Protein 1TTN (pdb70)

Structure (mmCIF, N/CA/C/O backbone):
data_1TTN
#
_entry.id   1TTN
#
loop_
_atom_site.group_PDB
_atom_site.id
_atom_site.type_symbol
_atom_site.label_atom_id
_atom_site.label_alt_id
_atom_site.label_comp_id
_atom_site.label_asym_id
_atom_site.label_entity_id
_atom_site.label_seq_id
_atom_site.pdbx_PDB_ins_code
_atom_site.Cartn_x
_atom_site.Cartn_y
_atom_site.Cartn_z
_atom_site.occupancy
_atom_site.B_iso_or_equiv
_atom_site.auth_seq_id
_atom_site.auth_comp_id
_atom_site.auth_asym_id
_atom_site.auth_atom_id
_atom_site.pdbx_PDB_model_num
ATOM 1 N N . GLY A 1 21 ? -16.294 -3.767 -3.943 1.00 0.00 21 GLY A N 1
ATOM 2 C CA . GLY A 1 21 ? -15.183 -3.194 -3.133 1.00 0.00 21 GLY A CA 1
ATOM 3 C C . GLY A 1 21 ? -15.667 -2.596 -1.826 1.00 0.00 21 GLY A C 1
ATOM 4 O O . GLY A 1 21 ? -15.644 -1.379 -1.647 1.00 0.00 21 GLY A O 1
ATOM 8 N N . TYR A 1 22 ? -16.108 -3.454 -0.912 1.00 0.00 22 TYR A N 1
ATOM 9 C CA . TYR A 1 22 ? -16.599 -3.004 0.385 1.00 0.00 22 TYR A CA 1
ATOM 10 C C . TYR A 1 22 ? -15.541 -3.206 1.465 1.00 0.00 22 TYR A C 1
ATOM 11 O O . TYR A 1 22 ? -15.085 -2.247 2.088 1.00 0.00 22 TYR A O 1
ATOM 29 N N . GLU A 1 23 ? -15.155 -4.460 1.681 1.00 0.00 23 GLU A N 1
ATOM 30 C CA . GLU A 1 23 ? -14.148 -4.789 2.683 1.00 0.00 23 GLU A CA 1
ATOM 31 C C . GLU A 1 23 ? -12.862 -5.270 2.018 1.00 0.00 23 GLU A C 1
ATOM 32 O O . GLU A 1 23 ? -12.743 -6.437 1.645 1.00 0.00 23 GLU A O 1
ATOM 44 N N . CYS A 1 24 ? -11.901 -4.363 1.875 1.00 0.00 24 CYS A N 1
ATOM 45 C CA . CYS A 1 24 ? -10.624 -4.691 1.250 1.00 0.00 24 CYS A CA 1
ATOM 46 C C . CYS A 1 24 ? -9.477 -4.551 2.252 1.00 0.00 24 CYS A C 1
ATOM 47 O O . CYS A 1 24 ? -9.382 -3.554 2.968 1.00 0.00 24 CYS A O 1
ATOM 55 N N . GLN A 1 25 ? -8.609 -5.560 2.296 1.00 0.00 25 GLN A N 1
ATOM 56 C CA . GLN A 1 25 ? -7.469 -5.563 3.208 1.00 0.00 25 GLN A CA 1
ATOM 57 C C . GLN A 1 25 ? -6.186 -5.857 2.441 1.00 0.00 25 GLN A C 1
ATOM 58 O O . GLN A 1 25 ? -5.958 -6.982 1.999 1.00 0.00 25 GLN A O 1
ATOM 72 N N . LEU A 1 26 ? -5.348 -4.842 2.297 1.00 0.00 26 LEU A N 1
ATOM 73 C CA . LEU A 1 26 ? -4.096 -4.980 1.555 1.00 0.00 26 LEU A CA 1
ATOM 74 C C . LEU A 1 26 ? -2.886 -5.008 2.481 1.00 0.00 26 LEU A C 1
ATOM 75 O O . LEU A 1 26 ? -2.762 -4.176 3.378 1.00 0.00 26 LEU A O 1
ATOM 91 N N . ARG A 1 27 ? -1.991 -5.973 2.254 1.00 0.00 27 ARG A N 1
ATOM 92 C CA . ARG A 1 27 ? -0.784 -6.092 3.063 1.00 0.00 27 ARG A CA 1
ATOM 93 C C . ARG A 1 27 ? 0.355 -5.294 2.431 1.00 0.00 27 ARG A C 1
ATOM 94 O O . ARG A 1 27 ? 0.642 -5.448 1.245 1.00 0.00 27 ARG A O 1
ATOM 115 N N . LEU A 1 28 ? 1.002 -4.439 3.214 1.00 0.00 28 LEU A N 1
ATOM 116 C CA . LEU A 1 28 ? 2.096 -3.624 2.691 1.00 0.00 28 LEU A CA 1
ATOM 117 C C . LEU A 1 28 ? 3.455 -4.149 3.134 1.00 0.00 28 LEU A C 1
ATOM 118 O O . LEU A 1 28 ? 3.699 -4.313 4.323 1.00 0.00 28 LEU A O 1
ATOM 134 N N . ARG A 1 29 ? 4.343 -4.383 2.175 1.00 0.00 29 ARG A N 1
ATOM 135 C CA . ARG A 1 29 ? 5.689 -4.857 2.481 1.00 0.00 29 ARG A CA 1
ATOM 136 C C . ARG A 1 29 ? 6.685 -3.709 2.328 1.00 0.00 29 ARG A C 1
ATOM 137 O O . ARG A 1 29 ? 7.189 -3.457 1.234 1.00 0.00 29 ARG A O 1
ATOM 158 N N . LEU A 1 30 ? 6.966 -3.013 3.428 1.00 0.00 30 LEU A N 1
ATOM 159 C CA . LEU A 1 30 ? 7.883 -1.875 3.394 1.00 0.00 30 LEU A CA 1
ATOM 160 C C . LEU A 1 30 ? 9.280 -2.244 3.868 1.00 0.00 30 LEU A C 1
ATOM 161 O O . LEU A 1 30 ? 9.517 -3.350 4.335 1.00 0.00 30 LEU A O 1
ATOM 177 N N . SER A 1 31 ? 10.207 -1.290 3.746 1.00 0.00 31 SER A N 1
ATOM 178 C CA . SER A 1 31 ? 11.595 -1.494 4.164 1.00 0.00 31 SER A CA 1
ATOM 179 C C . SER A 1 31 ? 12.157 -2.809 3.625 1.00 0.00 31 SER A C 1
ATOM 180 O O . SER A 1 31 ? 13.255 -3.223 3.997 1.00 0.00 31 SER A O 1
ATOM 188 N N . THR A 1 32 ? 11.391 -3.460 2.754 1.00 0.00 32 THR A N 1
ATOM 189 C CA . THR A 1 32 ? 11.789 -4.732 2.160 1.00 0.00 32 THR A CA 1
ATOM 190 C C . THR A 1 32 ? 11.485 -5.876 3.119 1.00 0.00 32 THR A C 1
ATOM 191 O O . THR A 1 32 ? 11.984 -6.990 2.959 1.00 0.00 32 THR A O 1
ATOM 202 N N . GLY A 1 33 ? 10.655 -5.589 4.120 1.00 0.00 33 GLY A N 1
ATOM 203 C CA . GLY A 1 33 ? 10.289 -6.595 5.098 1.00 0.00 33 GLY A CA 1
ATOM 204 C C . GLY A 1 33 ? 9.420 -6.013 6.187 1.00 0.00 33 GLY A C 1
ATOM 205 O O . GLY A 1 33 ? 9.492 -6.424 7.345 1.00 0.00 33 GLY A O 1
ATOM 209 N N . LYS A 1 34 ? 8.594 -5.048 5.804 1.00 0.00 34 LYS A N 1
ATOM 210 C CA . LYS A 1 34 ? 7.709 -4.375 6.734 1.00 0.00 34 LYS A CA 1
ATOM 211 C C . LYS A 1 34 ? 6.258 -4.616 6.333 1.00 0.00 34 LYS A C 1
ATOM 212 O O . LYS A 1 34 ? 5.618 -3.766 5.720 1.00 0.00 34 LYS A O 1
ATOM 231 N N . ASP A 1 35 ? 5.746 -5.787 6.691 1.00 0.00 35 ASP A N 1
ATOM 232 C CA . ASP A 1 35 ? 4.392 -6.171 6.347 1.00 0.00 35 ASP A CA 1
ATOM 233 C C . ASP A 1 35 ? 3.391 -5.702 7.383 1.00 0.00 35 ASP A C 1
ATOM 234 O O . ASP A 1 35 ? 3.363 -6.170 8.521 1.00 0.00 35 ASP A O 1
ATOM 243 N N . LEU A 1 36 ? 2.576 -4.769 6.950 1.00 0.00 36 LEU A N 1
ATOM 244 C CA . LEU A 1 36 ? 1.520 -4.200 7.760 1.00 0.00 36 LEU A CA 1
ATOM 245 C C . LEU A 1 36 ? 0.349 -3.912 6.841 1.00 0.00 36 LEU A C 1
ATOM 246 O O . LEU A 1 36 ? 0.418 -3.026 5.990 1.00 0.00 36 LEU A O 1
ATOM 262 N N . LYS A 1 37 ? -0.707 -4.690 6.984 1.00 0.00 37 LYS A N 1
ATOM 263 C CA . LYS A 1 37 ? -1.867 -4.540 6.128 1.00 0.00 37 LYS A CA 1
ATOM 264 C C . LYS A 1 37 ? -2.834 -3.473 6.629 1.00 0.00 37 LYS A C 1
ATOM 265 O O . LYS A 1 37 ? -3.186 -3.429 7.808 1.00 0.00 37 LYS A O 1
ATOM 284 N N . LEU A 1 38 ? -3.256 -2.613 5.710 1.00 0.00 38 LEU A N 1
ATOM 285 C CA . LEU A 1 38 ? -4.196 -1.548 6.024 1.00 0.00 38 LEU A CA 1
ATOM 286 C C . LEU A 1 38 ? -5.587 -1.901 5.504 1.00 0.00 38 LEU A C 1
ATOM 287 O O . LEU A 1 38 ? -5.729 -2.528 4.448 1.00 0.00 38 LEU A O 1
ATOM 303 N N . VAL A 1 39 ? -6.609 -1.503 6.255 1.00 0.00 39 VAL A N 1
ATOM 304 C CA . VAL A 1 39 ? -7.987 -1.744 5.856 1.00 0.00 39 VAL A CA 1
ATOM 305 C C . VAL A 1 39 ? -8.428 -0.669 4.870 1.00 0.00 39 VAL A C 1
ATOM 306 O O . VAL A 1 39 ? -8.558 0.501 5.230 1.00 0.00 39 VAL A O 1
ATOM 319 N N . VAL A 1 40 ? -8.649 -1.069 3.625 1.00 0.00 40 VAL A N 1
ATOM 320 C CA . VAL A 1 40 ? -9.042 -0.134 2.585 1.00 0.00 40 VAL A CA 1
ATOM 321 C C . VAL A 1 40 ? -10.369 -0.527 1.959 1.00 0.00 40 VAL A C 1
ATOM 322 O O . VAL A 1 40 ? -10.867 -1.633 2.171 1.00 0.00 40 VAL A O 1
ATOM 335 N N . ARG A 1 41 ? -10.927 0.383 1.175 1.00 0.00 41 ARG A N 1
ATOM 336 C CA . ARG A 1 41 ? -12.196 0.143 0.515 1.00 0.00 41 ARG A CA 1
ATOM 337 C C . ARG A 1 41 ? -12.292 0.938 -0.784 1.00 0.00 41 ARG A C 1
ATOM 338 O O . ARG A 1 41 ? -12.538 2.138 -0.760 1.00 0.00 41 ARG A O 1
ATOM 359 N N . SER A 1 42 ? -12.069 0.239 -1.900 1.00 0.00 42 SER A N 1
ATOM 360 C CA . SER A 1 42 ? -12.117 0.794 -3.267 1.00 0.00 42 SER A CA 1
ATOM 361 C C . SER A 1 42 ? -11.755 2.285 -3.378 1.00 0.00 42 SER A C 1
ATOM 362 O O . SER A 1 42 ? -10.953 2.660 -4.232 1.00 0.00 42 SER A O 1
ATOM 370 N N . THR A 1 43 ? -12.331 3.129 -2.531 1.00 0.00 43 THR A N 1
ATOM 371 C CA . THR A 1 43 ? -12.033 4.555 -2.561 1.00 0.00 43 THR A CA 1
ATOM 372 C C . THR A 1 43 ? -10.648 4.843 -1.989 1.00 0.00 43 THR A C 1
ATOM 373 O O . THR A 1 43 ? -10.117 5.942 -2.151 1.00 0.00 43 THR A O 1
ATOM 384 N N . ASP A 1 44 ? -10.066 3.851 -1.322 1.00 0.00 44 ASP A N 1
ATOM 385 C CA . ASP A 1 44 ? -8.748 3.999 -0.729 1.00 0.00 44 ASP A CA 1
ATOM 386 C C . ASP A 1 44 ? -7.650 3.823 -1.777 1.00 0.00 44 ASP A C 1
ATOM 387 O O . ASP A 1 44 ? -7.032 4.797 -2.204 1.00 0.00 44 ASP A O 1
ATOM 396 N N . THR A 1 45 ? -7.408 2.577 -2.181 1.00 0.00 45 THR A N 1
ATOM 397 C CA . THR A 1 45 ? -6.390 2.273 -3.185 1.00 0.00 45 THR A CA 1
ATOM 398 C C . THR A 1 45 ? -5.010 2.763 -2.769 1.00 0.00 45 THR A C 1
ATOM 399 O O . THR A 1 45 ? -4.890 3.661 -1.945 1.00 0.00 45 THR A O 1
ATOM 410 N N . VAL A 1 46 ? -3.982 2.161 -3.351 1.00 0.00 46 VAL A N 1
ATOM 411 C CA . VAL A 1 46 ? -2.583 2.499 -3.074 1.00 0.00 46 VAL A CA 1
ATOM 412 C C . VAL A 1 46 ? -2.382 3.970 -2.662 1.00 0.00 46 VAL A C 1
ATOM 413 O O . VAL A 1 46 ? -1.480 4.277 -1.886 1.00 0.00 46 VAL A O 1
ATOM 426 N N . PHE A 1 47 ? -3.205 4.875 -3.187 1.00 0.00 47 PHE A N 1
ATOM 427 C CA . PHE A 1 47 ? -3.108 6.290 -2.825 1.00 0.00 47 PHE A CA 1
ATOM 428 C C . PHE A 1 47 ? -3.464 6.459 -1.361 1.00 0.00 47 PHE A C 1
ATOM 429 O O . PHE A 1 47 ? -2.602 6.762 -0.539 1.00 0.00 47 PHE A O 1
ATOM 446 N N . HIS A 1 48 ? -4.735 6.272 -1.025 1.00 0.00 48 HIS A N 1
ATOM 447 C CA . HIS A 1 48 ? -5.137 6.357 0.367 1.00 0.00 48 HIS A CA 1
ATOM 448 C C . HIS A 1 48 ? -4.313 5.346 1.139 1.00 0.00 48 HIS A C 1
ATOM 449 O O . HIS A 1 48 ? -3.854 5.604 2.249 1.00 0.00 48 HIS A O 1
ATOM 464 N N . MET A 1 49 ? -4.146 4.174 0.530 1.00 0.00 49 MET A N 1
ATOM 465 C CA . MET A 1 49 ? -3.305 3.137 1.099 1.00 0.00 49 MET A CA 1
ATOM 466 C C . MET A 1 49 ? -2.012 3.789 1.552 1.00 0.00 49 MET A C 1
ATOM 467 O O . MET A 1 49 ? -1.555 3.611 2.680 1.00 0.00 49 MET A O 1
ATOM 481 N N . LYS A 1 50 ? -1.454 4.575 0.633 1.00 0.00 50 LYS A N 1
ATOM 482 C CA . LYS A 1 50 ? -0.229 5.315 0.870 1.00 0.00 50 LYS A CA 1
ATOM 483 C C . LYS A 1 50 ? -0.480 6.354 1.945 1.00 0.00 50 LYS A C 1
ATOM 484 O O . LYS A 1 50 ? 0.394 6.637 2.764 1.00 0.00 50 LYS A O 1
ATOM 503 N N . ARG A 1 51 ? -1.684 6.929 1.932 1.00 0.00 51 ARG A N 1
ATOM 504 C CA . ARG A 1 51 ? -2.053 7.918 2.931 1.00 0.00 51 ARG A CA 1
ATOM 505 C C . ARG A 1 51 ? -1.679 7.384 4.311 1.00 0.00 51 ARG A C 1
ATOM 506 O O . ARG A 1 51 ? -1.242 8.116 5.203 1.00 0.00 51 ARG A O 1
ATOM 527 N N . ARG A 1 52 ? -1.839 6.075 4.459 1.00 0.00 52 ARG A N 1
ATOM 528 C CA . ARG A 1 52 ? -1.513 5.402 5.699 1.00 0.00 52 ARG A CA 1
ATOM 529 C C . ARG A 1 52 ? -0.046 5.001 5.705 1.00 0.00 52 ARG A C 1
ATOM 530 O O . ARG A 1 52 ? 0.585 4.955 6.757 1.00 0.00 52 ARG A O 1
ATOM 551 N N . LEU A 1 53 ? 0.508 4.704 4.528 1.00 0.00 53 LEU A N 1
ATOM 552 C CA . LEU A 1 53 ? 1.922 4.350 4.450 1.00 0.00 53 LEU A CA 1
ATOM 553 C C . LEU A 1 53 ? 2.735 5.395 5.204 1.00 0.00 53 LEU A C 1
ATOM 554 O O . LEU A 1 53 ? 3.780 5.099 5.779 1.00 0.00 53 LEU A O 1
ATOM 570 N N . HIS A 1 54 ? 2.242 6.630 5.179 1.00 0.00 54 HIS A N 1
ATOM 571 C CA . HIS A 1 54 ? 2.879 7.723 5.888 1.00 0.00 54 HIS A CA 1
ATOM 572 C C . HIS A 1 54 ? 2.303 7.835 7.299 1.00 0.00 54 HIS A C 1
ATOM 573 O O . HIS A 1 54 ? 3.025 8.114 8.255 1.00 0.00 54 HIS A O 1
ATOM 588 N N . ALA A 1 55 ? 0.990 7.618 7.418 1.00 0.00 55 ALA A N 1
ATOM 589 C CA . ALA A 1 55 ? 0.319 7.693 8.713 1.00 0.00 55 ALA A CA 1
ATOM 590 C C . ALA A 1 55 ? 0.532 6.430 9.555 1.00 0.00 55 ALA A C 1
ATOM 591 O O . ALA A 1 55 ? 1.129 6.489 10.630 1.00 0.00 55 ALA A O 1
ATOM 598 N N . ALA A 1 56 ? 0.044 5.291 9.064 1.00 0.00 56 ALA A N 1
ATOM 599 C CA . ALA A 1 56 ? 0.165 4.028 9.786 1.00 0.00 56 ALA A CA 1
ATOM 600 C C . ALA A 1 56 ? 1.613 3.552 9.895 1.00 0.00 5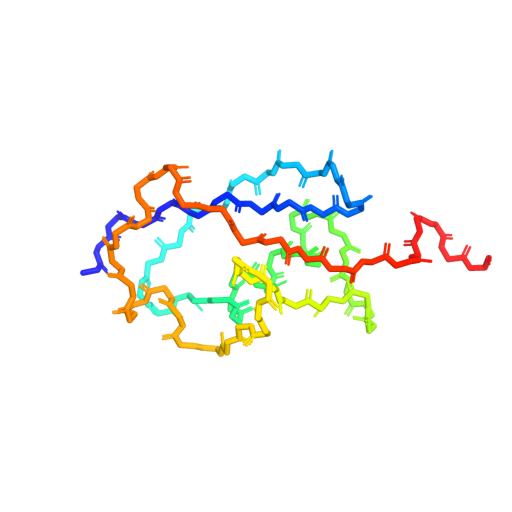6 ALA A C 1
ATOM 601 O O . ALA A 1 56 ? 2.053 3.135 10.966 1.00 0.00 56 ALA A O 1
ATOM 608 N N . GLU A 1 57 ? 2.353 3.613 8.792 1.00 0.00 57 GLU A N 1
ATOM 609 C CA . GLU A 1 57 ? 3.742 3.158 8.792 1.00 0.00 57 GLU A CA 1
ATOM 610 C C . GLU A 1 57 ? 4.704 4.286 9.155 1.00 0.00 57 GLU A C 1
ATOM 611 O O . GLU A 1 57 ? 5.532 4.135 10.054 1.00 0.00 57 GLU A O 1
ATOM 623 N N . GLY A 1 58 ? 4.598 5.416 8.458 1.00 0.00 58 GLY A N 1
ATOM 624 C CA . GLY A 1 58 ? 5.479 6.536 8.742 1.00 0.00 58 GLY A CA 1
ATOM 625 C C . GLY A 1 58 ? 6.233 7.033 7.520 1.00 0.00 58 GLY A C 1
ATOM 626 O O . GLY A 1 58 ? 7.059 7.939 7.625 1.00 0.00 58 GLY A O 1
ATOM 630 N N . VAL A 1 59 ? 5.954 6.447 6.359 1.00 0.00 59 VAL A N 1
ATOM 631 C CA . VAL A 1 59 ? 6.612 6.850 5.125 1.00 0.00 59 VAL A CA 1
ATOM 632 C C . VAL A 1 59 ? 5.835 7.972 4.444 1.00 0.00 59 VAL A C 1
ATOM 633 O O . VAL A 1 59 ? 4.946 7.720 3.632 1.00 0.00 59 VAL A O 1
ATOM 646 N N . GLU A 1 60 ? 6.172 9.210 4.791 1.00 0.00 60 GLU A N 1
ATOM 647 C CA . GLU A 1 60 ? 5.501 10.376 4.219 1.00 0.00 60 GLU A CA 1
ATOM 648 C C . GLU A 1 60 ? 6.281 11.019 3.059 1.00 0.00 60 GLU A C 1
ATOM 649 O O . GLU A 1 60 ? 5.668 11.488 2.100 1.00 0.00 60 GLU A O 1
ATOM 661 N N . PRO A 1 61 ? 7.632 11.059 3.109 1.00 0.00 61 PRO A N 1
ATOM 662 C CA . PRO A 1 61 ? 8.434 11.672 2.040 1.00 0.00 61 PRO A CA 1
ATOM 663 C C . PRO A 1 61 ? 8.375 10.873 0.740 1.00 0.00 61 PRO A C 1
ATOM 664 O O . PRO A 1 61 ? 7.393 10.180 0.473 1.00 0.00 61 PRO A O 1
ATOM 675 N N . GLY A 1 62 ? 9.431 10.972 -0.067 1.00 0.00 62 GLY A N 1
ATOM 676 C CA . GLY A 1 62 ? 9.479 10.241 -1.321 1.00 0.00 62 GLY A CA 1
ATOM 677 C C . GLY A 1 62 ? 9.813 8.771 -1.126 1.00 0.00 62 GLY A C 1
ATOM 678 O O . GLY A 1 62 ? 10.128 8.066 -2.085 1.00 0.00 62 GLY A O 1
ATOM 682 N N . SER A 1 63 ? 9.741 8.309 0.121 1.00 0.00 63 SER A N 1
ATOM 683 C CA . SER A 1 63 ? 10.029 6.921 0.455 1.00 0.00 63 SER A CA 1
ATOM 684 C C . SER A 1 63 ? 8.802 6.034 0.261 1.00 0.00 63 SER A C 1
ATOM 685 O O . SER A 1 63 ? 8.755 4.914 0.766 1.00 0.00 63 SER A O 1
ATOM 693 N N . GLN A 1 64 ? 7.810 6.530 -0.472 1.00 0.00 64 GLN A N 1
ATOM 694 C CA . GLN A 1 64 ? 6.591 5.771 -0.706 1.00 0.00 64 GLN A CA 1
ATOM 695 C C . GLN A 1 64 ? 6.521 5.254 -2.141 1.00 0.00 64 GLN A C 1
ATOM 696 O O . GLN A 1 64 ? 5.704 5.719 -2.936 1.00 0.00 64 GLN A O 1
ATOM 710 N N . ARG A 1 65 ? 7.380 4.294 -2.473 1.00 0.00 65 ARG A N 1
ATOM 711 C CA . ARG A 1 65 ? 7.380 3.717 -3.814 1.00 0.00 65 ARG A CA 1
ATOM 712 C C . ARG A 1 65 ? 6.528 2.451 -3.845 1.00 0.00 65 ARG A C 1
ATOM 713 O O . ARG A 1 65 ? 6.974 1.383 -3.429 1.00 0.00 65 ARG A O 1
ATOM 734 N N . TRP A 1 66 ? 5.303 2.582 -4.349 1.00 0.00 66 TRP A N 1
ATOM 735 C CA . TRP A 1 66 ? 4.367 1.456 -4.419 1.00 0.00 66 TRP A CA 1
ATOM 736 C C . TRP A 1 66 ? 4.790 0.447 -5.482 1.00 0.00 66 TRP A C 1
ATOM 737 O O . TRP A 1 66 ? 5.067 0.814 -6.623 1.00 0.00 66 TRP A O 1
ATOM 758 N N . PHE A 1 67 ? 4.819 -0.828 -5.104 1.00 0.00 67 PHE A N 1
ATOM 759 C CA . PHE A 1 67 ? 5.207 -1.891 -6.026 1.00 0.00 67 PHE A CA 1
ATOM 760 C C . PHE A 1 67 ? 4.517 -3.208 -5.687 1.00 0.00 67 PHE A C 1
ATOM 761 O O . PHE A 1 67 ? 4.544 -3.656 -4.544 1.00 0.00 67 PHE A O 1
ATOM 778 N N . PHE A 1 68 ? 3.904 -3.823 -6.691 1.00 0.00 68 PHE A N 1
ATOM 779 C CA . PHE A 1 68 ? 3.219 -5.097 -6.508 1.00 0.00 68 PHE A CA 1
ATOM 780 C C . PHE A 1 68 ? 3.663 -6.101 -7.567 1.00 0.00 68 PHE A C 1
ATOM 781 O O . PHE A 1 68 ? 3.558 -5.841 -8.765 1.00 0.00 68 PHE A O 1
ATOM 798 N N . SER A 1 69 ? 4.165 -7.246 -7.115 1.00 0.00 69 SER A N 1
ATOM 799 C CA . SER A 1 69 ? 4.628 -8.297 -8.019 1.00 0.00 69 SER A CA 1
ATOM 800 C C . SER A 1 69 ? 5.869 -7.861 -8.801 1.00 0.00 69 SER A C 1
ATOM 801 O O . SER A 1 69 ? 6.331 -8.577 -9.689 1.00 0.00 69 SER A O 1
ATOM 809 N N . GLY A 1 70 ? 6.408 -6.687 -8.471 1.00 0.00 70 GLY A N 1
ATOM 810 C CA . GLY A 1 70 ? 7.591 -6.200 -9.158 1.00 0.00 70 GLY A CA 1
ATOM 811 C C . GLY A 1 70 ? 7.301 -5.034 -10.087 1.00 0.00 70 GLY A C 1
ATOM 812 O O . GLY A 1 70 ? 8.165 -4.625 -10.863 1.00 0.00 70 GLY A O 1
ATOM 816 N N . ARG A 1 71 ? 6.088 -4.495 -10.011 1.00 0.00 71 ARG A N 1
ATOM 817 C CA . ARG A 1 71 ? 5.698 -3.370 -10.853 1.00 0.00 71 ARG A CA 1
ATOM 818 C C . ARG A 1 71 ? 5.127 -2.235 -10.008 1.00 0.00 71 ARG A C 1
ATOM 819 O O . ARG A 1 71 ? 4.496 -2.478 -8.980 1.00 0.00 71 ARG A O 1
ATOM 840 N N . PRO A 1 72 ? 5.334 -0.977 -10.435 1.00 0.00 72 PRO A N 1
ATOM 841 C CA . PRO A 1 72 ? 4.838 0.193 -9.703 1.00 0.00 72 PRO A CA 1
ATOM 842 C C . PRO A 1 72 ? 3.320 0.307 -9.763 1.00 0.00 72 PRO A C 1
ATOM 843 O O . PRO A 1 72 ? 2.735 0.358 -10.845 1.00 0.00 72 PRO A O 1
ATOM 854 N N . LEU A 1 73 ? 2.683 0.349 -8.594 1.00 0.00 73 LEU A N 1
ATOM 855 C CA . LEU A 1 73 ? 1.226 0.446 -8.529 1.00 0.00 73 LEU A CA 1
ATOM 856 C C . LEU A 1 73 ? 0.743 1.886 -8.680 1.00 0.00 73 LEU A C 1
ATOM 857 O O . LEU A 1 73 ? 1.509 2.834 -8.511 1.00 0.00 73 LEU A O 1
ATOM 872 N N . THR A 1 74 ? -0.542 2.034 -9.004 1.00 0.00 74 THR A N 1
ATOM 873 C CA . THR A 1 74 ? -1.150 3.349 -9.176 1.00 0.00 74 THR A CA 1
ATOM 874 C C . THR A 1 74 ? -2.100 3.664 -8.024 1.00 0.00 74 THR A C 1
ATOM 875 O O . THR A 1 74 ? -2.194 2.908 -7.063 1.00 0.00 74 THR A O 1
ATOM 886 N N . ASP A 1 75 ? -2.810 4.779 -8.142 1.00 0.00 75 ASP A N 1
ATOM 887 C CA . ASP A 1 75 ? -3.746 5.224 -7.113 1.00 0.00 75 ASP A CA 1
ATOM 888 C C . ASP A 1 75 ? -5.151 4.674 -7.341 1.00 0.00 75 ASP A C 1
ATOM 889 O O . ASP A 1 75 ? -6.133 5.258 -6.883 1.00 0.00 75 ASP A O 1
ATOM 898 N N . LYS A 1 76 ? -5.245 3.551 -8.042 1.00 0.00 76 LYS A N 1
ATOM 899 C CA . LYS A 1 76 ? -6.537 2.939 -8.332 1.00 0.00 76 LYS A CA 1
ATOM 900 C C . LYS A 1 76 ? -6.414 1.423 -8.393 1.00 0.00 76 LYS A C 1
ATOM 901 O O . LYS A 1 76 ? -7.138 0.761 -9.134 1.00 0.00 76 LYS A O 1
ATOM 920 N N . MET A 1 77 ? -5.499 0.879 -7.605 1.00 0.00 77 MET A N 1
ATOM 921 C CA . MET A 1 77 ? -5.264 -0.561 -7.592 1.00 0.00 77 MET A CA 1
ATOM 922 C C . MET A 1 77 ? -6.248 -1.331 -6.708 1.00 0.00 77 MET A C 1
ATOM 923 O O . MET A 1 77 ? -6.705 -2.408 -7.091 1.00 0.00 77 MET A O 1
ATOM 937 N N . LYS A 1 78 ? -6.630 -0.770 -5.564 1.00 0.00 78 LYS A N 1
ATOM 938 C CA . LYS A 1 78 ? -7.517 -1.491 -4.652 1.00 0.00 78 LYS A CA 1
ATOM 939 C C . LYS A 1 78 ? -8.820 -1.877 -5.334 1.00 0.00 78 LYS A C 1
ATOM 940 O O . LYS A 1 78 ? -9.103 -3.063 -5.527 1.00 0.00 78 LYS A O 1
ATOM 959 N N . PHE A 1 79 ? -9.609 -0.879 -5.697 1.00 0.00 79 PHE A N 1
ATOM 960 C CA . PHE A 1 79 ? -10.880 -1.125 -6.355 1.00 0.00 79 PHE A CA 1
ATOM 961 C C . PHE A 1 79 ? -10.694 -1.827 -7.703 1.00 0.00 79 PHE A C 1
ATOM 962 O O . PHE A 1 79 ? -11.657 -2.336 -8.273 1.00 0.00 79 PHE A O 1
ATOM 979 N N . GLU A 1 80 ? -9.462 -1.849 -8.221 1.00 0.00 80 GLU A N 1
ATOM 980 C CA . GLU A 1 80 ? -9.200 -2.482 -9.512 1.00 0.00 80 GLU A CA 1
ATOM 981 C C . GLU A 1 80 ? -8.831 -3.953 -9.355 1.00 0.00 80 GLU A C 1
ATOM 982 O O . GLU A 1 80 ? -8.976 -4.740 -10.291 1.00 0.00 80 GLU A O 1
ATOM 994 N N . GLU A 1 81 ? -8.355 -4.322 -8.172 1.00 0.00 81 GLU A N 1
ATOM 995 C CA . GLU A 1 81 ? -7.962 -5.694 -7.908 1.00 0.00 81 GLU A CA 1
ATOM 996 C C . GLU A 1 81 ? -9.140 -6.451 -7.329 1.00 0.00 81 GLU A C 1
ATOM 997 O O . GLU A 1 81 ? -9.677 -7.370 -7.944 1.00 0.00 81 GLU A O 1
ATOM 1009 N N . LEU A 1 82 ? -9.539 -6.033 -6.131 1.00 0.00 82 LEU A N 1
ATOM 1010 C CA . LEU A 1 82 ? -10.658 -6.633 -5.426 1.00 0.00 82 LEU A CA 1
ATOM 1011 C C . LEU A 1 82 ? -10.326 -8.042 -4.941 1.00 0.00 82 LEU A C 1
ATOM 1012 O O . LEU A 1 82 ? -11.107 -8.650 -4.208 1.00 0.00 82 LEU A O 1
ATOM 1028 N N . LYS A 1 83 ? -9.166 -8.559 -5.342 1.00 0.00 83 LYS A N 1
ATOM 1029 C CA . LYS A 1 83 ? -8.751 -9.895 -4.947 1.00 0.00 83 LYS A CA 1
ATOM 1030 C C . LYS A 1 83 ? -7.666 -9.827 -3.879 1.00 0.00 83 LYS A C 1
ATOM 1031 O O . LYS A 1 83 ? -6.839 -10.730 -3.765 1.00 0.00 83 LYS A O 1
ATOM 1050 N N . ILE A 1 84 ? -7.677 -8.753 -3.098 1.00 0.00 84 ILE A N 1
ATOM 1051 C CA . ILE A 1 84 ? -6.691 -8.562 -2.047 1.00 0.00 84 ILE A CA 1
ATOM 1052 C C . ILE A 1 84 ? -7.312 -8.700 -0.655 1.00 0.00 84 ILE A C 1
ATOM 1053 O O . ILE A 1 84 ? -7.305 -7.756 0.132 1.00 0.00 84 ILE A O 1
ATOM 1069 N N . PRO A 1 85 ? -7.856 -9.886 -0.327 1.00 0.00 85 PRO A N 1
ATOM 1070 C CA . PRO A 1 85 ? -8.467 -10.133 0.982 1.00 0.00 85 PRO A CA 1
ATOM 1071 C C . PRO A 1 85 ? -7.422 -10.203 2.089 1.00 0.00 85 PRO A C 1
ATOM 1072 O O . PRO A 1 85 ? -7.698 -9.872 3.242 1.00 0.00 85 PRO A O 1
ATOM 1083 N N . LYS A 1 86 ? -6.219 -10.637 1.724 1.00 0.00 86 LYS A N 1
ATOM 1084 C CA . LYS A 1 86 ? -5.120 -10.758 2.676 1.00 0.00 86 LYS A CA 1
ATOM 1085 C C . LYS A 1 86 ? -3.874 -11.317 1.994 1.00 0.00 86 LYS A C 1
ATOM 1086 O O . LYS A 1 86 ? -2.752 -10.923 2.309 1.00 0.00 86 LYS A O 1
ATOM 1105 N N . ASP A 1 87 ? -4.081 -12.237 1.058 1.00 0.00 87 ASP A N 1
ATOM 1106 C CA . ASP A 1 87 ? -2.977 -12.856 0.333 1.00 0.00 87 ASP A CA 1
ATOM 1107 C C . ASP A 1 87 ? -2.199 -11.824 -0.480 1.00 0.00 87 ASP A C 1
ATOM 1108 O O . ASP A 1 87 ? -0.974 -11.900 -0.582 1.00 0.00 87 ASP A O 1
ATOM 1117 N N . TYR A 1 88 ? -2.911 -10.862 -1.059 1.00 0.00 88 TYR A N 1
ATOM 1118 C CA . TYR A 1 88 ? -2.274 -9.826 -1.865 1.00 0.00 88 TYR A CA 1
ATOM 1119 C C . TYR A 1 88 ? -1.536 -8.818 -0.989 1.00 0.00 88 TYR A C 1
ATOM 1120 O O . TYR A 1 88 ? -2.096 -8.263 -0.038 1.00 0.00 88 TYR A O 1
ATOM 1138 N N . VAL A 1 89 ? -0.273 -8.584 -1.326 1.00 0.00 89 VAL A N 1
ATOM 1139 C CA . VAL A 1 89 ? 0.561 -7.663 -0.572 1.00 0.00 89 VAL A CA 1
ATOM 1140 C C . VAL A 1 89 ? 1.367 -6.752 -1.495 1.00 0.00 89 VAL A C 1
ATOM 1141 O O . VAL A 1 89 ? 2.148 -7.225 -2.320 1.00 0.00 89 VAL A O 1
ATOM 1154 N N . VAL A 1 90 ? 1.169 -5.444 -1.353 1.00 0.00 90 VAL A N 1
ATOM 1155 C CA . VAL A 1 90 ? 1.895 -4.475 -2.165 1.00 0.00 90 VAL A CA 1
ATOM 1156 C C . VAL A 1 90 ? 3.195 -4.082 -1.483 1.00 0.00 90 VAL A C 1
ATOM 1157 O O . VAL A 1 90 ? 3.193 -3.587 -0.356 1.00 0.00 90 VAL A O 1
ATOM 1170 N N . GLN A 1 91 ? 4.305 -4.306 -2.174 1.00 0.00 91 GLN A N 1
ATOM 1171 C CA . GLN A 1 91 ? 5.612 -3.991 -1.629 1.00 0.00 91 GLN A CA 1
ATOM 1172 C C . GLN A 1 91 ? 5.997 -2.554 -1.941 1.00 0.00 91 GLN A C 1
ATOM 1173 O O . GLN A 1 91 ? 5.946 -2.122 -3.092 1.00 0.00 91 GLN A O 1
ATOM 1187 N N . VAL A 1 92 ? 6.378 -1.817 -0.908 1.00 0.00 92 VAL A N 1
ATOM 1188 C CA . VAL A 1 92 ? 6.776 -0.428 -1.069 1.00 0.00 92 VAL A CA 1
ATOM 1189 C C . VAL A 1 92 ? 8.286 -0.281 -0.917 1.00 0.00 92 VAL A C 1
ATOM 1190 O O . VAL A 1 92 ? 8.966 -1.205 -0.472 1.00 0.00 92 VAL A O 1
ATOM 1203 N N . ILE A 1 93 ? 8.804 0.889 -1.270 1.00 0.00 93 ILE A N 1
ATOM 1204 C CA . ILE A 1 93 ? 10.229 1.148 -1.155 1.00 0.00 93 ILE A CA 1
ATOM 1205 C C . ILE A 1 93 ? 10.470 2.428 -0.370 1.00 0.00 93 ILE A C 1
ATOM 1206 O O . ILE A 1 93 ? 10.000 3.505 -0.747 1.00 0.00 93 ILE A O 1
ATOM 1222 N N . VAL A 1 94 ? 11.196 2.281 0.727 1.00 0.00 94 VAL A N 1
ATOM 1223 C CA . VAL A 1 94 ? 11.536 3.394 1.609 1.00 0.00 94 VAL A CA 1
ATOM 1224 C C . VAL A 1 94 ? 12.968 3.249 2.121 1.00 0.00 94 VAL A C 1
ATOM 1225 O O . VAL A 1 94 ? 13.248 2.414 2.981 1.00 0.00 94 VAL A O 1
ATOM 1238 N N . SER A 1 95 ? 13.869 4.066 1.586 1.00 0.00 95 SER A N 1
ATOM 1239 C CA . SER A 1 95 ? 15.270 4.025 1.989 1.00 0.00 95 SER A CA 1
ATOM 1240 C C . SER A 1 95 ? 15.561 5.055 3.078 1.00 0.00 95 SER A C 1
ATOM 1241 O O . SER A 1 95 ? 16.693 5.517 3.219 1.00 0.00 95 SER A O 1
ATOM 1249 N N . GLN A 1 96 ? 14.536 5.410 3.847 1.00 0.00 96 GLN A N 1
ATOM 1250 C CA . GLN A 1 96 ? 14.687 6.384 4.922 1.00 0.00 96 GLN A CA 1
ATOM 1251 C C . GLN A 1 96 ? 14.094 5.853 6.225 1.00 0.00 96 GLN A C 1
ATOM 1252 O O . GLN A 1 96 ? 12.949 6.154 6.562 1.00 0.00 96 GLN A O 1
ATOM 1266 N N . PRO A 1 97 ? 14.871 5.053 6.976 1.00 0.00 97 PRO A N 1
ATOM 1267 C CA . PRO A 1 97 ? 14.416 4.479 8.248 1.00 0.00 97 PRO A CA 1
ATOM 1268 C C . PRO A 1 97 ? 14.191 5.546 9.314 1.00 0.00 97 PRO A C 1
ATOM 1269 O O . PRO A 1 97 ? 13.230 5.479 10.080 1.00 0.00 97 PRO A O 1
ATOM 1280 N N . VAL A 1 98 ? 15.084 6.529 9.357 1.00 0.00 98 VAL A N 1
ATOM 1281 C CA . VAL A 1 98 ? 14.982 7.611 10.329 1.00 0.00 98 VAL A CA 1
ATOM 1282 C C . VAL A 1 98 ? 15.552 8.911 9.769 1.00 0.00 98 VAL A C 1
ATOM 1283 O O . VAL A 1 98 ? 15.989 9.782 10.521 1.00 0.00 98 VAL A O 1
ATOM 1296 N N . GLN A 1 99 ? 15.543 9.036 8.445 1.00 0.00 99 GLN A N 1
ATOM 1297 C CA . GLN A 1 99 ? 16.059 10.230 7.786 1.00 0.00 99 GLN A CA 1
ATOM 1298 C C . GLN A 1 99 ? 17.538 10.431 8.103 1.00 0.00 99 GLN A C 1
ATOM 1299 O O . GLN A 1 99 ? 18.035 9.956 9.123 1.00 0.00 99 GLN A O 1
ATOM 1313 N N . ASN A 1 100 ? 18.236 11.139 7.220 1.00 0.00 100 ASN A N 1
ATOM 1314 C CA . ASN A 1 100 ? 19.658 11.404 7.406 1.00 0.00 100 ASN A CA 1
ATOM 1315 C C . ASN A 1 100 ? 20.448 10.102 7.485 1.00 0.00 100 ASN A C 1
ATOM 1316 O O . ASN A 1 100 ? 20.895 9.616 6.424 1.00 0.00 100 ASN A O 1
ATOM 1327 N N . GLY A 1 21 ? -18.975 -5.605 5.245 1.00 0.00 21 GLY A N 2
ATOM 1328 C CA . GLY A 1 21 ? -19.093 -6.721 4.265 1.00 0.00 21 GLY A CA 2
ATOM 1329 C C . GLY A 1 21 ? -18.299 -6.466 2.999 1.00 0.00 21 GLY A C 2
ATOM 1330 O O . GLY A 1 21 ? -17.548 -7.330 2.546 1.00 0.00 21 GLY A O 2
ATOM 1334 N N . TYR A 1 22 ? -18.465 -5.278 2.428 1.00 0.00 22 TYR A N 2
ATOM 1335 C CA . TYR A 1 22 ? -17.759 -4.911 1.206 1.00 0.00 22 TYR A CA 2
ATOM 1336 C C . TYR A 1 22 ? -16.495 -4.116 1.522 1.00 0.00 22 TYR A C 2
ATOM 1337 O O . TYR A 1 22 ? -16.172 -3.146 0.837 1.00 0.00 22 TYR A O 2
ATOM 1355 N N . GLU A 1 23 ? -15.783 -4.536 2.563 1.00 0.00 23 GLU A N 2
ATOM 1356 C CA . GLU A 1 23 ? -14.555 -3.863 2.969 1.00 0.00 23 GLU A CA 2
ATOM 1357 C C . GLU A 1 23 ? -13.353 -4.425 2.218 1.00 0.00 23 GLU A C 2
ATOM 1358 O O . GLU A 1 23 ? -13.324 -5.604 1.866 1.00 0.00 23 GLU A O 2
ATOM 1370 N N . CYS A 1 24 ? -12.361 -3.573 1.974 1.00 0.00 24 CYS A N 2
ATOM 1371 C CA . CYS A 1 24 ? -11.156 -3.982 1.262 1.00 0.00 24 CYS A CA 2
ATOM 1372 C C . CYS A 1 24 ? -9.929 -3.813 2.157 1.00 0.00 24 CYS A C 2
ATOM 1373 O O . CYS A 1 24 ? -9.905 -2.947 3.030 1.00 0.00 24 CYS A O 2
ATOM 1381 N N . GLN A 1 25 ? -8.916 -4.648 1.942 1.00 0.00 25 GLN A N 2
ATOM 1382 C CA . GLN A 1 25 ? -7.699 -4.595 2.742 1.00 0.00 25 GLN A CA 2
ATOM 1383 C C . GLN A 1 25 ? -6.503 -5.099 1.943 1.00 0.00 25 GLN A C 2
ATOM 1384 O O . GLN A 1 25 ? -6.497 -6.232 1.463 1.00 0.00 25 GLN A O 2
ATOM 1398 N N . LEU A 1 26 ? -5.494 -4.249 1.802 1.00 0.00 26 LEU A N 2
ATOM 1399 C CA . LEU A 1 26 ? -4.292 -4.609 1.054 1.00 0.00 26 LEU A CA 2
ATOM 1400 C C . LEU A 1 26 ? -3.105 -4.789 1.990 1.00 0.00 26 LEU A C 2
ATOM 1401 O O . LEU A 1 26 ? -2.952 -4.047 2.961 1.00 0.00 26 LEU A O 2
ATOM 1417 N N . ARG A 1 27 ? -2.262 -5.775 1.696 1.00 0.00 27 ARG A N 2
ATOM 1418 C CA . ARG A 1 27 ? -1.099 -6.041 2.528 1.00 0.00 27 ARG A CA 2
ATOM 1419 C C . ARG A 1 27 ? 0.139 -5.333 1.981 1.00 0.00 27 ARG A C 2
ATOM 1420 O O . ARG A 1 27 ? 0.322 -5.233 0.771 1.00 0.00 27 ARG A O 2
ATOM 1441 N N . LEU A 1 28 ? 0.985 -4.836 2.881 1.00 0.00 28 LEU A N 2
ATOM 1442 C CA . LEU A 1 28 ? 2.215 -4.156 2.480 1.00 0.00 28 LEU A CA 2
ATOM 1443 C C . LEU A 1 28 ? 3.431 -4.866 3.053 1.00 0.00 28 LEU A C 2
ATOM 1444 O O . LEU A 1 28 ? 3.364 -5.462 4.125 1.00 0.00 28 LEU A O 2
ATOM 1460 N N . ARG A 1 29 ? 4.534 -4.803 2.318 1.00 0.00 29 ARG A N 2
ATOM 1461 C CA . ARG A 1 29 ? 5.795 -5.404 2.757 1.00 0.00 29 ARG A CA 2
ATOM 1462 C C . ARG A 1 29 ? 6.911 -4.379 2.616 1.00 0.00 29 ARG A C 2
ATOM 1463 O O . ARG A 1 29 ? 7.443 -4.181 1.521 1.00 0.00 29 ARG A O 2
ATOM 1484 N N . LEU A 1 30 ? 7.283 -3.747 3.731 1.00 0.00 30 LEU A N 2
ATOM 1485 C CA . LEU A 1 30 ? 8.293 -2.698 3.701 1.00 0.00 30 LEU A CA 2
ATOM 1486 C C . LEU A 1 30 ? 9.710 -3.257 3.720 1.00 0.00 30 LEU A C 2
ATOM 1487 O O . LEU A 1 30 ? 10.019 -4.219 4.423 1.00 0.00 30 LEU A O 2
ATOM 1503 N N . SER A 1 31 ? 10.559 -2.616 2.921 1.00 0.00 31 SER A N 2
ATOM 1504 C CA . SER A 1 31 ? 11.956 -3.010 2.757 1.00 0.00 31 SER A CA 2
ATOM 1505 C C . SER A 1 31 ? 12.689 -3.084 4.087 1.00 0.00 31 SER A C 2
ATOM 1506 O O . SER A 1 31 ? 13.670 -3.816 4.221 1.00 0.00 31 SER A O 2
ATOM 1514 N N . THR A 1 32 ? 12.222 -2.325 5.067 1.00 0.00 32 THR A N 2
ATOM 1515 C CA . THR A 1 32 ? 12.848 -2.331 6.380 1.00 0.00 32 THR A CA 2
ATOM 1516 C C . THR A 1 32 ? 12.371 -3.537 7.177 1.00 0.00 32 THR A C 2
ATOM 1517 O O . THR A 1 32 ? 12.845 -3.800 8.282 1.00 0.00 32 THR A O 2
ATOM 1528 N N . GLY A 1 33 ? 11.424 -4.272 6.597 1.00 0.00 33 GLY A N 2
ATOM 1529 C CA . GLY A 1 33 ? 10.873 -5.432 7.254 1.00 0.00 33 GLY A CA 2
ATOM 1530 C C . GLY A 1 33 ? 9.590 -5.057 7.938 1.00 0.00 33 GLY A C 2
ATOM 1531 O O . GLY A 1 33 ? 9.314 -5.487 9.058 1.00 0.00 33 GLY A O 2
ATOM 1535 N N . LYS A 1 34 ? 8.799 -4.241 7.249 1.00 0.00 34 LYS A N 2
ATOM 1536 C CA . LYS A 1 34 ? 7.554 -3.756 7.796 1.00 0.00 34 LYS A CA 2
ATOM 1537 C C . LYS A 1 34 ? 6.375 -4.159 6.918 1.00 0.00 34 LYS A C 2
ATOM 1538 O O . LYS A 1 34 ? 5.988 -3.452 5.993 1.00 0.00 34 LYS A O 2
ATOM 1557 N N . ASP A 1 35 ? 5.811 -5.322 7.229 1.00 0.00 35 ASP A N 2
ATOM 1558 C CA . ASP A 1 35 ? 4.687 -5.860 6.489 1.00 0.00 35 ASP A CA 2
ATOM 1559 C C . ASP A 1 35 ? 3.409 -5.722 7.302 1.00 0.00 35 ASP A C 2
ATOM 1560 O O . ASP A 1 35 ? 3.241 -6.367 8.336 1.00 0.00 35 ASP A O 2
ATOM 1569 N N . LEU A 1 36 ? 2.515 -4.876 6.823 1.00 0.00 36 LEU A N 2
ATOM 1570 C CA . LEU A 1 36 ? 1.249 -4.632 7.498 1.00 0.00 36 LEU A CA 2
ATOM 1571 C C . LEU A 1 36 ? 0.156 -4.331 6.485 1.00 0.00 36 LEU A C 2
ATOM 1572 O O . LEU A 1 36 ? 0.369 -3.589 5.526 1.00 0.00 36 LEU A O 2
ATOM 1588 N N . LYS A 1 37 ? -1.012 -4.911 6.705 1.00 0.00 37 LYS A N 2
ATOM 1589 C CA . LYS A 1 37 ? -2.142 -4.714 5.814 1.00 0.00 37 LYS A CA 2
ATOM 1590 C C . LYS A 1 37 ? -3.065 -3.615 6.333 1.00 0.00 37 LYS A C 2
ATOM 1591 O O . LYS A 1 37 ? -3.547 -3.672 7.464 1.00 0.00 37 LYS A O 2
ATOM 1610 N N . LEU A 1 38 ? -3.301 -2.618 5.491 1.00 0.00 38 LEU A N 2
ATOM 1611 C CA . LEU A 1 38 ? -4.162 -1.498 5.841 1.00 0.00 38 LEU A CA 2
ATOM 1612 C C . LEU A 1 38 ? -5.542 -1.658 5.204 1.00 0.00 38 LEU A C 2
ATOM 1613 O O . LEU A 1 38 ? -5.665 -2.101 4.060 1.00 0.00 38 LEU A O 2
ATOM 1629 N N . VAL A 1 39 ? -6.578 -1.299 5.959 1.00 0.00 39 VAL A N 2
ATOM 1630 C CA . VAL A 1 39 ? -7.948 -1.392 5.475 1.00 0.00 39 VAL A CA 2
ATOM 1631 C C . VAL A 1 39 ? -8.247 -0.295 4.455 1.00 0.00 39 VAL A C 2
ATOM 1632 O O . VAL A 1 39 ? -8.151 0.894 4.757 1.00 0.00 39 VAL A O 2
ATOM 1645 N N . VAL A 1 40 ? -8.603 -0.708 3.245 1.00 0.00 40 VAL A N 2
ATOM 1646 C CA . VAL A 1 40 ? -8.918 0.224 2.169 1.00 0.00 40 VAL A CA 2
ATOM 1647 C C . VAL A 1 40 ? -10.356 0.030 1.692 1.00 0.00 40 VAL A C 2
ATOM 1648 O O . VAL A 1 40 ? -11.010 -0.953 2.046 1.00 0.00 40 VAL A O 2
ATOM 1661 N N . ARG A 1 41 ? -10.833 0.950 0.857 1.00 0.00 41 ARG A N 2
ATOM 1662 C CA . ARG A 1 41 ? -12.198 0.884 0.356 1.00 0.00 41 ARG A CA 2
ATOM 1663 C C . ARG A 1 41 ? -12.374 1.696 -0.928 1.00 0.00 41 ARG A C 2
ATOM 1664 O O . ARG A 1 41 ? -12.575 2.904 -0.875 1.00 0.00 41 ARG A O 2
ATOM 1685 N N . SER A 1 42 ? -12.288 1.006 -2.068 1.00 0.00 42 SER A N 2
ATOM 1686 C CA . SER A 1 42 ? -12.457 1.586 -3.410 1.00 0.00 42 SER A CA 2
ATOM 1687 C C . SER A 1 42 ? -11.763 2.938 -3.612 1.00 0.00 42 SER A C 2
ATOM 1688 O O . SER A 1 42 ? -11.069 3.133 -4.610 1.00 0.00 42 SER A O 2
ATOM 1696 N N . THR A 1 43 ? -11.941 3.864 -2.684 1.00 0.00 43 THR A N 2
ATOM 1697 C CA . THR A 1 43 ? -11.310 5.168 -2.783 1.00 0.00 43 THR A CA 2
ATOM 1698 C C . THR A 1 43 ? -10.034 5.215 -1.954 1.00 0.00 43 THR A C 2
ATOM 1699 O O . THR A 1 43 ? -9.305 6.205 -1.978 1.00 0.00 43 THR A O 2
ATOM 1710 N N . ASP A 1 44 ? -9.766 4.138 -1.217 1.00 0.00 44 ASP A N 2
ATOM 1711 C CA . ASP A 1 44 ? -8.572 4.073 -0.384 1.00 0.00 44 ASP A CA 2
ATOM 1712 C C . ASP A 1 44 ? -7.440 3.324 -1.095 1.00 0.00 44 ASP A C 2
ATOM 1713 O O . ASP A 1 44 ? -6.593 2.702 -0.454 1.00 0.00 44 ASP A O 2
ATOM 1722 N N . THR A 1 45 ? -7.439 3.393 -2.425 1.00 0.00 45 THR A N 2
ATOM 1723 C CA . THR A 1 45 ? -6.420 2.738 -3.250 1.00 0.00 45 THR A CA 2
ATOM 1724 C C . THR A 1 45 ? -5.012 3.025 -2.743 1.00 0.00 45 THR A C 2
ATOM 1725 O O . THR A 1 45 ? -4.832 3.872 -1.880 1.00 0.00 45 THR A O 2
ATOM 1736 N N . VAL A 1 46 ? -4.023 2.327 -3.303 1.00 0.00 46 VAL A N 2
ATOM 1737 C CA . VAL A 1 46 ? -2.614 2.494 -2.921 1.00 0.00 46 VAL A CA 2
ATOM 1738 C C . VAL A 1 46 ? -2.279 3.947 -2.544 1.00 0.00 46 VAL A C 2
ATOM 1739 O O . VAL A 1 46 ? -1.376 4.191 -1.747 1.00 0.00 46 VAL A O 2
ATOM 1752 N N . PHE A 1 47 ? -3.008 4.901 -3.120 1.00 0.00 47 PHE A N 2
ATOM 1753 C CA . PHE A 1 47 ? -2.803 6.318 -2.821 1.00 0.00 47 PHE A CA 2
ATOM 1754 C C . PHE A 1 47 ? -3.143 6.583 -1.365 1.00 0.00 47 PHE A C 2
ATOM 1755 O O . PHE A 1 47 ? -2.322 7.097 -0.607 1.00 0.00 47 PHE A O 2
ATOM 1772 N N . HIS A 1 48 ? -4.365 6.256 -0.979 1.00 0.00 48 HIS A N 2
ATOM 1773 C CA . HIS A 1 48 ? -4.768 6.411 0.404 1.00 0.00 48 HIS A CA 2
ATOM 1774 C C . HIS A 1 48 ? -4.099 5.311 1.202 1.00 0.00 48 HIS A C 2
ATOM 1775 O O . HIS A 1 48 ? -3.649 5.514 2.327 1.00 0.00 48 HIS A O 2
ATOM 1790 N N . MET A 1 49 ? -4.054 4.127 0.596 1.00 0.00 49 MET A N 2
ATOM 1791 C CA . MET A 1 49 ? -3.398 2.985 1.192 1.00 0.00 49 MET A CA 2
ATOM 1792 C C . MET A 1 49 ? -2.046 3.424 1.730 1.00 0.00 49 MET A C 2
ATOM 1793 O O . MET A 1 49 ? -1.677 3.129 2.866 1.00 0.00 49 MET A O 2
ATOM 1807 N N . LYS A 1 50 ? -1.318 4.150 0.884 1.00 0.00 50 LYS A N 2
ATOM 1808 C CA . LYS A 1 50 ? -0.017 4.676 1.254 1.00 0.00 50 LYS A CA 2
ATOM 1809 C C . LYS A 1 50 ? -0.213 5.842 2.213 1.00 0.00 50 LYS A C 2
ATOM 1810 O O . LYS A 1 50 ? 0.607 6.085 3.095 1.00 0.00 50 LYS A O 2
ATOM 1829 N N . ARG A 1 51 ? -1.321 6.565 2.039 1.00 0.00 51 ARG A N 2
ATOM 1830 C CA . ARG A 1 51 ? -1.632 7.681 2.918 1.00 0.00 51 ARG A CA 2
ATOM 1831 C C . ARG A 1 51 ? -1.584 7.199 4.367 1.00 0.00 51 ARG A C 2
ATOM 1832 O O . ARG A 1 51 ? -0.797 7.688 5.188 1.00 0.00 51 ARG A O 2
ATOM 1853 N N . ARG A 1 52 ? -2.426 6.213 4.661 1.00 0.00 52 ARG A N 2
ATOM 1854 C CA . ARG A 1 52 ? -2.485 5.625 5.987 1.00 0.00 52 ARG A CA 2
ATOM 1855 C C . ARG A 1 52 ? -1.272 4.728 6.223 1.00 0.00 52 ARG A C 2
ATOM 1856 O O . ARG A 1 52 ? -0.990 4.345 7.356 1.00 0.00 52 ARG A O 2
ATOM 1877 N N . LEU A 1 53 ? -0.566 4.372 5.144 1.00 0.00 53 LEU A N 2
ATOM 1878 C CA . LEU A 1 53 ? 0.637 3.553 5.261 1.00 0.00 53 LEU A CA 2
ATOM 1879 C C . LEU A 1 53 ? 1.656 4.285 6.127 1.00 0.00 53 LEU A C 2
ATOM 1880 O O . LEU A 1 53 ? 2.242 3.708 7.043 1.00 0.00 53 LEU A O 2
ATOM 1896 N N . HIS A 1 54 ? 1.863 5.567 5.825 1.00 0.00 54 HIS A N 2
ATOM 1897 C CA . HIS A 1 54 ? 2.769 6.402 6.601 1.00 0.00 54 HIS A CA 2
ATOM 1898 C C . HIS A 1 54 ? 2.151 6.705 7.961 1.00 0.00 54 HIS A C 2
ATOM 1899 O O . HIS A 1 54 ? 2.813 6.603 8.994 1.00 0.00 54 HIS A O 2
ATOM 1914 N N . ALA A 1 55 ? 0.873 7.080 7.948 1.00 0.00 55 ALA A N 2
ATOM 1915 C CA . ALA A 1 55 ? 0.160 7.405 9.179 1.00 0.00 55 ALA A CA 2
ATOM 1916 C C . ALA A 1 55 ? 0.176 6.243 10.171 1.00 0.00 55 ALA A C 2
ATOM 1917 O O . ALA A 1 55 ? 0.297 6.451 11.379 1.00 0.00 55 ALA A O 2
ATOM 1924 N N . ALA A 1 56 ? 0.052 5.020 9.661 1.00 0.00 56 ALA A N 2
ATOM 1925 C CA . ALA A 1 56 ? 0.042 3.837 10.512 1.00 0.00 56 ALA A CA 2
ATOM 1926 C C . ALA A 1 56 ? 1.446 3.278 10.726 1.00 0.00 56 ALA A C 2
ATOM 1927 O O . ALA A 1 56 ? 1.835 2.976 11.854 1.00 0.00 56 ALA A O 2
ATOM 1934 N N . GLU A 1 57 ? 2.201 3.145 9.642 1.00 0.00 57 GLU A N 2
ATOM 1935 C CA . GLU A 1 57 ? 3.557 2.610 9.721 1.00 0.00 57 GLU A CA 2
ATOM 1936 C C . GLU A 1 57 ? 4.578 3.720 9.944 1.00 0.00 57 GLU A C 2
ATOM 1937 O O . GLU A 1 57 ? 5.286 3.733 10.951 1.00 0.00 57 GLU A O 2
ATOM 1949 N N . GLY A 1 58 ? 4.648 4.651 8.999 1.00 0.00 58 GLY A N 2
ATOM 1950 C CA . GLY A 1 58 ? 5.590 5.751 9.113 1.00 0.00 58 GLY A CA 2
ATOM 1951 C C . GLY A 1 58 ? 6.293 6.062 7.803 1.00 0.00 58 GLY A C 2
ATOM 1952 O O . GLY A 1 58 ? 7.016 7.053 7.704 1.00 0.00 58 GLY A O 2
ATOM 1956 N N . VAL A 1 59 ? 6.082 5.221 6.794 1.00 0.00 59 VAL A N 2
ATOM 1957 C CA . VAL A 1 59 ? 6.701 5.417 5.492 1.00 0.00 59 VAL A CA 2
ATOM 1958 C C . VAL A 1 59 ? 5.816 6.278 4.593 1.00 0.00 59 VAL A C 2
ATOM 1959 O O . VAL A 1 59 ? 4.709 5.884 4.244 1.00 0.00 59 VAL A O 2
ATOM 1972 N N . GLU A 1 60 ? 6.324 7.453 4.231 1.00 0.00 60 GLU A N 2
ATOM 1973 C CA . GLU A 1 60 ? 5.601 8.399 3.378 1.00 0.00 60 GLU A CA 2
ATOM 1974 C C . GLU A 1 60 ? 5.995 8.243 1.907 1.00 0.00 60 GLU A C 2
ATOM 1975 O O . GLU A 1 60 ? 6.959 7.547 1.593 1.00 0.00 60 GLU A O 2
ATOM 1987 N N . PRO A 1 61 ? 5.246 8.891 0.986 1.00 0.00 61 PRO A N 2
ATOM 1988 C CA . PRO A 1 61 ? 5.504 8.831 -0.457 1.00 0.00 61 PRO A CA 2
ATOM 1989 C C . PRO A 1 61 ? 6.981 8.684 -0.815 1.00 0.00 61 PRO A C 2
ATOM 1990 O O . PRO A 1 61 ? 7.354 7.793 -1.578 1.00 0.00 61 PRO A O 2
ATOM 2001 N N . GLY A 1 62 ? 7.819 9.556 -0.264 1.00 0.00 62 GLY A N 2
ATOM 2002 C CA . GLY A 1 62 ? 9.242 9.488 -0.547 1.00 0.00 62 GLY A CA 2
ATOM 2003 C C . GLY A 1 62 ? 9.818 8.112 -0.271 1.00 0.00 62 GLY A C 2
ATOM 2004 O O . GLY A 1 62 ? 10.631 7.602 -1.043 1.00 0.00 62 GLY A O 2
ATOM 2008 N N . SER A 1 63 ? 9.393 7.515 0.835 1.00 0.00 63 SER A N 2
ATOM 2009 C CA . SER A 1 63 ? 9.856 6.190 1.225 1.00 0.00 63 SER A CA 2
ATOM 2010 C C . SER A 1 63 ? 8.834 5.110 0.865 1.00 0.00 63 SER A C 2
ATOM 2011 O O . SER A 1 63 ? 9.050 3.930 1.139 1.00 0.00 63 SER A O 2
ATOM 2019 N N . GLN A 1 64 ? 7.723 5.513 0.253 1.00 0.00 64 GLN A N 2
ATOM 2020 C CA . GLN A 1 64 ? 6.681 4.566 -0.129 1.00 0.00 64 GLN A CA 2
ATOM 2021 C C . GLN A 1 64 ? 6.801 4.174 -1.598 1.00 0.00 64 GLN A C 2
ATOM 2022 O O . GLN A 1 64 ? 5.962 4.546 -2.419 1.00 0.00 64 GLN A O 2
ATOM 2036 N N . ARG A 1 65 ? 7.844 3.421 -1.928 1.00 0.00 65 ARG A N 2
ATOM 2037 C CA . ARG A 1 65 ? 8.040 2.969 -3.298 1.00 0.00 65 ARG A CA 2
ATOM 2038 C C . ARG A 1 65 ? 7.165 1.751 -3.565 1.00 0.00 65 ARG A C 2
ATOM 2039 O O . ARG A 1 65 ? 7.552 0.623 -3.261 1.00 0.00 65 ARG A O 2
ATOM 2060 N N . TRP A 1 66 ? 5.988 1.991 -4.136 1.00 0.00 66 TRP A N 2
ATOM 2061 C CA . TRP A 1 66 ? 5.038 0.919 -4.424 1.00 0.00 66 TRP A CA 2
ATOM 2062 C C . TRP A 1 66 ? 5.532 0.004 -5.545 1.00 0.00 66 TRP A C 2
ATOM 2063 O O . TRP A 1 66 ? 5.941 0.464 -6.611 1.00 0.00 66 TRP A O 2
ATOM 2084 N N . PHE A 1 67 ? 5.468 -1.301 -5.302 1.00 0.00 67 PHE A N 2
ATOM 2085 C CA . PHE A 1 67 ? 5.921 -2.281 -6.282 1.00 0.00 67 PHE A CA 2
ATOM 2086 C C . PHE A 1 67 ? 5.127 -3.582 -6.185 1.00 0.00 67 PHE A C 2
ATOM 2087 O O . PHE A 1 67 ? 5.260 -4.334 -5.223 1.00 0.00 67 PHE A O 2
ATOM 2104 N N . PHE A 1 68 ? 4.300 -3.835 -7.192 1.00 0.00 68 PHE A N 2
ATOM 2105 C CA . PHE A 1 68 ? 3.495 -5.051 -7.240 1.00 0.00 68 PHE A CA 2
ATOM 2106 C C . PHE A 1 68 ? 4.001 -5.984 -8.335 1.00 0.00 68 PHE A C 2
ATOM 2107 O O . PHE A 1 68 ? 4.120 -5.586 -9.494 1.00 0.00 68 PHE A O 2
ATOM 2124 N N . SER A 1 69 ? 4.302 -7.222 -7.961 1.00 0.00 69 SER A N 2
ATOM 2125 C CA . SER A 1 69 ? 4.797 -8.209 -8.916 1.00 0.00 69 SER A CA 2
ATOM 2126 C C . SER A 1 69 ? 6.129 -7.774 -9.528 1.00 0.00 69 SER A C 2
ATOM 2127 O O . SER A 1 69 ? 6.596 -8.369 -10.500 1.00 0.00 69 SER A O 2
ATOM 2135 N N . GLY A 1 70 ? 6.739 -6.736 -8.959 1.00 0.00 70 GLY A N 2
ATOM 2136 C CA . GLY A 1 70 ? 8.009 -6.252 -9.467 1.00 0.00 70 GLY A CA 2
ATOM 2137 C C . GLY A 1 70 ? 7.854 -5.083 -10.420 1.00 0.00 70 GLY A C 2
ATOM 2138 O O . GLY A 1 70 ? 8.718 -4.842 -11.264 1.00 0.00 70 GLY A O 2
ATOM 2142 N N . ARG A 1 71 ? 6.751 -4.359 -10.285 1.00 0.00 71 ARG A N 2
ATOM 2143 C CA . ARG A 1 71 ? 6.482 -3.202 -11.133 1.00 0.00 71 ARG A CA 2
ATOM 2144 C C . ARG A 1 71 ? 5.961 -2.045 -10.289 1.00 0.00 71 ARG A C 2
ATOM 2145 O O . ARG A 1 71 ? 5.406 -2.262 -9.215 1.00 0.00 71 ARG A O 2
ATOM 2166 N N . PRO A 1 72 ? 6.114 -0.799 -10.768 1.00 0.00 72 PRO A N 2
ATOM 2167 C CA . PRO A 1 72 ? 5.653 0.382 -10.031 1.00 0.00 72 PRO A CA 2
ATOM 2168 C C . PRO A 1 72 ? 4.134 0.448 -9.972 1.00 0.00 72 PRO A C 2
ATOM 2169 O O . PRO A 1 72 ? 3.472 0.677 -10.983 1.00 0.00 72 PRO A O 2
ATOM 2180 N N . LEU A 1 73 ? 3.588 0.247 -8.775 1.00 0.00 73 LEU A N 2
ATOM 2181 C CA . LEU A 1 73 ? 2.139 0.255 -8.588 1.00 0.00 73 LEU A CA 2
ATOM 2182 C C . LEU A 1 73 ? 1.566 1.670 -8.666 1.00 0.00 73 LEU A C 2
ATOM 2183 O O . LEU A 1 73 ? 2.262 2.650 -8.403 1.00 0.00 73 LEU A O 2
ATOM 2198 N N . THR A 1 74 ? 0.291 1.762 -9.035 1.00 0.00 74 THR A N 2
ATOM 2199 C CA . THR A 1 74 ? -0.390 3.049 -9.148 1.00 0.00 74 THR A CA 2
ATOM 2200 C C . THR A 1 74 ? -1.009 3.449 -7.812 1.00 0.00 74 THR A C 2
ATOM 2201 O O . THR A 1 74 ? -1.114 2.632 -6.898 1.00 0.00 74 THR A O 2
ATOM 2212 N N . ASP A 1 75 ? -1.416 4.709 -7.705 1.00 0.00 75 ASP A N 2
ATOM 2213 C CA . ASP A 1 75 ? -2.018 5.220 -6.489 1.00 0.00 75 ASP A CA 2
ATOM 2214 C C . ASP A 1 75 ? -3.521 4.906 -6.446 1.00 0.00 75 ASP A C 2
ATOM 2215 O O . ASP A 1 75 ? -4.178 5.102 -5.423 1.00 0.00 75 ASP A O 2
ATOM 2224 N N . LYS A 1 76 ? -4.054 4.412 -7.564 1.00 0.00 76 LYS A N 2
ATOM 2225 C CA . LYS A 1 76 ? -5.470 4.060 -7.664 1.00 0.00 76 LYS A CA 2
ATOM 2226 C C . LYS A 1 76 ? -5.624 2.592 -8.058 1.00 0.00 76 LYS A C 2
ATOM 2227 O O . LYS A 1 76 ? -6.397 2.253 -8.955 1.00 0.00 76 LYS A O 2
ATOM 2246 N N . MET A 1 77 ? -4.879 1.728 -7.376 1.00 0.00 77 MET A N 2
ATOM 2247 C CA . MET A 1 77 ? -4.879 0.298 -7.677 1.00 0.00 77 MET A CA 2
ATOM 2248 C C . MET A 1 77 ? -5.899 -0.532 -6.890 1.00 0.00 77 MET A C 2
ATOM 2249 O O . MET A 1 77 ? -6.353 -1.563 -7.389 1.00 0.00 77 MET A O 2
ATOM 2263 N N . LYS A 1 78 ? -6.313 -0.090 -5.703 1.00 0.00 78 LYS A N 2
ATOM 2264 C CA . LYS A 1 78 ? -7.228 -0.916 -4.910 1.00 0.00 78 LYS A CA 2
ATOM 2265 C C . LYS A 1 78 ? -8.494 -1.228 -5.690 1.00 0.00 78 LYS A C 2
ATOM 2266 O O . LYS A 1 78 ? -8.704 -2.369 -6.111 1.00 0.00 78 LYS A O 2
ATOM 2285 N N . PHE A 1 79 ? -9.332 -0.226 -5.890 1.00 0.00 79 PHE A N 2
ATOM 2286 C CA . PHE A 1 79 ? -10.560 -0.415 -6.640 1.00 0.00 79 PHE A CA 2
ATOM 2287 C C . PHE A 1 79 ? -10.278 -0.866 -8.077 1.00 0.00 79 PHE A C 2
ATOM 2288 O O . PHE A 1 79 ? -11.195 -1.276 -8.788 1.00 0.00 79 PHE A O 2
ATOM 2305 N N . GLU A 1 80 ? -9.016 -0.785 -8.509 1.00 0.00 80 GLU A N 2
ATOM 2306 C CA . GLU A 1 80 ? -8.659 -1.170 -9.873 1.00 0.00 80 GLU A CA 2
ATOM 2307 C C . GLU A 1 80 ? -8.276 -2.643 -9.961 1.00 0.00 80 GLU A C 2
ATOM 2308 O O . GLU A 1 80 ? -8.394 -3.261 -11.018 1.00 0.00 80 GLU A O 2
ATOM 2320 N N . GLU A 1 81 ? -7.817 -3.204 -8.848 1.00 0.00 81 GLU A N 2
ATOM 2321 C CA . GLU A 1 81 ? -7.408 -4.596 -8.811 1.00 0.00 81 GLU A CA 2
ATOM 2322 C C . GLU A 1 81 ? -8.583 -5.455 -8.391 1.00 0.00 81 GLU A C 2
ATOM 2323 O O . GLU A 1 81 ? -9.069 -6.294 -9.148 1.00 0.00 81 GLU A O 2
ATOM 2335 N N . LEU A 1 82 ? -9.032 -5.222 -7.160 1.00 0.00 82 LEU A N 2
ATOM 2336 C CA . LEU A 1 82 ? -10.157 -5.945 -6.591 1.00 0.00 82 LEU A CA 2
ATOM 2337 C C . LEU A 1 82 ? -9.799 -7.400 -6.299 1.00 0.00 82 LEU A C 2
ATOM 2338 O O . LEU A 1 82 ? -10.612 -8.145 -5.751 1.00 0.00 82 LEU A O 2
ATOM 2354 N N . LYS A 1 83 ? -8.581 -7.804 -6.658 1.00 0.00 83 LYS A N 2
ATOM 2355 C CA . LYS A 1 83 ? -8.135 -9.172 -6.433 1.00 0.00 83 LYS A CA 2
ATOM 2356 C C . LYS A 1 83 ? -7.176 -9.239 -5.249 1.00 0.00 83 LYS A C 2
ATOM 2357 O O . LYS A 1 83 ? -6.398 -10.183 -5.123 1.00 0.00 83 LYS A O 2
ATOM 2376 N N . ILE A 1 84 ? -7.238 -8.233 -4.382 1.00 0.00 84 ILE A N 2
ATOM 2377 C CA . ILE A 1 84 ? -6.376 -8.169 -3.217 1.00 0.00 84 ILE A CA 2
ATOM 2378 C C . ILE A 1 84 ? -7.180 -8.094 -1.913 1.00 0.00 84 ILE A C 2
ATOM 2379 O O . ILE A 1 84 ? -6.882 -7.274 -1.045 1.00 0.00 84 ILE A O 2
ATOM 2395 N N . PRO A 1 85 ? -8.212 -8.951 -1.750 1.00 0.00 85 PRO A N 2
ATOM 2396 C CA . PRO A 1 85 ? -9.036 -8.962 -0.537 1.00 0.00 85 PRO A CA 2
ATOM 2397 C C . PRO A 1 85 ? -8.197 -8.914 0.738 1.00 0.00 85 PRO A C 2
ATOM 2398 O O . PRO A 1 85 ? -8.268 -7.954 1.503 1.00 0.00 85 PRO A O 2
ATOM 2409 N N . LYS A 1 86 ? -7.406 -9.961 0.961 1.00 0.00 86 LYS A N 2
ATOM 2410 C CA . LYS A 1 86 ? -6.553 -10.037 2.142 1.00 0.00 86 LYS A CA 2
ATOM 2411 C C . LYS A 1 86 ? -5.399 -11.020 1.939 1.00 0.00 86 LYS A C 2
ATOM 2412 O O . LYS A 1 86 ? -4.759 -11.440 2.904 1.00 0.00 86 LYS A O 2
ATOM 2431 N N . ASP A 1 87 ? -5.136 -11.387 0.688 1.00 0.00 87 ASP A N 2
ATOM 2432 C CA . ASP A 1 87 ? -4.061 -12.322 0.376 1.00 0.00 87 ASP A CA 2
ATOM 2433 C C . ASP A 1 87 ? -2.954 -11.638 -0.420 1.00 0.00 87 ASP A C 2
ATOM 2434 O O . ASP A 1 87 ? -1.782 -11.998 -0.309 1.00 0.00 87 ASP A O 2
ATOM 2443 N N . TYR A 1 88 ? -3.335 -10.652 -1.226 1.00 0.00 88 TYR A N 2
ATOM 2444 C CA . TYR A 1 88 ? -2.377 -9.922 -2.046 1.00 0.00 88 TYR A CA 2
ATOM 2445 C C . TYR A 1 88 ? -1.627 -8.878 -1.223 1.00 0.00 88 TYR A C 2
ATOM 2446 O O . TYR A 1 88 ? -2.193 -8.240 -0.328 1.00 0.00 88 TYR A O 2
ATOM 2464 N N . VAL A 1 89 ? -0.349 -8.701 -1.542 1.00 0.00 89 VAL A N 2
ATOM 2465 C CA . VAL A 1 89 ? 0.491 -7.757 -0.821 1.00 0.00 89 VAL A CA 2
ATOM 2466 C C . VAL A 1 89 ? 1.361 -6.931 -1.762 1.00 0.00 89 VAL A C 2
ATOM 2467 O O . VAL A 1 89 ? 2.082 -7.477 -2.597 1.00 0.00 89 VAL A O 2
ATOM 2480 N N . VAL A 1 90 ? 1.285 -5.611 -1.624 1.00 0.00 90 VAL A N 2
ATOM 2481 C CA . VAL A 1 90 ? 2.087 -4.718 -2.439 1.00 0.00 90 VAL A CA 2
ATOM 2482 C C . VAL A 1 90 ? 3.463 -4.550 -1.820 1.00 0.00 90 VAL A C 2
ATOM 2483 O O . VAL A 1 90 ? 3.608 -4.504 -0.597 1.00 0.00 90 VAL A O 2
ATOM 2496 N N . GLN A 1 91 ? 4.469 -4.458 -2.668 1.00 0.00 91 GLN A N 2
ATOM 2497 C CA . GLN A 1 91 ? 5.831 -4.306 -2.204 1.00 0.00 91 GLN A CA 2
ATOM 2498 C C . GLN A 1 91 ? 6.153 -2.833 -2.052 1.00 0.00 91 GLN A C 2
ATOM 2499 O O . GLN A 1 91 ? 5.671 -1.999 -2.815 1.00 0.00 91 GLN A O 2
ATOM 2513 N N . VAL A 1 92 ? 6.965 -2.519 -1.066 1.00 0.00 92 VAL A N 2
ATOM 2514 C CA . VAL A 1 92 ? 7.318 -1.139 -0.789 1.00 0.00 92 VAL A CA 2
ATOM 2515 C C . VAL A 1 92 ? 8.809 -0.987 -0.511 1.00 0.00 92 VAL A C 2
ATOM 2516 O O . VAL A 1 92 ? 9.432 -1.868 0.081 1.00 0.00 92 VAL A O 2
ATOM 2529 N N . ILE A 1 93 ? 9.376 0.135 -0.942 1.00 0.00 93 ILE A N 2
ATOM 2530 C CA . ILE A 1 93 ? 10.788 0.404 -0.721 1.00 0.00 93 ILE A CA 2
ATOM 2531 C C . ILE A 1 93 ? 10.963 1.712 0.035 1.00 0.00 93 ILE A C 2
ATOM 2532 O O . ILE A 1 93 ? 10.540 2.775 -0.422 1.00 0.00 93 ILE A O 2
ATOM 2548 N N . VAL A 1 94 ? 11.582 1.610 1.196 1.00 0.00 94 VAL A N 2
ATOM 2549 C CA . VAL A 1 94 ? 11.835 2.763 2.054 1.00 0.00 94 VAL A CA 2
ATOM 2550 C C . VAL A 1 94 ? 13.310 2.846 2.428 1.00 0.00 94 VAL A C 2
ATOM 2551 O O . VAL A 1 94 ? 13.776 2.146 3.328 1.00 0.00 94 VAL A O 2
ATOM 2564 N N . SER A 1 95 ? 14.039 3.705 1.727 1.00 0.00 95 SER A N 2
ATOM 2565 C CA . SER A 1 95 ? 15.461 3.889 1.980 1.00 0.00 95 SER A CA 2
ATOM 2566 C C . SER A 1 95 ? 15.747 5.299 2.489 1.00 0.00 95 SER A C 2
ATOM 2567 O O . SER A 1 95 ? 16.809 5.860 2.224 1.00 0.00 95 SER A O 2
ATOM 2575 N N . GLN A 1 96 ? 14.790 5.865 3.222 1.00 0.00 96 GLN A N 2
ATOM 2576 C CA . GLN A 1 96 ? 14.944 7.210 3.767 1.00 0.00 96 GLN A CA 2
ATOM 2577 C C . GLN A 1 96 ? 14.711 7.218 5.279 1.00 0.00 96 GLN A C 2
ATOM 2578 O O . GLN A 1 96 ? 13.933 8.025 5.789 1.00 0.00 96 GLN A O 2
ATOM 2592 N N . PRO A 1 97 ? 15.381 6.317 6.019 1.00 0.00 97 PRO A N 2
ATOM 2593 C CA . PRO A 1 97 ? 15.236 6.230 7.475 1.00 0.00 97 PRO A CA 2
ATOM 2594 C C . PRO A 1 97 ? 16.013 7.319 8.210 1.00 0.00 97 PRO A C 2
ATOM 2595 O O . PRO A 1 97 ? 15.715 7.636 9.361 1.00 0.00 97 PRO A O 2
ATOM 2606 N N . VAL A 1 98 ? 17.010 7.890 7.539 1.00 0.00 98 VAL A N 2
ATOM 2607 C CA . VAL A 1 98 ? 17.829 8.937 8.137 1.00 0.00 98 VAL A CA 2
ATOM 2608 C C . VAL A 1 98 ? 17.302 10.326 7.791 1.00 0.00 98 VAL A C 2
ATOM 2609 O O . VAL A 1 98 ? 17.326 11.233 8.622 1.00 0.00 98 VAL A O 2
ATOM 2622 N N . GLN A 1 99 ? 16.824 10.490 6.561 1.00 0.00 99 GLN A N 2
ATOM 2623 C CA . GLN A 1 99 ? 16.298 11.775 6.112 1.00 0.00 99 GLN A CA 2
ATOM 2624 C C . GLN A 1 99 ? 14.869 11.637 5.597 1.00 0.00 99 GLN A C 2
ATOM 2625 O O . GLN A 1 99 ? 14.554 10.711 4.851 1.00 0.00 99 GLN A O 2
ATOM 2639 N N . ASN A 1 100 ? 14.010 12.566 6.004 1.00 0.00 100 ASN A N 2
ATOM 2640 C CA . ASN A 1 100 ? 12.613 12.558 5.584 1.00 0.00 100 ASN A CA 2
ATOM 2641 C C . ASN A 1 100 ? 11.949 11.224 5.912 1.00 0.00 100 ASN A C 2
ATOM 2642 O O . ASN A 1 100 ? 11.993 10.315 5.057 1.00 0.00 100 ASN A O 2
ATOM 2653 N N . GLY A 1 21 ? -21.004 0.376 0.033 1.00 0.00 21 GLY A N 3
ATOM 2654 C CA . GLY A 1 21 ? -20.785 -0.934 0.706 1.00 0.00 21 GLY A CA 3
ATOM 2655 C C . GLY A 1 21 ? -19.649 -1.723 0.085 1.00 0.00 21 GLY A C 3
ATOM 2656 O O . GLY A 1 21 ? -19.868 -2.532 -0.817 1.00 0.00 21 GLY A O 3
ATOM 2660 N N . TYR A 1 22 ? -18.433 -1.487 0.566 1.00 0.00 22 TYR A N 3
ATOM 2661 C CA . TYR A 1 22 ? -17.259 -2.182 0.052 1.00 0.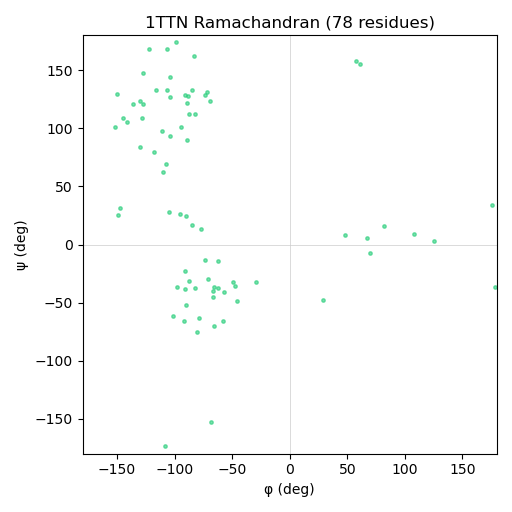00 22 TYR A CA 3
ATOM 2662 C C . TYR A 1 22 ? -16.218 -2.382 1.149 1.00 0.00 22 TYR A C 3
ATOM 2663 O O . TYR A 1 22 ? -15.947 -1.476 1.935 1.00 0.00 22 TYR A O 3
ATOM 2681 N N . GLU A 1 23 ? -15.637 -3.577 1.193 1.00 0.00 23 GLU A N 3
ATOM 2682 C CA . GLU A 1 23 ? -14.621 -3.900 2.188 1.00 0.00 23 GLU A CA 3
ATOM 2683 C C . GLU A 1 23 ? -13.384 -4.490 1.522 1.00 0.00 23 GLU A C 3
ATOM 2684 O O . GLU A 1 23 ? -13.470 -5.490 0.809 1.00 0.00 23 GLU A O 3
ATOM 2696 N N . CYS A 1 24 ? -12.232 -3.868 1.756 1.00 0.00 24 CYS A N 3
ATOM 2697 C CA . CYS A 1 24 ? -10.982 -4.334 1.168 1.00 0.00 24 CYS A CA 3
ATOM 2698 C C . CYS A 1 24 ? -9.833 -4.229 2.173 1.00 0.00 24 CYS A C 3
ATOM 2699 O O . CYS A 1 24 ? -9.828 -3.352 3.035 1.00 0.00 24 CYS A O 3
ATOM 2707 N N . GLN A 1 25 ? -8.870 -5.139 2.061 1.00 0.00 25 GLN A N 3
ATOM 2708 C CA . GLN A 1 25 ? -7.711 -5.163 2.949 1.00 0.00 25 GLN A CA 3
ATOM 2709 C C . GLN A 1 25 ? -6.498 -5.710 2.206 1.00 0.00 25 GLN A C 3
ATOM 2710 O O . GLN A 1 25 ? -6.490 -6.866 1.783 1.00 0.00 25 GLN A O 3
ATOM 2724 N N . LEU A 1 26 ? -5.469 -4.883 2.060 1.00 0.00 26 LEU A N 3
ATOM 2725 C CA . LEU A 1 26 ? -4.262 -5.287 1.337 1.00 0.00 26 LEU A CA 3
ATOM 2726 C C . LEU A 1 26 ? -3.062 -5.407 2.269 1.00 0.00 26 LEU A C 3
ATOM 2727 O O . LEU A 1 26 ? -2.892 -4.599 3.184 1.00 0.00 26 LEU A O 3
ATOM 2743 N N . ARG A 1 27 ? -2.227 -6.419 2.028 1.00 0.00 27 ARG A N 3
ATOM 2744 C CA . ARG A 1 27 ? -1.041 -6.635 2.842 1.00 0.00 27 ARG A CA 3
ATOM 2745 C C . ARG A 1 27 ? 0.112 -5.769 2.342 1.00 0.00 27 ARG A C 3
ATOM 2746 O O . ARG A 1 27 ? 0.314 -5.625 1.137 1.00 0.00 27 ARG A O 3
ATOM 2767 N N . LEU A 1 28 ? 0.865 -5.188 3.270 1.00 0.00 28 LEU A N 3
ATOM 2768 C CA . LEU A 1 28 ? 1.988 -4.327 2.908 1.00 0.00 28 LEU A CA 3
ATOM 2769 C C . LEU A 1 28 ? 3.323 -4.893 3.382 1.00 0.00 28 LEU A C 3
ATOM 2770 O O . LEU A 1 28 ? 3.577 -4.957 4.581 1.00 0.00 28 LEU A O 3
ATOM 2786 N N . ARG A 1 29 ? 4.178 -5.287 2.447 1.00 0.00 29 ARG A N 3
ATOM 2787 C CA . ARG A 1 29 ? 5.500 -5.800 2.794 1.00 0.00 29 ARG A CA 3
ATOM 2788 C C . ARG A 1 29 ? 6.503 -4.649 2.750 1.00 0.00 29 ARG A C 3
ATOM 2789 O O . ARG A 1 29 ? 6.990 -4.285 1.682 1.00 0.00 29 ARG A O 3
ATOM 2810 N N . LEU A 1 30 ? 6.818 -4.081 3.913 1.00 0.00 30 LEU A N 3
ATOM 2811 C CA . LEU A 1 30 ? 7.718 -2.928 3.972 1.00 0.00 30 LEU A CA 3
ATOM 2812 C C . LEU A 1 30 ? 9.139 -3.274 4.367 1.00 0.00 30 LEU A C 3
ATOM 2813 O O . LEU A 1 30 ? 9.408 -4.357 4.881 1.00 0.00 30 LEU A O 3
ATOM 2829 N N . SER A 1 31 ? 10.030 -2.293 4.144 1.00 0.00 31 SER A N 3
ATOM 2830 C CA . SER A 1 31 ? 11.456 -2.413 4.451 1.00 0.00 31 SER A CA 3
ATOM 2831 C C . SER A 1 31 ? 12.066 -3.600 3.729 1.00 0.00 31 SER A C 3
ATOM 2832 O O . SER A 1 31 ? 13.038 -3.468 2.987 1.00 0.00 31 SER A O 3
ATOM 2840 N N . THR A 1 32 ? 11.473 -4.752 3.964 1.00 0.00 32 THR A N 3
ATOM 2841 C CA . THR A 1 32 ? 11.907 -6.002 3.360 1.00 0.00 32 THR A CA 3
ATOM 2842 C C . THR A 1 32 ? 11.176 -7.179 3.996 1.00 0.00 32 THR A C 3
ATOM 2843 O O . THR A 1 32 ? 11.704 -8.289 4.053 1.00 0.00 32 THR A O 3
ATOM 2854 N N . GLY A 1 33 ? 9.953 -6.936 4.473 1.00 0.00 33 GLY A N 3
ATOM 2855 C CA . GLY A 1 33 ? 9.198 -8.002 5.098 1.00 0.00 33 GLY A CA 3
ATOM 2856 C C . GLY A 1 33 ? 8.313 -7.529 6.234 1.00 0.00 33 GLY A C 3
ATOM 2857 O O . GLY A 1 33 ? 7.928 -8.324 7.091 1.00 0.00 33 GLY A O 3
ATOM 2861 N N . LYS A 1 34 ? 7.983 -6.239 6.255 1.00 0.00 34 LYS A N 3
ATOM 2862 C CA . LYS A 1 34 ? 7.126 -5.706 7.300 1.00 0.00 34 LYS A CA 3
ATOM 2863 C C . LYS A 1 34 ? 5.675 -5.816 6.848 1.00 0.00 34 LYS A C 3
ATOM 2864 O O . LYS A 1 34 ? 5.064 -4.839 6.430 1.00 0.00 34 LYS A O 3
ATOM 2883 N N . ASP A 1 35 ? 5.139 -7.025 6.928 1.00 0.00 35 ASP A N 3
ATOM 2884 C CA . ASP A 1 35 ? 3.786 -7.300 6.499 1.00 0.00 35 ASP A CA 3
ATOM 2885 C C . ASP A 1 35 ? 2.763 -6.818 7.504 1.00 0.00 35 ASP A C 3
ATOM 2886 O O . ASP A 1 35 ? 2.679 -7.297 8.635 1.00 0.00 35 ASP A O 3
ATOM 2895 N N . LEU A 1 36 ? 1.997 -5.860 7.048 1.00 0.00 36 LEU A N 3
ATOM 2896 C CA . LEU A 1 36 ? 0.925 -5.261 7.814 1.00 0.00 36 LEU A CA 3
ATOM 2897 C C . LEU A 1 36 ? -0.176 -4.900 6.842 1.00 0.00 36 LEU A C 3
ATOM 2898 O O . LEU A 1 36 ? 0.009 -4.050 5.972 1.00 0.00 36 LEU A O 3
ATOM 2914 N N . LYS A 1 37 ? -1.306 -5.571 6.960 1.00 0.00 37 LYS A N 3
ATOM 2915 C CA . LYS A 1 37 ? -2.407 -5.328 6.050 1.00 0.00 37 LYS A CA 3
ATOM 2916 C C . LYS A 1 37 ? -3.282 -4.172 6.518 1.00 0.00 37 LYS A C 3
ATOM 2917 O O . LYS A 1 37 ? -3.887 -4.222 7.588 1.00 0.00 37 LYS A O 3
ATOM 2936 N N . LEU A 1 38 ? -3.332 -3.129 5.699 1.00 0.00 38 LEU A N 3
ATOM 2937 C CA . LEU A 1 38 ? -4.135 -1.955 6.001 1.00 0.00 38 LEU A CA 3
ATOM 2938 C C . LEU A 1 38 ? -5.501 -2.074 5.326 1.00 0.00 38 LEU A C 3
ATOM 2939 O O . LEU A 1 38 ? -5.599 -2.480 4.162 1.00 0.00 38 LEU A O 3
ATOM 2955 N N . VAL A 1 39 ? -6.549 -1.738 6.069 1.00 0.00 39 VAL A N 3
ATOM 2956 C CA . VAL A 1 39 ? -7.908 -1.806 5.549 1.00 0.00 39 VAL A CA 3
ATOM 2957 C C . VAL A 1 39 ? -8.182 -0.667 4.572 1.00 0.00 39 VAL A C 3
ATOM 2958 O O . VAL A 1 39 ? -8.014 0.506 4.904 1.00 0.00 39 VAL A O 3
ATOM 2971 N N . VAL A 1 40 ? -8.600 -1.028 3.366 1.00 0.00 40 VAL A N 3
ATOM 2972 C CA . VAL A 1 40 ? -8.906 -0.050 2.333 1.00 0.00 40 VAL A CA 3
ATOM 2973 C C . VAL A 1 40 ? -10.274 -0.325 1.724 1.00 0.00 40 VAL A C 3
ATOM 2974 O O . VAL A 1 40 ? -10.856 -1.388 1.935 1.00 0.00 40 VAL A O 3
ATOM 2987 N N . ARG A 1 41 ? -10.781 0.638 0.969 1.00 0.00 41 ARG A N 3
ATOM 2988 C CA . ARG A 1 41 ? -12.079 0.498 0.331 1.00 0.00 41 ARG A CA 3
ATOM 2989 C C . ARG A 1 41 ? -12.154 1.337 -0.940 1.00 0.00 41 ARG A C 3
ATOM 2990 O O . ARG A 1 41 ? -12.417 2.533 -0.877 1.00 0.00 41 ARG A O 3
ATOM 3011 N N . SER A 1 42 ? -11.896 0.686 -2.078 1.00 0.00 42 SER A N 3
ATOM 3012 C CA . SER A 1 42 ? -11.926 1.297 -3.420 1.00 0.00 42 SER A CA 3
ATOM 3013 C C . SER A 1 42 ? -11.547 2.786 -3.458 1.00 0.00 42 SER A C 3
ATOM 3014 O O . SER A 1 42 ? -10.729 3.193 -4.283 1.00 0.00 42 SER A O 3
ATOM 3022 N N . THR A 1 43 ? -12.127 3.594 -2.581 1.00 0.00 43 THR A N 3
ATOM 3023 C CA . THR A 1 43 ? -11.808 5.012 -2.530 1.00 0.00 43 THR A CA 3
ATOM 3024 C C . THR A 1 43 ? -10.466 5.238 -1.839 1.00 0.00 43 THR A C 3
ATOM 3025 O O . THR A 1 43 ? -9.947 6.354 -1.819 1.00 0.00 43 THR A O 3
ATOM 3036 N N . ASP A 1 44 ? -9.904 4.169 -1.277 1.00 0.00 44 ASP A N 3
ATOM 3037 C CA . ASP A 1 44 ? -8.626 4.250 -0.589 1.00 0.00 44 ASP A CA 3
ATOM 3038 C C . ASP A 1 44 ? -7.474 4.033 -1.566 1.00 0.00 44 ASP A C 3
ATOM 3039 O O . ASP A 1 44 ? -6.812 4.985 -1.974 1.00 0.00 44 ASP A O 3
ATOM 3048 N N . THR A 1 45 ? -7.242 2.776 -1.934 1.00 0.00 45 THR A N 3
ATOM 3049 C CA . THR A 1 45 ? -6.174 2.435 -2.869 1.00 0.00 45 THR A CA 3
ATOM 3050 C C . THR A 1 45 ? -4.816 2.877 -2.345 1.00 0.00 45 THR A C 3
ATOM 3051 O O . THR A 1 45 ? -4.733 3.792 -1.536 1.00 0.00 45 THR A O 3
ATOM 3062 N N . VAL A 1 46 ? -3.762 2.222 -2.822 1.00 0.00 46 VAL A N 3
ATOM 3063 C CA . VAL A 1 46 ? -2.380 2.514 -2.411 1.00 0.00 46 VAL A CA 3
ATOM 3064 C C . VAL A 1 46 ? -2.173 3.972 -1.969 1.00 0.00 46 VAL A C 3
ATOM 3065 O O . VAL A 1 46 ? -1.363 4.239 -1.089 1.00 0.00 46 VAL A O 3
ATOM 3078 N N . PHE A 1 47 ? -2.897 4.907 -2.574 1.00 0.00 47 PHE A N 3
ATOM 3079 C CA . PHE A 1 47 ? -2.789 6.318 -2.199 1.00 0.00 47 PHE A CA 3
ATOM 3080 C C . PHE A 1 47 ? -3.228 6.486 -0.760 1.00 0.00 47 PHE A C 3
ATOM 3081 O O . PHE A 1 47 ? -2.429 6.855 0.100 1.00 0.00 47 PHE A O 3
ATOM 3098 N N . HIS A 1 48 ? -4.496 6.222 -0.495 1.00 0.00 48 HIS A N 3
ATOM 3099 C CA . HIS A 1 48 ? -4.987 6.300 0.862 1.00 0.00 48 HIS A CA 3
ATOM 3100 C C . HIS A 1 48 ? -4.318 5.201 1.660 1.00 0.00 48 HIS A C 3
ATOM 3101 O O . HIS A 1 48 ? -3.950 5.381 2.818 1.00 0.00 48 HIS A O 3
ATOM 3116 N N . MET A 1 49 ? -4.167 4.043 1.022 1.00 0.00 49 MET A N 3
ATOM 3117 C CA . MET A 1 49 ? -3.483 2.929 1.644 1.00 0.00 49 MET A CA 3
ATOM 3118 C C . MET A 1 49 ? -2.139 3.428 2.147 1.00 0.00 49 MET A C 3
ATOM 3119 O O . MET A 1 49 ? -1.658 3.031 3.206 1.00 0.00 49 MET A O 3
ATOM 3133 N N . LYS A 1 50 ? -1.553 4.330 1.359 1.00 0.00 50 LYS A N 3
ATOM 3134 C CA . LYS A 1 50 ? -0.290 4.947 1.705 1.00 0.00 50 LYS A CA 3
ATOM 3135 C C . LYS A 1 50 ? -0.546 5.949 2.809 1.00 0.00 50 LYS A C 3
ATOM 3136 O O . LYS A 1 50 ? 0.252 6.099 3.734 1.00 0.00 50 LYS A O 3
ATOM 3155 N N . ARG A 1 51 ? -1.682 6.639 2.696 1.00 0.00 51 ARG A N 3
ATOM 3156 C CA . ARG A 1 51 ? -2.070 7.620 3.689 1.00 0.00 51 ARG A CA 3
ATOM 3157 C C . ARG A 1 51 ? -2.039 6.980 5.075 1.00 0.00 51 ARG A C 3
ATOM 3158 O O . ARG A 1 51 ? -1.269 7.377 5.960 1.00 0.00 51 ARG A O 3
ATOM 3179 N N . ARG A 1 52 ? -2.873 5.959 5.242 1.00 0.00 52 ARG A N 3
ATOM 3180 C CA . ARG A 1 52 ? -2.952 5.229 6.494 1.00 0.00 52 ARG A CA 3
ATOM 3181 C C . ARG A 1 52 ? -1.643 4.500 6.770 1.00 0.00 52 ARG A C 3
ATOM 3182 O O . ARG A 1 52 ? -1.347 4.172 7.916 1.00 0.00 52 ARG A O 3
ATOM 3203 N N . LEU A 1 53 ? -0.865 4.227 5.718 1.00 0.00 53 LEU A N 3
ATOM 3204 C CA . LEU A 1 53 ? 0.424 3.563 5.893 1.00 0.00 53 LEU A CA 3
ATOM 3205 C C . LEU A 1 53 ? 1.326 4.431 6.759 1.00 0.00 53 LEU A C 3
ATOM 3206 O O . LEU A 1 53 ? 1.767 4.005 7.825 1.00 0.00 53 LEU A O 3
ATOM 3222 N N . HIS A 1 54 ? 1.601 5.652 6.303 1.00 0.00 54 HIS A N 3
ATOM 3223 C CA . HIS A 1 54 ? 2.408 6.579 7.080 1.00 0.00 54 HIS A CA 3
ATOM 3224 C C . HIS A 1 54 ? 1.842 6.677 8.492 1.00 0.00 54 HIS A C 3
ATOM 3225 O O . HIS A 1 54 ? 2.583 6.776 9.469 1.00 0.00 54 HIS A O 3
ATOM 3240 N N . ALA A 1 55 ? 0.515 6.649 8.583 1.00 0.00 55 ALA A N 3
ATOM 3241 C CA . ALA A 1 55 ? -0.163 6.726 9.870 1.00 0.00 55 ALA A CA 3
ATOM 3242 C C . ALA A 1 55 ? -0.028 5.425 10.664 1.00 0.00 55 ALA A C 3
ATOM 3243 O O . ALA A 1 55 ? -0.014 5.446 11.895 1.00 0.00 55 ALA A O 3
ATOM 3250 N N . ALA A 1 56 ? 0.072 4.295 9.964 1.00 0.00 56 ALA A N 3
ATOM 3251 C CA . ALA A 1 56 ? 0.188 3.000 10.625 1.00 0.00 56 ALA A CA 3
ATOM 3252 C C . ALA A 1 56 ? 1.641 2.614 10.897 1.00 0.00 56 ALA A C 3
ATOM 3253 O O . ALA A 1 56 ? 2.007 2.319 12.035 1.00 0.00 56 ALA A O 3
ATOM 3260 N N . GLU A 1 57 ? 2.467 2.618 9.855 1.00 0.00 57 GLU A N 3
ATOM 3261 C CA . GLU A 1 57 ? 3.871 2.241 9.997 1.00 0.00 57 GLU A CA 3
ATOM 3262 C C . GLU A 1 57 ? 4.744 3.448 10.323 1.00 0.00 57 GLU A C 3
ATOM 3263 O O . GLU A 1 57 ? 5.603 3.384 11.203 1.00 0.00 57 GLU A O 3
ATOM 3275 N N . GLY A 1 58 ? 4.521 4.550 9.613 1.00 0.00 58 GLY A N 3
ATOM 3276 C CA . GLY A 1 58 ? 5.311 5.745 9.834 1.00 0.00 58 GLY A CA 3
ATOM 3277 C C . GLY A 1 58 ? 6.039 6.181 8.578 1.00 0.00 58 GLY A C 3
ATOM 3278 O O . GLY A 1 58 ? 6.817 7.135 8.600 1.00 0.00 58 GLY A O 3
ATOM 3282 N N . VAL A 1 59 ? 5.780 5.477 7.479 1.00 0.00 59 VAL A N 3
ATOM 3283 C CA . VAL A 1 59 ? 6.404 5.784 6.205 1.00 0.00 59 VAL A CA 3
ATOM 3284 C C . VAL A 1 59 ? 5.565 6.791 5.419 1.00 0.00 59 VAL A C 3
ATOM 3285 O O . VAL A 1 59 ? 4.484 6.472 4.927 1.00 0.00 59 VAL A O 3
ATOM 3298 N N . GLU A 1 60 ? 6.069 8.014 5.334 1.00 0.00 60 GLU A N 3
ATOM 3299 C CA . GLU A 1 60 ? 5.391 9.087 4.617 1.00 0.00 60 GLU A CA 3
ATOM 3300 C C . GLU A 1 60 ? 5.390 8.830 3.109 1.00 0.00 60 GLU A C 3
ATOM 3301 O O . GLU A 1 60 ? 6.167 8.015 2.612 1.00 0.00 60 GLU A O 3
ATOM 3313 N N . PRO A 1 61 ? 4.517 9.535 2.359 1.00 0.00 61 PRO A N 3
ATOM 3314 C CA . PRO A 1 61 ? 4.410 9.384 0.904 1.00 0.00 61 PRO A CA 3
ATOM 3315 C C . PRO A 1 61 ? 5.764 9.231 0.217 1.00 0.00 61 PRO A C 3
ATOM 3316 O O . PRO A 1 61 ? 6.009 8.242 -0.473 1.00 0.00 61 PRO A O 3
ATOM 3327 N N . GLY A 1 62 ? 6.643 10.212 0.406 1.00 0.00 62 GLY A N 3
ATOM 3328 C CA . GLY A 1 62 ? 7.961 10.153 -0.204 1.00 0.00 62 GLY A CA 3
ATOM 3329 C C . GLY A 1 62 ? 8.692 8.869 0.132 1.00 0.00 62 GLY A C 3
ATOM 3330 O O . GLY A 1 62 ? 9.306 8.245 -0.734 1.00 0.00 62 GLY A O 3
ATOM 3334 N N . SER A 1 63 ? 8.621 8.473 1.398 1.00 0.00 63 SER A N 3
ATOM 3335 C CA . SER A 1 63 ? 9.268 7.252 1.866 1.00 0.00 63 SER A CA 3
ATOM 3336 C C . SER A 1 63 ? 8.421 6.020 1.549 1.00 0.00 63 SER A C 3
ATOM 3337 O O . SER A 1 63 ? 8.828 4.891 1.822 1.00 0.00 63 SER A O 3
ATOM 3345 N N . GLN A 1 64 ? 7.248 6.241 0.962 1.00 0.00 64 GLN A N 3
ATOM 3346 C CA . GLN A 1 64 ? 6.344 5.150 0.625 1.00 0.00 64 GLN A CA 3
ATOM 3347 C C . GLN A 1 64 ? 6.490 4.716 -0.832 1.00 0.00 64 GLN A C 3
ATOM 3348 O O . GLN A 1 64 ? 5.686 5.097 -1.684 1.00 0.00 64 GLN A O 3
ATOM 3362 N N . ARG A 1 65 ? 7.518 3.918 -1.119 1.00 0.00 65 ARG A N 3
ATOM 3363 C CA . ARG A 1 65 ? 7.738 3.422 -2.475 1.00 0.00 65 ARG A CA 3
ATOM 3364 C C . ARG A 1 65 ? 7.070 2.060 -2.641 1.00 0.00 65 ARG A C 3
ATOM 3365 O O . ARG A 1 65 ? 7.569 1.050 -2.147 1.00 0.00 65 ARG A O 3
ATOM 3386 N N . TRP A 1 66 ? 5.938 2.042 -3.341 1.00 0.00 66 TRP A N 3
ATOM 3387 C CA . TRP A 1 66 ? 5.172 0.814 -3.544 1.00 0.00 66 TRP A CA 3
ATOM 3388 C C . TRP A 1 66 ? 5.747 -0.063 -4.651 1.00 0.00 66 TRP A C 3
ATOM 3389 O O . TRP A 1 66 ? 6.122 0.419 -5.718 1.00 0.00 66 TRP A O 3
ATOM 3410 N N . PHE A 1 67 ? 5.781 -1.368 -4.384 1.00 0.00 67 PHE A N 3
ATOM 3411 C CA . PHE A 1 67 ? 6.301 -2.341 -5.340 1.00 0.00 67 PHE A CA 3
ATOM 3412 C C . PHE A 1 67 ? 5.642 -3.707 -5.155 1.00 0.00 67 PHE A C 3
ATOM 3413 O O . PHE A 1 67 ? 5.705 -4.292 -4.077 1.00 0.00 67 PHE A O 3
ATOM 3430 N N . PHE A 1 68 ? 5.017 -4.211 -6.214 1.00 0.00 68 PHE A N 3
ATOM 3431 C CA . PHE A 1 68 ? 4.362 -5.515 -6.167 1.00 0.00 68 PHE A CA 3
ATOM 3432 C C . PHE A 1 68 ? 4.968 -6.462 -7.197 1.00 0.00 68 PHE A C 3
ATOM 3433 O O . PHE A 1 68 ? 4.984 -6.167 -8.392 1.00 0.00 68 PHE A O 3
ATOM 3450 N N . SER A 1 69 ? 5.469 -7.600 -6.725 1.00 0.00 69 SER A N 3
ATOM 3451 C CA . SER A 1 69 ? 6.077 -8.595 -7.603 1.00 0.00 69 SER A CA 3
ATOM 3452 C C . SER A 1 69 ? 7.343 -8.057 -8.273 1.00 0.00 69 SER A C 3
ATOM 3453 O O . SER A 1 69 ? 7.884 -8.686 -9.183 1.00 0.00 69 SER A O 3
ATOM 3461 N N . GLY A 1 70 ? 7.813 -6.896 -7.823 1.00 0.00 70 GLY A N 3
ATOM 3462 C CA . GLY A 1 70 ? 9.014 -6.313 -8.395 1.00 0.00 70 GLY A CA 3
ATOM 3463 C C . GLY A 1 70 ? 8.722 -5.149 -9.324 1.00 0.00 70 GLY A C 3
ATOM 3464 O O . GLY A 1 70 ? 9.600 -4.705 -10.064 1.00 0.00 70 GLY A O 3
ATOM 3468 N N . ARG A 1 71 ? 7.490 -4.651 -9.288 1.00 0.00 71 ARG A N 3
ATOM 3469 C CA . ARG A 1 71 ? 7.094 -3.530 -10.130 1.00 0.00 71 ARG A CA 3
ATOM 3470 C C . ARG A 1 71 ? 6.468 -2.425 -9.283 1.00 0.00 71 ARG A C 3
ATOM 3471 O O . ARG A 1 71 ? 5.758 -2.704 -8.320 1.00 0.00 71 ARG A O 3
ATOM 3492 N N . PRO A 1 72 ? 6.713 -1.151 -9.637 1.00 0.00 72 PRO A N 3
ATOM 3493 C CA . PRO A 1 72 ? 6.170 -0.011 -8.891 1.00 0.00 72 PRO A CA 3
ATOM 3494 C C . PRO A 1 72 ? 4.661 0.114 -9.054 1.00 0.00 72 PRO A C 3
ATOM 3495 O O . PRO A 1 72 ? 4.159 0.270 -10.167 1.00 0.00 72 PRO A O 3
ATOM 3506 N N . LEU A 1 73 ? 3.941 0.046 -7.937 1.00 0.00 73 LEU A N 3
ATOM 3507 C CA . LEU A 1 73 ? 2.484 0.142 -7.967 1.00 0.00 73 LEU A CA 3
ATOM 3508 C C . LEU A 1 73 ? 2.013 1.590 -7.876 1.00 0.00 73 LEU A C 3
ATOM 3509 O O . LEU A 1 73 ? 2.681 2.438 -7.285 1.00 0.00 73 LEU A O 3
ATOM 3524 N N . THR A 1 74 ? 0.853 1.860 -8.470 1.00 0.00 74 THR A N 3
ATOM 3525 C CA . THR A 1 74 ? 0.277 3.198 -8.461 1.00 0.00 74 THR A CA 3
ATOM 3526 C C . THR A 1 74 ? -0.429 3.477 -7.140 1.00 0.00 74 THR A C 3
ATOM 3527 O O . THR A 1 74 ? -0.518 2.604 -6.276 1.00 0.00 74 THR A O 3
ATOM 3538 N N . ASP A 1 75 ? -0.930 4.697 -6.992 1.00 0.00 75 ASP A N 3
ATOM 3539 C CA . ASP A 1 75 ? -1.620 5.106 -5.783 1.00 0.00 75 ASP A CA 3
ATOM 3540 C C . ASP A 1 75 ? -3.123 4.832 -5.893 1.00 0.00 75 ASP A C 3
ATOM 3541 O O . ASP A 1 75 ? -3.905 5.270 -5.052 1.00 0.00 75 ASP A O 3
ATOM 3550 N N . LYS A 1 76 ? -3.512 4.110 -6.944 1.00 0.00 76 LYS A N 3
ATOM 3551 C CA . LYS A 1 76 ? -4.909 3.759 -7.180 1.00 0.00 76 LYS A CA 3
ATOM 3552 C C . LYS A 1 76 ? -5.005 2.294 -7.595 1.00 0.00 76 LYS A C 3
ATOM 3553 O O . LYS A 1 76 ? -5.706 1.944 -8.546 1.00 0.00 76 LYS A O 3
ATOM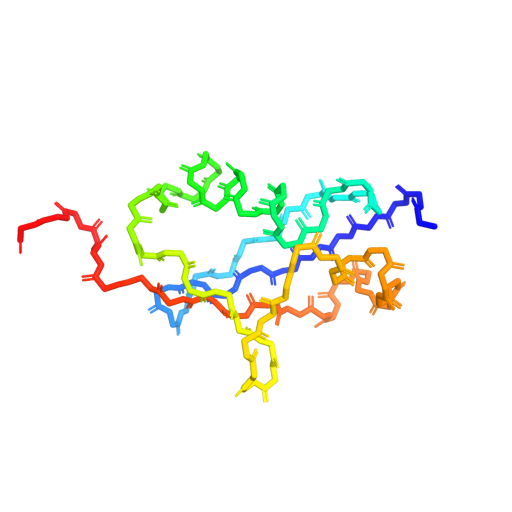 3572 N N . MET A 1 77 ? -4.290 1.445 -6.866 1.00 0.00 77 MET A N 3
ATOM 3573 C CA . MET A 1 77 ? -4.232 0.015 -7.164 1.00 0.00 77 MET A CA 3
ATOM 3574 C C . MET A 1 77 ? -5.304 -0.831 -6.467 1.00 0.00 77 MET A C 3
ATOM 3575 O O . MET A 1 77 ? -5.694 -1.874 -6.993 1.00 0.00 77 MET A O 3
ATOM 3589 N N . LYS A 1 78 ? -5.832 -0.386 -5.328 1.00 0.00 78 LYS A N 3
ATOM 3590 C CA . LYS A 1 78 ? -6.800 -1.213 -4.604 1.00 0.00 78 LYS A CA 3
ATOM 3591 C C . LYS A 1 78 ? -7.996 -1.561 -5.482 1.00 0.00 78 LYS A C 3
ATOM 3592 O O . LYS A 1 78 ? -8.160 -2.711 -5.897 1.00 0.00 78 LYS A O 3
ATOM 3611 N N . PHE A 1 79 ? -8.823 -0.572 -5.773 1.00 0.00 79 PHE A N 3
ATOM 3612 C CA . PHE A 1 79 ? -9.990 -0.787 -6.614 1.00 0.00 79 PHE A CA 3
ATOM 3613 C C . PHE A 1 79 ? -9.596 -1.207 -8.036 1.00 0.00 79 PHE A C 3
ATOM 3614 O O . PHE A 1 79 ? -10.458 -1.583 -8.829 1.00 0.00 79 PHE A O 3
ATOM 3631 N N . GLU A 1 80 ? -8.303 -1.136 -8.365 1.00 0.00 80 GLU A N 3
ATOM 3632 C CA . GLU A 1 80 ? -7.845 -1.481 -9.710 1.00 0.00 80 GLU A CA 3
ATOM 3633 C C . GLU A 1 80 ? -7.566 -2.973 -9.864 1.00 0.00 80 GLU A C 3
ATOM 3634 O O . GLU A 1 80 ? -7.734 -3.532 -10.949 1.00 0.00 80 GLU A O 3
ATOM 3646 N N . GLU A 1 81 ? -7.141 -3.616 -8.785 1.00 0.00 81 GLU A N 3
ATOM 3647 C CA . GLU A 1 81 ? -6.828 -5.032 -8.824 1.00 0.00 81 GLU A CA 3
ATOM 3648 C C . GLU A 1 81 ? -8.062 -5.820 -8.437 1.00 0.00 81 GLU A C 3
ATOM 3649 O O . GLU A 1 81 ? -8.496 -6.725 -9.148 1.00 0.00 81 GLU A O 3
ATOM 3661 N N . LEU A 1 82 ? -8.607 -5.455 -7.279 1.00 0.00 82 LEU A N 3
ATOM 3662 C CA . LEU A 1 82 ? -9.819 -6.056 -6.744 1.00 0.00 82 LEU A CA 3
ATOM 3663 C C . LEU A 1 82 ? -9.543 -7.404 -6.098 1.00 0.00 82 LEU A C 3
ATOM 3664 O O . LEU A 1 82 ? -10.167 -7.760 -5.099 1.00 0.00 82 LEU A O 3
ATOM 3680 N N . LYS A 1 83 ? -8.624 -8.156 -6.676 1.00 0.00 83 LYS A N 3
ATOM 3681 C CA . LYS A 1 83 ? -8.250 -9.450 -6.133 1.00 0.00 83 LYS A CA 3
ATOM 3682 C C . LYS A 1 83 ? -7.027 -9.307 -5.231 1.00 0.00 83 LYS A C 3
ATOM 3683 O O . LYS A 1 83 ? -6.481 -10.291 -4.735 1.00 0.00 83 LYS A O 3
ATOM 3702 N N . ILE A 1 84 ? -6.610 -8.059 -5.027 1.00 0.00 84 ILE A N 3
ATOM 3703 C CA . ILE A 1 84 ? -5.464 -7.743 -4.204 1.00 0.00 84 ILE A CA 3
ATOM 3704 C C . ILE A 1 84 ? -5.818 -7.640 -2.709 1.00 0.00 84 ILE A C 3
ATOM 3705 O O . ILE A 1 84 ? -4.944 -7.800 -1.857 1.00 0.00 84 ILE A O 3
ATOM 3721 N N . PRO A 1 85 ? -7.097 -7.368 -2.359 1.00 0.00 85 PRO A N 3
ATOM 3722 C CA . PRO A 1 85 ? -7.514 -7.246 -0.964 1.00 0.00 85 PRO A CA 3
ATOM 3723 C C . PRO A 1 85 ? -7.871 -8.588 -0.331 1.00 0.00 85 PRO A C 3
ATOM 3724 O O . PRO A 1 85 ? -8.926 -8.729 0.288 1.00 0.00 85 PRO A O 3
ATOM 3735 N N . LYS A 1 86 ? -6.990 -9.569 -0.485 1.00 0.00 86 LYS A N 3
ATOM 3736 C CA . LYS A 1 86 ? -7.223 -10.893 0.079 1.00 0.00 86 LYS A CA 3
ATOM 3737 C C . LYS A 1 86 ? -5.905 -11.591 0.399 1.00 0.00 86 LYS A C 3
ATOM 3738 O O . LYS A 1 86 ? -5.472 -11.618 1.551 1.00 0.00 86 LYS A O 3
ATOM 3757 N N . ASP A 1 87 ? -5.271 -12.156 -0.624 1.00 0.00 87 ASP A N 3
ATOM 3758 C CA . ASP A 1 87 ? -4.005 -12.853 -0.444 1.00 0.00 87 ASP A CA 3
ATOM 3759 C C . ASP A 1 87 ? -2.864 -12.128 -1.156 1.00 0.00 87 ASP A C 3
ATOM 3760 O O . ASP A 1 87 ? -1.788 -12.693 -1.348 1.00 0.00 87 ASP A O 3
ATOM 3769 N N . TYR A 1 88 ? -3.100 -10.878 -1.550 1.00 0.00 88 TYR A N 3
ATOM 3770 C CA . TYR A 1 88 ? -2.079 -10.099 -2.240 1.00 0.00 88 TYR A CA 3
ATOM 3771 C C . TYR A 1 88 ? -1.418 -9.092 -1.302 1.00 0.00 88 TYR A C 3
ATOM 3772 O O . TYR A 1 88 ? -2.050 -8.563 -0.379 1.00 0.00 88 TYR A O 3
ATOM 3790 N N . VAL A 1 89 ? -0.139 -8.827 -1.550 1.00 0.00 89 VAL A N 3
ATOM 3791 C CA . VAL A 1 89 ? 0.626 -7.902 -0.725 1.00 0.00 89 VAL A CA 3
ATOM 3792 C C . VAL A 1 89 ? 1.510 -6.988 -1.569 1.00 0.00 89 VAL A C 3
ATOM 3793 O O . VAL A 1 89 ? 2.245 -7.454 -2.441 1.00 0.00 89 VAL A O 3
ATOM 3806 N N . VAL A 1 90 ? 1.433 -5.687 -1.308 1.00 0.00 90 VAL A N 3
ATOM 3807 C CA . VAL A 1 90 ? 2.255 -4.721 -2.028 1.00 0.00 90 VAL A CA 3
ATOM 3808 C C . VAL A 1 90 ? 3.526 -4.445 -1.246 1.00 0.00 90 VAL A C 3
ATOM 3809 O O . VAL A 1 90 ? 3.479 -3.926 -0.130 1.00 0.00 90 VAL A O 3
ATOM 3822 N N . GLN A 1 91 ? 4.666 -4.793 -1.832 1.00 0.00 91 GLN A N 3
ATOM 3823 C CA . GLN A 1 91 ? 5.939 -4.602 -1.164 1.00 0.00 91 GLN A CA 3
ATOM 3824 C C . GLN A 1 91 ? 6.412 -3.164 -1.285 1.00 0.00 91 GLN A C 3
ATOM 3825 O O . GLN A 1 91 ? 6.655 -2.667 -2.384 1.00 0.00 91 GLN A O 3
ATOM 3839 N N . VAL A 1 92 ? 6.545 -2.504 -0.145 1.00 0.00 92 VAL A N 3
ATOM 3840 C CA . VAL A 1 92 ? 6.979 -1.119 -0.112 1.00 0.00 92 VAL A CA 3
ATOM 3841 C C . VAL A 1 92 ? 8.417 -1.000 0.388 1.00 0.00 92 VAL A C 3
ATOM 3842 O O . VAL A 1 92 ? 8.986 -1.963 0.903 1.00 0.00 92 VAL A O 3
ATOM 3855 N N . ILE A 1 93 ? 8.988 0.193 0.258 1.00 0.00 93 ILE A N 3
ATOM 3856 C CA . ILE A 1 93 ? 10.348 0.437 0.703 1.00 0.00 93 ILE A CA 3
ATOM 3857 C C . ILE A 1 93 ? 10.561 1.912 1.028 1.00 0.00 93 ILE A C 3
ATOM 3858 O O . ILE A 1 93 ? 10.107 2.800 0.300 1.00 0.00 93 ILE A O 3
ATOM 3874 N N . VAL A 1 94 ? 11.236 2.153 2.142 1.00 0.00 94 VAL A N 3
ATOM 3875 C CA . VAL A 1 94 ? 11.537 3.506 2.598 1.00 0.00 94 VAL A CA 3
ATOM 3876 C C . VAL A 1 94 ? 13.043 3.688 2.775 1.00 0.00 94 VAL A C 3
ATOM 3877 O O . VAL A 1 94 ? 13.608 3.323 3.806 1.00 0.00 94 VAL A O 3
ATOM 3890 N N . SER A 1 95 ? 13.684 4.250 1.759 1.00 0.00 95 SER A N 3
ATOM 3891 C CA . SER A 1 95 ? 15.122 4.489 1.797 1.00 0.00 95 SER A CA 3
ATOM 3892 C C . SER A 1 95 ? 15.420 5.984 1.784 1.00 0.00 95 SER A C 3
ATOM 3893 O O . SER A 1 95 ? 16.448 6.418 1.263 1.00 0.00 95 SER A O 3
ATOM 3901 N N . GLN A 1 96 ? 14.514 6.768 2.361 1.00 0.00 96 GLN A N 3
ATOM 3902 C CA . GLN A 1 96 ? 14.678 8.215 2.415 1.00 0.00 96 GLN A CA 3
ATOM 3903 C C . GLN A 1 96 ? 14.144 8.780 3.730 1.00 0.00 96 GLN A C 3
ATOM 3904 O O . GLN A 1 96 ? 13.172 9.536 3.743 1.00 0.00 96 GLN A O 3
ATOM 3918 N N . PRO A 1 97 ? 14.778 8.418 4.859 1.00 0.00 97 PRO A N 3
ATOM 3919 C CA . PRO A 1 97 ? 14.364 8.894 6.183 1.00 0.00 97 PRO A CA 3
ATOM 3920 C C . PRO A 1 97 ? 14.627 10.385 6.367 1.00 0.00 97 PRO A C 3
ATOM 3921 O O . PRO A 1 97 ? 13.943 11.055 7.140 1.00 0.00 97 PRO A O 3
ATOM 3932 N N . VAL A 1 98 ? 15.622 10.897 5.651 1.00 0.00 98 VAL A N 3
ATOM 3933 C CA . VAL A 1 98 ? 15.977 12.308 5.730 1.00 0.00 98 VAL A CA 3
ATOM 3934 C C . VAL A 1 98 ? 16.318 12.864 4.351 1.00 0.00 98 VAL A C 3
ATOM 3935 O O . VAL A 1 98 ? 15.842 13.931 3.965 1.00 0.00 98 VAL A O 3
ATOM 3948 N N . GLN A 1 99 ? 17.147 12.131 3.614 1.00 0.00 99 GLN A N 3
ATOM 3949 C CA . GLN A 1 99 ? 17.551 12.547 2.277 1.00 0.00 99 GLN A CA 3
ATOM 3950 C C . GLN A 1 99 ? 16.851 11.709 1.212 1.00 0.00 99 GLN A C 3
ATOM 3951 O O . GLN A 1 99 ? 16.736 10.491 1.344 1.00 0.00 99 GLN A O 3
ATOM 3965 N N . ASN A 1 100 ? 16.385 12.370 0.158 1.00 0.00 100 ASN A N 3
ATOM 3966 C CA . ASN A 1 100 ? 15.696 11.685 -0.929 1.00 0.00 100 ASN A CA 3
ATOM 3967 C C . ASN A 1 100 ? 16.682 10.894 -1.783 1.00 0.00 100 ASN A C 3
ATOM 3968 O O . ASN A 1 100 ? 17.209 11.465 -2.761 1.00 0.00 100 ASN A O 3
ATOM 3979 N N . GLY A 1 21 ? -10.329 -4.878 7.874 1.00 0.00 21 GLY A N 4
ATOM 3980 C CA . GLY A 1 21 ? -11.123 -3.992 6.979 1.00 0.00 21 GLY A CA 4
ATOM 3981 C C . GLY A 1 21 ? -12.595 -4.353 6.961 1.00 0.00 21 GLY A C 4
ATOM 3982 O O . GLY A 1 21 ? -13.107 -4.944 7.911 1.00 0.00 21 GLY A O 4
ATOM 3986 N N . TYR A 1 22 ? -13.277 -3.998 5.876 1.00 0.00 22 TYR A N 4
ATOM 3987 C CA . TYR A 1 22 ? -14.699 -4.288 5.740 1.00 0.00 22 TYR A CA 4
ATOM 3988 C C . TYR A 1 22 ? -15.063 -4.546 4.281 1.00 0.00 22 TYR A C 4
ATOM 3989 O O . TYR A 1 22 ? -15.754 -5.515 3.966 1.00 0.00 22 TYR A O 4
ATOM 4007 N N . GLU A 1 23 ? -14.595 -3.672 3.394 1.00 0.00 23 GLU A N 4
ATOM 4008 C CA . GLU A 1 23 ? -14.871 -3.808 1.969 1.00 0.00 23 GLU A CA 4
ATOM 4009 C C . GLU A 1 23 ? -13.654 -4.363 1.234 1.00 0.00 23 GLU A C 4
ATOM 4010 O O . GLU A 1 23 ? -13.678 -5.489 0.736 1.00 0.00 23 GLU A O 4
ATOM 4022 N N . CYS A 1 24 ? -12.592 -3.565 1.169 1.00 0.00 24 CYS A N 4
ATOM 4023 C CA . CYS A 1 24 ? -11.362 -3.978 0.500 1.00 0.00 24 CYS A CA 4
ATOM 4024 C C . CYS A 1 24 ? -10.185 -3.910 1.470 1.00 0.00 24 CYS A C 4
ATOM 4025 O O . CYS A 1 24 ? -10.255 -3.228 2.492 1.00 0.00 24 CYS A O 4
ATOM 4033 N N . GLN A 1 25 ? -9.107 -4.619 1.152 1.00 0.00 25 GLN A N 4
ATOM 4034 C CA . GLN A 1 25 ? -7.930 -4.643 2.009 1.00 0.00 25 GLN A CA 4
ATOM 4035 C C . GLN A 1 25 ? -6.745 -5.279 1.290 1.00 0.00 25 GLN A C 4
ATOM 4036 O O . GLN A 1 25 ? -6.861 -6.357 0.710 1.00 0.00 25 GLN A O 4
ATOM 4050 N N . LEU A 1 26 ? -5.605 -4.599 1.336 1.00 0.00 26 LEU A N 4
ATOM 4051 C CA . LEU A 1 26 ? -4.391 -5.091 0.684 1.00 0.00 26 LEU A CA 4
ATOM 4052 C C . LEU A 1 26 ? -3.238 -5.194 1.680 1.00 0.00 26 LEU A C 4
ATOM 4053 O O . LEU A 1 26 ? -3.070 -4.332 2.544 1.00 0.00 26 LEU A O 4
ATOM 4069 N N . ARG A 1 27 ? -2.442 -6.258 1.547 1.00 0.00 27 ARG A N 4
ATOM 4070 C CA . ARG A 1 27 ? -1.309 -6.488 2.436 1.00 0.00 27 ARG A CA 4
ATOM 4071 C C . ARG A 1 27 ? -0.081 -5.692 1.987 1.00 0.00 27 ARG A C 4
ATOM 4072 O O . ARG A 1 27 ? 0.199 -5.584 0.793 1.00 0.00 27 ARG A O 4
ATOM 4093 N N . LEU A 1 28 ? 0.646 -5.136 2.956 1.00 0.00 28 LEU A N 4
ATOM 4094 C CA . LEU A 1 28 ? 1.841 -4.336 2.673 1.00 0.00 28 LEU A CA 4
ATOM 4095 C C . LEU A 1 28 ? 3.094 -4.969 3.261 1.00 0.00 28 LEU A C 4
ATOM 4096 O O . LEU A 1 28 ? 3.273 -4.960 4.474 1.00 0.00 28 LEU A O 4
ATOM 4112 N N . ARG A 1 29 ? 3.973 -5.487 2.411 1.00 0.00 29 ARG A N 4
ATOM 4113 C CA . ARG A 1 29 ? 5.212 -6.096 2.893 1.00 0.00 29 ARG A CA 4
ATOM 4114 C C . ARG A 1 29 ? 6.304 -5.036 2.990 1.00 0.00 29 ARG A C 4
ATOM 4115 O O . ARG A 1 29 ? 6.936 -4.698 1.989 1.00 0.00 29 ARG A O 4
ATOM 4136 N N . LEU A 1 30 ? 6.537 -4.528 4.203 1.00 0.00 30 LEU A N 4
ATOM 4137 C CA . LEU A 1 30 ? 7.522 -3.470 4.404 1.00 0.00 30 LEU A CA 4
ATOM 4138 C C . LEU A 1 30 ? 8.940 -4.005 4.554 1.00 0.00 30 LEU A C 4
ATOM 4139 O O . LEU A 1 30 ? 9.168 -5.081 5.105 1.00 0.00 30 LEU A O 4
ATOM 4155 N N . SER A 1 31 ? 9.888 -3.219 4.039 1.00 0.00 31 SER A N 4
ATOM 4156 C CA . SER A 1 31 ? 11.307 -3.564 4.063 1.00 0.00 31 SER A CA 4
ATOM 4157 C C . SER A 1 31 ? 11.775 -3.953 5.459 1.00 0.00 31 SER A C 4
ATOM 4158 O O . SER A 1 31 ? 12.782 -4.644 5.609 1.00 0.00 31 SER A O 4
ATOM 4166 N N . THR A 1 32 ? 11.051 -3.507 6.479 1.00 0.00 32 THR A N 4
ATOM 4167 C CA . THR A 1 32 ? 11.407 -3.837 7.850 1.00 0.00 32 THR A CA 4
ATOM 4168 C C . THR A 1 32 ? 10.659 -5.083 8.304 1.00 0.00 32 THR A C 4
ATOM 4169 O O . THR A 1 32 ? 10.504 -5.328 9.501 1.00 0.00 32 THR A O 4
ATOM 4180 N N . GLY A 1 33 ? 10.196 -5.871 7.335 1.00 0.00 33 GLY A N 4
ATOM 4181 C CA . GLY A 1 33 ? 9.453 -7.066 7.653 1.00 0.00 33 GLY A CA 4
ATOM 4182 C C . GLY A 1 33 ? 8.110 -6.697 8.220 1.00 0.00 33 GLY A C 4
ATOM 4183 O O . GLY A 1 33 ? 7.610 -7.345 9.139 1.00 0.00 33 GLY A O 4
ATOM 4187 N N . LYS A 1 34 ? 7.523 -5.643 7.661 1.00 0.00 34 LYS A N 4
ATOM 4188 C CA . LYS A 1 34 ? 6.246 -5.155 8.137 1.00 0.00 34 LYS A CA 4
ATOM 4189 C C . LYS A 1 34 ? 5.136 -5.416 7.131 1.00 0.00 34 LYS A C 4
ATOM 4190 O O . LYS A 1 34 ? 4.842 -4.580 6.281 1.00 0.00 34 LYS A O 4
ATOM 4209 N N . ASP A 1 35 ? 4.530 -6.592 7.243 1.00 0.00 35 ASP A N 4
ATOM 4210 C CA . ASP A 1 35 ? 3.438 -6.986 6.365 1.00 0.00 35 ASP A CA 4
ATOM 4211 C C . ASP A 1 35 ? 2.104 -6.804 7.073 1.00 0.00 35 ASP A C 4
ATOM 4212 O O . ASP A 1 35 ? 1.689 -7.644 7.871 1.00 0.00 35 ASP A O 4
ATOM 4221 N N . LEU A 1 36 ? 1.440 -5.696 6.777 1.00 0.00 36 LEU A N 4
ATOM 4222 C CA . LEU A 1 36 ? 0.159 -5.387 7.384 1.00 0.00 36 LEU A CA 4
ATOM 4223 C C . LEU A 1 36 ? -0.853 -5.033 6.310 1.00 0.00 36 LEU A C 4
ATOM 4224 O O . LEU A 1 36 ? -0.634 -4.126 5.507 1.00 0.00 36 LEU A O 4
ATOM 4240 N N . LYS A 1 37 ? -1.955 -5.759 6.297 1.00 0.00 37 LYS A N 4
ATOM 4241 C CA . LYS A 1 37 ? -3.001 -5.528 5.321 1.00 0.00 37 LYS A CA 4
ATOM 4242 C C . LYS A 1 37 ? -3.908 -4.387 5.768 1.00 0.00 37 LYS A C 4
ATOM 4243 O O . LYS A 1 37 ? -4.766 -4.555 6.635 1.00 0.00 37 LYS A O 4
ATOM 4262 N N . LEU A 1 38 ? -3.700 -3.227 5.157 1.00 0.00 38 LEU A N 4
ATOM 4263 C CA . LEU A 1 38 ? -4.473 -2.036 5.476 1.00 0.00 38 LEU A CA 4
ATOM 4264 C C . LEU A 1 38 ? -5.826 -2.057 4.769 1.00 0.00 38 LEU A C 4
ATOM 4265 O O . LEU A 1 38 ? -5.925 -2.454 3.605 1.00 0.00 38 LEU A O 4
ATOM 4281 N N . VAL A 1 39 ? -6.863 -1.634 5.485 1.00 0.00 39 VAL A N 4
ATOM 4282 C CA . VAL A 1 39 ? -8.207 -1.586 4.927 1.00 0.00 39 VAL A CA 4
ATOM 4283 C C . VAL A 1 39 ? -8.312 -0.483 3.881 1.00 0.00 39 VAL A C 4
ATOM 4284 O O . VAL A 1 39 ? -7.713 0.583 4.027 1.00 0.00 39 VAL A O 4
ATOM 4297 N N . VAL A 1 40 ? -9.076 -0.744 2.829 1.00 0.00 40 VAL A N 4
ATOM 4298 C CA . VAL A 1 40 ? -9.250 0.222 1.753 1.00 0.00 40 VAL A CA 4
ATOM 4299 C C . VAL A 1 40 ? -10.611 0.055 1.087 1.00 0.00 40 VAL A C 4
ATOM 4300 O O . VAL A 1 40 ? -11.305 -0.936 1.313 1.00 0.00 40 VAL A O 4
ATOM 4313 N N . ARG A 1 41 ? -10.987 1.026 0.260 1.00 0.00 41 ARG A N 4
ATOM 4314 C CA . ARG A 1 41 ? -12.268 0.982 -0.431 1.00 0.00 41 ARG A CA 4
ATOM 4315 C C . ARG A 1 41 ? -12.238 1.802 -1.719 1.00 0.00 41 ARG A C 4
ATOM 4316 O O . ARG A 1 41 ? -12.430 3.011 -1.686 1.00 0.00 41 ARG A O 4
ATOM 4337 N N . SER A 1 42 ? -11.981 1.121 -2.839 1.00 0.00 42 SER A N 4
ATOM 4338 C CA . SER A 1 42 ? -11.932 1.714 -4.188 1.00 0.00 42 SER A CA 4
ATOM 4339 C C . SER A 1 42 ? -11.383 3.147 -4.242 1.00 0.00 42 SER A C 4
ATOM 4340 O O . SER A 1 42 ? -10.519 3.444 -5.066 1.00 0.00 42 SER A O 4
ATOM 4348 N N . THR A 1 43 ? -11.869 4.031 -3.379 1.00 0.00 43 THR A N 4
ATOM 4349 C CA . THR A 1 43 ? -11.386 5.402 -3.350 1.00 0.00 43 THR A CA 4
ATOM 4350 C C . THR A 1 43 ? -10.032 5.480 -2.656 1.00 0.00 43 THR A C 4
ATOM 4351 O O . THR A 1 43 ? -9.325 6.482 -2.764 1.00 0.00 43 THR A O 4
ATOM 4362 N N . ASP A 1 44 ? -9.676 4.415 -1.941 1.00 0.00 44 ASP A N 4
ATOM 4363 C CA . ASP A 1 44 ? -8.408 4.363 -1.235 1.00 0.00 44 ASP A CA 4
ATOM 4364 C C . ASP A 1 44 ? -7.256 4.114 -2.204 1.00 0.00 44 ASP A C 4
ATOM 4365 O O . ASP A 1 44 ? -6.526 5.037 -2.559 1.00 0.00 44 ASP A O 4
ATOM 4374 N N . THR A 1 45 ? -7.098 2.861 -2.628 1.00 0.00 45 THR A N 4
ATOM 4375 C CA . THR A 1 45 ? -6.034 2.496 -3.561 1.00 0.00 45 THR A CA 4
ATOM 4376 C C . THR A 1 45 ? -4.659 2.832 -2.988 1.00 0.00 45 THR A C 4
ATOM 4377 O O . THR A 1 45 ? -4.544 3.685 -2.115 1.00 0.00 45 THR A O 4
ATOM 4388 N N . VAL A 1 46 ? -3.633 2.149 -3.484 1.00 0.00 46 VAL A N 4
ATOM 4389 C CA . VAL A 1 46 ? -2.242 2.337 -3.044 1.00 0.00 46 VAL A CA 4
ATOM 4390 C C . VAL A 1 46 ? -1.961 3.746 -2.499 1.00 0.00 46 VAL A C 4
ATOM 4391 O O . VAL A 1 46 ? -1.157 3.904 -1.584 1.00 0.00 46 VAL A O 4
ATOM 4404 N N . PHE A 1 47 ? -2.610 4.762 -3.061 1.00 0.00 47 PHE A N 4
ATOM 4405 C CA . PHE A 1 47 ? -2.424 6.136 -2.596 1.00 0.00 47 PHE A CA 4
ATOM 4406 C C . PHE A 1 47 ? -2.887 6.250 -1.161 1.00 0.00 47 PHE A C 4
ATOM 4407 O O . PHE A 1 47 ? -2.078 6.427 -0.252 1.00 0.00 47 PHE A O 4
ATOM 4424 N N . HIS A 1 48 ? -4.194 6.159 -0.952 1.00 0.00 48 HIS A N 4
ATOM 4425 C CA . HIS A 1 48 ? -4.725 6.200 0.396 1.00 0.00 48 HIS A CA 4
ATOM 4426 C C . HIS A 1 48 ? -4.112 5.047 1.163 1.00 0.00 48 HIS A C 4
ATOM 4427 O O . HIS A 1 48 ? -3.751 5.174 2.332 1.00 0.00 48 HIS A O 4
ATOM 4442 N N . MET A 1 49 ? -4.012 3.905 0.483 1.00 0.00 49 MET A N 4
ATOM 4443 C CA . MET A 1 49 ? -3.369 2.739 1.058 1.00 0.00 49 MET A CA 4
ATOM 4444 C C . MET A 1 49 ? -2.044 3.191 1.654 1.00 0.00 49 MET A C 4
ATOM 4445 O O . MET A 1 49 ? -1.651 2.788 2.748 1.00 0.00 49 MET A O 4
ATOM 4459 N N . LYS A 1 50 ? -1.379 4.060 0.894 1.00 0.00 50 LYS A N 4
ATOM 4460 C CA . LYS A 1 50 ? -0.110 4.647 1.291 1.00 0.00 50 LYS A CA 4
ATOM 4461 C C . LYS A 1 50 ? -0.353 5.693 2.372 1.00 0.00 50 LYS A C 4
ATOM 4462 O O . LYS A 1 50 ? 0.464 5.875 3.275 1.00 0.00 50 LYS A O 4
ATOM 4481 N N . ARG A 1 51 ? -1.490 6.380 2.270 1.00 0.00 51 ARG A N 4
ATOM 4482 C CA . ARG A 1 51 ? -1.857 7.391 3.247 1.00 0.00 51 ARG A CA 4
ATOM 4483 C C . ARG A 1 51 ? -1.817 6.779 4.645 1.00 0.00 51 ARG A C 4
ATOM 4484 O O . ARG A 1 51 ? -1.141 7.272 5.554 1.00 0.00 51 ARG A O 4
ATOM 4505 N N . ARG A 1 52 ? -2.536 5.679 4.797 1.00 0.00 52 ARG A N 4
ATOM 4506 C CA . ARG A 1 52 ? -2.582 4.969 6.060 1.00 0.00 52 ARG A CA 4
ATOM 4507 C C . ARG A 1 52 ? -1.326 4.120 6.223 1.00 0.00 52 ARG A C 4
ATOM 4508 O O . ARG A 1 52 ? -1.018 3.657 7.317 1.00 0.00 52 ARG A O 4
ATOM 4529 N N . LEU A 1 53 ? -0.610 3.901 5.118 1.00 0.00 53 LEU A N 4
ATOM 4530 C CA . LEU A 1 53 ? 0.634 3.145 5.162 1.00 0.00 53 LEU A CA 4
ATOM 4531 C C . LEU A 1 53 ? 1.618 3.869 6.067 1.00 0.00 53 LEU A C 4
ATOM 4532 O O . LEU A 1 53 ? 2.412 3.247 6.771 1.00 0.00 53 LEU A O 4
ATOM 4548 N N . HIS A 1 54 ? 1.555 5.197 6.038 1.00 0.00 54 HIS A N 4
ATOM 4549 C CA . HIS A 1 54 ? 2.406 6.022 6.875 1.00 0.00 54 HIS A CA 4
ATOM 4550 C C . HIS A 1 54 ? 1.777 6.171 8.255 1.00 0.00 54 HIS A C 4
ATOM 4551 O O . HIS A 1 54 ? 2.460 6.083 9.276 1.00 0.00 54 HIS A O 4
ATOM 4566 N N . ALA A 1 55 ? 0.466 6.399 8.271 1.00 0.00 55 ALA A N 4
ATOM 4567 C CA . ALA A 1 55 ? -0.265 6.560 9.523 1.00 0.00 55 ALA A CA 4
ATOM 4568 C C . ALA A 1 55 ? -0.103 5.344 10.436 1.00 0.00 55 ALA A C 4
ATOM 4569 O O . ALA A 1 55 ? 0.165 5.487 11.628 1.00 0.00 55 ALA A O 4
ATOM 4576 N N . ALA A 1 56 ? -0.269 4.147 9.873 1.00 0.00 56 ALA A N 4
ATOM 4577 C CA . ALA A 1 56 ? -0.154 2.917 10.649 1.00 0.00 56 ALA A CA 4
ATOM 4578 C C . ALA A 1 56 ? 1.298 2.475 10.817 1.00 0.00 56 ALA A C 4
ATOM 4579 O O . ALA A 1 56 ? 1.708 2.073 11.906 1.00 0.00 56 ALA A O 4
ATOM 4586 N N . GLU A 1 57 ? 2.076 2.547 9.740 1.00 0.00 57 GLU A N 4
ATOM 4587 C CA . GLU A 1 57 ? 3.476 2.133 9.787 1.00 0.00 57 GLU A CA 4
ATOM 4588 C C . GLU A 1 57 ? 4.388 3.294 10.168 1.00 0.00 57 GLU A C 4
ATOM 4589 O O . GLU A 1 57 ? 5.083 3.241 11.184 1.00 0.00 57 GLU A O 4
ATOM 4601 N N . GLY A 1 58 ? 4.385 4.342 9.351 1.00 0.00 58 GLY A N 4
ATOM 4602 C CA . GLY A 1 58 ? 5.224 5.496 9.625 1.00 0.00 58 GLY A CA 4
ATOM 4603 C C . GLY A 1 58 ? 5.931 6.029 8.388 1.00 0.00 58 GLY A C 4
ATOM 4604 O O . GLY A 1 58 ? 6.675 7.005 8.469 1.00 0.00 58 GLY A O 4
ATOM 4608 N N . VAL A 1 59 ? 5.701 5.391 7.243 1.00 0.00 59 VAL A N 4
ATOM 4609 C CA . VAL A 1 59 ? 6.318 5.816 5.995 1.00 0.00 59 VAL A CA 4
ATOM 4610 C C . VAL A 1 59 ? 5.450 6.850 5.284 1.00 0.00 59 VAL A C 4
ATOM 4611 O O . VAL A 1 59 ? 4.613 6.505 4.455 1.00 0.00 59 VAL A O 4
ATOM 4624 N N . GLU A 1 60 ? 5.642 8.119 5.636 1.00 0.00 60 GLU A N 4
ATOM 4625 C CA . GLU A 1 60 ? 4.878 9.209 5.031 1.00 0.00 60 GLU A CA 4
ATOM 4626 C C . GLU A 1 60 ? 5.674 9.927 3.937 1.00 0.00 60 GLU A C 4
ATOM 4627 O O . GLU A 1 60 ? 5.144 10.185 2.857 1.00 0.00 60 GLU A O 4
ATOM 4639 N N . PRO A 1 61 ? 6.951 10.274 4.193 1.00 0.00 61 PRO A N 4
ATOM 4640 C CA . PRO A 1 61 ? 7.788 10.966 3.204 1.00 0.00 61 PRO A CA 4
ATOM 4641 C C . PRO A 1 61 ? 7.946 10.158 1.917 1.00 0.00 61 PRO A C 4
ATOM 4642 O O . PRO A 1 61 ? 7.089 9.344 1.577 1.00 0.00 61 PRO A O 4
ATOM 4653 N N . GLY A 1 62 ? 9.048 10.386 1.204 1.00 0.00 62 GLY A N 4
ATOM 4654 C CA . GLY A 1 62 ? 9.295 9.661 -0.031 1.00 0.00 62 GLY A CA 4
ATOM 4655 C C . GLY A 1 62 ? 9.648 8.201 0.206 1.00 0.00 62 GLY A C 4
ATOM 4656 O O . GLY A 1 62 ? 9.875 7.449 -0.742 1.00 0.00 62 GLY A O 4
ATOM 4660 N N . SER A 1 63 ? 9.690 7.796 1.474 1.00 0.00 63 SER A N 4
ATOM 4661 C CA . SER A 1 63 ? 10.014 6.422 1.839 1.00 0.00 63 SER A CA 4
ATOM 4662 C C . SER A 1 63 ? 8.940 5.441 1.362 1.00 0.00 63 SER A C 4
ATOM 4663 O O . SER A 1 63 ? 9.128 4.230 1.439 1.00 0.00 63 SER A O 4
ATOM 4671 N N . GLN A 1 64 ? 7.816 5.962 0.871 1.00 0.00 64 GLN A N 4
ATOM 4672 C CA . GLN A 1 64 ? 6.727 5.112 0.394 1.00 0.00 64 GLN A CA 4
ATOM 4673 C C . GLN A 1 64 ? 6.962 4.638 -1.038 1.00 0.00 64 GLN A C 4
ATOM 4674 O O . GLN A 1 64 ? 6.487 5.258 -1.989 1.00 0.00 64 GLN A O 4
ATOM 4688 N N . ARG A 1 65 ? 7.693 3.539 -1.190 1.00 0.00 65 ARG A N 4
ATOM 4689 C CA . ARG A 1 65 ? 7.957 2.980 -2.511 1.00 0.00 65 ARG A CA 4
ATOM 4690 C C . ARG A 1 65 ? 7.098 1.739 -2.735 1.00 0.00 65 ARG A C 4
ATOM 4691 O O . ARG A 1 65 ? 7.450 0.645 -2.298 1.00 0.00 65 ARG A O 4
ATOM 4712 N N . TRP A 1 66 ? 5.970 1.921 -3.421 1.00 0.00 66 TRP A N 4
ATOM 4713 C CA . TRP A 1 66 ? 5.036 0.823 -3.687 1.00 0.00 66 TRP A CA 4
ATOM 4714 C C . TRP A 1 66 ? 5.433 0.046 -4.940 1.00 0.00 66 TRP A C 4
ATOM 4715 O O . TRP A 1 66 ? 5.733 0.634 -5.980 1.00 0.00 66 TRP A O 4
ATOM 4736 N N . PHE A 1 67 ? 5.409 -1.279 -4.839 1.00 0.00 67 PHE A N 4
ATOM 4737 C CA . PHE A 1 67 ? 5.768 -2.140 -5.961 1.00 0.00 67 PHE A CA 4
ATOM 4738 C C . PHE A 1 67 ? 5.073 -3.494 -5.869 1.00 0.00 67 PHE A C 4
ATOM 4739 O O . PHE A 1 67 ? 5.185 -4.195 -4.865 1.00 0.00 67 PHE A O 4
ATOM 4756 N N . PHE A 1 68 ? 4.365 -3.858 -6.930 1.00 0.00 68 PHE A N 4
ATOM 4757 C CA . PHE A 1 68 ? 3.659 -5.133 -6.987 1.00 0.00 68 PHE A CA 4
ATOM 4758 C C . PHE A 1 68 ? 4.080 -5.911 -8.225 1.00 0.00 68 PHE A C 4
ATOM 4759 O O . PHE A 1 68 ? 4.110 -5.366 -9.329 1.00 0.00 68 PHE A O 4
ATOM 4776 N N . SER A 1 69 ? 4.409 -7.184 -8.037 1.00 0.00 69 SER A N 4
ATOM 4777 C CA . SER A 1 69 ? 4.846 -8.033 -9.142 1.00 0.00 69 SER A CA 4
ATOM 4778 C C . SER A 1 69 ? 6.192 -7.560 -9.694 1.00 0.00 69 SER A C 4
ATOM 4779 O O . SER A 1 69 ? 6.671 -8.075 -10.705 1.00 0.00 69 SER A O 4
ATOM 4787 N N . GLY A 1 70 ? 6.798 -6.578 -9.027 1.00 0.00 70 GLY A N 4
ATOM 4788 C CA . GLY A 1 70 ? 8.081 -6.061 -9.464 1.00 0.00 70 GLY A CA 4
ATOM 4789 C C . GLY A 1 70 ? 7.977 -4.710 -10.147 1.00 0.00 70 GLY A C 4
ATOM 4790 O O . GLY A 1 70 ? 8.988 -4.138 -10.556 1.00 0.00 70 GLY A O 4
ATOM 4794 N N . ARG A 1 71 ? 6.758 -4.196 -10.274 1.00 0.00 71 ARG A N 4
ATOM 4795 C CA . ARG A 1 71 ? 6.538 -2.901 -10.906 1.00 0.00 71 ARG A CA 4
ATOM 4796 C C . ARG A 1 71 ? 5.977 -1.904 -9.896 1.00 0.00 71 ARG A C 4
ATOM 4797 O O . ARG A 1 71 ? 5.272 -2.288 -8.964 1.00 0.00 71 ARG A O 4
ATOM 4818 N N . PRO A 1 72 ? 6.281 -0.606 -10.071 1.00 0.00 72 PRO A N 4
ATOM 4819 C CA . PRO A 1 72 ? 5.801 0.442 -9.166 1.00 0.00 72 PRO A CA 4
ATOM 4820 C C . PRO A 1 72 ? 4.299 0.658 -9.294 1.00 0.00 72 PRO A C 4
ATOM 4821 O O . PRO A 1 72 ? 3.802 1.002 -10.366 1.00 0.00 72 PRO A O 4
ATOM 4832 N N . LEU A 1 73 ? 3.580 0.457 -8.195 1.00 0.00 73 LEU A N 4
ATOM 4833 C CA . LEU A 1 73 ? 2.130 0.620 -8.197 1.00 0.00 73 LEU A CA 4
ATOM 4834 C C . LEU A 1 73 ? 1.727 2.085 -8.304 1.00 0.00 73 LEU A C 4
ATOM 4835 O O . LEU A 1 73 ? 2.519 2.985 -8.026 1.00 0.00 73 LEU A O 4
ATOM 4850 N N . THR A 1 74 ? 0.481 2.307 -8.711 1.00 0.00 74 THR A N 4
ATOM 4851 C CA . THR A 1 74 ? -0.053 3.653 -8.863 1.00 0.00 74 THR A CA 4
ATOM 4852 C C . THR A 1 74 ? -0.961 4.027 -7.696 1.00 0.00 74 THR A C 4
ATOM 4853 O O . THR A 1 74 ? -1.095 3.282 -6.731 1.00 0.00 74 THR A O 4
ATOM 4864 N N . ASP A 1 75 ? -1.576 5.195 -7.811 1.00 0.00 75 ASP A N 4
ATOM 4865 C CA . ASP A 1 75 ? -2.481 5.724 -6.798 1.00 0.00 75 ASP A CA 4
ATOM 4866 C C . ASP A 1 75 ? -3.921 5.299 -7.069 1.00 0.00 75 ASP A C 4
ATOM 4867 O O . ASP A 1 75 ? -4.862 5.960 -6.633 1.00 0.00 75 ASP A O 4
ATOM 4876 N N . LYS A 1 76 ? -4.087 4.194 -7.789 1.00 0.00 76 LYS A N 4
ATOM 4877 C CA . LYS A 1 76 ? -5.412 3.697 -8.128 1.00 0.00 76 LYS A CA 4
ATOM 4878 C C . LYS A 1 76 ? -5.371 2.201 -8.411 1.00 0.00 76 LYS A C 4
ATOM 4879 O O . LYS A 1 76 ? -6.069 1.705 -9.294 1.00 0.00 76 LYS A O 4
ATOM 4898 N N . MET A 1 77 ? -4.549 1.489 -7.653 1.00 0.00 77 MET A N 4
ATOM 4899 C CA . MET A 1 77 ? -4.397 0.050 -7.834 1.00 0.00 77 MET A CA 4
ATOM 4900 C C . MET A 1 77 ? -5.503 -0.761 -7.160 1.00 0.00 77 MET A C 4
ATOM 4901 O O . MET A 1 77 ? -5.977 -1.745 -7.730 1.00 0.00 77 MET A O 4
ATOM 4915 N N . LYS A 1 78 ? -5.955 -0.344 -5.980 1.00 0.00 78 LYS A N 4
ATOM 4916 C CA . LYS A 1 78 ? -6.972 -1.116 -5.274 1.00 0.00 78 LYS A CA 4
ATOM 4917 C C . LYS A 1 78 ? -8.228 -1.270 -6.122 1.00 0.00 78 LYS A C 4
ATOM 4918 O O . LYS A 1 78 ? -8.578 -2.379 -6.528 1.00 0.00 78 LYS A O 4
ATOM 4937 N N . PHE A 1 79 ? -8.905 -0.163 -6.387 1.00 0.00 79 PHE A N 4
ATOM 4938 C CA . PHE A 1 79 ? -10.116 -0.188 -7.197 1.00 0.00 79 PHE A CA 4
ATOM 4939 C C . PHE A 1 79 ? -9.878 -0.816 -8.575 1.00 0.00 79 PHE A C 4
ATOM 4940 O O . PHE A 1 79 ? -10.834 -1.160 -9.269 1.00 0.00 79 PHE A O 4
ATOM 4957 N N . GLU A 1 80 ? -8.613 -0.956 -8.981 1.00 0.00 80 GLU A N 4
ATOM 4958 C CA . GLU A 1 80 ? -8.302 -1.527 -10.292 1.00 0.00 80 GLU A CA 4
ATOM 4959 C C . GLU A 1 80 ? -8.128 -3.043 -10.233 1.00 0.00 80 GLU A C 4
ATOM 4960 O O . GLU A 1 80 ? -8.303 -3.731 -11.239 1.00 0.00 80 GLU A O 4
ATOM 4972 N N . GLU A 1 81 ? -7.782 -3.561 -9.061 1.00 0.00 81 GLU A N 4
ATOM 4973 C CA . GLU A 1 81 ? -7.578 -4.990 -8.894 1.00 0.00 81 GLU A CA 4
ATOM 4974 C C . GLU A 1 81 ? -8.878 -5.628 -8.455 1.00 0.00 81 GLU A C 4
ATOM 4975 O O . GLU A 1 81 ? -9.416 -6.515 -9.116 1.00 0.00 81 GLU A O 4
ATOM 4987 N N . LEU A 1 82 ? -9.366 -5.152 -7.313 1.00 0.00 82 LEU A N 4
ATOM 4988 C CA . LEU A 1 82 ? -10.616 -5.615 -6.734 1.00 0.00 82 LEU A CA 4
ATOM 4989 C C . LEU A 1 82 ? -10.475 -7.001 -6.115 1.00 0.00 82 LEU A C 4
ATOM 4990 O O . LEU A 1 82 ? -11.342 -7.439 -5.358 1.00 0.00 82 LEU A O 4
ATOM 5006 N N . LYS A 1 83 ? -9.385 -7.688 -6.431 1.00 0.00 83 LYS A N 4
ATOM 5007 C CA . LYS A 1 83 ? -9.139 -9.016 -5.895 1.00 0.00 83 LYS A CA 4
ATOM 5008 C C . LYS A 1 83 ? -8.131 -8.948 -4.752 1.00 0.00 83 LYS A C 4
ATOM 5009 O O . LYS A 1 83 ? -7.746 -9.973 -4.188 1.00 0.00 83 LYS A O 4
ATOM 5028 N N . ILE A 1 84 ? -7.708 -7.732 -4.414 1.00 0.00 84 ILE A N 4
ATOM 5029 C CA . ILE A 1 84 ? -6.739 -7.530 -3.352 1.00 0.00 84 ILE A CA 4
ATOM 5030 C C . ILE A 1 84 ? -7.262 -7.927 -1.968 1.00 0.00 84 ILE A C 4
ATOM 5031 O O . ILE A 1 84 ? -6.469 -8.278 -1.095 1.00 0.00 84 ILE A O 4
ATOM 5047 N N . PRO A 1 85 ? -8.588 -7.881 -1.724 1.00 0.00 85 PRO A N 4
ATOM 5048 C CA . PRO A 1 85 ? -9.147 -8.255 -0.421 1.00 0.00 85 PRO A CA 4
ATOM 5049 C C . PRO A 1 85 ? -9.040 -9.755 -0.157 1.00 0.00 85 PRO A C 4
ATOM 5050 O O . PRO A 1 85 ? -10.050 -10.436 0.024 1.00 0.00 85 PRO A O 4
ATOM 5061 N N . LYS A 1 86 ? -7.812 -10.272 -0.135 1.00 0.00 86 LYS A N 4
ATOM 5062 C CA . LYS A 1 86 ? -7.600 -11.694 0.108 1.00 0.00 86 LYS A CA 4
ATOM 5063 C C . LYS A 1 86 ? -6.128 -12.003 0.410 1.00 0.00 86 LYS A C 4
ATOM 5064 O O . LYS A 1 86 ? -5.718 -11.990 1.571 1.00 0.00 86 LYS A O 4
ATOM 5083 N N . ASP A 1 87 ? -5.336 -12.281 -0.627 1.00 0.00 87 ASP A N 4
ATOM 5084 C CA . ASP A 1 87 ? -3.925 -12.612 -0.438 1.00 0.00 87 ASP A CA 4
ATOM 5085 C C . ASP A 1 87 ? -2.996 -11.558 -1.041 1.00 0.00 87 ASP A C 4
ATOM 5086 O O . ASP A 1 87 ? -1.854 -11.413 -0.605 1.00 0.00 87 ASP A O 4
ATOM 5095 N N . TYR A 1 88 ? -3.483 -10.829 -2.044 1.00 0.00 88 TYR A N 4
ATOM 5096 C CA . TYR A 1 88 ? -2.675 -9.803 -2.710 1.00 0.00 88 TYR A CA 4
ATOM 5097 C C . TYR A 1 88 ? -1.900 -8.949 -1.710 1.00 0.00 88 TYR A C 4
ATOM 5098 O O . TYR A 1 88 ? -2.432 -8.534 -0.678 1.00 0.00 88 TYR A O 4
ATOM 5116 N N . VAL A 1 89 ? -0.636 -8.690 -2.032 1.00 0.00 89 VAL A N 4
ATOM 5117 C CA . VAL A 1 89 ? 0.228 -7.891 -1.174 1.00 0.00 89 VAL A CA 4
ATOM 5118 C C . VAL A 1 89 ? 1.161 -7.012 -1.999 1.00 0.00 89 VAL A C 4
ATOM 5119 O O . VAL A 1 89 ? 1.879 -7.502 -2.871 1.00 0.00 89 VAL A O 4
ATOM 5132 N N . VAL A 1 90 ? 1.146 -5.712 -1.726 1.00 0.00 90 VAL A N 4
ATOM 5133 C CA . VAL A 1 90 ? 2.011 -4.786 -2.437 1.00 0.00 90 VAL A CA 4
ATOM 5134 C C . VAL A 1 90 ? 3.364 -4.716 -1.753 1.00 0.00 90 VAL A C 4
ATOM 5135 O O . VAL A 1 90 ? 3.447 -4.557 -0.535 1.00 0.00 90 VAL A O 4
ATOM 5148 N N . GLN A 1 91 ? 4.423 -4.834 -2.537 1.00 0.00 91 GLN A N 4
ATOM 5149 C CA . GLN A 1 91 ? 5.762 -4.791 -1.993 1.00 0.00 91 GLN A CA 4
ATOM 5150 C C . GLN A 1 91 ? 6.213 -3.354 -1.871 1.00 0.00 91 GLN A C 4
ATOM 5151 O O . GLN A 1 91 ? 6.184 -2.593 -2.835 1.00 0.00 91 GLN A O 4
ATOM 5165 N N . VAL A 1 92 ? 6.636 -2.993 -0.679 1.00 0.00 92 VAL A N 4
ATOM 5166 C CA . VAL A 1 92 ? 7.055 -1.634 -0.403 1.00 0.00 92 VAL A CA 4
ATOM 5167 C C . VAL A 1 92 ? 8.548 -1.536 -0.123 1.00 0.00 92 VAL A C 4
ATOM 5168 O O . VAL A 1 92 ? 9.228 -2.541 0.080 1.00 0.00 92 VAL A O 4
ATOM 5181 N N . ILE A 1 93 ? 9.041 -0.306 -0.117 1.00 0.00 93 ILE A N 4
ATOM 5182 C CA . ILE A 1 93 ? 10.440 -0.029 0.167 1.00 0.00 93 ILE A CA 4
ATOM 5183 C C . ILE A 1 93 ? 10.556 1.332 0.832 1.00 0.00 93 ILE A C 4
ATOM 5184 O O . ILE A 1 93 ? 10.038 2.327 0.323 1.00 0.00 93 ILE A O 4
ATOM 5200 N N . VAL A 1 94 ? 11.229 1.371 1.971 1.00 0.00 94 VAL A N 4
ATOM 5201 C CA . VAL A 1 94 ? 11.391 2.610 2.717 1.00 0.00 94 VAL A CA 4
ATOM 5202 C C . VAL A 1 94 ? 12.844 2.792 3.157 1.00 0.00 94 VAL A C 4
ATOM 5203 O O . VAL A 1 94 ? 13.316 2.141 4.089 1.00 0.00 94 VAL A O 4
ATOM 5216 N N . SER A 1 95 ? 13.556 3.668 2.460 1.00 0.00 95 SER A N 4
ATOM 5217 C CA . SER A 1 95 ? 14.955 3.933 2.772 1.00 0.00 95 SER A CA 4
ATOM 5218 C C . SER A 1 95 ? 15.312 5.392 2.504 1.00 0.00 95 SER A C 4
ATOM 5219 O O . SER A 1 95 ? 16.273 5.688 1.793 1.00 0.00 95 SER A O 4
ATOM 5227 N N . GLN A 1 96 ? 14.533 6.303 3.079 1.00 0.00 96 GLN A N 4
ATOM 5228 C CA . GLN A 1 96 ? 14.771 7.731 2.904 1.00 0.00 96 GLN A CA 4
ATOM 5229 C C . GLN A 1 96 ? 14.885 8.431 4.258 1.00 0.00 96 GLN A C 4
ATOM 5230 O O . GLN A 1 96 ? 14.035 9.244 4.619 1.00 0.00 96 GLN A O 4
ATOM 5244 N N . PRO A 1 97 ? 15.945 8.119 5.025 1.00 0.00 97 PRO A N 4
ATOM 5245 C CA . PRO A 1 97 ? 16.169 8.720 6.344 1.00 0.00 97 PRO A CA 4
ATOM 5246 C C . PRO A 1 97 ? 16.522 10.200 6.251 1.00 0.00 97 PRO A C 4
ATOM 5247 O O . PRO A 1 97 ? 15.971 11.026 6.980 1.00 0.00 97 PRO A O 4
ATOM 5258 N N . VAL A 1 98 ? 17.442 10.529 5.351 1.00 0.00 98 VAL A N 4
ATOM 5259 C CA . VAL A 1 98 ? 17.867 11.910 5.163 1.00 0.00 98 VAL A CA 4
ATOM 5260 C C . VAL A 1 98 ? 17.877 12.279 3.682 1.00 0.00 98 VAL A C 4
ATOM 5261 O O . VAL A 1 98 ? 18.843 12.852 3.177 1.00 0.00 98 VAL A O 4
ATOM 5274 N N . GLN A 1 99 ? 16.796 11.940 2.988 1.00 0.00 99 GLN A N 4
ATOM 5275 C CA . GLN A 1 99 ? 16.675 12.235 1.565 1.00 0.00 99 GLN A CA 4
ATOM 5276 C C . GLN A 1 99 ? 15.690 13.377 1.320 1.00 0.00 99 GLN A C 4
ATOM 5277 O O . GLN A 1 99 ? 15.648 13.946 0.229 1.00 0.00 99 GLN A O 4
ATOM 5291 N N . ASN A 1 100 ? 14.900 13.709 2.338 1.00 0.00 100 ASN A N 4
ATOM 5292 C CA . ASN A 1 100 ? 13.918 14.783 2.228 1.00 0.00 100 ASN A CA 4
ATOM 5293 C C . ASN A 1 100 ? 14.578 16.085 1.779 1.00 0.00 100 ASN A C 4
ATOM 5294 O O . ASN A 1 100 ? 14.507 16.396 0.572 1.00 0.00 100 ASN A O 4
ATOM 5305 N N . GLY A 1 21 ? -15.734 -6.147 9.011 1.00 0.00 21 GLY A N 5
ATOM 5306 C CA . GLY A 1 21 ? -14.945 -5.764 7.809 1.00 0.00 21 GLY A CA 5
ATOM 5307 C C . GLY A 1 21 ? -15.248 -4.355 7.340 1.00 0.00 21 GLY A C 5
ATOM 5308 O O . GLY A 1 21 ? -15.891 -3.582 8.051 1.00 0.00 21 GLY A O 5
ATOM 5312 N N . TYR A 1 22 ? -14.785 -4.020 6.142 1.00 0.00 22 TYR A N 5
ATOM 5313 C CA . TYR A 1 22 ? -15.010 -2.694 5.577 1.00 0.00 22 TYR A CA 5
ATOM 5314 C C . TYR A 1 22 ? -15.426 -2.792 4.113 1.00 0.00 22 TYR A C 5
ATOM 5315 O O . TYR A 1 22 ? -16.559 -2.468 3.757 1.00 0.00 22 TYR A O 5
ATOM 5333 N N . GLU A 1 23 ? -14.500 -3.240 3.271 1.00 0.00 23 GLU A N 5
ATOM 5334 C CA . GLU A 1 23 ? -14.769 -3.382 1.845 1.00 0.00 23 GLU A CA 5
ATOM 5335 C C . GLU A 1 23 ? -13.569 -3.991 1.127 1.00 0.00 23 GLU A C 5
ATOM 5336 O O . GLU A 1 23 ? -13.711 -4.944 0.358 1.00 0.00 23 GLU A O 5
ATOM 5348 N N . CYS A 1 24 ? -12.388 -3.434 1.380 1.00 0.00 24 CYS A N 5
ATOM 5349 C CA . CYS A 1 24 ? -11.163 -3.926 0.762 1.00 0.00 24 CYS A CA 5
ATOM 5350 C C . CYS A 1 24 ? -9.987 -3.804 1.733 1.00 0.00 24 CYS A C 5
ATOM 5351 O O . CYS A 1 24 ? -9.999 -2.964 2.632 1.00 0.00 24 CYS A O 5
ATOM 5359 N N . GLN A 1 25 ? -8.978 -4.651 1.551 1.00 0.00 25 GLN A N 5
ATOM 5360 C CA . GLN A 1 25 ? -7.802 -4.645 2.415 1.00 0.00 25 GLN A CA 5
ATOM 5361 C C . GLN A 1 25 ? -6.609 -5.250 1.684 1.00 0.00 25 GLN A C 5
ATOM 5362 O O . GLN A 1 25 ? -6.667 -6.391 1.231 1.00 0.00 25 GLN A O 5
ATOM 5376 N N . LEU A 1 26 ? -5.527 -4.487 1.578 1.00 0.00 26 LEU A N 5
ATOM 5377 C CA . LEU A 1 26 ? -4.333 -4.960 0.877 1.00 0.00 26 LEU A CA 5
ATOM 5378 C C . LEU A 1 26 ? -3.112 -4.985 1.791 1.00 0.00 26 LEU A C 5
ATOM 5379 O O . LEU A 1 26 ? -2.875 -4.045 2.552 1.00 0.00 26 LEU A O 5
ATOM 5395 N N . ARG A 1 27 ? -2.338 -6.068 1.701 1.00 0.00 27 ARG A N 5
ATOM 5396 C CA . ARG A 1 27 ? -1.140 -6.226 2.516 1.00 0.00 27 ARG A CA 5
ATOM 5397 C C . ARG A 1 27 ? 0.013 -5.392 1.959 1.00 0.00 27 ARG A C 5
ATOM 5398 O O . ARG A 1 27 ? 0.221 -5.338 0.748 1.00 0.00 27 ARG A O 5
ATOM 5419 N N . LEU A 1 28 ? 0.760 -4.747 2.850 1.00 0.00 28 LEU A N 5
ATOM 5420 C CA . LEU A 1 28 ? 1.896 -3.920 2.447 1.00 0.00 28 LEU A CA 5
ATOM 5421 C C . LEU A 1 28 ? 3.196 -4.462 3.013 1.00 0.00 28 LEU A C 5
ATOM 5422 O O . LEU A 1 28 ? 3.490 -4.254 4.186 1.00 0.00 28 LEU A O 5
ATOM 5438 N N . ARG A 1 29 ? 3.986 -5.122 2.178 1.00 0.00 29 ARG A N 5
ATOM 5439 C CA . ARG A 1 29 ? 5.258 -5.675 2.638 1.00 0.00 29 ARG A CA 5
ATOM 5440 C C . ARG A 1 29 ? 6.336 -4.612 2.531 1.00 0.00 29 ARG A C 5
ATOM 5441 O O . ARG A 1 29 ? 6.904 -4.394 1.461 1.00 0.00 29 ARG A O 5
ATOM 5462 N N . LEU A 1 30 ? 6.632 -3.963 3.655 1.00 0.00 30 LEU A N 5
ATOM 5463 C CA . LEU A 1 30 ? 7.607 -2.888 3.671 1.00 0.00 30 LEU A CA 5
ATOM 5464 C C . LEU A 1 30 ? 9.036 -3.416 3.725 1.00 0.00 30 LEU A C 5
ATOM 5465 O O . LEU A 1 30 ? 9.340 -4.389 4.413 1.00 0.00 30 LEU A O 5
ATOM 5481 N N . SER A 1 31 ? 9.900 -2.742 2.971 1.00 0.00 31 SER A N 5
ATOM 5482 C CA . SER A 1 31 ? 11.309 -3.108 2.853 1.00 0.00 31 SER A CA 5
ATOM 5483 C C . SER A 1 31 ? 11.983 -3.234 4.211 1.00 0.00 31 SER A C 5
ATOM 5484 O O . SER A 1 31 ? 12.960 -3.968 4.359 1.00 0.00 31 SER A O 5
ATOM 5492 N N . THR A 1 32 ? 11.468 -2.517 5.199 1.00 0.00 32 THR A N 5
ATOM 5493 C CA . THR A 1 32 ? 12.034 -2.570 6.538 1.00 0.00 32 THR A CA 5
ATOM 5494 C C . THR A 1 32 ? 11.502 -3.781 7.295 1.00 0.00 32 THR A C 5
ATOM 5495 O O . THR A 1 32 ? 11.880 -4.030 8.439 1.00 0.00 32 THR A O 5
ATOM 5506 N N . GLY A 1 33 ? 10.617 -4.531 6.641 1.00 0.00 33 GLY A N 5
ATOM 5507 C CA . GLY A 1 33 ? 10.029 -5.696 7.260 1.00 0.00 33 GLY A CA 5
ATOM 5508 C C . GLY A 1 33 ? 8.716 -5.329 7.894 1.00 0.00 33 GLY A C 5
ATOM 5509 O O . GLY A 1 33 ? 8.368 -5.814 8.970 1.00 0.00 33 GLY A O 5
ATOM 5513 N N . LYS A 1 34 ? 7.984 -4.456 7.209 1.00 0.00 34 LYS A N 5
ATOM 5514 C CA . LYS A 1 34 ? 6.716 -3.971 7.706 1.00 0.00 34 LYS A CA 5
ATOM 5515 C C . LYS A 1 34 ? 5.573 -4.358 6.769 1.00 0.00 34 LYS A C 5
ATOM 5516 O O . LYS A 1 34 ? 5.219 -3.628 5.849 1.00 0.00 34 LYS A O 5
ATOM 5535 N N . ASP A 1 35 ? 5.014 -5.543 7.016 1.00 0.00 35 ASP A N 5
ATOM 5536 C CA . ASP A 1 35 ? 3.913 -6.073 6.223 1.00 0.00 35 ASP A CA 5
ATOM 5537 C C . ASP A 1 35 ? 2.609 -5.960 6.997 1.00 0.00 35 ASP A C 5
ATOM 5538 O O . ASP A 1 35 ? 2.350 -6.734 7.917 1.00 0.00 35 ASP A O 5
ATOM 5547 N N . LEU A 1 36 ? 1.793 -4.989 6.617 1.00 0.00 36 LEU A N 5
ATOM 5548 C CA . LEU A 1 36 ? 0.519 -4.760 7.276 1.00 0.00 36 LEU A CA 5
ATOM 5549 C C . LEU A 1 36 ? -0.567 -4.483 6.251 1.00 0.00 36 LEU A C 5
ATOM 5550 O O . LEU A 1 36 ? -0.421 -3.610 5.394 1.00 0.00 36 LEU A O 5
ATOM 5566 N N . LYS A 1 37 ? -1.649 -5.237 6.337 1.00 0.00 37 LYS A N 5
ATOM 5567 C CA . LYS A 1 37 ? -2.763 -5.072 5.422 1.00 0.00 37 LYS A CA 5
ATOM 5568 C C . LYS A 1 37 ? -3.641 -3.906 5.856 1.00 0.00 37 LYS A C 5
ATOM 5569 O O . LYS A 1 37 ? -4.408 -4.007 6.813 1.00 0.00 37 LYS A O 5
ATOM 5588 N N . LEU A 1 38 ? -3.512 -2.796 5.142 1.00 0.00 38 LEU A N 5
ATOM 5589 C CA . LEU A 1 38 ? -4.286 -1.602 5.439 1.00 0.00 38 LEU A CA 5
ATOM 5590 C C . LEU A 1 38 ? -5.678 -1.703 4.821 1.00 0.00 38 LEU A C 5
ATOM 5591 O O . LEU A 1 38 ? -5.832 -2.132 3.673 1.00 0.00 38 LEU A O 5
ATOM 5607 N N . VAL A 1 39 ? -6.686 -1.316 5.595 1.00 0.00 39 VAL A N 5
ATOM 5608 C CA . VAL A 1 39 ? -8.064 -1.352 5.131 1.00 0.00 39 VAL A CA 5
ATOM 5609 C C . VAL A 1 39 ? -8.321 -0.252 4.107 1.00 0.00 39 VAL A C 5
ATOM 5610 O O . VAL A 1 39 ? -8.165 0.933 4.399 1.00 0.00 39 VAL A O 5
ATOM 5623 N N . VAL A 1 40 ? -8.710 -0.656 2.905 1.00 0.00 40 VAL A N 5
ATOM 5624 C CA . VAL A 1 40 ? -8.987 0.285 1.832 1.00 0.00 40 VAL A CA 5
ATOM 5625 C C . VAL A 1 40 ? -10.355 0.015 1.224 1.00 0.00 40 VAL A C 5
ATOM 5626 O O . VAL A 1 40 ? -10.965 -1.022 1.482 1.00 0.00 40 VAL A O 5
ATOM 5639 N N . ARG A 1 41 ? -10.835 0.950 0.417 1.00 0.00 41 ARG A N 5
ATOM 5640 C CA . ARG A 1 41 ? -12.127 0.807 -0.225 1.00 0.00 41 ARG A CA 5
ATOM 5641 C C . ARG A 1 41 ? -12.164 1.571 -1.543 1.00 0.00 41 ARG A C 5
ATOM 5642 O O . ARG A 1 41 ? -12.365 2.780 -1.555 1.00 0.00 41 ARG A O 5
ATOM 5663 N N . SER A 1 42 ? -11.930 0.843 -2.635 1.00 0.00 42 SER A N 5
ATOM 5664 C CA . SER A 1 42 ? -11.938 1.370 -4.007 1.00 0.00 42 SER A CA 5
ATOM 5665 C C . SER A 1 42 ? -11.295 2.755 -4.165 1.00 0.00 42 SER A C 5
ATOM 5666 O O . SER A 1 42 ? -10.478 2.957 -5.064 1.00 0.00 42 SER A O 5
ATOM 5674 N N . THR A 1 43 ? -11.650 3.702 -3.308 1.00 0.00 43 THR A N 5
ATOM 5675 C CA . THR A 1 43 ? -11.078 5.037 -3.375 1.00 0.00 43 THR A CA 5
ATOM 5676 C C . THR A 1 43 ? -9.792 5.123 -2.562 1.00 0.00 43 THR A C 5
ATOM 5677 O O . THR A 1 43 ? -9.050 6.100 -2.663 1.00 0.00 43 THR A O 5
ATOM 5688 N N . ASP A 1 44 ? -9.529 4.097 -1.754 1.00 0.00 44 ASP A N 5
ATOM 5689 C CA . ASP A 1 44 ? -8.325 4.076 -0.932 1.00 0.00 44 ASP A CA 5
ATOM 5690 C C . ASP A 1 44 ? -7.207 3.279 -1.606 1.00 0.00 44 ASP A C 5
ATOM 5691 O O . ASP A 1 44 ? -6.459 2.559 -0.945 1.00 0.00 44 ASP A O 5
ATOM 5700 N N . THR A 1 45 ? -7.102 3.416 -2.926 1.00 0.00 45 THR A N 5
ATOM 5701 C CA . THR A 1 45 ? -6.073 2.722 -3.699 1.00 0.00 45 THR A CA 5
ATOM 5702 C C . THR A 1 45 ? -4.677 3.045 -3.174 1.00 0.00 45 THR A C 5
ATOM 5703 O O . THR A 1 45 ? -4.519 3.921 -2.333 1.00 0.00 45 THR A O 5
ATOM 5714 N N . VAL A 1 46 ? -3.677 2.331 -3.693 1.00 0.00 46 VAL A N 5
ATOM 5715 C CA . VAL A 1 46 ? -2.270 2.501 -3.306 1.00 0.00 46 VAL A CA 5
ATOM 5716 C C . VAL A 1 46 ? -1.944 3.916 -2.806 1.00 0.00 46 VAL A C 5
ATOM 5717 O O . VAL A 1 46 ? -1.115 4.081 -1.916 1.00 0.00 46 VAL A O 5
ATOM 5730 N N . PHE A 1 47 ? -2.586 4.930 -3.376 1.00 0.00 47 PHE A N 5
ATOM 5731 C CA . PHE A 1 47 ? -2.351 6.308 -2.948 1.00 0.00 47 PHE A CA 5
ATOM 5732 C C . PHE A 1 47 ? -2.773 6.458 -1.504 1.00 0.00 47 PHE 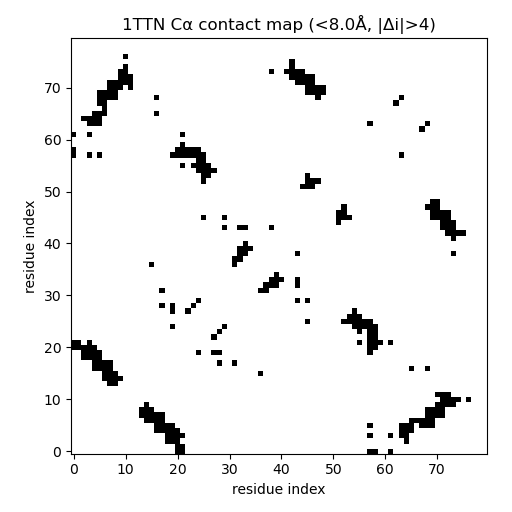A C 5
ATOM 5733 O O . PHE A 1 47 ? -1.939 6.660 -0.623 1.00 0.00 47 PHE A O 5
ATOM 5750 N N . HIS A 1 48 ? -4.073 6.363 -1.260 1.00 0.00 48 HIS A N 5
ATOM 5751 C CA . HIS A 1 48 ? -4.578 6.438 0.095 1.00 0.00 48 HIS A CA 5
ATOM 5752 C C . HIS A 1 48 ? -3.971 5.296 0.885 1.00 0.00 48 HIS A C 5
ATOM 5753 O O . HIS A 1 48 ? -3.596 5.449 2.046 1.00 0.00 48 HIS A O 5
ATOM 5768 N N . MET A 1 49 ? -3.886 4.136 0.231 1.00 0.00 49 MET A N 5
ATOM 5769 C CA . MET A 1 49 ? -3.271 2.970 0.832 1.00 0.00 49 MET A CA 5
ATOM 5770 C C . MET A 1 49 ? -1.943 3.396 1.431 1.00 0.00 49 MET A C 5
ATOM 5771 O O . MET A 1 49 ? -1.598 3.042 2.556 1.00 0.00 49 MET A O 5
ATOM 5785 N N . LYS A 1 50 ? -1.217 4.188 0.649 1.00 0.00 50 LYS A N 5
ATOM 5786 C CA . LYS A 1 50 ? 0.062 4.728 1.067 1.00 0.00 50 LYS A CA 5
ATOM 5787 C C . LYS A 1 50 ? -0.169 5.834 2.085 1.00 0.00 50 LYS A C 5
ATOM 5788 O O . LYS A 1 50 ? 0.621 6.023 3.008 1.00 0.00 50 LYS A O 5
ATOM 5807 N N . ARG A 1 51 ? -1.270 6.565 1.902 1.00 0.00 51 ARG A N 5
ATOM 5808 C CA . ARG A 1 51 ? -1.632 7.639 2.813 1.00 0.00 51 ARG A CA 5
ATOM 5809 C C . ARG A 1 51 ? -1.711 7.091 4.233 1.00 0.00 51 ARG A C 5
ATOM 5810 O O . ARG A 1 51 ? -0.897 7.421 5.103 1.00 0.00 51 ARG A O 5
ATOM 5831 N N . ARG A 1 52 ? -2.692 6.230 4.456 1.00 0.00 52 ARG A N 5
ATOM 5832 C CA . ARG A 1 52 ? -2.864 5.608 5.755 1.00 0.00 52 ARG A CA 5
ATOM 5833 C C . ARG A 1 52 ? -1.623 4.794 6.095 1.00 0.00 52 ARG A C 5
ATOM 5834 O O . ARG A 1 52 ? -1.325 4.563 7.267 1.00 0.00 52 ARG A O 5
ATOM 5855 N N . LEU A 1 53 ? -0.895 4.358 5.059 1.00 0.00 53 LEU A N 5
ATOM 5856 C CA . LEU A 1 53 ? 0.334 3.603 5.268 1.00 0.00 53 LEU A CA 5
ATOM 5857 C C . LEU A 1 53 ? 1.302 4.430 6.096 1.00 0.00 53 LEU A C 5
ATOM 5858 O O . LEU A 1 53 ? 1.942 3.920 7.015 1.00 0.00 53 LEU A O 5
ATOM 5874 N N . HIS A 1 54 ? 1.401 5.712 5.767 1.00 0.00 54 HIS A N 5
ATOM 5875 C CA . HIS A 1 54 ? 2.265 6.609 6.510 1.00 0.00 54 HIS A CA 5
ATOM 5876 C C . HIS A 1 54 ? 1.721 6.757 7.920 1.00 0.00 54 HIS A C 5
ATOM 5877 O O . HIS A 1 54 ? 2.475 6.831 8.890 1.00 0.00 54 HIS A O 5
ATOM 5892 N N . ALA A 1 55 ? 0.396 6.797 8.017 1.00 0.00 55 ALA A N 5
ATOM 5893 C CA . ALA A 1 55 ? -0.268 6.912 9.306 1.00 0.00 55 ALA A CA 5
ATOM 5894 C C . ALA A 1 55 ? -0.055 5.648 10.134 1.00 0.00 55 ALA A C 5
ATOM 5895 O O . ALA A 1 55 ? 0.000 5.703 11.363 1.00 0.00 55 ALA A O 5
ATOM 5902 N N . ALA A 1 56 ? 0.063 4.508 9.454 1.00 0.00 56 ALA A N 5
ATOM 5903 C CA . ALA A 1 56 ? 0.269 3.233 10.131 1.00 0.00 56 ALA A CA 5
ATOM 5904 C C . ALA A 1 56 ? 1.712 3.067 10.607 1.00 0.00 56 ALA A C 5
ATOM 5905 O O . ALA A 1 56 ? 1.972 3.016 11.809 1.00 0.00 56 ALA A O 5
ATOM 5912 N N . GLU A 1 57 ? 2.648 2.983 9.662 1.00 0.00 57 GLU A N 5
ATOM 5913 C CA . GLU A 1 57 ? 4.057 2.799 10.001 1.00 0.00 57 GLU A CA 5
ATOM 5914 C C . GLU A 1 57 ? 4.789 4.130 10.177 1.00 0.00 57 GLU A C 5
ATOM 5915 O O . GLU A 1 57 ? 5.489 4.331 11.169 1.00 0.00 57 GLU A O 5
ATOM 5927 N N . GLY A 1 58 ? 4.629 5.040 9.216 1.00 0.00 58 GLY A N 5
ATOM 5928 C CA . GLY A 1 58 ? 5.302 6.326 9.302 1.00 0.00 58 GLY A CA 5
ATOM 5929 C C . GLY A 1 58 ? 5.955 6.742 7.993 1.00 0.00 58 GLY A C 5
ATOM 5930 O O . GLY A 1 58 ? 6.757 7.675 7.963 1.00 0.00 58 GLY A O 5
ATOM 5934 N N . VAL A 1 59 ? 5.611 6.050 6.910 1.00 0.00 59 VAL A N 5
ATOM 5935 C CA . VAL A 1 59 ? 6.151 6.354 5.595 1.00 0.00 59 VAL A CA 5
ATOM 5936 C C . VAL A 1 59 ? 5.271 7.387 4.896 1.00 0.00 59 VAL A C 5
ATOM 5937 O O . VAL A 1 59 ? 4.448 7.044 4.049 1.00 0.00 59 VAL A O 5
ATOM 5950 N N . GLU A 1 60 ? 5.451 8.655 5.267 1.00 0.00 60 GLU A N 5
ATOM 5951 C CA . GLU A 1 60 ? 4.665 9.743 4.691 1.00 0.00 60 GLU A CA 5
ATOM 5952 C C . GLU A 1 60 ? 5.347 10.369 3.473 1.00 0.00 60 GLU A C 5
ATOM 5953 O O . GLU A 1 60 ? 4.711 10.557 2.436 1.00 0.00 60 GLU A O 5
ATOM 5965 N N . PRO A 1 61 ? 6.647 10.705 3.574 1.00 0.00 61 PRO A N 5
ATOM 5966 C CA . PRO A 1 61 ? 7.388 11.319 2.463 1.00 0.00 61 PRO A CA 5
ATOM 5967 C C . PRO A 1 61 ? 7.415 10.426 1.226 1.00 0.00 61 PRO A C 5
ATOM 5968 O O . PRO A 1 61 ? 6.508 9.621 1.013 1.00 0.00 61 PRO A O 5
ATOM 5979 N N . GLY A 1 62 ? 8.457 10.570 0.410 1.00 0.00 62 GLY A N 5
ATOM 5980 C CA . GLY A 1 62 ? 8.578 9.756 -0.786 1.00 0.00 62 GLY A CA 5
ATOM 5981 C C . GLY A 1 62 ? 8.880 8.297 -0.475 1.00 0.00 62 GLY A C 5
ATOM 5982 O O . GLY A 1 62 ? 9.048 7.486 -1.384 1.00 0.00 62 GLY A O 5
ATOM 5986 N N . SER A 1 63 ? 8.944 7.965 0.813 1.00 0.00 63 SER A N 5
ATOM 5987 C CA . SER A 1 63 ? 9.224 6.602 1.246 1.00 0.00 63 SER A CA 5
ATOM 5988 C C . SER A 1 63 ? 8.130 5.632 0.808 1.00 0.00 63 SER A C 5
ATOM 5989 O O . SER A 1 63 ? 8.292 4.419 0.919 1.00 0.00 63 SER A O 5
ATOM 5997 N N . GLN A 1 64 ? 7.010 6.161 0.323 1.00 0.00 64 GLN A N 5
ATOM 5998 C CA . GLN A 1 64 ? 5.913 5.315 -0.127 1.00 0.00 64 GLN A CA 5
ATOM 5999 C C . GLN A 1 64 ? 6.179 4.791 -1.536 1.00 0.00 64 GLN A C 5
ATOM 6000 O O . GLN A 1 64 ? 5.507 5.185 -2.491 1.00 0.00 64 GLN A O 5
ATOM 6014 N N . ARG A 1 65 ? 7.161 3.898 -1.669 1.00 0.00 65 ARG A N 5
ATOM 6015 C CA . ARG A 1 65 ? 7.487 3.326 -2.970 1.00 0.00 65 ARG A CA 5
ATOM 6016 C C . ARG A 1 65 ? 6.637 2.087 -3.235 1.00 0.00 65 ARG A C 5
ATOM 6017 O O . ARG A 1 65 ? 6.915 1.011 -2.715 1.00 0.00 65 ARG A O 5
ATOM 6038 N N . TRP A 1 66 ? 5.601 2.259 -4.052 1.00 0.00 66 TRP A N 5
ATOM 6039 C CA . TRP A 1 66 ? 4.674 1.172 -4.388 1.00 0.00 66 TRP A CA 5
ATOM 6040 C C . TRP A 1 66 ? 5.240 0.240 -5.461 1.00 0.00 66 TRP A C 5
ATOM 6041 O O . TRP A 1 66 ? 5.690 0.687 -6.516 1.00 0.00 66 TRP A O 5
ATOM 6062 N N . PHE A 1 67 ? 5.177 -1.065 -5.198 1.00 0.00 67 PHE A N 5
ATOM 6063 C CA . PHE A 1 67 ? 5.692 -2.061 -6.134 1.00 0.00 67 PHE A CA 5
ATOM 6064 C C . PHE A 1 67 ? 4.994 -3.407 -5.953 1.00 0.00 67 PHE A C 5
ATOM 6065 O O . PHE A 1 67 ? 5.049 -4.002 -4.882 1.00 0.00 67 PHE A O 5
ATOM 6082 N N . PHE A 1 68 ? 4.344 -3.884 -7.010 1.00 0.00 68 PHE A N 5
ATOM 6083 C CA . PHE A 1 68 ? 3.652 -5.169 -6.966 1.00 0.00 68 PHE A CA 5
ATOM 6084 C C . PHE A 1 68 ? 4.200 -6.113 -8.031 1.00 0.00 68 PHE A C 5
ATOM 6085 O O . PHE A 1 68 ? 4.229 -5.778 -9.214 1.00 0.00 68 PHE A O 5
ATOM 6102 N N . SER A 1 69 ? 4.637 -7.293 -7.603 1.00 0.00 69 SER A N 5
ATOM 6103 C CA . SER A 1 69 ? 5.184 -8.289 -8.520 1.00 0.00 69 SER A CA 5
ATOM 6104 C C . SER A 1 69 ? 6.473 -7.799 -9.180 1.00 0.00 69 SER A C 5
ATOM 6105 O O . SER A 1 69 ? 6.978 -8.430 -10.109 1.00 0.00 69 SER A O 5
ATOM 6113 N N . GLY A 1 70 ? 7.004 -6.676 -8.702 1.00 0.00 70 GLY A N 5
ATOM 6114 C CA . GLY A 1 70 ? 8.231 -6.141 -9.264 1.00 0.00 70 GLY A CA 5
ATOM 6115 C C . GLY A 1 70 ? 7.998 -4.957 -10.185 1.00 0.00 70 GLY A C 5
ATOM 6116 O O . GLY A 1 70 ? 8.887 -4.577 -10.949 1.00 0.00 70 GLY A O 5
ATOM 6120 N N . ARG A 1 71 ? 6.807 -4.372 -10.119 1.00 0.00 71 ARG A N 5
ATOM 6121 C CA . ARG A 1 71 ? 6.475 -3.222 -10.953 1.00 0.00 71 ARG A CA 5
ATOM 6122 C C . ARG A 1 71 ? 5.883 -2.099 -10.106 1.00 0.00 71 ARG A C 5
ATOM 6123 O O . ARG A 1 71 ? 5.181 -2.358 -9.130 1.00 0.00 71 ARG A O 5
ATOM 6144 N N . PRO A 1 72 ? 6.149 -0.833 -10.475 1.00 0.00 72 PRO A N 5
ATOM 6145 C CA . PRO A 1 72 ? 5.638 0.326 -9.735 1.00 0.00 72 PRO A CA 5
ATOM 6146 C C . PRO A 1 72 ? 4.131 0.472 -9.886 1.00 0.00 72 PRO A C 5
ATOM 6147 O O . PRO A 1 72 ? 3.618 0.581 -11.000 1.00 0.00 72 PRO A O 5
ATOM 6158 N N . LEU A 1 73 ? 3.422 0.478 -8.761 1.00 0.00 73 LEU A N 5
ATOM 6159 C CA . LEU A 1 73 ? 1.965 0.594 -8.789 1.00 0.00 73 LEU A CA 5
ATOM 6160 C C . LEU A 1 73 ? 1.511 2.048 -8.898 1.00 0.00 73 LEU A C 5
ATOM 6161 O O . LEU A 1 73 ? 2.297 2.975 -8.719 1.00 0.00 73 LEU A O 5
ATOM 6176 N N . THR A 1 74 ? 0.228 2.232 -9.195 1.00 0.00 74 THR A N 5
ATOM 6177 C CA . THR A 1 74 ? -0.345 3.563 -9.343 1.00 0.00 74 THR A CA 5
ATOM 6178 C C . THR A 1 74 ? -1.272 3.912 -8.181 1.00 0.00 74 THR A C 5
ATOM 6179 O O . THR A 1 74 ? -1.435 3.136 -7.243 1.00 0.00 74 THR A O 5
ATOM 6190 N N . ASP A 1 75 ? -1.876 5.090 -8.272 1.00 0.00 75 ASP A N 5
ATOM 6191 C CA . ASP A 1 75 ? -2.789 5.599 -7.254 1.00 0.00 75 ASP A CA 5
ATOM 6192 C C . ASP A 1 75 ? -4.229 5.190 -7.546 1.00 0.00 75 ASP A C 5
ATOM 6193 O O . ASP A 1 75 ? -5.168 5.910 -7.210 1.00 0.00 75 ASP A O 5
ATOM 6202 N N . LYS A 1 76 ? -4.394 4.037 -8.179 1.00 0.00 76 LYS A N 5
ATOM 6203 C CA . LYS A 1 76 ? -5.715 3.528 -8.517 1.00 0.00 76 LYS A CA 5
ATOM 6204 C C . LYS A 1 76 ? -5.668 2.019 -8.675 1.00 0.00 76 LYS A C 5
ATOM 6205 O O . LYS A 1 76 ? -6.380 1.444 -9.495 1.00 0.00 76 LYS A O 5
ATOM 6224 N N . MET A 1 77 ? -4.818 1.386 -7.877 1.00 0.00 77 MET A N 5
ATOM 6225 C CA . MET A 1 77 ? -4.648 -0.060 -7.932 1.00 0.00 77 MET A CA 5
ATOM 6226 C C . MET A 1 77 ? -5.720 -0.821 -7.150 1.00 0.00 77 MET A C 5
ATOM 6227 O O . MET A 1 77 ? -6.181 -1.871 -7.595 1.00 0.00 77 MET A O 5
ATOM 6241 N N . LYS A 1 78 ? -6.184 -0.266 -6.033 1.00 0.00 78 LYS A N 5
ATOM 6242 C CA . LYS A 1 78 ? -7.154 -0.980 -5.208 1.00 0.00 78 LYS A CA 5
ATOM 6243 C C . LYS A 1 78 ? -8.391 -1.346 -6.016 1.00 0.00 78 LYS A C 5
ATOM 6244 O O . LYS A 1 78 ? -8.615 -2.522 -6.334 1.00 0.00 78 LYS A O 5
ATOM 6263 N N . PHE A 1 79 ? -9.180 -0.343 -6.359 1.00 0.00 79 PHE A N 5
ATOM 6264 C CA . PHE A 1 79 ? -10.386 -0.566 -7.134 1.00 0.00 79 PHE A CA 5
ATOM 6265 C C . PHE A 1 79 ? -10.069 -1.133 -8.520 1.00 0.00 79 PHE A C 5
ATOM 6266 O O . PHE A 1 79 ? -10.971 -1.586 -9.221 1.00 0.00 79 PHE A O 5
ATOM 6283 N N . GLU A 1 80 ? -8.797 -1.087 -8.930 1.00 0.00 80 GLU A N 5
ATOM 6284 C CA . GLU A 1 80 ? -8.413 -1.587 -10.248 1.00 0.00 80 GLU A CA 5
ATOM 6285 C C . GLU A 1 80 ? -8.000 -3.054 -10.200 1.00 0.00 80 GLU A C 5
ATOM 6286 O O . GLU A 1 80 ? -8.036 -3.750 -11.214 1.00 0.00 80 GLU A O 5
ATOM 6298 N N . GLU A 1 81 ? -7.609 -3.518 -9.020 1.00 0.00 81 GLU A N 5
ATOM 6299 C CA . GLU A 1 81 ? -7.168 -4.890 -8.854 1.00 0.00 81 GLU A CA 5
ATOM 6300 C C . GLU A 1 81 ? -8.340 -5.770 -8.470 1.00 0.00 81 GLU A C 5
ATOM 6301 O O . GLU A 1 81 ? -8.759 -6.639 -9.232 1.00 0.00 81 GLU A O 5
ATOM 6313 N N . LEU A 1 82 ? -8.880 -5.518 -7.285 1.00 0.00 82 LEU A N 5
ATOM 6314 C CA . LEU A 1 82 ? -10.001 -6.291 -6.780 1.00 0.00 82 LEU A CA 5
ATOM 6315 C C . LEU A 1 82 ? -9.629 -7.767 -6.663 1.00 0.00 82 LEU A C 5
ATOM 6316 O O . LEU A 1 82 ? -10.499 -8.622 -6.497 1.00 0.00 82 LEU A O 5
ATOM 6332 N N . LYS A 1 83 ? -8.332 -8.062 -6.742 1.00 0.00 83 LYS A N 5
ATOM 6333 C CA . LYS A 1 83 ? -7.859 -9.438 -6.664 1.00 0.00 83 LYS A CA 5
ATOM 6334 C C . LYS A 1 83 ? -7.231 -9.737 -5.306 1.00 0.00 83 LYS A C 5
ATOM 6335 O O . LYS A 1 83 ? -6.546 -10.746 -5.144 1.00 0.00 83 LYS A O 5
ATOM 6354 N N . ILE A 1 84 ? -7.463 -8.862 -4.335 1.00 0.00 84 ILE A N 5
ATOM 6355 C CA . ILE A 1 84 ? -6.907 -9.043 -3.002 1.00 0.00 84 ILE A CA 5
ATOM 6356 C C . ILE A 1 84 ? -7.979 -9.461 -1.998 1.00 0.00 84 ILE A C 5
ATOM 6357 O O . ILE A 1 84 ? -8.676 -8.617 -1.435 1.00 0.00 84 ILE A O 5
ATOM 6373 N N . PRO A 1 85 ? -8.130 -10.776 -1.769 1.00 0.00 85 PRO A N 5
ATOM 6374 C CA . PRO A 1 85 ? -9.095 -11.299 -0.808 1.00 0.00 85 PRO A CA 5
ATOM 6375 C C . PRO A 1 85 ? -8.540 -11.256 0.611 1.00 0.00 85 PRO A C 5
ATOM 6376 O O . PRO A 1 85 ? -9.289 -11.117 1.578 1.00 0.00 85 PRO A O 5
ATOM 6387 N N . LYS A 1 86 ? -7.215 -11.369 0.718 1.00 0.00 86 LYS A N 5
ATOM 6388 C CA . LYS A 1 86 ? -6.530 -11.348 2.012 1.00 0.00 86 LYS A CA 5
ATOM 6389 C C . LYS A 1 86 ? -5.045 -11.699 1.869 1.00 0.00 86 LYS A C 5
ATOM 6390 O O . LYS A 1 86 ? -4.245 -11.396 2.753 1.00 0.00 86 LYS A O 5
ATOM 6409 N N . ASP A 1 87 ? -4.677 -12.336 0.756 1.00 0.00 87 ASP A N 5
ATOM 6410 C CA . ASP A 1 87 ? -3.290 -12.738 0.530 1.00 0.00 87 ASP A CA 5
ATOM 6411 C C . ASP A 1 87 ? -2.492 -11.691 -0.250 1.00 0.00 87 ASP A C 5
ATOM 6412 O O . ASP A 1 87 ? -1.351 -11.393 0.100 1.00 0.00 87 ASP A O 5
ATOM 6421 N N . TYR A 1 88 ? -3.087 -11.135 -1.306 1.00 0.00 88 TYR A N 5
ATOM 6422 C CA . TYR A 1 88 ? -2.400 -10.139 -2.134 1.00 0.00 88 TYR A CA 5
ATOM 6423 C C . TYR A 1 88 ? -1.698 -9.079 -1.285 1.00 0.00 88 TYR A C 5
ATOM 6424 O O . TYR A 1 88 ? -2.257 -8.554 -0.317 1.00 0.00 88 TYR A O 5
ATOM 6442 N N . VAL A 1 89 ? -0.465 -8.766 -1.666 1.00 0.00 89 VAL A N 5
ATOM 6443 C CA . VAL A 1 89 ? 0.333 -7.789 -0.941 1.00 0.00 89 VAL A CA 5
ATOM 6444 C C . VAL A 1 89 ? 1.185 -6.946 -1.885 1.00 0.00 89 VAL A C 5
ATOM 6445 O O . VAL A 1 89 ? 1.877 -7.477 -2.753 1.00 0.00 89 VAL A O 5
ATOM 6458 N N . VAL A 1 90 ? 1.130 -5.629 -1.710 1.00 0.00 90 VAL A N 5
ATOM 6459 C CA . VAL A 1 90 ? 1.927 -4.726 -2.527 1.00 0.00 90 VAL A CA 5
ATOM 6460 C C . VAL A 1 90 ? 3.280 -4.507 -1.879 1.00 0.00 90 VAL A C 5
ATOM 6461 O O . VAL A 1 90 ? 3.368 -4.141 -0.705 1.00 0.00 90 VAL A O 5
ATOM 6474 N N . GLN A 1 91 ? 4.334 -4.751 -2.640 1.00 0.00 91 GLN A N 5
ATOM 6475 C CA . GLN A 1 91 ? 5.672 -4.565 -2.131 1.00 0.00 91 GLN A CA 5
ATOM 6476 C C . GLN A 1 91 ? 5.988 -3.084 -2.114 1.00 0.00 91 GLN A C 5
ATOM 6477 O O . GLN A 1 91 ? 5.570 -2.344 -3.003 1.00 0.00 91 GLN A O 5
ATOM 6491 N N . VAL A 1 92 ? 6.722 -2.653 -1.109 1.00 0.00 92 VAL A N 5
ATOM 6492 C CA . VAL A 1 92 ? 7.041 -1.247 -0.973 1.00 0.00 92 VAL A CA 5
ATOM 6493 C C . VAL A 1 92 ? 8.506 -1.022 -0.633 1.00 0.00 92 VAL A C 5
ATOM 6494 O O . VAL A 1 92 ? 9.234 -1.960 -0.307 1.00 0.00 92 VAL A O 5
ATOM 6507 N N . ILE A 1 93 ? 8.924 0.236 -0.695 1.00 0.00 93 ILE A N 5
ATOM 6508 C CA . ILE A 1 93 ? 10.292 0.596 -0.376 1.00 0.00 93 ILE A CA 5
ATOM 6509 C C . ILE A 1 93 ? 10.356 1.974 0.272 1.00 0.00 93 ILE A C 5
ATOM 6510 O O . ILE A 1 93 ? 9.775 2.943 -0.225 1.00 0.00 93 ILE A O 5
ATOM 6526 N N . VAL A 1 94 ? 11.053 2.029 1.395 1.00 0.00 94 VAL A N 5
ATOM 6527 C CA . VAL A 1 94 ? 11.245 3.253 2.157 1.00 0.00 94 VAL A CA 5
ATOM 6528 C C . VAL A 1 94 ? 12.731 3.444 2.456 1.00 0.00 94 VAL A C 5
ATOM 6529 O O . VAL A 1 94 ? 13.278 2.818 3.364 1.00 0.00 94 VAL A O 5
ATOM 6542 N N . SER A 1 95 ? 13.381 4.304 1.680 1.00 0.00 95 SER A N 5
ATOM 6543 C CA . SER A 1 95 ? 14.805 4.563 1.856 1.00 0.00 95 SER A CA 5
ATOM 6544 C C . SER A 1 95 ? 15.050 5.925 2.501 1.00 0.00 95 SER A C 5
ATOM 6545 O O . SER A 1 95 ? 15.774 6.760 1.957 1.00 0.00 95 SER A O 5
ATOM 6553 N N . GLN A 1 96 ? 14.446 6.145 3.664 1.00 0.00 96 GLN A N 5
ATOM 6554 C CA . GLN A 1 96 ? 14.610 7.405 4.380 1.00 0.00 96 GLN A CA 5
ATOM 6555 C C . GLN A 1 96 ? 14.223 7.259 5.853 1.00 0.00 96 GLN A C 5
ATOM 6556 O O . GLN A 1 96 ? 13.429 8.042 6.374 1.00 0.00 96 GLN A O 5
ATOM 6570 N N . PRO A 1 97 ? 14.789 6.256 6.547 1.00 0.00 97 PRO A N 5
ATOM 6571 C CA . PRO A 1 97 ? 14.497 6.019 7.964 1.00 0.00 97 PRO A CA 5
ATOM 6572 C C . PRO A 1 97 ? 14.966 7.168 8.850 1.00 0.00 97 PRO A C 5
ATOM 6573 O O . PRO A 1 97 ? 14.426 7.391 9.933 1.00 0.00 97 PRO A O 5
ATOM 6584 N N . VAL A 1 98 ? 15.975 7.896 8.380 1.00 0.00 98 VAL A N 5
ATOM 6585 C CA . VAL A 1 98 ? 16.517 9.025 9.126 1.00 0.00 98 VAL A CA 5
ATOM 6586 C C . VAL A 1 98 ? 16.885 10.175 8.193 1.00 0.00 98 VAL A C 5
ATOM 6587 O O . VAL A 1 98 ? 16.586 11.336 8.475 1.00 0.00 98 VAL A O 5
ATOM 6600 N N . GLN A 1 99 ? 17.534 9.845 7.081 1.00 0.00 99 GLN A N 5
ATOM 6601 C CA . GLN A 1 99 ? 17.941 10.850 6.106 1.00 0.00 99 GLN A CA 5
ATOM 6602 C C . GLN A 1 99 ? 17.737 10.338 4.683 1.00 0.00 99 GLN A C 5
ATOM 6603 O O . GLN A 1 99 ? 18.187 9.246 4.336 1.00 0.00 99 GLN A O 5
ATOM 6617 N N . ASN A 1 100 ? 17.058 11.135 3.864 1.00 0.00 100 ASN A N 5
ATOM 6618 C CA . ASN A 1 100 ? 16.796 10.762 2.479 1.00 0.00 100 ASN A CA 5
ATOM 6619 C C . ASN A 1 100 ? 17.878 11.312 1.554 1.00 0.00 100 ASN A C 5
ATOM 6620 O O . ASN A 1 100 ? 18.882 10.603 1.333 1.00 0.00 100 ASN A O 5
ATOM 6631 N N . GLY A 1 21 ? -18.142 -6.036 -0.014 1.00 0.00 21 GLY A N 6
ATOM 6632 C CA . GLY A 1 21 ? -18.572 -5.208 -1.175 1.00 0.00 21 GLY A CA 6
ATOM 6633 C C . GLY A 1 21 ? -17.859 -3.871 -1.229 1.00 0.00 21 GLY A C 6
ATOM 6634 O O . GLY A 1 21 ? -17.310 -3.494 -2.265 1.00 0.00 21 GLY A O 6
ATOM 6638 N N . TYR A 1 22 ? -17.865 -3.153 -0.111 1.00 0.00 22 TYR A N 6
ATOM 6639 C CA . TYR A 1 22 ? -17.214 -1.851 -0.034 1.00 0.00 22 TYR A CA 6
ATOM 6640 C C . TYR A 1 22 ? -16.084 -1.864 0.991 1.00 0.00 22 TYR A C 6
ATOM 6641 O O . TYR A 1 22 ? -15.788 -0.845 1.617 1.00 0.00 22 TYR A O 6
ATOM 6659 N N . GLU A 1 23 ? -15.457 -3.024 1.158 1.00 0.00 23 GLU A N 6
ATOM 6660 C CA . GLU A 1 23 ? -14.358 -3.171 2.104 1.00 0.00 23 GLU A CA 6
ATOM 6661 C C . GLU A 1 23 ? -13.150 -3.808 1.427 1.00 0.00 23 GLU A C 6
ATOM 6662 O O . GLU A 1 23 ? -13.293 -4.729 0.623 1.00 0.00 23 GLU A O 6
ATOM 6674 N N . CYS A 1 24 ? -11.959 -3.312 1.752 1.00 0.00 24 CYS A N 6
ATOM 6675 C CA . CYS A 1 24 ? -10.734 -3.838 1.165 1.00 0.00 24 CYS A CA 6
ATOM 6676 C C . CYS A 1 24 ? -9.632 -3.973 2.213 1.00 0.00 24 CYS A C 6
ATOM 6677 O O . CYS A 1 24 ? -9.691 -3.362 3.280 1.00 0.00 24 CYS A O 6
ATOM 6685 N N . GLN A 1 25 ? -8.627 -4.783 1.895 1.00 0.00 25 GLN A N 6
ATOM 6686 C CA . GLN A 1 25 ? -7.501 -5.015 2.791 1.00 0.00 25 GLN A CA 6
ATOM 6687 C C . GLN A 1 25 ? -6.336 -5.615 2.014 1.00 0.00 25 GLN A C 6
ATOM 6688 O O . GLN A 1 25 ? -6.481 -6.647 1.365 1.00 0.00 25 GLN A O 6
ATOM 6702 N N . LEU A 1 26 ? -5.180 -4.966 2.084 1.00 0.00 26 LEU A N 6
ATOM 6703 C CA . LEU A 1 26 ? -4.001 -5.438 1.362 1.00 0.00 26 LEU A CA 6
ATOM 6704 C C . LEU A 1 26 ? -2.777 -5.487 2.273 1.00 0.00 26 LEU A C 6
ATOM 6705 O O . LEU A 1 26 ? -2.619 -4.646 3.161 1.00 0.00 26 LEU A O 6
ATOM 6721 N N . ARG A 1 27 ? -1.913 -6.478 2.049 1.00 0.00 27 ARG A N 6
ATOM 6722 C CA . ARG A 1 27 ? -0.712 -6.639 2.857 1.00 0.00 27 ARG A CA 6
ATOM 6723 C C . ARG A 1 27 ? 0.436 -5.823 2.272 1.00 0.00 27 ARG A C 6
ATOM 6724 O O . ARG A 1 27 ? 0.633 -5.800 1.059 1.00 0.00 27 ARG A O 6
ATOM 6745 N N . LEU A 1 28 ? 1.191 -5.150 3.132 1.00 0.00 28 LEU A N 6
ATOM 6746 C CA . LEU A 1 28 ? 2.306 -4.328 2.673 1.00 0.00 28 LEU A CA 6
ATOM 6747 C C . LEU A 1 28 ? 3.647 -4.839 3.168 1.00 0.00 28 LEU A C 6
ATOM 6748 O O . LEU A 1 28 ? 3.906 -4.855 4.366 1.00 0.00 28 LEU A O 6
ATOM 6764 N N . ARG A 1 29 ? 4.500 -5.238 2.236 1.00 0.00 29 ARG A N 6
ATOM 6765 C CA . ARG A 1 29 ? 5.840 -5.704 2.574 1.00 0.00 29 ARG A CA 6
ATOM 6766 C C . ARG A 1 29 ? 6.814 -4.540 2.417 1.00 0.00 29 ARG A C 6
ATOM 6767 O O . ARG A 1 29 ? 7.232 -4.221 1.306 1.00 0.00 29 ARG A O 6
ATOM 6788 N N . LEU A 1 30 ? 7.180 -3.909 3.531 1.00 0.00 30 LEU A N 6
ATOM 6789 C CA . LE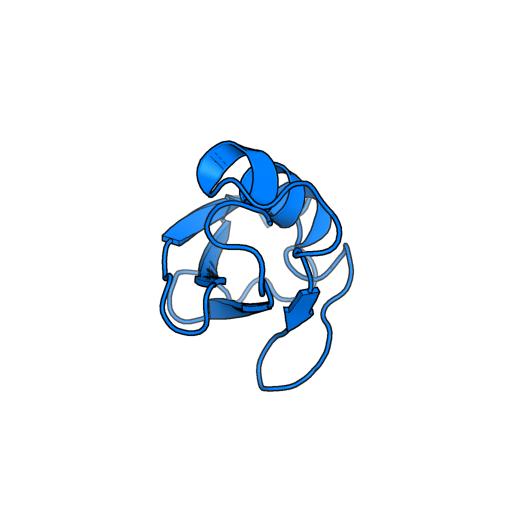U A 1 30 ? 8.055 -2.738 3.481 1.00 0.00 30 LEU A CA 6
ATOM 6790 C C . LEU A 1 30 ? 9.499 -3.030 3.821 1.00 0.00 30 LEU A C 6
ATOM 6791 O O . LEU A 1 30 ? 9.814 -4.017 4.483 1.00 0.00 30 LEU A O 6
ATOM 6807 N N . SER A 1 31 ? 10.364 -2.108 3.378 1.00 0.00 31 SER A N 6
ATOM 6808 C CA . SER A 1 31 ? 11.800 -2.198 3.600 1.00 0.00 31 SER A CA 6
ATOM 6809 C C . SER A 1 31 ? 12.355 -3.457 2.965 1.00 0.00 31 SER A C 6
ATOM 6810 O O . SER A 1 31 ? 13.195 -3.401 2.070 1.00 0.00 31 SER A O 6
ATOM 6818 N N . THR A 1 32 ? 11.838 -4.582 3.422 1.00 0.00 32 THR A N 6
ATOM 6819 C CA . THR A 1 32 ? 12.258 -5.895 2.942 1.00 0.00 32 THR A CA 6
ATOM 6820 C C . THR A 1 32 ? 11.492 -7.005 3.660 1.00 0.00 32 THR A C 6
ATOM 6821 O O . THR A 1 32 ? 11.968 -8.137 3.744 1.00 0.00 32 THR A O 6
ATOM 6832 N N . GLY A 1 33 ? 10.303 -6.692 4.176 1.00 0.00 33 GLY A N 6
ATOM 6833 C CA . GLY A 1 33 ? 9.538 -7.706 4.878 1.00 0.00 33 GLY A CA 6
ATOM 6834 C C . GLY A 1 33 ? 8.695 -7.152 6.009 1.00 0.00 33 GLY A C 6
ATOM 6835 O O . GLY A 1 33 ? 8.340 -7.886 6.933 1.00 0.00 33 GLY A O 6
ATOM 6839 N N . LYS A 1 34 ? 8.368 -5.865 5.953 1.00 0.00 34 LYS A N 6
ATOM 6840 C CA . LYS A 1 34 ? 7.550 -5.258 6.988 1.00 0.00 34 LYS A CA 6
ATOM 6841 C C . LYS A 1 34 ? 6.082 -5.383 6.599 1.00 0.00 34 LYS A C 6
ATOM 6842 O O . LYS A 1 34 ? 5.473 -4.439 6.112 1.00 0.00 34 LYS A O 6
ATOM 6861 N N . ASP A 1 35 ? 5.528 -6.568 6.808 1.00 0.00 35 ASP A N 6
ATOM 6862 C CA . ASP A 1 35 ? 4.156 -6.846 6.464 1.00 0.00 35 ASP A CA 6
ATOM 6863 C C . ASP A 1 35 ? 3.199 -6.189 7.430 1.00 0.00 35 ASP A C 6
ATOM 6864 O O . ASP A 1 35 ? 3.261 -6.380 8.645 1.00 0.00 35 ASP A O 6
ATOM 6873 N N . LEU A 1 36 ? 2.319 -5.414 6.853 1.00 0.00 36 LEU A N 6
ATOM 6874 C CA . LEU A 1 36 ? 1.293 -4.701 7.586 1.00 0.00 36 LEU A CA 6
ATOM 6875 C C . LEU A 1 36 ? 0.076 -4.562 6.696 1.00 0.00 36 LEU A C 6
ATOM 6876 O O . LEU A 1 36 ? 0.116 -3.872 5.676 1.00 0.00 36 LEU A O 6
ATOM 6892 N N . LYS A 1 37 ? -0.995 -5.238 7.065 1.00 0.00 37 LYS A N 6
ATOM 6893 C CA . LYS A 1 37 ? -2.210 -5.199 6.277 1.00 0.00 37 LYS A CA 6
ATOM 6894 C C . LYS A 1 37 ? -3.075 -4.002 6.660 1.00 0.00 37 LYS A C 6
ATOM 6895 O O . LYS A 1 37 ? -3.584 -3.914 7.777 1.00 0.00 37 LYS A O 6
ATOM 6914 N N . LEU A 1 38 ? -3.225 -3.077 5.718 1.00 0.00 38 LEU A N 6
ATOM 6915 C CA . LEU A 1 38 ? -4.023 -1.878 5.939 1.00 0.00 38 LEU A CA 6
ATOM 6916 C C . LEU A 1 38 ? -5.396 -2.020 5.287 1.00 0.00 38 LEU A C 6
ATOM 6917 O O . LEU A 1 38 ? -5.547 -2.705 4.272 1.00 0.00 38 LEU A O 6
ATOM 6933 N N . VAL A 1 39 ? -6.393 -1.367 5.878 1.00 0.00 39 VAL A N 6
ATOM 6934 C CA . VAL A 1 39 ? -7.753 -1.405 5.355 1.00 0.00 39 VAL A CA 6
ATOM 6935 C C . VAL A 1 39 ? -8.033 -0.176 4.495 1.00 0.00 39 VAL A C 6
ATOM 6936 O O . VAL A 1 39 ? -7.515 0.908 4.762 1.00 0.00 39 VAL A O 6
ATOM 6949 N N . VAL A 1 40 ? -8.857 -0.348 3.468 1.00 0.00 40 VAL A N 6
ATOM 6950 C CA . VAL A 1 40 ? -9.193 0.745 2.567 1.00 0.00 40 VAL A CA 6
ATOM 6951 C C . VAL A 1 40 ? -10.508 0.478 1.847 1.00 0.00 40 VAL A C 6
ATOM 6952 O O . VAL A 1 40 ? -11.029 -0.637 1.881 1.00 0.00 40 VAL A O 6
ATOM 6965 N N . ARG A 1 41 ? -11.027 1.498 1.175 1.00 0.00 41 ARG A N 6
ATOM 6966 C CA . ARG A 1 41 ? -12.285 1.375 0.458 1.00 0.00 41 ARG A CA 6
ATOM 6967 C C . ARG A 1 41 ? -12.215 1.997 -0.939 1.00 0.00 41 ARG A C 6
ATOM 6968 O O . ARG A 1 41 ? -12.338 3.208 -1.083 1.00 0.00 41 ARG A O 6
ATOM 6989 N N . SER A 1 42 ? -12.009 1.142 -1.946 1.00 0.00 42 SER A N 6
ATOM 6990 C CA . SER A 1 42 ? -11.942 1.524 -3.370 1.00 0.00 42 SER A CA 6
ATOM 6991 C C . SER A 1 42 ? -11.282 2.882 -3.649 1.00 0.00 42 SER A C 6
ATOM 6992 O O . SER A 1 42 ? -10.438 2.981 -4.536 1.00 0.00 42 SER A O 6
ATOM 7000 N N . THR A 1 43 ? -11.664 3.923 -2.922 1.00 0.00 43 THR A N 6
ATOM 7001 C CA . THR A 1 43 ? -11.075 5.240 -3.116 1.00 0.00 43 THR A CA 6
ATOM 7002 C C . THR A 1 43 ? -9.744 5.357 -2.378 1.00 0.00 43 THR A C 6
ATOM 7003 O O . THR A 1 43 ? -8.957 6.267 -2.635 1.00 0.00 43 THR A O 6
ATOM 7014 N N . ASP A 1 44 ? -9.500 4.427 -1.459 1.00 0.00 44 ASP A N 6
ATOM 7015 C CA . ASP A 1 44 ? -8.268 4.424 -0.683 1.00 0.00 44 ASP A CA 6
ATOM 7016 C C . ASP A 1 44 ? -7.230 3.469 -1.286 1.00 0.00 44 ASP A C 6
ATOM 7017 O O . ASP A 1 44 ? -6.559 2.728 -0.568 1.00 0.00 44 ASP A O 6
ATOM 7026 N N . THR A 1 45 ? -7.112 3.498 -2.615 1.00 0.00 45 THR A N 6
ATOM 7027 C CA . THR A 1 45 ? -6.158 2.655 -3.342 1.00 0.00 45 THR A CA 6
ATOM 7028 C C . THR A 1 45 ? -4.728 2.911 -2.879 1.00 0.00 45 THR A C 6
ATOM 7029 O O . THR A 1 45 ? -4.485 3.808 -2.084 1.00 0.00 45 THR A O 6
ATOM 7040 N N . VAL A 1 46 ? -3.795 2.121 -3.409 1.00 0.00 46 VAL A N 6
ATOM 7041 C CA . VAL A 1 46 ? -2.366 2.215 -3.077 1.00 0.00 46 VAL A CA 6
ATOM 7042 C C . VAL A 1 46 ? -1.932 3.624 -2.644 1.00 0.00 46 VAL A C 6
ATOM 7043 O O . VAL A 1 46 ? -1.062 3.766 -1.788 1.00 0.00 46 VAL A O 6
ATOM 7056 N N . PHE A 1 47 ? -2.526 4.656 -3.232 1.00 0.00 47 PHE A N 6
ATOM 7057 C CA . PHE A 1 47 ? -2.183 6.030 -2.869 1.00 0.00 47 PHE A CA 6
ATOM 7058 C C . PHE A 1 47 ? -2.558 6.271 -1.422 1.00 0.00 47 PHE A C 6
ATOM 7059 O O . PHE A 1 47 ? -1.693 6.471 -0.570 1.00 0.00 47 PHE A O 6
ATOM 7076 N N . HIS A 1 48 ? -3.856 6.254 -1.145 1.00 0.00 48 HIS A N 6
ATOM 7077 C CA . HIS A 1 48 ? -4.322 6.420 0.216 1.00 0.00 48 HIS A CA 6
ATOM 7078 C C . HIS A 1 48 ? -3.787 5.265 1.041 1.00 0.00 48 HIS A C 6
ATOM 7079 O O . HIS A 1 48 ? -3.381 5.431 2.190 1.00 0.00 48 HIS A O 6
ATOM 7094 N N . MET A 1 49 ? -3.806 4.081 0.435 1.00 0.00 49 MET A N 6
ATOM 7095 C CA . MET A 1 49 ? -3.272 2.893 1.068 1.00 0.00 49 MET A CA 6
ATOM 7096 C C . MET A 1 49 ? -1.892 3.231 1.604 1.00 0.00 49 MET A C 6
ATOM 7097 O O . MET A 1 49 ? -1.532 2.897 2.732 1.00 0.00 49 MET A O 6
ATOM 7111 N N . LYS A 1 50 ? -1.143 3.934 0.765 1.00 0.00 50 LYS A N 6
ATOM 7112 C CA . LYS A 1 50 ? 0.193 4.380 1.096 1.00 0.00 50 LYS A CA 6
ATOM 7113 C C . LYS A 1 50 ? 0.103 5.538 2.081 1.00 0.00 50 LYS A C 6
ATOM 7114 O O . LYS A 1 50 ? 0.963 5.702 2.947 1.00 0.00 50 LYS A O 6
ATOM 7133 N N . ARG A 1 51 ? -0.950 6.349 1.937 1.00 0.00 51 ARG A N 6
ATOM 7134 C CA . ARG A 1 51 ? -1.166 7.465 2.846 1.00 0.00 51 ARG A CA 6
ATOM 7135 C C . ARG A 1 51 ? -1.183 6.935 4.273 1.00 0.00 51 ARG A C 6
ATOM 7136 O O . ARG A 1 51 ? -0.520 7.455 5.176 1.00 0.00 51 ARG A O 6
ATOM 7157 N N . ARG A 1 52 ? -1.936 5.864 4.457 1.00 0.00 52 ARG A N 6
ATOM 7158 C CA . ARG A 1 52 ? -2.038 5.225 5.749 1.00 0.00 52 ARG A CA 6
ATOM 7159 C C . ARG A 1 52 ? -0.714 4.555 6.080 1.00 0.00 52 ARG A C 6
ATOM 7160 O O . ARG A 1 52 ? -0.338 4.457 7.243 1.00 0.00 52 ARG A O 6
ATOM 7181 N N . LEU A 1 53 ? -0.001 4.091 5.050 1.00 0.00 53 LEU A N 6
ATOM 7182 C CA . LEU A 1 53 ? 1.296 3.460 5.273 1.00 0.00 53 LEU A CA 6
ATOM 7183 C C . LEU A 1 53 ? 2.198 4.400 6.059 1.00 0.00 53 LEU A C 6
ATOM 7184 O O . LEU A 1 53 ? 2.988 3.964 6.896 1.00 0.00 53 LEU A O 6
ATOM 7200 N N . HIS A 1 54 ? 2.076 5.695 5.786 1.00 0.00 54 HIS A N 6
ATOM 7201 C CA . HIS A 1 54 ? 2.854 6.688 6.501 1.00 0.00 54 HIS A CA 6
ATOM 7202 C C . HIS A 1 54 ? 2.245 6.922 7.877 1.00 0.00 54 HIS A C 6
ATOM 7203 O O . HIS A 1 54 ? 2.950 7.208 8.844 1.00 0.00 54 HIS A O 6
ATOM 7218 N N . ALA A 1 55 ? 0.922 6.798 7.950 1.00 0.00 55 ALA A N 6
ATOM 7219 C CA . ALA A 1 55 ? 0.205 6.982 9.206 1.00 0.00 55 ALA A CA 6
ATOM 7220 C C . ALA A 1 55 ? 0.506 5.868 10.216 1.00 0.00 55 ALA A C 6
ATOM 7221 O O . ALA A 1 55 ? 0.998 6.137 11.312 1.00 0.00 55 ALA A O 6
ATOM 7228 N N . ALA A 1 56 ? 0.211 4.621 9.846 1.00 0.00 56 ALA A N 6
ATOM 7229 C CA . ALA A 1 56 ? 0.425 3.485 10.738 1.00 0.00 56 ALA A CA 6
ATOM 7230 C C . ALA A 1 56 ? 1.893 3.065 10.840 1.00 0.00 56 ALA A C 6
ATOM 7231 O O . ALA A 1 56 ? 2.365 2.726 11.924 1.00 0.00 56 ALA A O 6
ATOM 7238 N N . GLU A 1 57 ? 2.618 3.086 9.724 1.00 0.00 57 GLU A N 6
ATOM 7239 C CA . GLU A 1 57 ? 4.021 2.671 9.734 1.00 0.00 57 GLU A CA 6
ATOM 7240 C C . GLU A 1 57 ? 4.956 3.843 10.020 1.00 0.00 57 GLU A C 6
ATOM 7241 O O . GLU A 1 57 ? 5.811 3.759 10.903 1.00 0.00 57 GLU A O 6
ATOM 7253 N N . GLY A 1 58 ? 4.795 4.931 9.277 1.00 0.00 58 GLY A N 6
ATOM 7254 C CA . GLY A 1 58 ? 5.644 6.093 9.477 1.00 0.00 58 GLY A CA 6
ATOM 7255 C C . GLY A 1 58 ? 6.424 6.474 8.231 1.00 0.00 58 GLY A C 6
ATOM 7256 O O . GLY A 1 58 ? 7.366 7.264 8.298 1.00 0.00 58 GLY A O 6
ATOM 7260 N N . VAL A 1 59 ? 6.030 5.914 7.092 1.00 0.00 59 VAL A N 6
ATOM 7261 C CA . VAL A 1 59 ? 6.687 6.201 5.828 1.00 0.00 59 VAL A CA 6
ATOM 7262 C C . VAL A 1 59 ? 6.049 7.411 5.141 1.00 0.00 59 VAL A C 6
ATOM 7263 O O . VAL A 1 59 ? 5.411 7.292 4.099 1.00 0.00 59 VAL A O 6
ATOM 7276 N N . GLU A 1 60 ? 6.227 8.578 5.749 1.00 0.00 60 GLU A N 6
ATOM 7277 C CA . GLU A 1 60 ? 5.678 9.826 5.218 1.00 0.00 60 GLU A CA 6
ATOM 7278 C C . GLU A 1 60 ? 6.518 10.396 4.068 1.00 0.00 60 GLU A C 6
ATOM 7279 O O . GLU A 1 60 ? 5.996 10.617 2.974 1.00 0.00 60 GLU A O 6
ATOM 7291 N N . PRO A 1 61 ? 7.823 10.658 4.294 1.00 0.00 61 PRO A N 6
ATOM 7292 C CA . PRO A 1 61 ? 8.708 11.220 3.263 1.00 0.00 61 PRO A CA 6
ATOM 7293 C C . PRO A 1 61 ? 8.697 10.410 1.967 1.00 0.00 61 PRO A C 6
ATOM 7294 O O . PRO A 1 61 ? 7.791 9.612 1.731 1.00 0.00 61 PRO A O 6
ATOM 7305 N N . GLY A 1 62 ? 9.714 10.615 1.133 1.00 0.00 62 GLY A N 6
ATOM 7306 C CA . GLY A 1 62 ? 9.801 9.900 -0.132 1.00 0.00 62 GLY A CA 6
ATOM 7307 C C . GLY A 1 62 ? 10.176 8.437 0.033 1.00 0.00 62 GLY A C 6
ATOM 7308 O O . GLY A 1 62 ? 10.851 7.863 -0.822 1.00 0.00 62 GLY A O 6
ATOM 7312 N N . SER A 1 63 ? 9.741 7.834 1.134 1.00 0.00 63 SER A N 6
ATOM 7313 C CA . SER A 1 63 ? 10.023 6.434 1.413 1.00 0.00 63 SER A CA 6
ATOM 7314 C C . SER A 1 63 ? 8.824 5.554 1.067 1.00 0.00 63 SER A C 6
ATOM 7315 O O . SER A 1 63 ? 8.775 4.383 1.436 1.00 0.00 63 SER A O 6
ATOM 7323 N N . GLN A 1 64 ? 7.860 6.123 0.349 1.00 0.00 64 GLN A N 6
ATOM 7324 C CA . GLN A 1 64 ? 6.657 5.393 -0.030 1.00 0.00 64 GLN A CA 6
ATOM 7325 C C . GLN A 1 64 ? 6.752 4.846 -1.452 1.00 0.00 64 GLN A C 6
ATOM 7326 O O . GLN A 1 64 ? 6.057 5.316 -2.353 1.00 0.00 64 GLN A O 6
ATOM 7340 N N . ARG A 1 65 ? 7.612 3.852 -1.654 1.00 0.00 65 ARG A N 6
ATOM 7341 C CA . ARG A 1 65 ? 7.764 3.244 -2.972 1.00 0.00 65 ARG A CA 6
ATOM 7342 C C . ARG A 1 65 ? 6.809 2.063 -3.132 1.00 0.00 65 ARG A C 6
ATOM 7343 O O . ARG A 1 65 ? 7.147 0.938 -2.772 1.00 0.00 65 ARG A O 6
ATOM 7364 N N . TRP A 1 66 ? 5.619 2.326 -3.674 1.00 0.00 66 TRP A N 6
ATOM 7365 C CA . TRP A 1 66 ? 4.613 1.279 -3.870 1.00 0.00 66 TRP A CA 6
ATOM 7366 C C . TRP A 1 66 ? 4.975 0.354 -5.032 1.00 0.00 66 TRP A C 6
ATOM 7367 O O . TRP A 1 66 ? 5.179 0.803 -6.157 1.00 0.00 66 TRP A O 6
ATOM 7388 N N . PHE A 1 67 ? 5.037 -0.946 -4.750 1.00 0.00 67 PHE A N 6
ATOM 7389 C CA . PHE A 1 67 ? 5.374 -1.937 -5.769 1.00 0.00 67 PHE A CA 6
ATOM 7390 C C . PHE A 1 67 ? 4.640 -3.255 -5.528 1.00 0.00 67 PHE A C 6
ATOM 7391 O O . PHE A 1 67 ? 4.455 -3.680 -4.389 1.00 0.00 67 PHE A O 6
ATOM 7408 N N . PHE A 1 68 ? 4.223 -3.893 -6.617 1.00 0.00 68 PHE A N 6
ATOM 7409 C CA . PHE A 1 68 ? 3.520 -5.168 -6.551 1.00 0.00 68 PHE A CA 6
ATOM 7410 C C . PHE A 1 68 ? 3.922 -6.059 -7.723 1.00 0.00 68 PHE A C 6
ATOM 7411 O O . PHE A 1 68 ? 3.897 -5.630 -8.877 1.00 0.00 68 PHE A O 6
ATOM 7428 N N . SER A 1 69 ? 4.302 -7.296 -7.418 1.00 0.00 69 SER A N 6
ATOM 7429 C CA . SER A 1 69 ? 4.709 -8.254 -8.445 1.00 0.00 69 SER A CA 6
ATOM 7430 C C . SER A 1 69 ? 5.995 -7.820 -9.150 1.00 0.00 69 SER A C 6
ATOM 7431 O O . SER A 1 69 ? 6.442 -8.476 -10.092 1.00 0.00 69 SER A O 6
ATOM 7439 N N . GLY A 1 70 ? 6.591 -6.717 -8.699 1.00 0.00 70 GLY A N 6
ATOM 7440 C CA . GLY A 1 70 ? 7.819 -6.238 -9.308 1.00 0.00 70 GLY A CA 6
ATOM 7441 C C . GLY A 1 70 ? 7.616 -4.982 -10.136 1.00 0.00 70 GLY A C 6
ATOM 7442 O O . GLY A 1 70 ? 8.470 -4.623 -10.947 1.00 0.00 70 GLY A O 6
ATOM 7446 N N . ARG A 1 71 ? 6.485 -4.312 -9.935 1.00 0.00 71 ARG A N 6
ATOM 7447 C CA . ARG A 1 71 ? 6.180 -3.091 -10.670 1.00 0.00 71 ARG A CA 6
ATOM 7448 C C . ARG A 1 71 ? 5.550 -2.049 -9.750 1.00 0.00 71 ARG A C 6
ATOM 7449 O O . ARG A 1 71 ? 4.877 -2.398 -8.783 1.00 0.00 71 ARG A O 6
ATOM 7470 N N . PRO A 1 72 ? 5.755 -0.752 -10.037 1.00 0.00 72 PRO A N 6
ATOM 7471 C CA . PRO A 1 72 ? 5.199 0.329 -9.221 1.00 0.00 72 PRO A CA 6
ATOM 7472 C C . PRO A 1 72 ? 3.683 0.423 -9.354 1.00 0.00 72 PRO A C 6
ATOM 7473 O O . PRO A 1 72 ? 3.163 0.652 -10.446 1.00 0.00 72 PRO A O 6
ATOM 7484 N N . LEU A 1 73 ? 2.974 0.249 -8.240 1.00 0.00 73 LEU A N 6
ATOM 7485 C CA . LEU A 1 73 ? 1.513 0.317 -8.260 1.00 0.00 73 LEU A CA 6
ATOM 7486 C C . LEU A 1 73 ? 1.038 1.757 -8.421 1.00 0.00 73 LEU A C 6
ATOM 7487 O O . LEU A 1 73 ? 1.818 2.699 -8.277 1.00 0.00 73 LEU A O 6
ATOM 7502 N N . THR A 1 74 ? -0.251 1.922 -8.706 1.00 0.00 74 THR A N 6
ATOM 7503 C CA . THR A 1 74 ? -0.826 3.248 -8.900 1.00 0.00 74 THR A CA 6
ATOM 7504 C C . THR A 1 74 ? -1.902 3.558 -7.863 1.00 0.00 74 THR A C 6
ATOM 7505 O O . THR A 1 74 ? -2.188 2.756 -6.981 1.00 0.00 74 THR A O 6
ATOM 7516 N N . ASP A 1 75 ? -2.503 4.734 -8.007 1.00 0.00 75 ASP A N 6
ATOM 7517 C CA . ASP A 1 75 ? -3.547 5.210 -7.105 1.00 0.00 75 ASP A CA 6
ATOM 7518 C C . ASP A 1 75 ? -4.931 4.754 -7.559 1.00 0.00 75 ASP A C 6
ATOM 7519 O O . ASP A 1 75 ? -5.928 5.436 -7.320 1.00 0.00 75 ASP A O 6
ATOM 7528 N N . LYS A 1 76 ? -4.986 3.604 -8.213 1.00 0.00 76 LYS A N 6
ATOM 7529 C CA . LYS A 1 76 ? -6.245 3.052 -8.693 1.00 0.00 76 LYS A CA 6
ATOM 7530 C C . LYS A 1 76 ? -6.175 1.531 -8.691 1.00 0.00 76 LYS A C 6
ATOM 7531 O O . LYS A 1 76 ? -6.801 0.867 -9.515 1.00 0.00 76 LYS A O 6
ATOM 7550 N N . MET A 1 77 ? -5.401 0.990 -7.756 1.00 0.00 77 MET A N 6
ATOM 7551 C CA . MET A 1 77 ? -5.219 -0.453 -7.653 1.00 0.00 77 MET A CA 6
ATOM 7552 C C . MET A 1 77 ? -6.244 -1.134 -6.742 1.00 0.00 77 MET A C 6
ATOM 7553 O O . MET A 1 77 ? -6.722 -2.224 -7.059 1.00 0.00 77 MET A O 6
ATOM 7567 N N . LYS A 1 78 ? -6.646 -0.483 -5.649 1.00 0.00 78 LYS A N 6
ATOM 7568 C CA . LYS A 1 78 ? -7.569 -1.126 -4.713 1.00 0.00 78 LYS A CA 6
ATOM 7569 C C . LYS A 1 78 ? -8.861 -1.550 -5.394 1.00 0.00 78 LYS A C 6
ATOM 7570 O O . LYS A 1 78 ? -9.112 -2.743 -5.579 1.00 0.00 78 LYS A O 6
ATOM 7589 N N . PHE A 1 79 ? -9.677 -0.579 -5.767 1.00 0.00 79 PHE A N 6
ATOM 7590 C CA . PHE A 1 79 ? -10.940 -0.866 -6.430 1.00 0.00 79 PHE A CA 6
ATOM 7591 C C . PHE A 1 79 ? -10.731 -1.554 -7.786 1.00 0.00 79 PHE A C 6
ATOM 7592 O O . PHE A 1 79 ? -11.695 -2.009 -8.400 1.00 0.00 79 PHE A O 6
ATOM 7609 N N . GLU A 1 80 ? -9.483 -1.624 -8.260 1.00 0.00 80 GLU A N 6
ATOM 7610 C CA . GLU A 1 80 ? -9.204 -2.237 -9.558 1.00 0.00 80 GLU A CA 6
ATOM 7611 C C . GLU A 1 80 ? -8.917 -3.731 -9.436 1.00 0.00 80 GLU A C 6
ATOM 7612 O O . GLU A 1 80 ? -9.171 -4.497 -10.365 1.00 0.00 80 GLU A O 6
ATOM 7624 N N . GLU A 1 81 ? -8.390 -4.143 -8.290 1.00 0.00 81 GLU A N 6
ATOM 7625 C CA . GLU A 1 81 ? -8.061 -5.539 -8.065 1.00 0.00 81 GLU A CA 6
ATOM 7626 C C . GLU A 1 81 ? -9.243 -6.232 -7.421 1.00 0.00 81 GLU A C 6
ATOM 7627 O O . GLU A 1 81 ? -9.778 -7.208 -7.943 1.00 0.00 81 GLU A O 6
ATOM 7639 N N . LEU A 1 82 ? -9.635 -5.699 -6.267 1.00 0.00 82 LEU A N 6
ATOM 7640 C CA . LEU A 1 82 ? -10.759 -6.212 -5.506 1.00 0.00 82 LEU A CA 6
ATOM 7641 C C . LEU A 1 82 ? -10.424 -7.542 -4.836 1.00 0.00 82 LEU A C 6
ATOM 7642 O O . LEU A 1 82 ? -11.179 -8.025 -3.992 1.00 0.00 82 LEU A O 6
ATOM 7658 N N . LYS A 1 83 ? -9.292 -8.130 -5.209 1.00 0.00 83 LYS A N 6
ATOM 7659 C CA . LYS A 1 83 ? -8.864 -9.394 -4.633 1.00 0.00 83 LYS A CA 6
ATOM 7660 C C . LYS A 1 83 ? -7.818 -9.153 -3.547 1.00 0.00 83 LYS A C 6
ATOM 7661 O O . LYS A 1 83 ? -7.330 -10.093 -2.918 1.00 0.00 83 LYS A O 6
ATOM 7680 N N . ILE A 1 84 ? -7.478 -7.882 -3.336 1.00 0.00 84 ILE A N 6
ATOM 7681 C CA . ILE A 1 84 ? -6.494 -7.500 -2.336 1.00 0.00 84 ILE A CA 6
ATOM 7682 C C . ILE A 1 84 ? -6.786 -8.086 -0.945 1.00 0.00 84 ILE A C 6
ATOM 7683 O O . ILE A 1 84 ? -5.849 -8.376 -0.202 1.00 0.00 84 ILE A O 6
ATOM 7699 N N . PRO A 1 85 ? -8.069 -8.289 -0.560 1.00 0.00 85 PRO A N 6
ATOM 7700 C CA . PRO A 1 85 ? -8.412 -8.837 0.752 1.00 0.00 85 PRO A CA 6
ATOM 7701 C C . PRO A 1 85 ? -8.291 -10.360 0.801 1.00 0.00 85 PRO A C 6
ATOM 7702 O O . PRO A 1 85 ? -9.243 -11.056 1.152 1.00 0.00 85 PRO A O 6
ATOM 7713 N N . LYS A 1 86 ? -7.115 -10.873 0.450 1.00 0.00 86 LYS A N 6
ATOM 7714 C CA . LYS A 1 86 ? -6.883 -12.312 0.464 1.00 0.00 86 LYS A CA 6
ATOM 7715 C C . LYS A 1 86 ? -5.391 -12.633 0.603 1.00 0.00 86 LYS A C 6
ATOM 7716 O O . LYS A 1 86 ? -4.850 -12.603 1.709 1.00 0.00 86 LYS A O 6
ATOM 7735 N N . ASP A 1 87 ? -4.724 -12.938 -0.511 1.00 0.00 87 ASP A N 6
ATOM 7736 C CA . ASP A 1 87 ? -3.302 -13.262 -0.482 1.00 0.00 87 ASP A CA 6
ATOM 7737 C C . ASP A 1 87 ? -2.476 -12.211 -1.223 1.00 0.00 87 ASP A C 6
ATOM 7738 O O . ASP A 1 87 ? -1.310 -12.445 -1.546 1.00 0.00 87 ASP A O 6
ATOM 7747 N N . TYR A 1 88 ? -3.076 -11.056 -1.491 1.00 0.00 88 TYR A N 6
ATOM 7748 C CA . TYR A 1 88 ? -2.382 -9.987 -2.199 1.00 0.00 88 TYR A CA 6
ATOM 7749 C C . TYR A 1 88 ? -1.537 -9.147 -1.246 1.00 0.00 88 TYR A C 6
ATOM 7750 O O . TYR A 1 88 ? -1.940 -8.866 -0.114 1.00 0.00 88 TYR A O 6
ATOM 7768 N N . VAL A 1 89 ? -0.360 -8.746 -1.715 1.00 0.00 89 VAL A N 6
ATOM 7769 C CA . VAL A 1 89 ? 0.548 -7.943 -0.909 1.00 0.00 89 VAL A CA 6
ATOM 7770 C C . VAL A 1 89 ? 1.398 -7.018 -1.776 1.00 0.00 89 VAL A C 6
ATOM 7771 O O . VAL A 1 89 ? 2.034 -7.461 -2.731 1.00 0.00 89 VAL A O 6
ATOM 7784 N N . VAL A 1 90 ? 1.403 -5.731 -1.437 1.00 0.00 90 VAL A N 6
ATOM 7785 C CA . VAL A 1 90 ? 2.194 -4.755 -2.176 1.00 0.00 90 VAL A CA 6
ATOM 7786 C C . VAL A 1 90 ? 3.498 -4.472 -1.455 1.00 0.00 90 VAL A C 6
ATOM 7787 O O . VAL A 1 90 ? 3.500 -3.977 -0.329 1.00 0.00 90 VAL A O 6
ATOM 7800 N N . GLN A 1 91 ? 4.608 -4.789 -2.107 1.00 0.00 91 GLN A N 6
ATOM 7801 C CA . GLN A 1 91 ? 5.909 -4.560 -1.516 1.00 0.00 91 GLN A CA 6
ATOM 7802 C C . GLN A 1 91 ? 6.332 -3.115 -1.724 1.00 0.00 91 GLN A C 6
ATOM 7803 O O . GLN A 1 91 ? 6.295 -2.603 -2.843 1.00 0.00 91 GLN A O 6
ATOM 7817 N N . VAL A 1 92 ? 6.718 -2.452 -0.643 1.00 0.00 92 VAL A N 6
ATOM 7818 C CA . VAL A 1 92 ? 7.135 -1.064 -0.724 1.00 0.00 92 VAL A CA 6
ATOM 7819 C C . VAL A 1 92 ? 8.614 -0.901 -0.401 1.00 0.00 92 VAL A C 6
ATOM 7820 O O . VAL A 1 92 ? 9.258 -1.822 0.106 1.00 0.00 92 VAL A O 6
ATOM 7833 N N . ILE A 1 93 ? 9.140 0.288 -0.672 1.00 0.00 93 ILE A N 6
ATOM 7834 C CA . ILE A 1 93 ? 10.533 0.585 -0.400 1.00 0.00 93 ILE A CA 6
ATOM 7835 C C . ILE A 1 93 ? 10.648 1.855 0.430 1.00 0.00 93 ILE A C 6
ATOM 7836 O O . ILE A 1 93 ? 10.149 2.917 0.047 1.00 0.00 93 ILE A O 6
ATOM 7852 N N . VAL A 1 94 ? 11.292 1.714 1.576 1.00 0.00 94 VAL A N 6
ATOM 7853 C CA . VAL A 1 94 ? 11.510 2.820 2.504 1.00 0.00 94 VAL A CA 6
ATOM 7854 C C . VAL A 1 94 ? 12.893 2.709 3.143 1.00 0.00 94 VAL A C 6
ATOM 7855 O O . VAL A 1 94 ? 13.100 1.923 4.069 1.00 0.00 94 VAL A O 6
ATOM 7868 N N . SER A 1 95 ? 13.837 3.498 2.640 1.00 0.00 95 SER A N 6
ATOM 7869 C CA . SER A 1 95 ? 15.200 3.483 3.158 1.00 0.00 95 SER A CA 6
ATOM 7870 C C . SER A 1 95 ? 15.685 4.896 3.466 1.00 0.00 95 SER A C 6
ATOM 7871 O O . SER A 1 95 ? 16.846 5.230 3.233 1.00 0.00 95 SER A O 6
ATOM 7879 N N . GLN A 1 96 ? 14.788 5.723 3.993 1.00 0.00 96 GLN A N 6
ATOM 7880 C CA . GLN A 1 96 ? 15.126 7.100 4.336 1.00 0.00 96 GLN A CA 6
ATOM 7881 C C . GLN A 1 96 ? 14.537 7.483 5.690 1.00 0.00 96 GLN A C 6
ATOM 7882 O O . GLN A 1 96 ? 13.462 8.079 5.761 1.00 0.00 96 GLN A O 6
ATOM 7896 N N . PRO A 1 97 ? 15.238 7.144 6.787 1.00 0.00 97 PRO A N 6
ATOM 7897 C CA . PRO A 1 97 ? 14.779 7.455 8.145 1.00 0.00 97 PRO A CA 6
ATOM 7898 C C . PRO A 1 97 ? 14.386 8.920 8.301 1.00 0.00 97 PRO A C 6
ATOM 7899 O O . PRO A 1 97 ? 13.536 9.260 9.125 1.00 0.00 97 PRO A O 6
ATOM 7910 N N . VAL A 1 98 ? 15.009 9.784 7.508 1.00 0.00 98 VAL A N 6
ATOM 7911 C CA . VAL A 1 98 ? 14.721 11.213 7.559 1.00 0.00 98 VAL A CA 6
ATOM 7912 C C . VAL A 1 98 ? 14.713 11.831 6.162 1.00 0.00 98 VAL A C 6
ATOM 7913 O O . VAL A 1 98 ? 13.908 12.716 5.872 1.00 0.00 98 VAL A O 6
ATOM 7926 N N . GLN A 1 99 ? 15.618 11.363 5.302 1.00 0.00 99 GLN A N 6
ATOM 7927 C CA . GLN A 1 99 ? 15.720 11.860 3.929 1.00 0.00 99 GLN A CA 6
ATOM 7928 C C . GLN A 1 99 ? 16.337 13.256 3.887 1.00 0.00 99 GLN A C 6
ATOM 7929 O O . GLN A 1 99 ? 17.368 13.467 3.249 1.00 0.00 99 GLN A O 6
ATOM 7943 N N . ASN A 1 100 ? 15.699 14.206 4.567 1.00 0.00 100 ASN A N 6
ATOM 7944 C CA . ASN A 1 100 ? 16.187 15.582 4.607 1.00 0.00 100 ASN A CA 6
ATOM 7945 C C . ASN A 1 100 ? 16.055 16.245 3.239 1.00 0.00 100 ASN A C 6
ATOM 7946 O O . ASN A 1 100 ? 17.013 16.153 2.443 1.00 0.00 100 ASN A O 6
ATOM 7957 N N . GLY A 1 21 ? -14.172 -10.264 5.640 1.00 0.00 21 GLY A N 7
ATOM 7958 C CA . GLY A 1 21 ? -13.269 -9.085 5.532 1.00 0.00 21 GLY A CA 7
ATOM 7959 C C . GLY A 1 21 ? -14.031 -7.778 5.424 1.00 0.00 21 GLY A C 7
ATOM 7960 O O . GLY A 1 21 ? -14.843 -7.598 4.517 1.00 0.00 21 GLY A O 7
ATOM 7964 N N . TYR A 1 22 ? -13.769 -6.865 6.354 1.00 0.00 22 TYR A N 7
ATOM 7965 C CA . TYR A 1 22 ? -14.435 -5.567 6.360 1.00 0.00 22 TYR A CA 7
ATOM 7966 C C . TYR A 1 22 ? -13.746 -4.600 5.403 1.00 0.00 22 TYR A C 7
ATOM 7967 O O . TYR A 1 22 ? -12.567 -4.285 5.565 1.00 0.00 22 TYR A O 7
ATOM 7985 N N . GLU A 1 23 ? -14.488 -4.131 4.406 1.00 0.00 23 GLU A N 7
ATOM 7986 C CA . GLU A 1 23 ? -13.947 -3.199 3.425 1.00 0.00 23 GLU A CA 7
ATOM 7987 C C . GLU A 1 23 ? -12.765 -3.816 2.683 1.00 0.00 23 GLU A C 7
ATOM 7988 O O . GLU A 1 23 ? -12.495 -5.010 2.814 1.00 0.00 23 GLU A O 7
ATOM 8000 N N . CYS A 1 24 ? -12.063 -2.998 1.908 1.00 0.00 24 CYS A N 7
ATOM 8001 C CA . CYS A 1 24 ? -10.913 -3.463 1.148 1.00 0.00 24 CYS A CA 7
ATOM 8002 C C . CYS A 1 24 ? -9.686 -3.553 2.052 1.00 0.00 24 CYS A C 7
ATOM 8003 O O . CYS A 1 24 ? -9.427 -2.655 2.854 1.00 0.00 24 CYS A O 7
ATOM 8011 N N . GLN A 1 25 ? -8.935 -4.639 1.917 1.00 0.00 25 GLN A N 7
ATOM 8012 C CA . GLN A 1 25 ? -7.751 -4.863 2.737 1.00 0.00 25 GLN A CA 7
ATOM 8013 C C . GLN A 1 25 ? -6.578 -5.342 1.889 1.00 0.00 25 GLN A C 7
ATOM 8014 O O . GLN A 1 25 ? -6.619 -6.427 1.311 1.00 0.00 25 GLN A O 7
ATOM 8028 N N . LEU A 1 26 ? -5.535 -4.525 1.821 1.00 0.00 26 LEU A N 7
ATOM 8029 C CA . LEU A 1 26 ? -4.339 -4.875 1.051 1.00 0.00 26 LEU A CA 7
ATOM 8030 C C . LEU A 1 26 ? -3.118 -4.953 1.960 1.00 0.00 26 LEU A C 7
ATOM 8031 O O . LEU A 1 26 ? -2.957 -4.132 2.863 1.00 0.00 26 LEU A O 7
ATOM 8047 N N . ARG A 1 27 ? -2.253 -5.938 1.714 1.00 0.00 27 ARG A N 7
ATOM 8048 C CA . ARG A 1 27 ? -1.059 -6.119 2.527 1.00 0.00 27 ARG A CA 7
ATOM 8049 C C . ARG A 1 27 ? 0.118 -5.344 1.945 1.00 0.00 27 ARG A C 7
ATOM 8050 O O . ARG A 1 27 ? 0.382 -5.405 0.747 1.00 0.00 27 ARG A O 7
ATOM 8071 N N . LEU A 1 28 ? 0.825 -4.613 2.797 1.00 0.00 28 LEU A N 7
ATOM 8072 C CA . LEU A 1 28 ? 1.967 -3.825 2.348 1.00 0.00 28 LEU A CA 7
ATOM 8073 C C . LEU A 1 28 ? 3.277 -4.338 2.924 1.00 0.00 28 LEU A C 7
ATOM 8074 O O . LEU A 1 28 ? 3.505 -4.244 4.125 1.00 0.00 28 LEU A O 7
ATOM 8090 N N . ARG A 1 29 ? 4.142 -4.860 2.062 1.00 0.00 29 ARG A N 7
ATOM 8091 C CA . ARG A 1 29 ? 5.445 -5.354 2.502 1.00 0.00 29 ARG A CA 7
ATOM 8092 C C . ARG A 1 29 ? 6.464 -4.224 2.411 1.00 0.00 29 ARG A C 7
ATOM 8093 O O . ARG A 1 29 ? 6.964 -3.918 1.333 1.00 0.00 29 ARG A O 7
ATOM 8114 N N . LEU A 1 30 ? 6.778 -3.608 3.546 1.00 0.00 30 LEU A N 7
ATOM 8115 C CA . LEU A 1 30 ? 7.704 -2.477 3.557 1.00 0.00 30 LEU A CA 7
ATOM 8116 C C . LEU A 1 30 ? 9.116 -2.856 3.976 1.00 0.00 30 LEU A C 7
ATOM 8117 O O . LEU A 1 30 ? 9.327 -3.852 4.667 1.00 0.00 30 LEU A O 7
ATOM 8133 N N . SER A 1 31 ? 10.074 -2.016 3.556 1.00 0.00 31 SER A N 7
ATOM 8134 C CA . SER A 1 31 ? 11.497 -2.190 3.869 1.00 0.00 31 SER A CA 7
ATOM 8135 C C . SER A 1 31 ? 12.057 -3.486 3.292 1.00 0.00 31 SER A C 7
ATOM 8136 O O . SER A 1 31 ? 13.173 -3.517 2.776 1.00 0.00 31 SER A O 7
ATOM 8144 N N . THR A 1 32 ? 11.265 -4.543 3.378 1.00 0.00 32 THR A N 7
ATOM 8145 C CA . THR A 1 32 ? 11.651 -5.861 2.891 1.00 0.00 32 THR A CA 7
ATOM 8146 C C . THR A 1 32 ? 10.759 -6.955 3.482 1.00 0.00 32 THR A C 7
ATOM 8147 O O . THR A 1 32 ? 10.836 -8.109 3.060 1.00 0.00 32 THR A O 7
ATOM 8158 N N . GLY A 1 33 ? 9.911 -6.602 4.458 1.00 0.00 33 GLY A N 7
ATOM 8159 C CA . GLY A 1 33 ? 9.049 -7.596 5.061 1.00 0.00 33 GLY A CA 7
ATOM 8160 C C . GLY A 1 33 ? 8.152 -7.003 6.120 1.00 0.00 33 GLY A C 7
ATOM 8161 O O . GLY A 1 33 ? 7.809 -7.666 7.099 1.00 0.00 33 GLY A O 7
ATOM 8165 N N . LYS A 1 34 ? 7.772 -5.747 5.926 1.00 0.00 34 LYS A N 7
ATOM 8166 C CA . LYS A 1 34 ? 6.909 -5.062 6.872 1.00 0.00 34 LYS A CA 7
ATOM 8167 C C . LYS A 1 34 ? 5.470 -5.120 6.379 1.00 0.00 34 LYS A C 7
ATOM 8168 O O . LYS A 1 34 ? 4.887 -4.113 5.990 1.00 0.00 34 LYS A O 7
ATOM 8187 N N . ASP A 1 35 ? 4.903 -6.319 6.415 1.00 0.00 35 ASP A N 7
ATOM 8188 C CA . ASP A 1 35 ? 3.552 -6.555 5.953 1.00 0.00 35 ASP A CA 7
ATOM 8189 C C . ASP A 1 35 ? 2.528 -6.080 6.958 1.00 0.00 35 ASP A C 7
ATOM 8190 O O . ASP A 1 35 ? 2.417 -6.597 8.070 1.00 0.00 35 ASP A O 7
ATOM 8199 N N . LEU A 1 36 ? 1.791 -5.086 6.533 1.00 0.00 36 LEU A N 7
ATOM 8200 C CA . LEU A 1 36 ? 0.729 -4.499 7.322 1.00 0.00 36 LEU A CA 7
ATOM 8201 C C . LEU A 1 36 ? -0.459 -4.271 6.414 1.00 0.00 36 LEU A C 7
ATOM 8202 O O . LEU A 1 36 ? -0.386 -3.487 5.466 1.00 0.00 36 LEU A O 7
ATOM 8218 N N . LYS A 1 37 ? -1.540 -4.978 6.680 1.00 0.00 37 LYS A N 7
ATOM 8219 C CA . LYS A 1 37 ? -2.723 -4.859 5.858 1.00 0.00 37 LYS A CA 7
ATOM 8220 C C . LYS A 1 37 ? -3.543 -3.632 6.251 1.00 0.00 37 LYS A C 7
ATOM 8221 O O . LYS A 1 37 ? -4.165 -3.590 7.312 1.00 0.00 37 LYS A O 7
ATOM 8240 N N . LEU A 1 38 ? -3.514 -2.625 5.385 1.00 0.00 38 LEU A N 7
ATOM 8241 C CA . LEU A 1 38 ? -4.243 -1.388 5.620 1.00 0.00 38 LEU A CA 7
ATOM 8242 C C . LEU A 1 38 ? -5.617 -1.442 4.961 1.00 0.00 38 LEU A C 7
ATOM 8243 O O . LEU A 1 38 ? -5.815 -2.136 3.957 1.00 0.00 38 LEU A O 7
ATOM 8259 N N . VAL A 1 39 ? -6.561 -0.706 5.539 1.00 0.00 39 VAL A N 7
ATOM 8260 C CA . VAL A 1 39 ? -7.916 -0.644 5.016 1.00 0.00 39 VAL A CA 7
ATOM 8261 C C . VAL A 1 39 ? -7.997 0.348 3.866 1.00 0.00 39 VAL A C 7
ATOM 8262 O O . VAL A 1 39 ? -7.302 1.363 3.857 1.00 0.00 39 VAL A O 7
ATOM 8275 N N . VAL A 1 40 ? -8.851 0.049 2.899 1.00 0.00 40 VAL A N 7
ATOM 8276 C CA . VAL A 1 40 ? -9.023 0.905 1.737 1.00 0.00 40 VAL A CA 7
ATOM 8277 C C . VAL A 1 40 ? -10.423 0.732 1.159 1.00 0.00 40 VAL A C 7
ATOM 8278 O O . VAL A 1 40 ? -11.145 -0.197 1.527 1.00 0.00 40 VAL A O 7
ATOM 8291 N N . ARG A 1 41 ? -10.800 1.610 0.236 1.00 0.00 41 ARG A N 7
ATOM 8292 C CA . ARG A 1 41 ? -12.123 1.550 -0.361 1.00 0.00 41 ARG A CA 7
ATOM 8293 C C . ARG A 1 41 ? -12.159 2.253 -1.713 1.00 0.00 41 ARG A C 7
ATOM 8294 O O . ARG A 1 41 ? -12.319 3.467 -1.780 1.00 0.00 41 ARG A O 7
ATOM 8315 N N . SER A 1 42 ? -11.996 1.462 -2.776 1.00 0.00 42 SER A N 7
ATOM 8316 C CA . SER A 1 42 ? -12.016 1.927 -4.174 1.00 0.00 42 SER A CA 7
ATOM 8317 C C . SER A 1 42 ? -11.275 3.250 -4.415 1.00 0.00 42 SER A C 7
ATOM 8318 O O . SER A 1 42 ? -10.477 3.351 -5.348 1.00 0.00 42 SER A O 7
ATOM 8326 N N . THR A 1 43 ? -11.530 4.257 -3.591 1.00 0.00 43 THR A N 7
ATOM 8327 C CA . THR A 1 43 ? -10.865 5.543 -3.731 1.00 0.00 43 THR A CA 7
ATOM 8328 C C . THR A 1 43 ? -9.626 5.611 -2.847 1.00 0.00 43 THR A C 7
ATOM 8329 O O . THR A 1 43 ? -8.853 6.566 -2.921 1.00 0.00 43 THR A O 7
ATOM 8340 N N . ASP A 1 44 ? -9.441 4.593 -2.008 1.00 0.00 44 ASP A N 7
ATOM 8341 C CA . ASP A 1 44 ? -8.292 4.547 -1.115 1.00 0.00 44 ASP A CA 7
ATOM 8342 C C . ASP A 1 44 ? -7.160 3.716 -1.722 1.00 0.00 44 ASP A C 7
ATOM 8343 O O . ASP A 1 44 ? -6.353 3.129 -1.000 1.00 0.00 44 ASP A O 7
ATOM 8352 N N . THR A 1 45 ? -7.106 3.671 -3.054 1.00 0.00 45 THR A N 7
ATOM 8353 C CA . THR A 1 45 ? -6.072 2.920 -3.768 1.00 0.00 45 THR A CA 7
ATOM 8354 C C . THR A 1 45 ? -4.681 3.236 -3.227 1.00 0.00 45 THR A C 7
ATOM 8355 O O . THR A 1 45 ? -4.530 4.109 -2.382 1.00 0.00 45 THR A O 7
ATOM 8366 N N . VAL A 1 46 ? -3.678 2.528 -3.735 1.00 0.00 46 VAL A N 7
ATOM 8367 C CA . VAL A 1 46 ? -2.280 2.702 -3.325 1.00 0.00 46 VAL A CA 7
ATOM 8368 C C . VAL A 1 46 ? -1.932 4.147 -2.920 1.00 0.00 46 VAL A C 7
ATOM 8369 O O . VAL A 1 46 ? -1.059 4.361 -2.081 1.00 0.00 46 VAL A O 7
ATOM 8382 N N . PHE A 1 47 ? -2.615 5.130 -3.502 1.00 0.00 47 PHE A N 7
ATOM 8383 C CA . PHE A 1 47 ? -2.359 6.534 -3.175 1.00 0.00 47 PHE A CA 7
ATOM 8384 C C . PHE A 1 47 ? -2.752 6.804 -1.737 1.00 0.00 47 PHE A C 7
ATOM 8385 O O . PHE A 1 47 ? -1.980 7.368 -0.961 1.00 0.00 47 PHE A O 7
ATOM 8402 N N . HIS A 1 48 ? -3.968 6.422 -1.389 1.00 0.00 48 HIS A N 7
ATOM 8403 C CA . HIS A 1 48 ? -4.430 6.573 -0.027 1.00 0.00 48 HIS A CA 7
ATOM 8404 C C . HIS A 1 48 ? -3.841 5.438 0.784 1.00 0.00 48 HIS A C 7
ATOM 8405 O O . HIS A 1 48 ? -3.440 5.611 1.933 1.00 0.00 48 HIS A O 7
ATOM 8420 N N . MET A 1 49 ? -3.799 4.260 0.167 1.00 0.00 49 MET A N 7
ATOM 8421 C CA . MET A 1 49 ? -3.210 3.094 0.792 1.00 0.00 49 MET A CA 7
ATOM 8422 C C . MET A 1 49 ? -1.850 3.473 1.365 1.00 0.00 49 MET A C 7
ATOM 8423 O O . MET A 1 49 ? -1.510 3.140 2.499 1.00 0.00 49 MET A O 7
ATOM 8437 N N . LYS A 1 50 ? -1.084 4.199 0.557 1.00 0.00 50 LYS A N 7
ATOM 8438 C CA . LYS A 1 50 ? 0.228 4.669 0.959 1.00 0.00 50 LYS A CA 7
ATOM 8439 C C . LYS A 1 50 ? 0.053 5.840 1.918 1.00 0.00 50 LYS A C 7
ATOM 8440 O O . LYS A 1 50 ? 0.875 6.063 2.807 1.00 0.00 50 LYS A O 7
ATOM 8459 N N . ARG A 1 51 ? -1.037 6.591 1.724 1.00 0.00 51 ARG A N 7
ATOM 8460 C CA . ARG A 1 51 ? -1.352 7.720 2.588 1.00 0.00 51 ARG A CA 7
ATOM 8461 C C . ARG A 1 51 ? -1.443 7.237 4.031 1.00 0.00 51 ARG A C 7
ATOM 8462 O O . ARG A 1 51 ? -0.629 7.602 4.888 1.00 0.00 51 ARG A O 7
ATOM 8483 N N . ARG A 1 52 ? -2.440 6.398 4.289 1.00 0.00 52 ARG A N 7
ATOM 8484 C CA . ARG A 1 52 ? -2.629 5.833 5.610 1.00 0.00 52 ARG A CA 7
ATOM 8485 C C . ARG A 1 52 ? -1.402 5.024 6.003 1.00 0.00 52 ARG A C 7
ATOM 8486 O O . ARG A 1 52 ? -1.109 4.867 7.188 1.00 0.00 52 ARG A O 7
ATOM 8507 N N . LEU A 1 53 ? -0.680 4.500 5.005 1.00 0.00 53 LEU A N 7
ATOM 8508 C CA . LEU A 1 53 ? 0.531 3.738 5.285 1.00 0.00 53 LEU A CA 7
ATOM 8509 C C . LEU A 1 53 ? 1.453 4.559 6.176 1.00 0.00 53 LEU A C 7
ATOM 8510 O O . LEU A 1 53 ? 1.890 4.092 7.225 1.00 0.00 53 LEU A O 7
ATOM 8526 N N . HIS A 1 54 ? 1.749 5.787 5.752 1.00 0.00 54 HIS A N 7
ATOM 8527 C CA . HIS A 1 54 ? 2.576 6.678 6.549 1.00 0.00 54 HIS A CA 7
ATOM 8528 C C . HIS A 1 54 ? 1.910 6.907 7.899 1.00 0.00 54 HIS A C 7
ATOM 8529 O O . HIS A 1 54 ? 2.571 6.947 8.937 1.00 0.00 54 HIS A O 7
ATOM 8544 N N . ALA A 1 55 ? 0.588 7.058 7.867 1.00 0.00 55 ALA A N 7
ATOM 8545 C CA . ALA A 1 55 ? -0.185 7.279 9.083 1.00 0.00 55 ALA A CA 7
ATOM 8546 C C . ALA A 1 55 ? 0.027 6.157 10.100 1.00 0.00 55 ALA A C 7
ATOM 8547 O O . ALA A 1 55 ? 0.193 6.417 11.292 1.00 0.00 55 ALA A O 7
ATOM 8554 N N . ALA A 1 56 ? 0.022 4.910 9.629 1.00 0.00 56 ALA A N 7
ATOM 8555 C CA . ALA A 1 56 ? 0.205 3.764 10.513 1.00 0.00 56 ALA A CA 7
ATOM 8556 C C . ALA A 1 56 ? 1.681 3.418 10.700 1.00 0.00 56 ALA A C 7
ATOM 8557 O O . ALA A 1 56 ? 2.124 3.129 11.812 1.00 0.00 56 ALA A O 7
ATOM 8564 N N . GLU A 1 57 ? 2.437 3.449 9.608 1.00 0.00 57 GLU A N 7
ATOM 8565 C CA . GLU A 1 57 ? 3.861 3.124 9.650 1.00 0.00 57 GLU A CA 7
ATOM 8566 C C . GLU A 1 57 ? 4.708 4.364 9.915 1.00 0.00 57 GLU A C 7
ATOM 8567 O O . GLU A 1 57 ? 5.355 4.479 10.955 1.00 0.00 57 GLU A O 7
ATOM 8579 N N . GLY A 1 58 ? 4.696 5.285 8.960 1.00 0.00 58 GLY A N 7
ATOM 8580 C CA . GLY A 1 58 ? 5.474 6.503 9.085 1.00 0.00 58 GLY A CA 7
ATOM 8581 C C . GLY A 1 58 ? 6.176 6.876 7.790 1.00 0.00 58 GLY A C 7
ATOM 8582 O O . GLY A 1 58 ? 6.778 7.945 7.691 1.00 0.00 58 GLY A O 7
ATOM 8586 N N . VAL A 1 59 ? 6.109 5.988 6.799 1.00 0.00 59 VAL A N 7
ATOM 8587 C CA . VAL A 1 59 ? 6.732 6.223 5.509 1.00 0.00 59 VAL A CA 7
ATOM 8588 C C . VAL A 1 59 ? 5.767 6.931 4.551 1.00 0.00 59 VAL A C 7
ATOM 8589 O O . VAL A 1 59 ? 4.729 6.383 4.185 1.00 0.00 59 VAL A O 7
ATOM 8602 N N . GLU A 1 60 ? 6.118 8.159 4.167 1.00 0.00 60 GLU A N 7
ATOM 8603 C CA . GLU A 1 60 ? 5.297 8.966 3.260 1.00 0.00 60 GLU A CA 7
ATOM 8604 C C . GLU A 1 60 ? 5.471 8.541 1.800 1.00 0.00 60 GLU A C 7
ATOM 8605 O O . GLU A 1 60 ? 6.372 7.770 1.474 1.00 0.00 60 GLU A O 7
ATOM 8617 N N . PRO A 1 61 ? 4.601 9.048 0.900 1.00 0.00 61 PRO A N 7
ATOM 8618 C CA . PRO A 1 61 ? 4.641 8.739 -0.531 1.00 0.00 61 PRO A CA 7
ATOM 8619 C C . PRO A 1 61 ? 6.059 8.649 -1.088 1.00 0.00 61 PRO A C 7
ATOM 8620 O O . PRO A 1 61 ? 6.417 7.671 -1.745 1.00 0.00 61 PRO A O 7
ATOM 8631 N N . GLY A 1 62 ? 6.862 9.673 -0.824 1.00 0.00 62 GLY A N 7
ATOM 8632 C CA . GLY A 1 62 ? 8.227 9.694 -1.319 1.00 0.00 62 GLY A CA 7
ATOM 8633 C C . GLY A 1 62 ? 9.145 8.724 -0.598 1.00 0.00 62 GLY A C 7
ATOM 8634 O O . GLY A 1 62 ? 10.263 8.476 -1.049 1.00 0.00 62 GLY A O 7
ATOM 8638 N N . SER A 1 63 ? 8.684 8.170 0.520 1.00 0.00 63 SER A N 7
ATOM 8639 C CA . SER A 1 63 ? 9.490 7.234 1.287 1.00 0.00 63 SER A CA 7
ATOM 8640 C C . SER A 1 63 ? 9.063 5.805 1.000 1.00 0.00 63 SER A C 7
ATOM 8641 O O . SER A 1 63 ? 9.895 4.909 0.914 1.00 0.00 63 SER A O 7
ATOM 8649 N N . GLN A 1 64 ? 7.764 5.593 0.828 1.00 0.00 64 GLN A N 7
ATOM 8650 C CA . GLN A 1 64 ? 7.257 4.256 0.555 1.00 0.00 64 GLN A CA 7
ATOM 8651 C C . GLN A 1 64 ? 7.041 4.035 -0.935 1.00 0.00 64 GLN A C 7
ATOM 8652 O O . GLN A 1 64 ? 5.933 4.197 -1.443 1.00 0.00 64 GLN A O 7
ATOM 8666 N N . ARG A 1 65 ? 8.099 3.649 -1.637 1.00 0.00 65 ARG A N 7
ATOM 8667 C CA . ARG A 1 65 ? 7.988 3.393 -3.062 1.00 0.00 65 ARG A CA 7
ATOM 8668 C C . ARG A 1 65 ? 7.158 2.135 -3.274 1.00 0.00 65 ARG A C 7
ATOM 8669 O O . ARG A 1 65 ? 7.600 1.030 -2.967 1.00 0.00 65 ARG A O 7
ATOM 8690 N N . TRP A 1 66 ? 5.949 2.327 -3.796 1.00 0.00 66 TRP A N 7
ATOM 8691 C CA . TRP A 1 66 ? 5.011 1.226 -4.028 1.00 0.00 66 TRP A CA 7
ATOM 8692 C C . TRP A 1 66 ? 5.477 0.306 -5.150 1.00 0.00 66 TRP A C 7
ATOM 8693 O O . TRP A 1 66 ? 5.756 0.756 -6.261 1.00 0.00 66 TRP A O 7
ATOM 8714 N N . PHE A 1 67 ? 5.519 -0.993 -4.861 1.00 0.00 67 PHE A N 7
ATOM 8715 C CA . PHE A 1 67 ? 5.962 -1.979 -5.842 1.00 0.00 67 PHE A CA 7
ATOM 8716 C C . PHE A 1 67 ? 5.295 -3.333 -5.613 1.00 0.00 67 PHE A C 7
ATOM 8717 O O . PHE A 1 67 ? 5.243 -3.828 -4.491 1.00 0.00 67 PHE A O 7
ATOM 8734 N N . PHE A 1 68 ? 4.794 -3.922 -6.690 1.00 0.00 68 PHE A N 7
ATOM 8735 C CA . PHE A 1 68 ? 4.140 -5.223 -6.626 1.00 0.00 68 PHE A CA 7
ATOM 8736 C C . PHE A 1 68 ? 4.770 -6.181 -7.634 1.00 0.00 68 PHE A C 7
ATOM 8737 O O . PHE A 1 68 ? 4.537 -6.072 -8.839 1.00 0.00 68 PHE A O 7
ATOM 8754 N N . SER A 1 69 ? 5.576 -7.111 -7.135 1.00 0.00 69 SER A N 7
ATOM 8755 C CA . SER A 1 69 ? 6.242 -8.088 -7.990 1.00 0.00 69 SER A CA 7
ATOM 8756 C C . SER A 1 69 ? 7.205 -7.411 -8.966 1.00 0.00 69 SER A C 7
ATOM 8757 O O . SER A 1 69 ? 7.632 -8.020 -9.946 1.00 0.00 69 SER A O 7
ATOM 8765 N N . GLY A 1 70 ? 7.545 -6.152 -8.695 1.00 0.00 70 GLY A N 7
ATOM 8766 C CA . GLY A 1 70 ? 8.459 -5.430 -9.563 1.00 0.00 70 GLY A CA 7
ATOM 8767 C C . GLY A 1 70 ? 7.778 -4.341 -10.373 1.00 0.00 70 GLY A C 7
ATOM 8768 O O . GLY A 1 70 ? 8.390 -3.757 -11.267 1.00 0.00 70 GLY A O 7
ATOM 8772 N N . ARG A 1 71 ? 6.514 -4.062 -10.065 1.00 0.00 71 ARG A N 7
ATOM 8773 C CA . ARG A 1 71 ? 5.766 -3.031 -10.779 1.00 0.00 71 ARG A CA 7
ATOM 8774 C C . ARG A 1 71 ? 5.333 -1.917 -9.825 1.00 0.00 71 ARG A C 7
ATOM 8775 O O . ARG A 1 71 ? 4.794 -2.190 -8.757 1.00 0.00 71 ARG A O 7
ATOM 8796 N N . PRO A 1 72 ? 5.551 -0.643 -10.200 1.00 0.00 72 PRO A N 7
ATOM 8797 C CA . PRO A 1 72 ? 5.172 0.496 -9.356 1.00 0.00 72 PRO A CA 7
ATOM 8798 C C . PRO A 1 72 ? 3.659 0.657 -9.269 1.00 0.00 72 PRO A C 7
ATOM 8799 O O . PRO A 1 72 ? 2.984 0.784 -10.290 1.00 0.00 72 PRO A O 7
ATOM 8810 N N . LEU A 1 73 ? 3.122 0.655 -8.048 1.00 0.00 73 LEU A N 7
ATOM 8811 C CA . LEU A 1 73 ? 1.675 0.795 -7.867 1.00 0.00 73 LEU A CA 7
ATOM 8812 C C . LEU A 1 73 ? 1.230 2.247 -8.027 1.00 0.00 73 LEU A C 7
ATOM 8813 O O . LEU A 1 73 ? 1.906 3.171 -7.580 1.00 0.00 73 LEU A O 7
ATOM 8828 N N . THR A 1 74 ? 0.079 2.434 -8.668 1.00 0.00 74 THR A N 7
ATOM 8829 C CA . THR A 1 74 ? -0.473 3.764 -8.898 1.00 0.00 74 THR A CA 7
ATOM 8830 C C . THR A 1 74 ? -1.689 4.033 -8.011 1.00 0.00 74 THR A C 7
ATOM 8831 O O . THR A 1 74 ? -2.081 3.196 -7.202 1.00 0.00 74 THR A O 7
ATOM 8842 N N . ASP A 1 75 ? -2.287 5.204 -8.197 1.00 0.00 75 ASP A N 7
ATOM 8843 C CA . ASP A 1 75 ? -3.458 5.632 -7.429 1.00 0.00 75 ASP A CA 7
ATOM 8844 C C . ASP A 1 75 ? -4.747 5.010 -7.973 1.00 0.00 75 ASP A C 7
ATOM 8845 O O . ASP A 1 75 ? -5.838 5.538 -7.762 1.00 0.00 75 ASP A O 7
ATOM 8854 N N . LYS A 1 76 ? -4.617 3.894 -8.675 1.00 0.00 76 LYS A N 7
ATOM 8855 C CA . LYS A 1 76 ? -5.768 3.207 -9.238 1.00 0.00 76 LYS A CA 7
ATOM 8856 C C . LYS A 1 76 ? -5.574 1.699 -9.149 1.00 0.00 76 LYS A C 7
ATOM 8857 O O . LYS A 1 76 ? -6.057 0.949 -9.994 1.00 0.00 76 LYS A O 7
ATOM 8876 N N . MET A 1 77 ? -4.853 1.264 -8.120 1.00 0.00 77 MET A N 7
ATOM 8877 C CA . MET A 1 77 ? -4.574 -0.155 -7.931 1.00 0.00 77 MET A CA 7
ATOM 8878 C C . MET A 1 77 ? -5.626 -0.868 -7.083 1.00 0.00 77 MET A C 7
ATOM 8879 O O . MET A 1 77 ? -6.084 -1.951 -7.451 1.00 0.00 77 MET A O 7
ATOM 8893 N N . LYS A 1 78 ? -6.055 -0.257 -5.980 1.00 0.00 78 LYS A N 7
ATOM 8894 C CA . LYS A 1 78 ? -7.022 -0.918 -5.108 1.00 0.00 78 LYS A CA 7
ATOM 8895 C C . LYS A 1 78 ? -8.295 -1.265 -5.869 1.00 0.00 78 LYS A C 7
ATOM 8896 O O . LYS A 1 78 ? -8.581 -2.439 -6.114 1.00 0.00 78 LYS A O 7
ATOM 8915 N N . PHE A 1 79 ? -9.048 -0.244 -6.254 1.00 0.00 79 PHE A N 7
ATOM 8916 C CA . PHE A 1 79 ? -10.284 -0.446 -6.997 1.00 0.00 79 PHE A CA 7
ATOM 8917 C C . PHE A 1 79 ? -10.059 -1.219 -8.303 1.00 0.00 79 PHE A C 7
ATOM 8918 O O . PHE A 1 79 ? -11.022 -1.647 -8.939 1.00 0.00 79 PHE A O 7
ATOM 8935 N N . GLU A 1 80 ? -8.801 -1.395 -8.712 1.00 0.00 80 GLU A N 7
ATOM 8936 C CA . GLU A 1 80 ? -8.508 -2.103 -9.957 1.00 0.00 80 GLU A CA 7
ATOM 8937 C C . GLU A 1 80 ? -8.328 -3.601 -9.730 1.00 0.00 80 GLU A C 7
ATOM 8938 O O . GLU A 1 80 ? -8.576 -4.405 -10.629 1.00 0.00 80 GLU A O 7
ATOM 8950 N N . GLU A 1 81 ? -7.902 -3.977 -8.529 1.00 0.00 81 GLU A N 7
ATOM 8951 C CA . GLU A 1 81 ? -7.681 -5.375 -8.208 1.00 0.00 81 GLU A CA 7
ATOM 8952 C C . GLU A 1 81 ? -8.943 -5.957 -7.611 1.00 0.00 81 GLU A C 7
ATOM 8953 O O . GLU A 1 81 ? -9.532 -6.897 -8.144 1.00 0.00 81 GLU A O 7
ATOM 8965 N N . LEU A 1 82 ? -9.346 -5.372 -6.487 1.00 0.00 82 LEU A N 7
ATOM 8966 C CA . LEU A 1 82 ? -10.547 -5.774 -5.775 1.00 0.00 82 LEU A CA 7
ATOM 8967 C C . LEU A 1 82 ? -10.349 -7.097 -5.038 1.00 0.00 82 LEU A C 7
ATOM 8968 O O . LEU A 1 82 ? -11.118 -7.431 -4.137 1.00 0.00 82 LEU A O 7
ATOM 8984 N N . LYS A 1 83 ? -9.315 -7.843 -5.416 1.00 0.00 83 LYS A N 7
ATOM 8985 C CA . LYS A 1 83 ? -9.030 -9.125 -4.789 1.00 0.00 83 LYS A CA 7
ATOM 8986 C C . LYS A 1 83 ? -7.841 -9.002 -3.847 1.00 0.00 83 LYS A C 7
ATOM 8987 O O . LYS A 1 83 ? -7.042 -9.925 -3.716 1.00 0.00 83 LYS A O 7
ATOM 9006 N N . ILE A 1 84 ? -7.738 -7.851 -3.196 1.00 0.00 84 ILE A N 7
ATOM 9007 C CA . ILE A 1 84 ? -6.646 -7.580 -2.268 1.00 0.00 84 ILE A CA 7
ATOM 9008 C C . ILE A 1 84 ? -6.913 -8.101 -0.849 1.00 0.00 84 ILE A C 7
ATOM 9009 O O . ILE A 1 84 ? -5.966 -8.359 -0.105 1.00 0.00 84 ILE A O 7
ATOM 9025 N N . PRO A 1 85 ? -8.189 -8.270 -0.439 1.00 0.00 85 PRO A N 7
ATOM 9026 C CA . PRO A 1 85 ? -8.522 -8.747 0.910 1.00 0.00 85 PRO A CA 7
ATOM 9027 C C . PRO A 1 85 ? -7.657 -9.919 1.373 1.00 0.00 85 PRO A C 7
ATOM 9028 O O . PRO A 1 85 ? -7.967 -11.080 1.102 1.00 0.00 85 PRO A O 7
ATOM 9039 N N . LYS A 1 86 ? -6.572 -9.599 2.072 1.00 0.00 86 LYS A N 7
ATOM 9040 C CA . LYS A 1 86 ? -5.659 -10.611 2.600 1.00 0.00 86 LYS A CA 7
ATOM 9041 C C . LYS A 1 86 ? -5.061 -11.477 1.491 1.00 0.00 86 LYS A C 7
ATOM 9042 O O . LYS A 1 86 ? -4.541 -12.560 1.756 1.00 0.00 86 LYS A O 7
ATOM 9061 N N . ASP A 1 87 ? -5.130 -11.005 0.251 1.00 0.00 87 ASP A N 7
ATOM 9062 C CA . ASP A 1 87 ? -4.588 -11.760 -0.874 1.00 0.00 87 ASP A CA 7
ATOM 9063 C C . ASP A 1 87 ? -3.398 -11.041 -1.507 1.00 0.00 87 ASP A C 7
ATOM 9064 O O . ASP A 1 87 ? -2.255 -11.479 -1.375 1.00 0.00 87 ASP A O 7
ATOM 9073 N N . TYR A 1 88 ? -3.673 -9.934 -2.193 1.00 0.00 88 TYR A N 7
ATOM 9074 C CA . TYR A 1 88 ? -2.623 -9.162 -2.851 1.00 0.00 88 TYR A CA 7
ATOM 9075 C C . TYR A 1 88 ? -1.812 -8.356 -1.842 1.00 0.00 88 TYR A C 7
ATOM 9076 O O . TYR A 1 88 ? -2.327 -7.926 -0.807 1.00 0.00 88 TYR A O 7
ATOM 9094 N N . VAL A 1 89 ? -0.538 -8.152 -2.159 1.00 0.00 89 VAL A N 7
ATOM 9095 C CA . VAL A 1 89 ? 0.356 -7.405 -1.285 1.00 0.00 89 VAL A CA 7
ATOM 9096 C C . VAL A 1 89 ? 1.334 -6.551 -2.086 1.00 0.00 89 VAL A C 7
ATOM 9097 O O . VAL A 1 89 ? 2.019 -7.049 -2.979 1.00 0.00 89 VAL A O 7
ATOM 9110 N N . VAL A 1 90 ? 1.394 -5.263 -1.762 1.00 0.00 90 VAL A N 7
ATOM 9111 C CA . VAL A 1 90 ? 2.305 -4.351 -2.442 1.00 0.00 90 VAL A CA 7
ATOM 9112 C C . VAL A 1 90 ? 3.545 -4.120 -1.600 1.00 0.00 90 VAL A C 7
ATOM 9113 O O . VAL A 1 90 ? 3.461 -3.644 -0.468 1.00 0.00 90 VAL A O 7
ATOM 9126 N N . GLN A 1 91 ? 4.694 -4.460 -2.157 1.00 0.00 91 GLN A N 7
ATOM 9127 C CA . GLN A 1 91 ? 5.947 -4.286 -1.454 1.00 0.00 91 GLN A CA 7
ATOM 9128 C C . GLN A 1 91 ? 6.495 -2.883 -1.669 1.00 0.00 91 GLN A C 7
ATOM 9129 O O . GLN A 1 91 ? 6.709 -2.455 -2.804 1.00 0.00 91 GLN A O 7
ATOM 9143 N N . VAL A 1 92 ? 6.710 -2.166 -0.574 1.00 0.00 92 VAL A N 7
ATOM 9144 C CA . VAL A 1 92 ? 7.235 -0.813 -0.641 1.00 0.00 92 VAL A CA 7
ATOM 9145 C C . VAL A 1 92 ? 8.695 -0.771 -0.201 1.00 0.00 92 VAL A C 7
ATOM 9146 O O . VAL A 1 92 ? 9.170 -1.677 0.485 1.00 0.00 92 VAL A O 7
ATOM 9159 N N . ILE A 1 93 ? 9.403 0.282 -0.594 1.00 0.00 93 ILE A N 7
ATOM 9160 C CA . ILE A 1 93 ? 10.801 0.433 -0.208 1.00 0.00 93 ILE A CA 7
ATOM 9161 C C . ILE A 1 93 ? 11.119 1.873 0.184 1.00 0.00 93 ILE A C 7
ATOM 9162 O O . ILE A 1 93 ? 10.989 2.795 -0.623 1.00 0.00 93 ILE A O 7
ATOM 9178 N N . VAL A 1 94 ? 11.518 2.055 1.441 1.00 0.00 94 VAL A N 7
ATOM 9179 C CA . VAL A 1 94 ? 11.869 3.364 1.964 1.00 0.00 94 VAL A CA 7
ATOM 9180 C C . VAL A 1 94 ? 13.343 3.410 2.352 1.00 0.00 94 VAL A C 7
ATOM 9181 O O . VAL A 1 94 ? 13.723 3.002 3.448 1.00 0.00 94 VAL A O 7
ATOM 9194 N N . SER A 1 95 ? 14.165 3.907 1.438 1.00 0.00 95 SER A N 7
ATOM 9195 C CA . SER A 1 95 ? 15.598 4.023 1.678 1.00 0.00 95 SER A CA 7
ATOM 9196 C C . SER A 1 95 ? 15.945 5.404 2.230 1.00 0.00 95 SER A C 7
ATOM 9197 O O . SER A 1 95 ? 17.059 5.895 2.043 1.00 0.00 95 SER A O 7
ATOM 9205 N N . GLN A 1 96 ? 14.984 6.027 2.909 1.00 0.00 96 GLN A N 7
ATOM 9206 C CA . GLN A 1 96 ? 15.187 7.348 3.488 1.00 0.00 96 GLN A CA 7
ATOM 9207 C C . GLN A 1 96 ? 15.377 7.252 5.001 1.00 0.00 96 GLN A C 7
ATOM 9208 O O . GLN A 1 96 ? 14.446 7.501 5.768 1.00 0.00 96 GLN A O 7
ATOM 9222 N N . PRO A 1 97 ? 16.592 6.885 5.448 1.00 0.00 97 PRO A N 7
ATOM 9223 C CA . PRO A 1 97 ? 16.902 6.754 6.876 1.00 0.00 97 PRO A CA 7
ATOM 9224 C C . PRO A 1 97 ? 16.789 8.081 7.618 1.00 0.00 97 PRO A C 7
ATOM 9225 O O . PRO A 1 97 ? 16.354 8.125 8.768 1.00 0.00 97 PRO A O 7
ATOM 9236 N N . VAL A 1 98 ? 17.185 9.160 6.952 1.00 0.00 98 VAL A N 7
ATOM 9237 C CA . VAL A 1 98 ? 17.125 10.489 7.548 1.00 0.00 98 VAL A CA 7
ATOM 9238 C C . VAL A 1 98 ? 15.681 10.967 7.670 1.00 0.00 98 VAL A C 7
ATOM 9239 O O . VAL A 1 98 ? 15.350 11.750 8.561 1.00 0.00 98 VAL A O 7
ATOM 9252 N N . GLN A 1 99 ? 14.827 10.492 6.769 1.00 0.00 99 GLN A N 7
ATOM 9253 C CA . GLN A 1 99 ? 13.418 10.871 6.778 1.00 0.00 99 GLN A CA 7
ATOM 9254 C C . GLN A 1 99 ? 12.623 10.031 7.777 1.00 0.00 99 GLN A C 7
ATOM 9255 O O . GLN A 1 99 ? 11.483 10.359 8.105 1.00 0.00 99 GLN A O 7
ATOM 9269 N N . ASN A 1 100 ? 13.228 8.946 8.258 1.00 0.00 100 ASN A N 7
ATOM 9270 C CA . ASN A 1 100 ? 12.571 8.068 9.219 1.00 0.00 100 ASN A CA 7
ATOM 9271 C C . ASN A 1 100 ? 11.315 7.445 8.616 1.00 0.00 100 ASN A C 7
ATOM 9272 O O . ASN A 1 100 ? 11.426 6.356 8.017 1.00 0.00 100 ASN A O 7
ATOM 9283 N N . GLY A 1 21 ? -19.452 -0.999 1.171 1.00 0.00 21 GLY A N 8
ATOM 9284 C CA . GLY A 1 21 ? -20.208 -1.997 0.365 1.00 0.00 21 GLY A CA 8
ATOM 9285 C C . GLY A 1 21 ? -19.316 -3.073 -0.228 1.00 0.00 21 GLY A C 8
ATOM 9286 O O . GLY A 1 21 ? -19.801 -4.120 -0.656 1.00 0.00 21 GLY A O 8
ATOM 9290 N N . TYR A 1 22 ? -18.009 -2.819 -0.254 1.00 0.00 22 TYR A N 8
ATOM 9291 C CA . TYR A 1 22 ? -17.056 -3.778 -0.801 1.00 0.00 22 TYR A CA 8
ATOM 9292 C C . TYR A 1 22 ? -16.043 -4.203 0.258 1.00 0.00 22 TYR A C 8
ATOM 9293 O O . TYR A 1 22 ? -15.770 -5.392 0.427 1.00 0.00 22 TYR A O 8
ATOM 9311 N N . GLU A 1 23 ? -15.490 -3.227 0.971 1.00 0.00 23 GLU A N 8
ATOM 9312 C CA . GLU A 1 23 ? -14.508 -3.506 2.013 1.00 0.00 23 GLU A CA 8
ATOM 9313 C C . GLU A 1 23 ? -13.307 -4.250 1.441 1.00 0.00 23 GLU A C 8
ATOM 9314 O O . GLU A 1 23 ? -13.383 -5.447 1.157 1.00 0.00 23 GLU A O 8
ATOM 9326 N N . CYS A 1 24 ? -12.198 -3.536 1.273 1.00 0.00 24 CYS A N 8
ATOM 9327 C CA . CYS A 1 24 ? -10.982 -4.129 0.728 1.00 0.00 24 CYS A CA 8
ATOM 9328 C C . CYS A 1 24 ? -9.853 -4.109 1.757 1.00 0.00 24 CYS A C 8
ATOM 9329 O O . CYS A 1 24 ? -9.947 -3.436 2.783 1.00 0.00 24 CYS A O 8
ATOM 9337 N N . GLN A 1 25 ? -8.785 -4.848 1.468 1.00 0.00 25 GLN A N 8
ATOM 9338 C CA . GLN A 1 25 ? -7.635 -4.928 2.361 1.00 0.00 25 GLN A CA 8
ATOM 9339 C C . GLN A 1 25 ? -6.399 -5.383 1.589 1.00 0.00 25 GLN A C 8
ATOM 9340 O O . GLN A 1 25 ? -6.412 -6.427 0.938 1.00 0.00 25 GLN A O 8
ATOM 9354 N N . LEU A 1 26 ? -5.333 -4.595 1.661 1.00 0.00 26 LEU A N 8
ATOM 9355 C CA . LEU A 1 26 ? -4.095 -4.922 0.951 1.00 0.00 26 LEU A CA 8
ATOM 9356 C C . LEU A 1 26 ? -2.919 -5.058 1.917 1.00 0.00 26 LEU A C 8
ATOM 9357 O O . LEU A 1 26 ? -2.754 -4.242 2.824 1.00 0.00 26 LEU A O 8
ATOM 9373 N N . ARG A 1 27 ? -2.098 -6.094 1.705 1.00 0.00 27 ARG A N 8
ATOM 9374 C CA . ARG A 1 27 ? -0.952 -6.361 2.575 1.00 0.00 27 ARG A CA 8
ATOM 9375 C C . ARG A 1 27 ? 0.280 -5.533 2.188 1.00 0.00 27 ARG A C 8
ATOM 9376 O O . ARG A 1 27 ? 0.712 -5.542 1.036 1.00 0.00 27 ARG A O 8
ATOM 9397 N N . LEU A 1 28 ? 0.848 -4.829 3.169 1.00 0.00 28 LEU A N 8
ATOM 9398 C CA . LEU A 1 28 ? 2.036 -3.996 2.948 1.00 0.00 28 LEU A CA 8
ATOM 9399 C C . LEU A 1 28 ? 3.290 -4.667 3.486 1.00 0.00 28 LEU A C 8
ATOM 9400 O O . LEU A 1 28 ? 3.530 -4.634 4.689 1.00 0.00 28 LEU A O 8
ATOM 9416 N N . ARG A 1 29 ? 4.104 -5.244 2.614 1.00 0.00 29 ARG A N 8
ATOM 9417 C CA . ARG A 1 29 ? 5.335 -5.887 3.071 1.00 0.00 29 ARG A CA 8
ATOM 9418 C C . ARG A 1 29 ? 6.458 -4.863 3.099 1.00 0.00 29 ARG A C 8
ATOM 9419 O O . ARG A 1 29 ? 7.042 -4.541 2.062 1.00 0.00 29 ARG A O 8
ATOM 9440 N N . LEU A 1 30 ? 6.771 -4.363 4.295 1.00 0.00 30 LEU A N 8
ATOM 9441 C CA . LEU A 1 30 ? 7.791 -3.338 4.441 1.00 0.00 30 LEU A CA 8
ATOM 9442 C C . LEU A 1 30 ? 9.193 -3.926 4.460 1.00 0.00 30 LEU A C 8
ATOM 9443 O O . LEU A 1 30 ? 9.446 -4.975 5.053 1.00 0.00 30 LEU A O 8
ATOM 9459 N N . SER A 1 31 ? 10.095 -3.212 3.796 1.00 0.00 31 SER A N 8
ATOM 9460 C CA . SER A 1 31 ? 11.492 -3.619 3.665 1.00 0.00 31 SER A CA 8
ATOM 9461 C C . SER A 1 31 ? 12.138 -3.879 5.017 1.00 0.00 31 SER A C 8
ATOM 9462 O O . SER A 1 31 ? 13.089 -4.653 5.117 1.00 0.00 31 SER A O 8
ATOM 9470 N N . THR A 1 32 ? 11.630 -3.228 6.054 1.00 0.00 32 THR A N 8
ATOM 9471 C CA . THR A 1 32 ? 12.170 -3.411 7.392 1.00 0.00 32 THR A CA 8
ATOM 9472 C C . THR A 1 32 ? 11.579 -4.659 8.035 1.00 0.00 32 THR A C 8
ATOM 9473 O O . THR A 1 32 ? 11.934 -5.023 9.156 1.00 0.00 32 THR A O 8
ATOM 9484 N N . GLY A 1 33 ? 10.673 -5.310 7.311 1.00 0.00 33 GLY A N 8
ATOM 9485 C CA . GLY A 1 33 ? 10.030 -6.498 7.819 1.00 0.00 33 GLY A CA 8
ATOM 9486 C C . GLY A 1 33 ? 8.719 -6.136 8.461 1.00 0.00 33 GLY A C 8
ATOM 9487 O O . GLY A 1 33 ? 8.348 -6.676 9.502 1.00 0.00 33 GLY A O 8
ATOM 9491 N N . LYS A 1 34 ? 8.016 -5.207 7.823 1.00 0.00 34 LYS A N 8
ATOM 9492 C CA . LYS A 1 34 ? 6.751 -4.727 8.339 1.00 0.00 34 LYS A CA 8
ATOM 9493 C C . LYS A 1 34 ? 5.614 -5.002 7.357 1.00 0.00 34 LYS A C 8
ATOM 9494 O O . LYS A 1 34 ? 5.314 -4.204 6.473 1.00 0.00 34 LYS A O 8
ATOM 9513 N N . ASP A 1 35 ? 4.998 -6.171 7.524 1.00 0.00 35 ASP A N 8
ATOM 9514 C CA . ASP A 1 35 ? 3.894 -6.603 6.679 1.00 0.00 35 ASP A CA 8
ATOM 9515 C C . ASP A 1 35 ? 2.571 -6.466 7.420 1.00 0.00 35 ASP A C 8
ATOM 9516 O O . ASP A 1 35 ? 2.235 -7.282 8.276 1.00 0.00 35 ASP A O 8
ATOM 9525 N N . LEU A 1 36 ? 1.829 -5.423 7.081 1.00 0.00 36 LEU A N 8
ATOM 9526 C CA . LEU A 1 36 ? 0.544 -5.159 7.700 1.00 0.00 36 LEU A CA 8
ATOM 9527 C C . LEU A 1 36 ? -0.459 -4.760 6.634 1.00 0.00 36 LEU A C 8
ATOM 9528 O O . LEU A 1 36 ? -0.242 -3.807 5.886 1.00 0.00 36 LEU A O 8
ATOM 9544 N N . LYS A 1 37 ? -1.549 -5.499 6.563 1.00 0.00 37 LYS A N 8
ATOM 9545 C CA . LYS A 1 37 ? -2.580 -5.229 5.583 1.00 0.00 37 LYS A CA 8
ATOM 9546 C C . LYS A 1 37 ? -3.510 -4.121 6.061 1.00 0.00 37 LYS A C 8
ATOM 9547 O O . LYS A 1 37 ? -4.260 -4.292 7.024 1.00 0.00 37 LYS A O 8
ATOM 9566 N N . LEU A 1 38 ? -3.449 -2.986 5.377 1.00 0.00 38 LEU A N 8
ATOM 9567 C CA . LEU A 1 38 ? -4.278 -1.839 5.719 1.00 0.00 38 LEU A CA 8
ATOM 9568 C C . LEU A 1 38 ? -5.654 -1.958 5.070 1.00 0.00 38 LEU A C 8
ATOM 9569 O O . LEU A 1 38 ? -5.774 -2.353 3.907 1.00 0.00 38 LEU A O 8
ATOM 9585 N N . VAL A 1 39 ? -6.687 -1.623 5.836 1.00 0.00 39 VAL A N 8
ATOM 9586 C CA . VAL A 1 39 ? -8.053 -1.668 5.340 1.00 0.00 39 VAL A CA 8
ATOM 9587 C C . VAL A 1 39 ? -8.291 -0.537 4.347 1.00 0.00 39 VAL A C 8
ATOM 9588 O O . VAL A 1 39 ? -7.995 0.624 4.634 1.00 0.00 39 VAL A O 8
ATOM 9601 N N . VAL A 1 40 ? -8.824 -0.878 3.183 1.00 0.00 40 VAL A N 8
ATOM 9602 C CA . VAL A 1 40 ? -9.087 0.109 2.149 1.00 0.00 40 VAL A CA 8
ATOM 9603 C C . VAL A 1 40 ? -10.371 -0.221 1.404 1.00 0.00 40 VAL A C 8
ATOM 9604 O O . VAL A 1 40 ? -10.911 -1.320 1.537 1.00 0.00 40 VAL A O 8
ATOM 9617 N N . ARG A 1 41 ? -10.860 0.731 0.621 1.00 0.00 41 ARG A N 8
ATOM 9618 C CA . ARG A 1 41 ? -12.086 0.530 -0.133 1.00 0.00 41 ARG A CA 8
ATOM 9619 C C . ARG A 1 41 ? -12.091 1.361 -1.412 1.00 0.00 41 ARG A C 8
ATOM 9620 O O . ARG A 1 41 ? -12.393 2.549 -1.378 1.00 0.00 41 ARG A O 8
ATOM 9641 N N . SER A 1 42 ? -11.745 0.709 -2.525 1.00 0.00 42 SER A N 8
ATOM 9642 C CA . SER A 1 42 ? -11.698 1.313 -3.870 1.00 0.00 42 SER A CA 8
ATOM 9643 C C . SER A 1 42 ? -11.330 2.804 -3.898 1.00 0.00 42 SER A C 8
ATOM 9644 O O . SER A 1 42 ? -10.474 3.211 -4.682 1.00 0.00 42 SER A O 8
ATOM 9652 N N . THR A 1 43 ? -11.965 3.617 -3.062 1.00 0.00 43 THR A N 8
ATOM 9653 C CA . THR A 1 43 ? -11.656 5.039 -3.010 1.00 0.00 43 THR A CA 8
ATOM 9654 C C . THR A 1 43 ? -10.292 5.267 -2.366 1.00 0.00 43 THR A C 8
ATOM 9655 O O . THR A 1 43 ? -9.682 6.323 -2.533 1.00 0.00 43 THR A O 8
ATOM 9666 N N . ASP A 1 44 ? -9.821 4.263 -1.630 1.00 0.00 44 ASP A N 8
ATOM 9667 C CA . ASP A 1 44 ? -8.533 4.339 -0.961 1.00 0.00 44 ASP A CA 8
ATOM 9668 C C . ASP A 1 44 ? -7.388 4.095 -1.942 1.00 0.00 44 ASP A C 8
ATOM 9669 O O . ASP A 1 44 ? -6.696 5.029 -2.344 1.00 0.00 44 ASP A O 8
ATOM 9678 N N . THR A 1 45 ? -7.192 2.835 -2.323 1.00 0.00 45 THR A N 8
ATOM 9679 C CA . THR A 1 45 ? -6.131 2.472 -3.261 1.00 0.00 45 THR A CA 8
ATOM 9680 C C . THR A 1 45 ? -4.758 2.865 -2.722 1.00 0.00 45 THR A C 8
ATOM 9681 O O . THR A 1 45 ? -4.650 3.742 -1.874 1.00 0.00 45 THR A O 8
ATOM 9692 N N . VAL A 1 46 ? -3.722 2.205 -3.230 1.00 0.00 46 VAL A N 8
ATOM 9693 C CA . VAL A 1 46 ? -2.332 2.434 -2.824 1.00 0.00 46 VAL A CA 8
ATOM 9694 C C . VAL A 1 46 ? -2.071 3.858 -2.302 1.00 0.00 46 VAL A C 8
ATOM 9695 O O . VAL A 1 46 ? -1.267 4.045 -1.392 1.00 0.00 46 VAL A O 8
ATOM 9708 N N . PHE A 1 47 ? -2.738 4.854 -2.878 1.00 0.00 47 PHE A N 8
ATOM 9709 C CA . PHE A 1 47 ? -2.567 6.239 -2.434 1.00 0.00 47 PHE A CA 8
ATOM 9710 C C . PHE A 1 47 ? -3.042 6.372 -1.003 1.00 0.00 47 PHE A C 8
ATOM 9711 O O . PHE A 1 47 ? -2.237 6.569 -0.095 1.00 0.00 47 PHE A O 8
ATOM 9728 N N . HIS A 1 48 ? -4.349 6.274 -0.795 1.00 0.00 48 HIS A N 8
ATOM 9729 C CA . HIS A 1 48 ? -4.878 6.338 0.553 1.00 0.00 48 HIS A CA 8
ATOM 9730 C C . HIS A 1 48 ? -4.236 5.225 1.355 1.00 0.00 48 HIS A C 8
ATOM 9731 O O . HIS A 1 48 ? -3.891 5.387 2.523 1.00 0.00 48 HIS A O 8
ATOM 9746 N N . MET A 1 49 ? -4.095 4.076 0.700 1.00 0.00 49 MET A N 8
ATOM 9747 C CA . MET A 1 49 ? -3.425 2.932 1.290 1.00 0.00 49 MET A CA 8
ATOM 9748 C C . MET A 1 49 ? -2.135 3.419 1.926 1.00 0.00 49 MET A C 8
ATOM 9749 O O . MET A 1 49 ? -1.802 3.091 3.063 1.00 0.00 49 MET A O 8
ATOM 9763 N N . LYS A 1 50 ? -1.427 4.229 1.149 1.00 0.00 50 LYS A N 8
ATOM 9764 C CA . LYS A 1 50 ? -0.180 4.832 1.573 1.00 0.00 50 LYS A CA 8
ATOM 9765 C C . LYS A 1 50 ? -0.474 5.895 2.619 1.00 0.00 50 LYS A C 8
ATOM 9766 O O . LYS A 1 50 ? 0.299 6.095 3.556 1.00 0.00 50 LYS A O 8
ATOM 9785 N N . ARG A 1 51 ? -1.607 6.579 2.448 1.00 0.00 51 ARG A N 8
ATOM 9786 C CA . ARG A 1 51 ? -2.015 7.608 3.388 1.00 0.00 51 ARG A CA 8
ATOM 9787 C C . ARG A 1 51 ? -2.111 7.010 4.788 1.00 0.00 51 ARG A C 8
ATOM 9788 O O . ARG A 1 51 ? -1.323 7.334 5.688 1.00 0.00 51 ARG A O 8
ATOM 9809 N N . ARG A 1 52 ? -3.078 6.115 4.959 1.00 0.00 52 ARG A N 8
ATOM 9810 C CA . ARG A 1 52 ? -3.269 5.445 6.231 1.00 0.00 52 ARG A CA 8
ATOM 9811 C C . ARG A 1 52 ? -2.011 4.665 6.596 1.00 0.00 52 ARG A C 8
ATOM 9812 O O . ARG A 1 52 ? -1.786 4.356 7.763 1.00 0.00 52 ARG A O 8
ATOM 9833 N N . LEU A 1 53 ? -1.193 4.335 5.588 1.00 0.00 53 LEU A N 8
ATOM 9834 C CA . LEU A 1 53 ? 0.054 3.620 5.838 1.00 0.00 53 LEU A CA 8
ATOM 9835 C C . LEU A 1 53 ? 0.952 4.457 6.737 1.00 0.00 53 LEU A C 8
ATOM 9836 O O . LEU A 1 53 ? 1.340 4.023 7.821 1.00 0.00 53 LEU A O 8
ATOM 9852 N N . HIS A 1 54 ? 1.282 5.664 6.279 1.00 0.00 54 HIS A N 8
ATOM 9853 C CA . HIS A 1 54 ? 2.098 6.576 7.064 1.00 0.00 54 HIS A CA 8
ATOM 9854 C C . HIS A 1 54 ? 1.524 6.692 8.468 1.00 0.00 54 HIS A C 8
ATOM 9855 O O . HIS A 1 54 ? 2.259 6.743 9.454 1.00 0.00 54 HIS A O 8
ATOM 9870 N N . ALA A 1 55 ? 0.196 6.735 8.544 1.00 0.00 55 ALA A N 8
ATOM 9871 C CA . ALA A 1 55 ? -0.488 6.830 9.827 1.00 0.00 55 ALA A CA 8
ATOM 9872 C C . ALA A 1 55 ? -0.480 5.490 10.564 1.00 0.00 55 ALA A C 8
ATOM 9873 O O . ALA A 1 55 ? -0.545 5.450 11.793 1.00 0.00 55 ALA A O 8
ATOM 9880 N N . ALA A 1 56 ? -0.398 4.395 9.808 1.00 0.00 56 ALA A N 8
ATOM 9881 C CA . ALA A 1 56 ? -0.390 3.059 10.394 1.00 0.00 56 ALA A CA 8
ATOM 9882 C C . ALA A 1 56 ? 0.979 2.692 10.962 1.00 0.00 56 ALA A C 8
ATOM 9883 O O . ALA A 1 56 ? 1.139 2.558 12.175 1.00 0.00 56 ALA A O 8
ATOM 9890 N N . GLU A 1 57 ? 1.967 2.533 10.084 1.00 0.00 57 GLU A N 8
ATOM 9891 C CA . GLU A 1 57 ? 3.312 2.164 10.515 1.00 0.00 57 GLU A CA 8
ATOM 9892 C C . GLU A 1 57 ? 4.173 3.393 10.812 1.00 0.00 57 GLU A C 8
ATOM 9893 O O . GLU A 1 57 ? 4.847 3.446 11.840 1.00 0.00 57 GLU A O 8
ATOM 9905 N N . GLY A 1 58 ? 4.151 4.378 9.917 1.00 0.00 58 GLY A N 8
ATOM 9906 C CA . GLY A 1 58 ? 4.940 5.580 10.133 1.00 0.00 58 GLY A CA 8
ATOM 9907 C C . GLY A 1 58 ? 5.733 6.019 8.913 1.00 0.00 58 GLY A C 8
ATOM 9908 O O . GLY A 1 58 ? 6.397 7.055 8.946 1.00 0.00 58 GLY A O 8
ATOM 9912 N N . VAL A 1 59 ? 5.679 5.239 7.837 1.00 0.00 59 VAL A N 8
ATOM 9913 C CA . VAL A 1 59 ? 6.395 5.578 6.621 1.00 0.00 59 VAL A CA 8
ATOM 9914 C C . VAL A 1 59 ? 5.537 6.444 5.698 1.00 0.00 59 VAL A C 8
ATOM 9915 O O . VAL A 1 59 ? 4.599 5.961 5.064 1.00 0.00 59 VAL A O 8
ATOM 9928 N N . GLU A 1 60 ? 5.877 7.729 5.631 1.00 0.00 60 GLU A N 8
ATOM 9929 C CA . GLU A 1 60 ? 5.159 8.685 4.794 1.00 0.00 60 GLU A CA 8
ATOM 9930 C C . GLU A 1 60 ? 5.387 8.386 3.318 1.00 0.00 60 GLU A C 8
ATOM 9931 O O . GLU A 1 60 ? 6.337 7.697 2.966 1.00 0.00 60 GLU A O 8
ATOM 9943 N N . PRO A 1 61 ? 4.512 8.898 2.430 1.00 0.00 61 PRO A N 8
ATOM 9944 C CA . PRO A 1 61 ? 4.623 8.679 0.989 1.00 0.00 61 PRO A CA 8
ATOM 9945 C C . PRO A 1 61 ? 6.066 8.759 0.490 1.00 0.00 61 PRO A C 8
ATOM 9946 O O . PRO A 1 61 ? 6.509 7.918 -0.293 1.00 0.00 61 PRO A O 8
ATOM 9957 N N . GLY A 1 62 ? 6.795 9.769 0.954 1.00 0.00 62 GLY A N 8
ATOM 9958 C CA . GLY A 1 62 ? 8.179 9.934 0.542 1.00 0.00 62 GLY A CA 8
ATOM 9959 C C . GLY A 1 62 ? 9.067 8.792 0.997 1.00 0.00 62 GLY A C 8
ATOM 9960 O O . GLY A 1 62 ? 10.099 8.517 0.384 1.00 0.00 62 GLY A O 8
ATOM 9964 N N . SER A 1 63 ? 8.668 8.126 2.074 1.00 0.00 63 SER A N 8
ATOM 9965 C CA . SER A 1 63 ? 9.429 7.011 2.614 1.00 0.00 63 SER A CA 8
ATOM 9966 C C . SER A 1 63 ? 8.807 5.697 2.180 1.00 0.00 63 SER A C 8
ATOM 9967 O O . SER A 1 63 ? 9.490 4.692 2.024 1.00 0.00 63 SER A O 8
ATOM 9975 N N . GLN A 1 64 ? 7.502 5.715 1.974 1.00 0.00 64 GLN A N 8
ATOM 9976 C CA . GLN A 1 64 ? 6.789 4.524 1.573 1.00 0.00 64 GLN A CA 8
ATOM 9977 C C . GLN A 1 64 ? 6.660 4.463 0.053 1.00 0.00 64 GLN A C 8
ATOM 9978 O O . GLN A 1 64 ? 5.890 5.204 -0.557 1.00 0.00 64 GLN A O 8
ATOM 9992 N N . ARG A 1 65 ? 7.464 3.599 -0.557 1.00 0.00 65 ARG A N 8
ATOM 9993 C CA . ARG A 1 65 ? 7.441 3.427 -2.000 1.00 0.00 65 ARG A CA 8
ATOM 9994 C C . ARG A 1 65 ? 6.735 2.128 -2.361 1.00 0.00 65 ARG A C 8
ATOM 9995 O O . ARG A 1 65 ? 7.257 1.039 -2.125 1.00 0.00 65 ARG A O 8
ATOM 10016 N N . TRP A 1 66 ? 5.544 2.265 -2.932 1.00 0.00 66 TRP A N 8
ATOM 10017 C CA . TRP A 1 66 ? 4.720 1.122 -3.325 1.00 0.00 66 TRP A CA 8
ATOM 10018 C C . TRP A 1 66 ? 5.318 0.365 -4.512 1.00 0.00 66 TRP A C 8
ATOM 10019 O O . TRP A 1 66 ? 5.681 0.960 -5.527 1.00 0.00 66 TRP A O 8
ATOM 10040 N N . PHE A 1 67 ? 5.377 -0.962 -4.391 1.00 0.00 67 PHE A N 8
ATOM 10041 C CA . PHE A 1 67 ? 5.945 -1.809 -5.441 1.00 0.00 67 PHE A CA 8
ATOM 10042 C C . PHE A 1 67 ? 5.373 -3.224 -5.382 1.00 0.00 67 PHE A C 8
ATOM 10043 O O . PHE A 1 67 ? 5.446 -3.888 -4.351 1.00 0.00 67 PHE A O 8
ATOM 10060 N N . PHE A 1 68 ? 4.815 -3.680 -6.497 1.00 0.00 68 PHE A N 8
ATOM 10061 C CA . PHE A 1 68 ? 4.239 -5.020 -6.575 1.00 0.00 68 PHE A CA 8
ATOM 10062 C C . PHE A 1 68 ? 4.706 -5.738 -7.835 1.00 0.00 68 PHE A C 8
ATOM 10063 O O . PHE A 1 68 ? 4.685 -5.172 -8.929 1.00 0.00 68 PHE A O 8
ATOM 10080 N N . SER A 1 69 ? 5.128 -6.988 -7.677 1.00 0.00 69 SER A N 8
ATOM 10081 C CA . SER A 1 69 ? 5.599 -7.787 -8.804 1.00 0.00 69 SER A CA 8
ATOM 10082 C C . SER A 1 69 ? 6.838 -7.166 -9.450 1.00 0.00 69 SER A C 8
ATOM 10083 O O . SER A 1 69 ? 7.280 -7.611 -10.510 1.00 0.00 69 SER A O 8
ATOM 10091 N N . GLY A 1 70 ? 7.396 -6.140 -8.812 1.00 0.00 70 GLY A N 8
ATOM 10092 C CA . GLY A 1 70 ? 8.576 -5.489 -9.351 1.00 0.00 70 GLY A CA 8
ATOM 10093 C C . GLY A 1 70 ? 8.243 -4.225 -10.119 1.00 0.00 70 GLY A C 8
ATOM 10094 O O . GLY A 1 70 ? 9.000 -3.804 -10.992 1.00 0.00 70 GLY A O 8
ATOM 10098 N N . ARG A 1 71 ? 7.106 -3.620 -9.791 1.00 0.00 71 ARG A N 8
ATOM 10099 C CA . ARG A 1 71 ? 6.670 -2.397 -10.454 1.00 0.00 71 ARG A CA 8
ATOM 10100 C C . ARG A 1 71 ? 6.034 -1.439 -9.452 1.00 0.00 71 ARG A C 8
ATOM 10101 O O . ARG A 1 71 ? 5.344 -1.869 -8.527 1.00 0.00 71 ARG A O 8
ATOM 10122 N N . PRO A 1 72 ? 6.253 -0.124 -9.621 1.00 0.00 72 PRO A N 8
ATOM 10123 C CA . PRO A 1 72 ? 5.689 0.887 -8.723 1.00 0.00 72 PRO A CA 8
ATOM 10124 C C . PRO A 1 72 ? 4.179 1.001 -8.882 1.00 0.00 72 PRO A C 8
ATOM 10125 O O . PRO A 1 72 ? 3.681 1.255 -9.978 1.00 0.00 72 PRO A O 8
ATOM 10136 N N . LEU A 1 73 ? 3.452 0.810 -7.785 1.00 0.00 73 LEU A N 8
ATOM 10137 C CA . LEU A 1 73 ? 1.992 0.887 -7.830 1.00 0.00 73 LEU A CA 8
ATOM 10138 C C . LEU A 1 73 ? 1.513 2.315 -8.060 1.00 0.00 73 LEU A C 8
ATOM 10139 O O . LEU A 1 73 ? 2.278 3.272 -7.954 1.00 0.00 73 LEU A O 8
ATOM 10154 N N . THR A 1 74 ? 0.230 2.437 -8.379 1.00 0.00 74 THR A N 8
ATOM 10155 C CA . THR A 1 74 ? -0.395 3.729 -8.617 1.00 0.00 74 THR A CA 8
ATOM 10156 C C . THR A 1 74 ? -1.402 4.057 -7.518 1.00 0.00 74 THR A C 8
ATOM 10157 O O . THR A 1 74 ? -1.570 3.297 -6.570 1.00 0.00 74 THR A O 8
ATOM 10168 N N . ASP A 1 75 ? -2.070 5.191 -7.668 1.00 0.00 75 ASP A N 8
ATOM 10169 C CA . ASP A 1 75 ? -3.065 5.654 -6.707 1.00 0.00 75 ASP A CA 8
ATOM 10170 C C . ASP A 1 75 ? -4.456 5.140 -7.061 1.00 0.00 75 ASP A C 8
ATOM 10171 O O . ASP A 1 75 ? -5.462 5.764 -6.723 1.00 0.00 75 ASP A O 8
ATOM 10180 N N . LYS A 1 76 ? -4.509 4.003 -7.744 1.00 0.00 76 LYS A N 8
ATOM 10181 C CA . LYS A 1 76 ? -5.774 3.409 -8.149 1.00 0.00 76 LYS A CA 8
ATOM 10182 C C . LYS A 1 76 ? -5.617 1.909 -8.346 1.00 0.00 76 LYS A C 8
ATOM 10183 O O . LYS A 1 76 ? -6.244 1.316 -9.223 1.00 0.00 76 LYS A O 8
ATOM 10202 N N . MET A 1 77 ? -4.772 1.304 -7.520 1.00 0.00 77 MET A N 8
ATOM 10203 C CA . MET A 1 77 ? -4.511 -0.129 -7.612 1.00 0.00 77 MET A CA 8
ATOM 10204 C C . MET A 1 77 ? -5.520 -0.970 -6.837 1.00 0.00 77 MET A C 8
ATOM 10205 O O . MET A 1 77 ? -5.881 -2.061 -7.280 1.00 0.00 77 MET A O 8
ATOM 10219 N N . LYS A 1 78 ? -6.007 -0.471 -5.703 1.00 0.00 78 LYS A N 8
ATOM 10220 C CA . LYS A 1 78 ? -6.943 -1.256 -4.908 1.00 0.00 78 LYS A CA 8
ATOM 10221 C C . LYS A 1 78 ? -8.181 -1.609 -5.722 1.00 0.00 78 LYS A C 8
ATOM 10222 O O . LYS A 1 78 ? -8.471 -2.786 -5.951 1.00 0.00 78 LYS A O 8
ATOM 10241 N N . PHE A 1 79 ? -8.903 -0.585 -6.158 1.00 0.00 79 PHE A N 8
ATOM 10242 C CA . PHE A 1 79 ? -10.104 -0.786 -6.956 1.00 0.00 79 PHE A CA 8
ATOM 10243 C C . PHE A 1 79 ? -9.781 -1.405 -8.320 1.00 0.00 79 PHE A C 8
ATOM 10244 O O . PHE A 1 79 ? -10.689 -1.797 -9.052 1.00 0.00 79 PHE A O 8
ATOM 10261 N N . GLU A 1 80 ? -8.496 -1.485 -8.668 1.00 0.00 80 GLU A N 8
ATOM 10262 C CA . GLU A 1 80 ? -8.094 -2.045 -9.957 1.00 0.00 80 GLU A CA 8
ATOM 10263 C C . GLU A 1 80 ? -7.858 -3.550 -9.868 1.00 0.00 80 GLU A C 8
ATOM 10264 O O . GLU A 1 80 ? -8.060 -4.276 -10.841 1.00 0.00 80 GLU A O 8
ATOM 10276 N N . GLU A 1 81 ? -7.430 -4.014 -8.699 1.00 0.00 81 GLU A N 8
ATOM 10277 C CA . GLU A 1 81 ? -7.155 -5.426 -8.495 1.00 0.00 81 GLU A CA 8
ATOM 10278 C C . GLU A 1 81 ? -8.396 -6.107 -7.962 1.00 0.00 81 GLU A C 8
ATOM 10279 O O . GLU A 1 81 ? -8.965 -6.991 -8.599 1.00 0.00 81 GLU A O 8
ATOM 10291 N N . LEU A 1 82 ? -8.804 -5.671 -6.773 1.00 0.00 82 LEU A N 8
ATOM 10292 C CA . LEU A 1 82 ? -9.986 -6.191 -6.105 1.00 0.00 82 LEU A CA 8
ATOM 10293 C C . LEU A 1 82 ? -9.743 -7.586 -5.536 1.00 0.00 82 LEU A C 8
ATOM 10294 O O . LEU A 1 82 ? -10.499 -8.052 -4.684 1.00 0.00 82 LEU A O 8
ATOM 10310 N N . LYS A 1 83 ? -8.686 -8.247 -5.998 1.00 0.00 83 LYS A N 8
ATOM 10311 C CA . LYS A 1 83 ? -8.368 -9.591 -5.541 1.00 0.00 83 LYS A CA 8
ATOM 10312 C C . LYS A 1 83 ? -7.207 -9.580 -4.551 1.00 0.00 83 LYS A C 8
ATOM 10313 O O . LYS A 1 83 ? -6.531 -10.591 -4.368 1.00 0.00 83 LYS A O 8
ATOM 10332 N N . ILE A 1 84 ? -6.977 -8.433 -3.923 1.00 0.00 84 ILE A N 8
ATOM 10333 C CA . ILE A 1 84 ? -5.896 -8.297 -2.953 1.00 0.00 84 ILE A CA 8
ATOM 10334 C C . ILE A 1 84 ? -6.335 -8.641 -1.518 1.00 0.00 84 ILE A C 8
ATOM 10335 O O . ILE A 1 84 ? -5.504 -9.047 -0.705 1.00 0.00 84 ILE A O 8
ATOM 10351 N N . PRO A 1 85 ? -7.636 -8.495 -1.175 1.00 0.00 85 PRO A N 8
ATOM 10352 C CA . PRO A 1 85 ? -8.128 -8.794 0.178 1.00 0.00 85 PRO A CA 8
ATOM 10353 C C . PRO A 1 85 ? -7.566 -10.096 0.747 1.00 0.00 85 PRO A C 8
ATOM 10354 O O . PRO A 1 85 ? -8.052 -11.183 0.439 1.00 0.00 85 PRO A O 8
ATOM 10365 N N . LYS A 1 86 ? -6.533 -9.970 1.581 1.00 0.00 86 LYS A N 8
ATOM 10366 C CA . LYS A 1 86 ? -5.897 -11.127 2.211 1.00 0.00 86 LYS A CA 8
ATOM 10367 C C . LYS A 1 86 ? -5.240 -12.045 1.183 1.00 0.00 86 LYS A C 8
ATOM 10368 O O . LYS A 1 86 ? -4.837 -13.161 1.512 1.00 0.00 86 LYS A O 8
ATOM 10387 N N . ASP A 1 87 ? -5.130 -11.583 -0.058 1.00 0.00 87 ASP A N 8
ATOM 10388 C CA . ASP A 1 87 ? -4.529 -12.391 -1.112 1.00 0.00 87 ASP A CA 8
ATOM 10389 C C . ASP A 1 87 ? -3.224 -11.787 -1.623 1.00 0.00 87 ASP A C 8
ATOM 10390 O O . ASP A 1 87 ? -2.198 -12.466 -1.678 1.00 0.00 87 ASP A O 8
ATOM 10399 N N . TYR A 1 88 ? -3.260 -10.508 -1.995 1.00 0.00 88 TYR A N 8
ATOM 10400 C CA . TYR A 1 88 ? -2.074 -9.841 -2.524 1.00 0.00 88 TYR A CA 8
ATOM 10401 C C . TYR A 1 88 ? -1.424 -8.907 -1.508 1.00 0.00 88 TYR A C 8
ATOM 10402 O O . TYR A 1 88 ? -2.064 -8.418 -0.569 1.00 0.00 88 TYR A O 8
ATOM 10420 N N . VAL A 1 89 ? -0.137 -8.656 -1.725 1.00 0.00 89 VAL A N 8
ATOM 10421 C CA . VAL A 1 89 ? 0.644 -7.797 -0.851 1.00 0.00 89 VAL A CA 8
ATOM 10422 C C . VAL A 1 89 ? 1.564 -6.884 -1.655 1.00 0.00 89 VAL A C 8
ATOM 10423 O O . VAL A 1 89 ? 2.379 -7.355 -2.449 1.00 0.00 89 VAL A O 8
ATOM 10436 N N . VAL A 1 90 ? 1.429 -5.578 -1.452 1.00 0.00 90 VAL A N 8
ATOM 10437 C CA . VAL A 1 90 ? 2.270 -4.618 -2.151 1.00 0.00 90 VAL A CA 8
ATOM 10438 C C . VAL A 1 90 ? 3.568 -4.404 -1.397 1.00 0.00 90 VAL A C 8
ATOM 10439 O O . VAL A 1 90 ? 3.564 -4.081 -0.210 1.00 0.00 90 VAL A O 8
ATOM 10452 N N . GLN A 1 91 ? 4.679 -4.589 -2.091 1.00 0.00 91 GLN A N 8
ATOM 10453 C CA . GLN A 1 91 ? 5.977 -4.402 -1.485 1.00 0.00 91 GLN A CA 8
ATOM 10454 C C . GLN A 1 91 ? 6.249 -2.917 -1.337 1.00 0.00 91 GLN A C 8
ATOM 10455 O O . GLN A 1 91 ? 5.774 -2.109 -2.135 1.00 0.00 91 GLN A O 8
ATOM 10469 N N . VAL A 1 92 ? 7.008 -2.558 -0.322 1.00 0.00 92 VAL A N 8
ATOM 10470 C CA . VAL A 1 92 ? 7.308 -1.160 -0.070 1.00 0.00 92 VAL A CA 8
ATOM 10471 C C . VAL A 1 92 ? 8.787 -0.947 0.220 1.00 0.00 92 VAL A C 8
ATOM 10472 O O . VAL A 1 92 ? 9.492 -1.873 0.619 1.00 0.00 92 VAL A O 8
ATOM 10485 N N . ILE A 1 93 ? 9.252 0.279 0.016 1.00 0.00 93 ILE A N 8
ATOM 10486 C CA . ILE A 1 93 ? 10.642 0.614 0.279 1.00 0.00 93 ILE A CA 8
ATOM 10487 C C . ILE A 1 93 ? 10.758 1.987 0.928 1.00 0.00 93 ILE A C 8
ATOM 10488 O O . ILE A 1 93 ? 10.260 2.984 0.403 1.00 0.00 93 ILE A O 8
ATOM 10504 N N . VAL A 1 94 ? 11.418 2.021 2.076 1.00 0.00 94 VAL A N 8
ATOM 10505 C CA . VAL A 1 94 ? 11.624 3.261 2.822 1.00 0.00 94 VAL A CA 8
ATOM 10506 C C . VAL A 1 94 ? 13.102 3.469 3.134 1.00 0.00 94 VAL A C 8
ATOM 10507 O O . VAL A 1 94 ? 13.641 2.891 4.077 1.00 0.00 94 VAL A O 8
ATOM 10520 N N . SER A 1 95 ? 13.747 4.301 2.326 1.00 0.00 95 SER A N 8
ATOM 10521 C CA . SER A 1 95 ? 15.160 4.611 2.505 1.00 0.00 95 SER A CA 8
ATOM 10522 C C . SER A 1 95 ? 15.381 6.119 2.474 1.00 0.00 95 SER A C 8
ATOM 10523 O O . SER A 1 95 ? 16.251 6.618 1.760 1.00 0.00 95 SER A O 8
ATOM 10531 N N . GLN A 1 96 ? 14.585 6.842 3.259 1.00 0.00 96 GLN A N 8
ATOM 10532 C CA . GLN A 1 96 ? 14.687 8.294 3.322 1.00 0.00 96 GLN A CA 8
ATOM 10533 C C . GLN A 1 96 ? 15.954 8.749 4.058 1.00 0.00 96 GLN A C 8
ATOM 10534 O O . GLN A 1 96 ? 16.491 9.815 3.756 1.00 0.00 96 GLN A O 8
ATOM 10548 N N . PRO A 1 97 ? 16.458 7.963 5.034 1.00 0.00 97 PRO A N 8
ATOM 10549 C CA . PRO A 1 97 ? 17.664 8.332 5.784 1.00 0.00 97 PRO A CA 8
ATOM 10550 C C . PRO A 1 97 ? 18.836 8.683 4.872 1.00 0.00 97 PRO A C 8
ATOM 10551 O O . PRO A 1 97 ? 19.749 9.407 5.270 1.00 0.00 97 PRO A O 8
ATOM 10562 N N . VAL A 1 98 ? 18.809 8.166 3.646 1.00 0.00 98 VAL A N 8
ATOM 10563 C CA . VAL A 1 98 ? 19.874 8.429 2.685 1.00 0.00 98 VAL A CA 8
ATOM 10564 C C . VAL A 1 98 ? 19.367 9.238 1.493 1.00 0.00 98 VAL A C 8
ATOM 10565 O O . VAL A 1 98 ? 20.132 9.962 0.855 1.00 0.00 98 VAL A O 8
ATOM 10578 N N . GLN A 1 99 ? 18.078 9.112 1.194 1.00 0.00 99 GLN A N 8
ATOM 10579 C CA . GLN A 1 99 ? 17.480 9.838 0.077 1.00 0.00 99 GLN A CA 8
ATOM 10580 C C . GLN A 1 99 ? 16.695 11.051 0.567 1.00 0.00 99 GLN A C 8
ATOM 10581 O O . GLN A 1 99 ? 16.566 11.274 1.771 1.00 0.00 99 GLN A O 8
ATOM 10595 N N . ASN A 1 100 ? 16.174 11.832 -0.374 1.00 0.00 100 ASN A N 8
ATOM 10596 C CA . ASN A 1 100 ? 15.398 13.021 -0.041 1.00 0.00 100 ASN A CA 8
ATOM 10597 C C . ASN A 1 100 ? 16.204 13.973 0.837 1.00 0.00 100 ASN A C 8
ATOM 10598 O O . ASN A 1 100 ? 16.132 13.838 2.077 1.00 0.00 100 ASN A O 8
ATOM 10609 N N . GLY A 1 21 ? -15.745 -0.092 6.546 1.00 0.00 21 GLY A N 9
ATOM 10610 C CA . GLY A 1 21 ? -15.224 -1.379 7.083 1.00 0.00 21 GLY A CA 9
ATOM 10611 C C . GLY A 1 21 ? -15.522 -2.552 6.170 1.00 0.00 21 GLY A C 9
ATOM 10612 O O . GLY A 1 21 ? -16.592 -2.618 5.563 1.00 0.00 21 GLY A O 9
ATOM 10616 N N . TYR A 1 22 ? -14.575 -3.479 6.072 1.00 0.00 22 TYR A N 9
ATOM 10617 C CA . TYR A 1 22 ? -14.742 -4.655 5.225 1.00 0.00 22 TYR A CA 9
ATOM 10618 C C . TYR A 1 22 ? -14.945 -4.251 3.769 1.00 0.00 22 TYR A C 9
ATOM 10619 O O . TYR A 1 22 ? -16.070 -4.240 3.268 1.00 0.00 22 TYR A O 9
ATOM 10637 N N . GLU A 1 23 ? -13.851 -3.917 3.093 1.00 0.00 23 GLU A N 9
ATOM 10638 C CA . GLU A 1 23 ? -13.912 -3.515 1.694 1.00 0.00 23 GLU A CA 9
ATOM 10639 C C . GLU A 1 23 ? -12.652 -3.945 0.948 1.00 0.00 23 GLU A C 9
ATOM 10640 O O . GLU A 1 23 ? -12.681 -4.888 0.158 1.00 0.00 23 GLU A O 9
ATOM 10652 N N . CYS A 1 24 ? -11.544 -3.250 1.200 1.00 0.00 24 CYS A N 9
ATOM 10653 C CA . CYS A 1 24 ? -10.278 -3.576 0.551 1.00 0.00 24 CYS A CA 9
ATOM 10654 C C . CYS A 1 24 ? -9.164 -3.740 1.586 1.00 0.00 24 CYS A C 9
ATOM 10655 O O . CYS A 1 24 ? -8.864 -2.816 2.342 1.00 0.00 24 CYS A O 9
ATOM 10663 N N . GLN A 1 25 ? -8.557 -4.923 1.609 1.00 0.00 25 GLN A N 9
ATOM 10664 C CA . GLN A 1 25 ? -7.478 -5.221 2.545 1.00 0.00 25 GLN A CA 9
ATOM 10665 C C . GLN A 1 25 ? -6.226 -5.663 1.793 1.00 0.00 25 GLN A C 9
ATOM 10666 O O . GLN A 1 25 ? -6.140 -6.794 1.317 1.00 0.00 25 GLN A O 9
ATOM 10680 N N . LEU A 1 26 ? -5.256 -4.762 1.699 1.00 0.00 26 LEU A N 9
ATOM 10681 C CA . LEU A 1 26 ? -4.011 -5.042 0.988 1.00 0.00 26 LEU A CA 9
ATOM 10682 C C . LEU A 1 26 ? -2.854 -5.222 1.963 1.00 0.00 26 LEU A C 9
ATOM 10683 O O . LEU A 1 26 ? -2.672 -4.413 2.872 1.00 0.00 26 LEU A O 9
ATOM 10699 N N . ARG A 1 27 ? -2.065 -6.281 1.768 1.00 0.00 27 ARG A N 9
ATOM 10700 C CA . ARG A 1 27 ? -0.934 -6.545 2.646 1.00 0.00 27 ARG A CA 9
ATOM 10701 C C . ARG A 1 27 ? 0.300 -5.788 2.166 1.00 0.00 27 ARG A C 9
ATOM 10702 O O . ARG A 1 27 ? 0.724 -5.935 1.022 1.00 0.00 27 ARG A O 9
ATOM 10723 N N . LEU A 1 28 ? 0.872 -4.972 3.040 1.00 0.00 28 LEU A N 9
ATOM 10724 C CA . LEU A 1 28 ? 2.045 -4.185 2.678 1.00 0.00 28 LEU A CA 9
ATOM 10725 C C . LEU A 1 28 ? 3.316 -4.750 3.269 1.00 0.00 28 LEU A C 9
ATOM 10726 O O . LEU A 1 28 ? 3.506 -4.709 4.482 1.00 0.00 28 LEU A O 9
ATOM 10742 N N . ARG A 1 29 ? 4.198 -5.247 2.418 1.00 0.00 29 ARG A N 9
ATOM 10743 C CA . ARG A 1 29 ? 5.464 -5.778 2.889 1.00 0.00 29 ARG A CA 9
ATOM 10744 C C . ARG A 1 29 ? 6.556 -4.723 2.722 1.00 0.00 29 ARG A C 9
ATOM 10745 O O . ARG A 1 29 ? 7.115 -4.549 1.639 1.00 0.00 29 ARG A O 9
ATOM 10766 N N . LEU A 1 30 ? 6.836 -4.005 3.806 1.00 0.00 30 LEU A N 9
ATOM 10767 C CA . LEU A 1 30 ? 7.837 -2.942 3.789 1.00 0.00 30 LEU A CA 9
ATOM 10768 C C . LEU A 1 30 ? 9.203 -3.439 4.239 1.00 0.00 30 LEU A C 9
ATOM 10769 O O . LEU A 1 30 ? 9.343 -4.565 4.704 1.00 0.00 30 LEU A O 9
ATOM 10785 N N . SER A 1 31 ? 10.212 -2.576 4.105 1.00 0.00 31 SER A N 9
ATOM 10786 C CA . SER A 1 31 ? 11.579 -2.916 4.498 1.00 0.00 31 SER A CA 9
ATOM 10787 C C . SER A 1 31 ? 12.016 -4.253 3.900 1.00 0.00 31 SER A C 9
ATOM 10788 O O . SER A 1 31 ? 13.096 -4.757 4.210 1.00 0.00 31 SER A O 9
ATOM 10796 N N . THR A 1 32 ? 11.164 -4.818 3.047 1.00 0.00 32 THR A N 9
ATOM 10797 C CA . THR A 1 32 ? 11.434 -6.097 2.396 1.00 0.00 32 THR A CA 9
ATOM 10798 C C . THR A 1 32 ? 11.006 -7.248 3.300 1.00 0.00 32 THR A C 9
ATOM 10799 O O . THR A 1 32 ? 11.433 -8.387 3.121 1.00 0.00 32 THR A O 9
ATOM 10810 N N . GLY A 1 33 ? 10.153 -6.936 4.274 1.00 0.00 33 GLY A N 9
ATOM 10811 C CA . GLY A 1 33 ? 9.672 -7.948 5.195 1.00 0.00 33 GLY A CA 9
ATOM 10812 C C . GLY A 1 33 ? 8.852 -7.339 6.307 1.00 0.00 33 GLY A C 9
ATOM 10813 O O . GLY A 1 33 ? 8.889 -7.797 7.449 1.00 0.00 33 GLY A O 9
ATOM 10817 N N . LYS A 1 34 ? 8.107 -6.297 5.962 1.00 0.00 34 LYS A N 9
ATOM 10818 C CA . LYS A 1 34 ? 7.279 -5.589 6.920 1.00 0.00 34 LYS A CA 9
ATOM 10819 C C . LYS A 1 34 ? 5.823 -5.610 6.465 1.00 0.00 34 LYS A C 9
ATOM 10820 O O . LYS A 1 34 ? 5.266 -4.592 6.072 1.00 0.00 34 LYS A O 9
ATOM 10839 N N . ASP A 1 35 ? 5.218 -6.789 6.523 1.00 0.00 35 ASP A N 9
ATOM 10840 C CA . ASP A 1 35 ? 3.848 -6.978 6.104 1.00 0.00 35 ASP A CA 9
ATOM 10841 C C . ASP A 1 35 ? 2.878 -6.397 7.110 1.00 0.00 35 ASP A C 9
ATOM 10842 O O . ASP A 1 35 ? 2.814 -6.811 8.267 1.00 0.00 35 ASP A O 9
ATOM 10851 N N . LEU A 1 36 ? 2.135 -5.430 6.634 1.00 0.00 36 LEU A N 9
ATOM 10852 C CA . LEU A 1 36 ? 1.126 -4.745 7.417 1.00 0.00 36 LEU A CA 9
ATOM 10853 C C . LEU A 1 36 ? -0.058 -4.466 6.516 1.00 0.00 36 LEU A C 9
ATOM 10854 O O . LEU A 1 36 ? -0.017 -3.563 5.680 1.00 0.00 36 LEU A O 9
ATOM 10870 N N . LYS A 1 37 ? -1.103 -5.260 6.667 1.00 0.00 37 LYS A N 9
ATOM 10871 C CA . LYS A 1 37 ? -2.280 -5.114 5.836 1.00 0.00 37 LYS A CA 9
ATOM 10872 C C . LYS A 1 37 ? -3.158 -3.954 6.296 1.00 0.00 37 LYS A C 9
ATOM 10873 O O . LYS A 1 37 ? -3.670 -3.947 7.416 1.00 0.00 37 LYS A O 9
ATOM 10892 N N . LEU A 1 38 ? -3.315 -2.974 5.414 1.00 0.00 38 LEU A N 9
ATOM 10893 C CA . LEU A 1 38 ? -4.128 -1.799 5.698 1.00 0.00 38 LEU A CA 9
ATOM 10894 C C . LEU A 1 38 ? -5.462 -1.884 4.957 1.00 0.00 38 LEU A C 9
ATOM 10895 O O . LEU A 1 38 ? -5.552 -2.485 3.881 1.00 0.00 38 LEU A O 9
ATOM 10911 N N . VAL A 1 39 ? -6.494 -1.282 5.543 1.00 0.00 39 VAL A N 9
ATOM 10912 C CA . VAL A 1 39 ? -7.822 -1.276 4.942 1.00 0.00 39 VAL A CA 9
ATOM 10913 C C . VAL A 1 39 ? -7.985 -0.073 4.019 1.00 0.00 39 VAL A C 9
ATOM 10914 O O . VAL A 1 39 ? -7.393 0.980 4.251 1.00 0.00 39 VAL A O 9
ATOM 10927 N N . VAL A 1 40 ? -8.796 -0.232 2.978 1.00 0.00 40 VAL A N 9
ATOM 10928 C CA . VAL A 1 40 ? -9.023 0.842 2.020 1.00 0.00 40 VAL A CA 9
ATOM 10929 C C . VAL A 1 40 ? -10.322 0.634 1.252 1.00 0.00 40 VAL A C 9
ATOM 10930 O O . VAL A 1 40 ? -10.928 -0.438 1.309 1.00 0.00 40 VAL A O 9
ATOM 10943 N N . ARG A 1 41 ? -10.727 1.659 0.511 1.00 0.00 41 ARG A N 9
ATOM 10944 C CA . ARG A 1 41 ? -11.950 1.600 -0.276 1.00 0.00 41 ARG A CA 9
ATOM 10945 C C . ARG A 1 41 ? -11.785 2.343 -1.600 1.00 0.00 41 ARG A C 9
ATOM 10946 O O . ARG A 1 41 ? -11.563 3.549 -1.606 1.00 0.00 41 ARG A O 9
ATOM 10967 N N . SER A 1 42 ? -11.881 1.590 -2.703 1.00 0.00 42 SER A N 9
ATOM 10968 C CA . SER A 1 42 ? -11.766 2.095 -4.087 1.00 0.00 42 SER A CA 9
ATOM 10969 C C . SER A 1 42 ? -11.256 3.538 -4.212 1.00 0.00 42 SER A C 9
ATOM 10970 O O . SER A 1 42 ? -10.371 3.813 -5.020 1.00 0.00 42 SER A O 9
ATOM 10978 N N . THR A 1 43 ? -11.809 4.453 -3.427 1.00 0.00 43 THR A N 9
ATOM 10979 C CA . THR A 1 43 ? -11.376 5.843 -3.465 1.00 0.00 43 THR A CA 9
ATOM 10980 C C . THR A 1 43 ? -10.002 6.011 -2.819 1.00 0.00 43 THR A C 9
ATOM 10981 O O . THR A 1 43 ? -9.427 7.100 -2.837 1.00 0.00 43 THR A O 9
ATOM 10992 N N . ASP A 1 44 ? -9.478 4.927 -2.248 1.00 0.00 44 ASP A N 9
ATOM 10993 C CA . ASP A 1 44 ? -8.178 4.956 -1.597 1.00 0.00 44 ASP A CA 9
ATOM 10994 C C . ASP A 1 44 ? -7.061 4.579 -2.570 1.00 0.00 44 ASP A C 9
ATOM 10995 O O . ASP A 1 44 ? -6.254 5.427 -2.947 1.00 0.00 44 ASP A O 9
ATOM 11004 N N . THR A 1 45 ? -7.018 3.308 -2.971 1.00 0.00 45 THR A N 9
ATOM 11005 C CA . THR A 1 45 ? -5.991 2.825 -3.896 1.00 0.00 45 THR A CA 9
ATOM 11006 C C . THR A 1 45 ? -4.589 3.073 -3.343 1.00 0.00 45 THR A C 9
ATOM 11007 O O . THR A 1 45 ? -4.376 4.001 -2.570 1.00 0.00 45 THR A O 9
ATOM 11018 N N . VAL A 1 46 ? -3.652 2.227 -3.752 1.00 0.00 46 VAL A N 9
ATOM 11019 C CA . VAL A 1 46 ? -2.251 2.286 -3.324 1.00 0.00 46 VAL A CA 9
ATOM 11020 C C . VAL A 1 46 ? -1.793 3.680 -2.872 1.00 0.00 46 VAL A C 9
ATOM 11021 O O . VAL A 1 46 ? -1.004 3.790 -1.937 1.00 0.00 46 VAL A O 9
ATOM 11034 N N . PHE A 1 47 ? -2.274 4.735 -3.521 1.00 0.00 47 PHE A N 9
ATOM 11035 C CA . PHE A 1 47 ? -1.884 6.093 -3.136 1.00 0.00 47 PHE A CA 9
ATOM 11036 C C . PHE A 1 47 ? -2.369 6.373 -1.728 1.00 0.00 47 PHE A C 9
ATOM 11037 O O . PHE A 1 47 ? -1.567 6.499 -0.802 1.00 0.00 47 PHE A O 9
ATOM 11054 N N . HIS A 1 48 ? -3.683 6.473 -1.564 1.00 0.00 48 HIS A N 9
ATOM 11055 C CA . HIS A 1 48 ? -4.247 6.688 -0.245 1.00 0.00 48 HIS A CA 9
ATOM 11056 C C . HIS A 1 48 ? -3.836 5.527 0.638 1.00 0.00 48 HIS A C 9
ATOM 11057 O O . HIS A 1 48 ? -3.550 5.691 1.823 1.00 0.00 48 HIS A O 9
ATOM 11072 N N . MET A 1 49 ? -3.814 4.337 0.039 1.00 0.00 49 MET A N 9
ATOM 11073 C CA . MET A 1 49 ? -3.381 3.145 0.741 1.00 0.00 49 MET A CA 9
ATOM 11074 C C . MET A 1 49 ? -2.046 3.451 1.396 1.00 0.00 49 MET A C 9
ATOM 11075 O O . MET A 1 49 ? -1.808 3.141 2.563 1.00 0.00 49 MET A O 9
ATOM 11089 N N . LYS A 1 50 ? -1.187 4.092 0.609 1.00 0.00 50 LYS A N 9
ATOM 11090 C CA . LYS A 1 50 ? 0.124 4.507 1.067 1.00 0.00 50 LYS A CA 9
ATOM 11091 C C . LYS A 1 50 ? -0.030 5.675 2.027 1.00 0.00 50 LYS A C 9
ATOM 11092 O O . LYS A 1 50 ? 0.748 5.831 2.968 1.00 0.00 50 LYS A O 9
ATOM 11111 N N . ARG A 1 51 ? -1.041 6.509 1.775 1.00 0.00 51 ARG A N 9
ATOM 11112 C CA . ARG A 1 51 ? -1.308 7.644 2.641 1.00 0.00 51 ARG A CA 9
ATOM 11113 C C . ARG A 1 51 ? -1.391 7.151 4.080 1.00 0.00 51 ARG A C 9
ATOM 11114 O O . ARG A 1 51 ? -0.672 7.615 4.974 1.00 0.00 51 ARG A O 9
ATOM 11135 N N . ARG A 1 52 ? -2.267 6.175 4.284 1.00 0.00 52 ARG A N 9
ATOM 11136 C CA . ARG A 1 52 ? -2.443 5.578 5.589 1.00 0.00 52 ARG A CA 9
ATOM 11137 C C . ARG A 1 52 ? -1.193 4.799 5.975 1.00 0.00 52 ARG A C 9
ATOM 11138 O O . ARG A 1 52 ? -0.898 4.644 7.156 1.00 0.00 52 ARG A O 9
ATOM 11159 N N . LEU A 1 53 ? -0.452 4.300 4.976 1.00 0.00 53 LEU A N 9
ATOM 11160 C CA . LEU A 1 53 ? 0.782 3.570 5.263 1.00 0.00 53 LEU A CA 9
ATOM 11161 C C . LEU A 1 53 ? 1.681 4.421 6.149 1.00 0.00 53 LEU A C 9
ATOM 11162 O O . LEU A 1 53 ? 2.204 3.949 7.156 1.00 0.00 53 LEU A O 9
ATOM 11178 N N . HIS A 1 54 ? 1.856 5.682 5.763 1.00 0.00 54 HIS A N 9
ATOM 11179 C CA . HIS A 1 54 ? 2.657 6.608 6.547 1.00 0.00 54 HIS A CA 9
ATOM 11180 C C . HIS A 1 54 ? 1.984 6.831 7.893 1.00 0.00 54 HIS A C 9
ATOM 11181 O O . HIS A 1 54 ? 2.643 6.930 8.927 1.00 0.00 54 HIS A O 9
ATOM 11196 N N . ALA A 1 55 ? 0.657 6.909 7.862 1.00 0.00 55 ALA A N 9
ATOM 11197 C CA . ALA A 1 55 ? -0.128 7.116 9.073 1.00 0.00 55 ALA A CA 9
ATOM 11198 C C . ALA A 1 55 ? 0.121 6.023 10.117 1.00 0.00 55 ALA A C 9
ATOM 11199 O O . ALA A 1 55 ? 0.424 6.324 11.272 1.00 0.00 55 ALA A O 9
ATOM 11206 N N . ALA A 1 56 ? -0.003 4.758 9.714 1.00 0.00 56 ALA A N 9
ATOM 11207 C CA . ALA A 1 56 ? 0.189 3.642 10.638 1.00 0.00 56 ALA A CA 9
ATOM 11208 C C . ALA A 1 56 ? 1.641 3.165 10.695 1.00 0.00 56 ALA A C 9
ATOM 11209 O O . ALA A 1 56 ? 2.143 2.822 11.765 1.00 0.00 56 ALA A O 9
ATOM 11216 N N . GLU A 1 57 ? 2.314 3.143 9.550 1.00 0.00 57 GLU A N 9
ATOM 11217 C CA . GLU A 1 57 ? 3.702 2.686 9.494 1.00 0.00 57 GLU A CA 9
ATOM 11218 C C . GLU A 1 57 ? 4.679 3.835 9.714 1.00 0.00 57 GLU A C 9
ATOM 11219 O O . GLU A 1 57 ? 5.448 3.836 10.675 1.00 0.00 57 GLU A O 9
ATOM 11231 N N . GLY A 1 58 ? 4.643 4.809 8.814 1.00 0.00 58 GLY A N 9
ATOM 11232 C CA . GLY A 1 58 ? 5.539 5.945 8.911 1.00 0.00 58 GLY A CA 9
ATOM 11233 C C . GLY A 1 58 ? 6.254 6.234 7.603 1.00 0.00 58 GLY A C 9
ATOM 11234 O O . GLY A 1 58 ? 7.136 7.090 7.549 1.00 0.00 58 GLY A O 9
ATOM 11238 N N . VAL A 1 59 ? 5.876 5.517 6.545 1.00 0.00 59 VAL A N 9
ATOM 11239 C CA . VAL A 1 59 ? 6.479 5.706 5.236 1.00 0.00 59 VAL A CA 9
ATOM 11240 C C . VAL A 1 59 ? 5.722 6.772 4.445 1.00 0.00 59 VAL A C 9
ATOM 11241 O O . VAL A 1 59 ? 4.686 6.495 3.843 1.00 0.00 59 VAL A O 9
ATOM 11254 N N . GLU A 1 60 ? 6.251 7.992 4.467 1.00 0.00 60 GLU A N 9
ATOM 11255 C CA . GLU A 1 60 ? 5.645 9.118 3.762 1.00 0.00 60 GLU A CA 9
ATOM 11256 C C . GLU A 1 60 ? 5.801 8.968 2.248 1.00 0.00 60 GLU A C 9
ATOM 11257 O O . GLU A 1 60 ? 6.568 8.128 1.782 1.00 0.00 60 GLU A O 9
ATOM 11269 N N . PRO A 1 61 ? 5.075 9.787 1.458 1.00 0.00 61 PRO A N 9
ATOM 11270 C CA . PRO A 1 61 ? 5.133 9.736 -0.007 1.00 0.00 61 PRO A CA 9
ATOM 11271 C C . PRO A 1 61 ? 6.547 9.528 -0.542 1.00 0.00 61 PRO A C 9
ATOM 11272 O O . PRO A 1 61 ? 6.775 8.663 -1.389 1.00 0.00 61 PRO A O 9
ATOM 11283 N N . GLY A 1 62 ? 7.492 10.320 -0.048 1.00 0.00 62 GLY A N 9
ATOM 11284 C CA . GLY A 1 62 ? 8.869 10.189 -0.493 1.00 0.00 62 GLY A CA 9
ATOM 11285 C C . GLY A 1 62 ? 9.403 8.785 -0.284 1.00 0.00 62 GLY A C 9
ATOM 11286 O O . GLY A 1 62 ? 10.214 8.295 -1.069 1.00 0.00 62 GLY A O 9
ATOM 11290 N N . SER A 1 63 ? 8.945 8.143 0.784 1.00 0.00 63 SER A N 9
ATOM 11291 C CA . SER A 1 63 ? 9.366 6.785 1.110 1.00 0.00 63 SER A CA 9
ATOM 11292 C C . SER A 1 63 ? 8.322 5.757 0.675 1.00 0.00 63 SER A C 9
ATOM 11293 O O . SER A 1 63 ? 8.541 4.553 0.798 1.00 0.00 63 SER A O 9
ATOM 11301 N N . GLN A 1 64 ? 7.187 6.231 0.171 1.00 0.00 64 GLN A N 9
ATOM 11302 C CA . GLN A 1 64 ? 6.114 5.344 -0.262 1.00 0.00 64 GLN A CA 9
ATOM 11303 C C . GLN A 1 64 ? 6.375 4.781 -1.655 1.00 0.00 64 GLN A C 9
ATOM 11304 O O . GLN A 1 64 ? 5.691 5.135 -2.615 1.00 0.00 64 GLN A O 9
ATOM 11318 N N . ARG A 1 65 ? 7.368 3.900 -1.765 1.00 0.00 65 ARG A N 9
ATOM 11319 C CA . ARG A 1 65 ? 7.687 3.284 -3.046 1.00 0.00 65 ARG A CA 9
ATOM 11320 C C . ARG A 1 65 ? 6.888 1.998 -3.230 1.00 0.00 65 ARG A C 9
ATOM 11321 O O . ARG A 1 65 ? 7.339 0.919 -2.852 1.00 0.00 65 ARG A O 9
ATOM 11342 N N . TRP A 1 66 ? 5.702 2.125 -3.819 1.00 0.00 66 TRP A N 9
ATOM 11343 C CA . TRP A 1 66 ? 4.823 0.972 -4.045 1.00 0.00 66 TRP A CA 9
ATOM 11344 C C . TRP A 1 66 ? 5.392 0.041 -5.112 1.00 0.00 66 TRP A C 9
ATOM 11345 O O . TRP A 1 66 ? 5.699 0.470 -6.221 1.00 0.00 66 TRP A O 9
ATOM 11366 N N . PHE A 1 67 ? 5.494 -1.245 -4.778 1.00 0.00 67 PHE A N 9
ATOM 11367 C CA . PHE A 1 67 ? 6.034 -2.238 -5.708 1.00 0.00 67 PHE A CA 9
ATOM 11368 C C . PHE A 1 67 ? 5.405 -3.612 -5.494 1.00 0.00 67 PHE A C 9
ATOM 11369 O O . PHE A 1 67 ? 5.540 -4.204 -4.427 1.00 0.00 67 PHE A O 9
ATOM 11386 N N . PHE A 1 68 ? 4.734 -4.117 -6.523 1.00 0.00 68 PHE A N 9
ATOM 11387 C CA . PHE A 1 68 ? 4.094 -5.426 -6.457 1.00 0.00 68 PHE A CA 9
ATOM 11388 C C . PHE A 1 68 ? 4.706 -6.376 -7.482 1.00 0.00 68 PHE A C 9
ATOM 11389 O O . PHE A 1 68 ? 4.560 -6.180 -8.689 1.00 0.00 68 PHE A O 9
ATOM 11406 N N . SER A 1 69 ? 5.393 -7.403 -6.992 1.00 0.00 69 SER A N 9
ATOM 11407 C CA . SER A 1 69 ? 6.028 -8.388 -7.863 1.00 0.00 69 SER A CA 9
ATOM 11408 C C . SER A 1 69 ? 7.141 -7.762 -8.705 1.00 0.00 69 SER A C 9
ATOM 11409 O O . SER A 1 69 ? 7.639 -8.383 -9.643 1.00 0.00 69 SER A O 9
ATOM 11417 N N . GLY A 1 70 ? 7.529 -6.533 -8.370 1.00 0.00 70 GLY A N 9
ATOM 11418 C CA . GLY A 1 70 ? 8.584 -5.863 -9.112 1.00 0.00 70 GLY A CA 9
ATOM 11419 C C . GLY A 1 70 ? 8.069 -4.741 -9.995 1.00 0.00 70 GLY A C 9
ATOM 11420 O O . GLY A 1 70 ? 8.810 -4.206 -10.820 1.00 0.00 70 GLY A O 9
ATOM 11424 N N . ARG A 1 71 ? 6.799 -4.381 -9.828 1.00 0.00 71 ARG A N 9
ATOM 11425 C CA . ARG A 1 71 ? 6.199 -3.313 -10.620 1.00 0.00 71 ARG A CA 9
ATOM 11426 C C . ARG A 1 71 ? 5.644 -2.217 -9.711 1.00 0.00 71 ARG A C 9
ATOM 11427 O O . ARG A 1 71 ? 5.016 -2.510 -8.697 1.00 0.00 71 ARG A O 9
ATOM 11448 N N . PRO A 1 72 ? 5.862 -0.935 -10.061 1.00 0.00 72 PRO A N 9
ATOM 11449 C CA . PRO A 1 72 ? 5.373 0.189 -9.257 1.00 0.00 72 PRO A CA 9
ATOM 11450 C C . PRO A 1 72 ? 3.855 0.311 -9.313 1.00 0.00 72 PRO A C 9
ATOM 11451 O O . PRO A 1 72 ? 3.278 0.438 -10.393 1.00 0.00 72 PRO A O 9
ATOM 11462 N N . LEU A 1 73 ? 3.204 0.274 -8.149 1.00 0.00 73 LEU A N 9
ATOM 11463 C CA . LEU A 1 73 ? 1.744 0.376 -8.111 1.00 0.00 73 LEU A CA 9
ATOM 11464 C C . LEU A 1 73 ? 1.277 1.804 -8.387 1.00 0.00 73 LEU A C 9
ATOM 11465 O O . LEU A 1 73 ? 2.068 2.746 -8.360 1.00 0.00 73 LEU A O 9
ATOM 11480 N N . THR A 1 74 ? -0.020 1.947 -8.647 1.00 0.00 74 THR A N 9
ATOM 11481 C CA . THR A 1 74 ? -0.612 3.249 -8.935 1.00 0.00 74 THR A CA 9
ATOM 11482 C C . THR A 1 74 ? -1.810 3.539 -8.027 1.00 0.00 74 THR A C 9
ATOM 11483 O O . THR A 1 74 ? -2.210 2.706 -7.218 1.00 0.00 74 THR A O 9
ATOM 11494 N N . ASP A 1 75 ? -2.383 4.727 -8.191 1.00 0.00 75 ASP A N 9
ATOM 11495 C CA . ASP A 1 75 ? -3.529 5.175 -7.397 1.00 0.00 75 ASP A CA 9
ATOM 11496 C C . ASP A 1 75 ? -4.852 4.606 -7.924 1.00 0.00 75 ASP A C 9
ATOM 11497 O O . ASP A 1 75 ? -5.925 5.127 -7.622 1.00 0.00 75 ASP A O 9
ATOM 11506 N N . LYS A 1 76 ? -4.776 3.544 -8.710 1.00 0.00 76 LYS A N 9
ATOM 11507 C CA . LYS A 1 76 ? -5.971 2.919 -9.259 1.00 0.00 76 LYS A CA 9
ATOM 11508 C C . LYS A 1 76 ? -5.875 1.404 -9.155 1.00 0.00 76 LYS A C 9
ATOM 11509 O O . LYS A 1 76 ? -6.431 0.674 -9.976 1.00 0.00 76 LYS A O 9
ATOM 11528 N N . MET A 1 77 ? -5.163 0.939 -8.134 1.00 0.00 77 MET A N 9
ATOM 11529 C CA . MET A 1 77 ? -4.974 -0.490 -7.923 1.00 0.00 77 MET A CA 9
ATOM 11530 C C . MET A 1 77 ? -6.055 -1.104 -7.038 1.00 0.00 77 MET A C 9
ATOM 11531 O O . MET A 1 77 ? -6.598 -2.160 -7.365 1.00 0.00 77 MET A O 9
ATOM 11545 N N . LYS A 1 78 ? -6.412 -0.430 -5.946 1.00 0.00 78 LYS A N 9
ATOM 11546 C CA . LYS A 1 78 ? -7.392 -0.992 -5.024 1.00 0.00 78 LYS A CA 9
ATOM 11547 C C . LYS A 1 78 ? -8.710 -1.287 -5.721 1.00 0.00 78 LYS A C 9
ATOM 11548 O O . LYS A 1 78 ? -9.111 -2.447 -5.833 1.00 0.00 78 LYS A O 9
ATOM 11567 N N . PHE A 1 79 ? -9.384 -0.251 -6.188 1.00 0.00 79 PHE A N 9
ATOM 11568 C CA . PHE A 1 79 ? -10.649 -0.430 -6.879 1.00 0.00 79 PHE A CA 9
ATOM 11569 C C . PHE A 1 79 ? -10.498 -1.314 -8.120 1.00 0.00 79 PHE A C 9
ATOM 11570 O O . PHE A 1 79 ? -11.490 -1.813 -8.651 1.00 0.00 79 PHE A O 9
ATOM 11587 N N . GLU A 1 80 ? -9.264 -1.510 -8.584 1.00 0.00 80 GLU A N 9
ATOM 11588 C CA . GLU A 1 80 ? -9.027 -2.315 -9.778 1.00 0.00 80 GLU A CA 9
ATOM 11589 C C . GLU A 1 80 ? -8.802 -3.786 -9.439 1.00 0.00 80 GLU A C 9
ATOM 11590 O O . GLU A 1 80 ? -9.060 -4.664 -10.262 1.00 0.00 80 GLU A O 9
ATOM 11602 N N . GLU A 1 81 ? -8.320 -4.053 -8.232 1.00 0.00 81 GLU A N 9
ATOM 11603 C CA . GLU A 1 81 ? -8.038 -5.418 -7.815 1.00 0.00 81 GLU A CA 9
ATOM 11604 C C . GLU A 1 81 ? -9.245 -6.025 -7.124 1.00 0.00 81 GLU A C 9
ATOM 11605 O O . GLU A 1 81 ? -9.859 -6.963 -7.623 1.00 0.00 81 GLU A O 9
ATOM 11617 N N . LEU A 1 82 ? -9.589 -5.448 -5.980 1.00 0.00 82 LEU A N 9
ATOM 11618 C CA . LEU A 1 82 ? -10.703 -5.911 -5.178 1.00 0.00 82 LEU A CA 9
ATOM 11619 C C . LEU A 1 82 ? -10.537 -7.358 -4.752 1.00 0.00 82 LEU A C 9
ATOM 11620 O O . LEU A 1 82 ? -11.439 -7.951 -4.162 1.00 0.00 82 LEU A O 9
ATOM 11636 N N . LYS A 1 83 ? -9.364 -7.906 -5.030 1.00 0.00 83 LYS A N 9
ATOM 11637 C CA . LYS A 1 83 ? -9.055 -9.284 -4.687 1.00 0.00 83 LYS A CA 9
ATOM 11638 C C . LYS A 1 83 ? -7.941 -9.345 -3.642 1.00 0.00 83 LYS A C 9
ATOM 11639 O O . LYS A 1 83 ? -7.553 -10.423 -3.198 1.00 0.00 83 LYS A O 9
ATOM 11658 N N . ILE A 1 84 ? -7.449 -8.174 -3.244 1.00 0.00 84 ILE A N 9
ATOM 11659 C CA . ILE A 1 84 ? -6.361 -8.067 -2.277 1.00 0.00 84 ILE A CA 9
ATOM 11660 C C . ILE A 1 84 ? -6.602 -8.831 -0.966 1.00 0.00 84 ILE A C 9
ATOM 11661 O O . ILE A 1 84 ? -5.653 -9.370 -0.399 1.00 0.00 84 ILE A O 9
ATOM 11677 N N . PRO A 1 85 ? -7.851 -8.899 -0.450 1.00 0.00 85 PRO A N 9
ATOM 11678 C CA . PRO A 1 85 ? -8.138 -9.592 0.810 1.00 0.00 85 PRO A CA 9
ATOM 11679 C C . PRO A 1 85 ? -7.412 -10.931 0.952 1.00 0.00 85 PRO A C 9
ATOM 11680 O O . PRO A 1 85 ? -7.890 -11.967 0.491 1.00 0.00 85 PRO A O 9
ATOM 11691 N N . LYS A 1 86 ? -6.246 -10.885 1.599 1.00 0.00 86 LYS A N 9
ATOM 11692 C CA . LYS A 1 86 ? -5.435 -12.076 1.849 1.00 0.00 86 LYS A CA 9
ATOM 11693 C C . LYS A 1 86 ? -4.905 -12.710 0.562 1.00 0.00 86 LYS A C 9
ATOM 11694 O O . LYS A 1 86 ? -4.411 -13.837 0.586 1.00 0.00 86 LYS A O 9
ATOM 11713 N N . ASP A 1 87 ? -5.002 -11.998 -0.556 1.00 0.00 87 ASP A N 9
ATOM 11714 C CA . ASP A 1 87 ? -4.517 -12.534 -1.826 1.00 0.00 87 ASP A CA 9
ATOM 11715 C C . ASP A 1 87 ? -3.331 -11.738 -2.367 1.00 0.00 87 ASP A C 9
ATOM 11716 O O . ASP A 1 87 ? -2.361 -12.316 -2.856 1.00 0.00 87 ASP A O 9
ATOM 11725 N N . TYR A 1 88 ? -3.409 -10.411 -2.281 1.00 0.00 88 TYR A N 9
ATOM 11726 C CA . TYR A 1 88 ? -2.340 -9.557 -2.796 1.00 0.00 88 TYR A CA 9
ATOM 11727 C C . TYR A 1 88 ? -1.598 -8.814 -1.687 1.00 0.00 88 TYR A C 9
ATOM 11728 O O . TYR A 1 88 ? -2.183 -8.412 -0.676 1.00 0.00 88 TYR A O 9
ATOM 11746 N N . VAL A 1 89 ? -0.298 -8.631 -1.901 1.00 0.00 89 VAL A N 9
ATOM 11747 C CA . VAL A 1 89 ? 0.552 -7.930 -0.950 1.00 0.00 89 VAL A CA 9
ATOM 11748 C C . VAL A 1 89 ? 1.539 -7.025 -1.682 1.00 0.00 89 VAL A C 9
ATOM 11749 O O . VAL A 1 89 ? 2.480 -7.501 -2.316 1.00 0.00 89 VAL A O 9
ATOM 11762 N N . VAL A 1 90 ? 1.320 -5.716 -1.596 1.00 0.00 90 VAL A N 9
ATOM 11763 C CA . VAL A 1 90 ? 2.199 -4.758 -2.252 1.00 0.00 90 VAL A CA 9
ATOM 11764 C C . VAL A 1 90 ? 3.475 -4.556 -1.455 1.00 0.00 90 VAL A C 9
ATOM 11765 O O . VAL A 1 90 ? 3.438 -4.307 -0.250 1.00 0.00 90 VAL A O 9
ATOM 11778 N N . GLN A 1 91 ? 4.604 -4.669 -2.138 1.00 0.00 91 GLN A N 9
ATOM 11779 C CA . GLN A 1 91 ? 5.891 -4.490 -1.500 1.00 0.00 91 GLN A CA 9
ATOM 11780 C C . GLN A 1 91 ? 6.351 -3.050 -1.667 1.00 0.00 91 GLN A C 9
ATOM 11781 O O . GLN A 1 91 ? 6.455 -2.548 -2.785 1.00 0.00 91 GLN A O 9
ATOM 11795 N N . VAL A 1 92 ? 6.623 -2.389 -0.553 1.00 0.00 92 VAL A N 9
ATOM 11796 C CA . VAL A 1 92 ? 7.043 -0.995 -0.585 1.00 0.00 92 VAL A CA 9
ATOM 11797 C C . VAL A 1 92 ? 8.550 -0.850 -0.400 1.00 0.00 92 VAL A C 9
ATOM 11798 O O . VAL A 1 92 ? 9.239 -1.800 -0.028 1.00 0.00 92 VAL A O 9
ATOM 11811 N N . ILE A 1 93 ? 9.043 0.361 -0.635 1.00 0.00 93 ILE A N 9
ATOM 11812 C CA . ILE A 1 93 ? 10.452 0.663 -0.469 1.00 0.00 93 ILE A CA 9
ATOM 11813 C C . ILE A 1 93 ? 10.616 2.054 0.126 1.00 0.00 93 ILE A C 9
ATOM 11814 O O . ILE A 1 93 ? 10.011 3.025 -0.339 1.00 0.00 93 ILE A O 9
ATOM 11830 N N . VAL A 1 94 ? 11.425 2.124 1.169 1.00 0.00 94 VAL A N 9
ATOM 11831 C CA . VAL A 1 94 ? 11.699 3.377 1.867 1.00 0.00 94 VAL A CA 9
ATOM 11832 C C . VAL A 1 94 ? 13.201 3.560 2.078 1.00 0.00 94 VAL A C 9
ATOM 11833 O O . VAL A 1 94 ? 13.779 3.001 3.010 1.00 0.00 94 VAL A O 9
ATOM 11846 N N . SER A 1 95 ? 13.825 4.345 1.207 1.00 0.00 95 SER A N 9
ATOM 11847 C CA . SER A 1 95 ? 15.257 4.602 1.301 1.00 0.00 95 SER A CA 9
ATOM 11848 C C . SER A 1 95 ? 15.522 5.984 1.888 1.00 0.00 95 SER A C 9
ATOM 11849 O O . SER A 1 95 ? 16.501 6.643 1.537 1.00 0.00 95 SER A O 9
ATOM 11857 N N . GLN A 1 96 ? 14.643 6.418 2.787 1.00 0.00 96 GLN A N 9
ATOM 11858 C CA . GLN A 1 96 ? 14.781 7.722 3.425 1.00 0.00 96 GLN A CA 9
ATOM 11859 C C . GLN A 1 96 ? 14.865 7.579 4.944 1.00 0.00 96 GLN A C 9
ATOM 11860 O O . GLN A 1 96 ? 13.962 8.002 5.666 1.00 0.00 96 GLN A O 9
ATOM 11874 N N . PRO A 1 97 ? 15.955 6.977 5.448 1.00 0.00 97 PRO A N 9
ATOM 11875 C CA . PRO A 1 97 ? 16.153 6.781 6.887 1.00 0.00 97 PRO A CA 9
ATOM 11876 C C . PRO A 1 97 ? 16.487 8.079 7.617 1.00 0.00 97 PRO A C 9
ATOM 11877 O O . PRO A 1 97 ? 16.433 8.142 8.846 1.00 0.00 97 PRO A O 9
ATOM 11888 N N . VAL A 1 98 ? 16.833 9.115 6.857 1.00 0.00 98 VAL A N 9
ATOM 11889 C CA . VAL A 1 98 ? 17.177 10.407 7.439 1.00 0.00 98 VAL A CA 9
ATOM 11890 C C . VAL A 1 98 ? 15.991 11.367 7.399 1.00 0.00 98 VAL A C 9
ATOM 11891 O O . VAL A 1 98 ? 15.824 12.198 8.291 1.00 0.00 98 VAL A O 9
ATOM 11904 N N . GLN A 1 99 ? 15.170 11.247 6.359 1.00 0.00 99 GLN A N 9
ATOM 11905 C CA . GLN A 1 99 ? 14.002 12.109 6.208 1.00 0.00 99 GLN A CA 9
ATOM 11906 C C . GLN A 1 99 ? 12.989 11.852 7.320 1.00 0.00 99 GLN A C 9
ATOM 11907 O O . GLN A 1 99 ? 12.040 11.088 7.143 1.00 0.00 99 GLN A O 9
ATOM 11921 N N . ASN A 1 100 ? 13.196 12.498 8.462 1.00 0.00 100 ASN A N 9
ATOM 11922 C CA . ASN A 1 100 ? 12.301 12.339 9.603 1.00 0.00 100 ASN A CA 9
ATOM 11923 C C . ASN A 1 100 ? 12.383 13.547 10.531 1.00 0.00 100 ASN A C 9
ATOM 11924 O O . ASN A 1 100 ? 11.608 14.505 10.323 1.00 0.00 100 ASN A O 9
ATOM 11935 N N . GLY A 1 21 ? -14.993 -2.440 -3.118 1.00 0.00 21 GLY A N 10
ATOM 11936 C CA . GLY A 1 21 ? -16.334 -1.794 -3.066 1.00 0.00 21 GLY A CA 10
ATOM 11937 C C . GLY A 1 21 ? -16.656 -1.236 -1.694 1.00 0.00 21 GLY A C 10
ATOM 11938 O O . GLY A 1 21 ? -16.495 -0.040 -1.451 1.00 0.00 21 GLY A O 10
ATOM 11942 N N . TYR A 1 22 ? -17.111 -2.104 -0.797 1.00 0.00 22 TYR A N 10
ATOM 11943 C CA . TYR A 1 22 ? -17.457 -1.690 0.559 1.00 0.00 22 TYR A CA 10
ATOM 11944 C C . TYR A 1 22 ? -16.298 -1.945 1.519 1.00 0.00 22 TYR A C 10
ATOM 11945 O O . TYR A 1 22 ? -15.663 -1.009 2.003 1.00 0.00 22 TYR A O 10
ATOM 11963 N N . GLU A 1 23 ? -16.029 -3.219 1.788 1.00 0.00 23 GLU A N 10
ATOM 11964 C CA . GLU A 1 23 ? -14.947 -3.596 2.689 1.00 0.00 23 GLU A CA 10
ATOM 11965 C C . GLU A 1 23 ? -13.779 -4.202 1.917 1.00 0.00 23 GLU A C 10
ATOM 11966 O O . GLU A 1 23 ? -13.948 -5.171 1.177 1.00 0.00 23 GLU A O 10
ATOM 11978 N N . CYS A 1 24 ? -12.596 -3.623 2.092 1.00 0.00 24 CYS A N 10
ATOM 11979 C CA . CYS A 1 24 ? -11.401 -4.106 1.412 1.00 0.00 24 CYS A CA 10
ATOM 11980 C C . CYS A 1 24 ? -10.181 -3.997 2.325 1.00 0.00 24 CYS A C 10
ATOM 11981 O O . CYS A 1 24 ? -10.197 -3.251 3.304 1.00 0.00 24 CYS A O 10
ATOM 11989 N N . GLN A 1 25 ? -9.129 -4.748 2.008 1.00 0.00 25 GLN A N 10
ATOM 11990 C CA . GLN A 1 25 ? -7.910 -4.733 2.807 1.00 0.00 25 GLN A CA 10
ATOM 11991 C C . GLN A 1 25 ? -6.745 -5.339 2.028 1.00 0.00 25 GLN A C 10
ATOM 11992 O O . GLN A 1 25 ? -6.853 -6.431 1.471 1.00 0.00 25 GLN A O 10
ATOM 12006 N N . LEU A 1 26 ? -5.634 -4.615 1.995 1.00 0.00 26 LEU A N 10
ATOM 12007 C CA . LEU A 1 26 ? -4.436 -5.060 1.282 1.00 0.00 26 LEU A CA 10
ATOM 12008 C C . LEU A 1 26 ? -3.245 -5.135 2.229 1.00 0.00 26 LEU A C 10
ATOM 12009 O O . LEU A 1 26 ? -3.257 -4.513 3.291 1.00 0.00 26 LEU A O 10
ATOM 12025 N N . ARG A 1 27 ? -2.214 -5.903 1.863 1.00 0.00 27 ARG A N 10
ATOM 12026 C CA . ARG A 1 27 ? -1.047 -6.022 2.727 1.00 0.00 27 ARG A CA 10
ATOM 12027 C C . ARG A 1 27 ? 0.208 -5.426 2.093 1.00 0.00 27 ARG A C 10
ATOM 12028 O O . ARG A 1 27 ? 0.388 -5.463 0.878 1.00 0.00 27 ARG A O 10
ATOM 12049 N N . LEU A 1 28 ? 1.069 -4.867 2.944 1.00 0.00 28 LEU A N 10
ATOM 12050 C CA . LEU A 1 28 ? 2.324 -4.265 2.500 1.00 0.00 28 LEU A CA 10
ATOM 12051 C C . LEU A 1 28 ? 3.513 -5.061 3.016 1.00 0.00 28 LEU A C 10
ATOM 12052 O O . LEU A 1 28 ? 3.405 -5.768 4.016 1.00 0.00 28 LEU A O 10
ATOM 12068 N N . ARG A 1 29 ? 4.638 -4.933 2.324 1.00 0.00 29 ARG A N 10
ATOM 12069 C CA . ARG A 1 29 ? 5.880 -5.593 2.723 1.00 0.00 29 ARG A CA 10
ATOM 12070 C C . ARG A 1 29 ? 7.019 -4.583 2.623 1.00 0.00 29 ARG A C 10
ATOM 12071 O O . ARG A 1 29 ? 7.563 -4.361 1.540 1.00 0.00 29 ARG A O 10
ATOM 12092 N N . LEU A 1 30 ? 7.384 -3.975 3.756 1.00 0.00 30 LEU A N 10
ATOM 12093 C CA . LEU A 1 30 ? 8.415 -2.940 3.757 1.00 0.00 30 LEU A CA 10
ATOM 12094 C C . LEU A 1 30 ? 9.826 -3.508 3.750 1.00 0.00 30 LEU A C 10
ATOM 12095 O O . LEU A 1 30 ? 10.083 -4.597 4.257 1.00 0.00 30 LEU A O 10
ATOM 12111 N N . SER A 1 31 ? 10.735 -2.734 3.148 1.00 0.00 31 SER A N 10
ATOM 12112 C CA . SER A 1 31 ? 12.139 -3.112 3.028 1.00 0.00 31 SER A CA 10
ATOM 12113 C C . SER A 1 31 ? 12.718 -3.567 4.361 1.00 0.00 31 SER A C 10
ATOM 12114 O O . SER A 1 31 ? 13.727 -4.270 4.396 1.00 0.00 31 SER A O 10
ATOM 12122 N N . THR A 1 32 ? 12.085 -3.162 5.458 1.00 0.00 32 THR A N 10
ATOM 12123 C CA . THR A 1 32 ? 12.551 -3.557 6.777 1.00 0.00 32 THR A CA 10
ATOM 12124 C C . THR A 1 32 ? 11.814 -4.806 7.239 1.00 0.00 32 THR A C 10
ATOM 12125 O O . THR A 1 32 ? 11.725 -5.081 8.435 1.00 0.00 32 THR A O 10
ATOM 12136 N N . GLY A 1 33 ? 11.287 -5.560 6.276 1.00 0.00 33 GLY A N 10
ATOM 12137 C CA . GLY A 1 33 ? 10.548 -6.758 6.599 1.00 0.00 33 GLY A CA 10
ATOM 12138 C C . GLY A 1 33 ? 9.299 -6.409 7.361 1.00 0.00 33 GLY A C 10
ATOM 12139 O O . GLY A 1 33 ? 8.956 -7.064 8.346 1.00 0.00 33 GLY A O 10
ATOM 12143 N N . LYS A 1 34 ? 8.611 -5.367 6.902 1.00 0.00 34 LYS A N 10
ATOM 12144 C CA . LYS A 1 34 ? 7.412 -4.909 7.573 1.00 0.00 34 LYS A CA 10
ATOM 12145 C C . LYS A 1 34 ? 6.161 -5.240 6.771 1.00 0.00 34 LYS A C 10
ATOM 12146 O O . LYS A 1 34 ? 5.764 -4.501 5.873 1.00 0.00 34 LYS A O 10
ATOM 12165 N N . ASP A 1 35 ? 5.542 -6.358 7.120 1.00 0.00 35 ASP A N 10
ATOM 12166 C CA . ASP A 1 35 ? 4.340 -6.810 6.456 1.00 0.00 35 ASP A CA 10
ATOM 12167 C C . ASP A 1 35 ? 3.141 -6.596 7.360 1.00 0.00 35 ASP A C 10
ATOM 12168 O O . ASP A 1 35 ? 3.049 -7.165 8.448 1.00 0.00 35 ASP A O 10
ATOM 12177 N N . LEU A 1 36 ? 2.231 -5.770 6.893 1.00 0.00 36 LEU A N 10
ATOM 12178 C CA . LEU A 1 36 ? 1.027 -5.441 7.640 1.00 0.00 36 LEU A CA 10
ATOM 12179 C C . LEU A 1 36 ? -0.047 -4.979 6.678 1.00 0.00 36 LEU A C 10
ATOM 12180 O O . LEU A 1 36 ? 0.185 -4.093 5.854 1.00 0.00 36 LEU A O 10
ATOM 12196 N N . LYS A 1 37 ? -1.221 -5.576 6.776 1.00 0.00 37 LYS A N 10
ATOM 12197 C CA . LYS A 1 37 ? -2.306 -5.231 5.880 1.00 0.00 37 LYS A CA 10
ATOM 12198 C C . LYS A 1 37 ? -3.191 -4.125 6.443 1.00 0.00 37 LYS A C 10
ATOM 12199 O O . LYS A 1 37 ? -3.772 -4.254 7.521 1.00 0.00 37 LYS A O 10
ATOM 12218 N N . LEU A 1 38 ? -3.280 -3.035 5.689 1.00 0.00 38 LEU A N 10
ATOM 12219 C CA . LEU A 1 38 ? -4.094 -1.889 6.072 1.00 0.00 38 LEU A CA 10
ATOM 12220 C C . LEU A 1 38 ? -5.467 -1.974 5.407 1.00 0.00 38 LEU A C 10
ATOM 12221 O O . LEU A 1 38 ? -5.586 -2.398 4.254 1.00 0.00 38 LEU A O 10
ATOM 12237 N N . VAL A 1 39 ? -6.499 -1.576 6.145 1.00 0.00 39 VAL A N 10
ATOM 12238 C CA . VAL A 1 39 ? -7.859 -1.599 5.627 1.00 0.00 39 VAL A CA 10
ATOM 12239 C C . VAL A 1 39 ? -8.047 -0.536 4.551 1.00 0.00 39 VAL A C 10
ATOM 12240 O O . VAL A 1 39 ? -7.482 0.555 4.633 1.00 0.00 39 VAL A O 10
ATOM 12253 N N . VAL A 1 40 ? -8.846 -0.864 3.544 1.00 0.00 40 VAL A N 10
ATOM 12254 C CA . VAL A 1 40 ? -9.116 0.051 2.446 1.00 0.00 40 VAL A CA 10
ATOM 12255 C C . VAL A 1 40 ? -10.508 -0.192 1.890 1.00 0.00 40 VAL A C 10
ATOM 12256 O O . VAL A 1 40 ? -11.145 -1.197 2.206 1.00 0.00 40 VAL A O 10
ATOM 12269 N N . ARG A 1 41 ? -10.968 0.713 1.040 1.00 0.00 41 ARG A N 10
ATOM 12270 C CA . ARG A 1 41 ? -12.287 0.586 0.458 1.00 0.00 41 ARG A CA 10
ATOM 12271 C C . ARG A 1 41 ? -12.441 1.463 -0.782 1.00 0.00 41 ARG A C 10
ATOM 12272 O O . ARG A 1 41 ? -12.601 2.673 -0.681 1.00 0.00 41 ARG A O 10
ATOM 12293 N N . SER A 1 42 ? -12.350 0.820 -1.946 1.00 0.00 42 SER A N 10
ATOM 12294 C CA . SER A 1 42 ? -12.490 1.456 -3.266 1.00 0.00 42 SER A CA 10
ATOM 12295 C C . SER A 1 42 ? -11.917 2.880 -3.367 1.00 0.00 42 SER A C 10
ATOM 12296 O O . SER A 1 42 ? -11.188 3.188 -4.309 1.00 0.00 42 SER A O 10
ATOM 12304 N N . THR A 1 43 ? -12.235 3.745 -2.413 1.00 0.00 43 THR A N 10
ATOM 12305 C CA . THR A 1 43 ? -11.735 5.113 -2.430 1.00 0.00 43 THR A CA 10
ATOM 12306 C C . THR A 1 43 ? -10.379 5.226 -1.741 1.00 0.00 43 THR A C 10
ATOM 12307 O O . THR A 1 43 ? -9.738 6.276 -1.795 1.00 0.00 43 THR A O 10
ATOM 12318 N N . ASP A 1 44 ? -9.940 4.150 -1.093 1.00 0.00 44 ASP A N 10
ATOM 12319 C CA . ASP A 1 44 ? -8.661 4.161 -0.400 1.00 0.00 44 ASP A CA 10
ATOM 12320 C C . ASP A 1 44 ? -7.501 3.924 -1.373 1.00 0.00 44 ASP A C 10
ATOM 12321 O O . ASP A 1 44 ? -6.761 4.851 -1.698 1.00 0.00 44 ASP A O 10
ATOM 12330 N N . THR A 1 45 ? -7.346 2.681 -1.829 1.00 0.00 45 THR A N 10
ATOM 12331 C CA . THR A 1 45 ? -6.279 2.322 -2.767 1.00 0.00 45 THR A CA 10
ATOM 12332 C C . THR A 1 45 ? -4.900 2.697 -2.246 1.00 0.00 45 THR A C 10
ATOM 12333 O O . THR A 1 45 ? -4.772 3.528 -1.361 1.00 0.00 45 THR A O 10
ATOM 12344 N N . VAL A 1 46 ? -3.874 2.080 -2.823 1.00 0.00 46 VAL A N 10
ATOM 12345 C CA . VAL A 1 46 ? -2.478 2.323 -2.452 1.00 0.00 46 VAL A CA 10
ATOM 12346 C C . VAL A 1 46 ? -2.230 3.780 -2.023 1.00 0.00 46 VAL A C 10
ATOM 12347 O O . VAL A 1 46 ? -1.355 4.040 -1.202 1.00 0.00 46 VAL A O 10
ATOM 12360 N N . PHE A 1 47 ? -2.990 4.723 -2.582 1.00 0.00 47 PHE A N 10
ATOM 12361 C CA . PHE A 1 47 ? -2.853 6.134 -2.214 1.00 0.00 47 PHE A CA 10
ATOM 12362 C C . PHE A 1 47 ? -3.243 6.315 -0.761 1.00 0.00 47 PHE A C 10
ATOM 12363 O O . PHE A 1 47 ? -2.391 6.581 0.085 1.00 0.00 47 PHE A O 10
ATOM 12380 N N . HIS A 1 48 ? -4.530 6.174 -0.465 1.00 0.00 48 HIS A N 10
ATOM 12381 C CA . HIS A 1 48 ? -4.980 6.272 0.912 1.00 0.00 48 HIS A CA 10
ATOM 12382 C C . HIS A 1 48 ? -4.256 5.204 1.705 1.00 0.00 48 HIS A C 10
ATOM 12383 O O . HIS A 1 48 ? -3.835 5.420 2.838 1.00 0.00 48 HIS A O 10
ATOM 12398 N N . MET A 1 49 ? -4.144 4.028 1.091 1.00 0.00 49 MET A N 10
ATOM 12399 C CA . MET A 1 49 ? -3.397 2.930 1.675 1.00 0.00 49 MET A CA 10
ATOM 12400 C C . MET A 1 49 ? -2.092 3.497 2.206 1.00 0.00 49 MET A C 10
ATOM 12401 O O . MET A 1 49 ? -1.698 3.256 3.344 1.00 0.00 49 MET A O 10
ATOM 12415 N N . LYS A 1 50 ? -1.452 4.285 1.338 1.00 0.00 50 LYS A N 10
ATOM 12416 C CA . LYS A 1 50 ? -0.207 4.960 1.658 1.00 0.00 50 LYS A CA 10
ATOM 12417 C C . LYS A 1 50 ? -0.476 6.011 2.719 1.00 0.00 50 LYS A C 10
ATOM 12418 O O . LYS A 1 50 ? 0.341 6.236 3.613 1.00 0.00 50 LYS A O 10
ATOM 12437 N N . ARG A 1 51 ? -1.636 6.655 2.611 1.00 0.00 51 ARG A N 10
ATOM 12438 C CA . ARG A 1 51 ? -2.025 7.670 3.569 1.00 0.00 51 ARG A CA 10
ATOM 12439 C C . ARG A 1 51 ? -1.921 7.100 4.982 1.00 0.00 51 ARG A C 10
ATOM 12440 O O . ARG A 1 51 ? -1.138 7.570 5.816 1.00 0.00 51 ARG A O 10
ATOM 12461 N N . ARG A 1 52 ? -2.707 6.056 5.224 1.00 0.00 52 ARG A N 10
ATOM 12462 C CA . ARG A 1 52 ? -2.713 5.384 6.511 1.00 0.00 52 ARG A CA 10
ATOM 12463 C C . ARG A 1 52 ? -1.483 4.489 6.654 1.00 0.00 52 ARG A C 10
ATOM 12464 O O . ARG A 1 52 ? -1.204 3.980 7.737 1.00 0.00 52 ARG A O 10
ATOM 12485 N N . LEU A 1 53 ? -0.761 4.278 5.549 1.00 0.00 53 LEU A N 10
ATOM 12486 C CA . LEU A 1 53 ? 0.455 3.473 5.586 1.00 0.00 53 LEU A CA 10
ATOM 12487 C C . LEU A 1 53 ? 1.474 4.165 6.482 1.00 0.00 53 LEU A C 10
ATOM 12488 O O . LEU A 1 53 ? 2.004 3.566 7.415 1.00 0.00 53 LEU A O 10
ATOM 12504 N N . HIS A 1 54 ? 1.750 5.434 6.191 1.00 0.00 54 HIS A N 10
ATOM 12505 C CA . HIS A 1 54 ? 2.663 6.213 7.010 1.00 0.00 54 HIS A CA 10
ATOM 12506 C C . HIS A 1 54 ? 2.038 6.465 8.378 1.00 0.00 54 HIS A C 10
ATOM 12507 O O . HIS A 1 54 ? 2.698 6.332 9.409 1.00 0.00 54 HIS A O 10
ATOM 12522 N N . ALA A 1 55 ? 0.756 6.832 8.376 1.00 0.00 55 ALA A N 10
ATOM 12523 C CA . ALA A 1 55 ? 0.042 7.107 9.618 1.00 0.00 55 ALA A CA 10
ATOM 12524 C C . ALA A 1 55 ? 0.054 5.901 10.555 1.00 0.00 55 ALA A C 10
ATOM 12525 O O . ALA A 1 55 ? 0.202 6.052 11.768 1.00 0.00 55 ALA A O 10
ATOM 12532 N N . ALA A 1 56 ? -0.105 4.705 9.994 1.00 0.00 56 ALA A N 10
ATOM 12533 C CA . ALA A 1 56 ? -0.119 3.485 10.793 1.00 0.00 56 ALA A CA 10
ATOM 12534 C C . ALA A 1 56 ? 1.281 2.901 10.950 1.00 0.00 56 ALA A C 10
ATOM 12535 O O . ALA A 1 56 ? 1.678 2.512 12.049 1.00 0.00 56 ALA A O 10
ATOM 12542 N N . GLU A 1 57 ? 2.024 2.842 9.851 1.00 0.00 57 GLU A N 10
ATOM 12543 C CA . GLU A 1 57 ? 3.374 2.292 9.875 1.00 0.00 57 GLU A CA 10
ATOM 12544 C C . GLU A 1 57 ? 4.405 3.380 10.165 1.00 0.00 57 GLU A C 10
ATOM 12545 O O . GLU A 1 57 ? 5.081 3.348 11.193 1.00 0.00 57 GLU A O 10
ATOM 12557 N N . GLY A 1 58 ? 4.519 4.343 9.255 1.00 0.00 58 GLY A N 10
ATOM 12558 C CA . GLY A 1 58 ? 5.468 5.428 9.443 1.00 0.00 58 GLY A CA 10
ATOM 12559 C C . GLY A 1 58 ? 6.204 5.810 8.169 1.00 0.00 58 GLY A C 10
ATOM 12560 O O . GLY A 1 58 ? 6.938 6.798 8.148 1.00 0.00 58 GLY A O 10
ATOM 12564 N N . VAL A 1 59 ? 6.014 5.033 7.105 1.00 0.00 59 VAL A N 10
ATOM 12565 C CA . VAL A 1 59 ? 6.672 5.302 5.833 1.00 0.00 59 VAL A CA 10
ATOM 12566 C C . VAL A 1 59 ? 5.829 6.218 4.941 1.00 0.00 59 VAL A C 10
ATOM 12567 O O . VAL A 1 59 ? 4.771 5.823 4.463 1.00 0.00 59 VAL A O 10
ATOM 12580 N N . GLU A 1 60 ? 6.311 7.442 4.733 1.00 0.00 60 GLU A N 10
ATOM 12581 C CA . GLU A 1 60 ? 5.627 8.426 3.887 1.00 0.00 60 GLU A CA 10
ATOM 12582 C C . GLU A 1 60 ? 5.859 8.129 2.402 1.00 0.00 60 GLU A C 10
ATOM 12583 O O . GLU A 1 60 ? 6.672 7.271 2.057 1.00 0.00 60 GLU A O 10
ATOM 12595 N N . PRO A 1 61 ? 5.151 8.842 1.498 1.00 0.00 61 PRO A N 10
ATOM 12596 C CA . PRO A 1 61 ? 5.285 8.653 0.051 1.00 0.00 61 PRO A CA 10
ATOM 12597 C C . PRO A 1 61 ? 6.739 8.532 -0.394 1.00 0.00 61 PRO A C 10
ATOM 12598 O O . PRO A 1 61 ? 7.098 7.608 -1.124 1.00 0.00 61 PRO A O 10
ATOM 12609 N N . GLY A 1 62 ? 7.575 9.467 0.049 1.00 0.00 62 GLY A N 10
ATOM 12610 C CA . GLY A 1 62 ? 8.980 9.433 -0.315 1.00 0.00 62 GLY A CA 10
ATOM 12611 C C . GLY A 1 62 ? 9.628 8.103 0.016 1.00 0.00 62 GLY A C 10
ATOM 12612 O O . GLY A 1 62 ? 10.506 7.631 -0.708 1.00 0.00 62 GLY A O 10
ATOM 12616 N N . SER A 1 63 ? 9.190 7.497 1.114 1.00 0.00 63 SER A N 10
ATOM 12617 C CA . SER A 1 63 ? 9.722 6.211 1.549 1.00 0.00 63 SER A CA 10
ATOM 12618 C C . SER A 1 63 ? 8.791 5.062 1.160 1.00 0.00 63 SER A C 10
ATOM 12619 O O . SER A 1 63 ? 9.088 3.897 1.428 1.00 0.00 63 SER A O 10
ATOM 12627 N N . GLN A 1 64 ? 7.665 5.392 0.532 1.00 0.00 64 GLN A N 10
ATOM 12628 C CA . GLN A 1 64 ? 6.699 4.381 0.117 1.00 0.00 64 GLN A CA 10
ATOM 12629 C C . GLN A 1 64 ? 6.881 4.008 -1.351 1.00 0.00 64 GLN A C 10
ATOM 12630 O O . GLN A 1 64 ? 6.039 4.332 -2.190 1.00 0.00 64 GLN A O 10
ATOM 12644 N N . ARG A 1 65 ? 7.976 3.327 -1.664 1.00 0.00 65 ARG A N 10
ATOM 12645 C CA . ARG A 1 65 ? 8.227 2.905 -3.035 1.00 0.00 65 ARG A CA 10
ATOM 12646 C C . ARG A 1 65 ? 7.436 1.639 -3.337 1.00 0.00 65 ARG A C 10
ATOM 12647 O O . ARG A 1 65 ? 7.902 0.530 -3.074 1.00 0.00 65 ARG A O 10
ATOM 12668 N N . TRP A 1 66 ? 6.235 1.819 -3.886 1.00 0.00 66 TRP A N 10
ATOM 12669 C CA . TRP A 1 66 ? 5.356 0.698 -4.210 1.00 0.00 66 TRP A CA 10
ATOM 12670 C C . TRP A 1 66 ? 5.902 -0.120 -5.375 1.00 0.00 66 TRP A C 10
ATOM 12671 O O . TRP A 1 66 ? 6.244 0.422 -6.427 1.00 0.00 66 TRP A O 10
ATOM 12692 N N . PHE A 1 67 ? 5.952 -1.434 -5.188 1.00 0.00 67 PHE A N 10
ATOM 12693 C CA . PHE A 1 67 ? 6.458 -2.334 -6.213 1.00 0.00 67 PHE A CA 10
ATOM 12694 C C . PHE A 1 67 ? 5.660 -3.634 -6.250 1.00 0.00 67 PHE A C 10
ATOM 12695 O O . PHE A 1 67 ? 5.841 -4.514 -5.411 1.00 0.00 67 PHE A O 10
ATOM 12712 N N . PHE A 1 68 ? 4.766 -3.738 -7.225 1.00 0.00 68 PHE A N 10
ATOM 12713 C CA . PHE A 1 68 ? 3.942 -4.928 -7.391 1.00 0.00 68 PHE A CA 10
ATOM 12714 C C . PHE A 1 68 ? 4.399 -5.724 -8.606 1.00 0.00 68 PHE A C 10
ATOM 12715 O O . PHE A 1 68 ? 4.544 -5.175 -9.700 1.00 0.00 68 PHE A O 10
ATOM 12732 N N . SER A 1 69 ? 4.632 -7.017 -8.412 1.00 0.00 69 SER A N 10
ATOM 12733 C CA . SER A 1 69 ? 5.080 -7.882 -9.498 1.00 0.00 69 SER A CA 10
ATOM 12734 C C . SER A 1 69 ? 6.431 -7.422 -10.049 1.00 0.00 69 SER A C 10
ATOM 12735 O O . SER A 1 69 ? 6.873 -7.889 -11.099 1.00 0.00 69 SER A O 10
ATOM 12743 N N . GLY A 1 70 ? 7.085 -6.506 -9.335 1.00 0.00 70 GLY A N 10
ATOM 12744 C CA . GLY A 1 70 ? 8.375 -6.005 -9.769 1.00 0.00 70 GLY A CA 10
ATOM 12745 C C . GLY A 1 70 ? 8.265 -4.745 -10.605 1.00 0.00 70 GLY A C 10
ATOM 12746 O O . GLY A 1 70 ? 9.121 -4.473 -11.446 1.00 0.00 70 GLY A O 10
ATOM 12750 N N . ARG A 1 71 ? 7.208 -3.978 -10.372 1.00 0.00 71 ARG A N 10
ATOM 12751 C CA . ARG A 1 71 ? 6.985 -2.736 -11.101 1.00 0.00 71 ARG A CA 10
ATOM 12752 C C . ARG A 1 71 ? 6.405 -1.677 -10.169 1.00 0.00 71 ARG A C 10
ATOM 12753 O O . ARG A 1 71 ? 5.844 -2.009 -9.127 1.00 0.00 71 ARG A O 10
ATOM 12774 N N . PRO A 1 72 ? 6.510 -0.389 -10.537 1.00 0.00 72 PRO A N 10
ATOM 12775 C CA . PRO A 1 72 ? 5.994 0.706 -9.712 1.00 0.00 72 PRO A CA 10
ATOM 12776 C C . PRO A 1 72 ? 4.472 0.699 -9.668 1.00 0.00 72 PRO A C 10
ATOM 12777 O O . PRO A 1 72 ? 3.812 1.073 -10.637 1.00 0.00 72 PRO A O 10
ATOM 12788 N N . LEU A 1 73 ? 3.923 0.271 -8.535 1.00 0.00 73 LEU A N 10
ATOM 12789 C CA . LEU A 1 73 ? 2.474 0.193 -8.376 1.00 0.00 73 LEU A CA 10
ATOM 12790 C C . LEU A 1 73 ? 1.839 1.578 -8.288 1.00 0.00 73 LEU A C 10
ATOM 12791 O O . LEU A 1 73 ? 2.479 2.546 -7.876 1.00 0.00 73 LEU A O 10
ATOM 12806 N N . THR A 1 74 ? 0.569 1.658 -8.684 1.00 0.00 74 THR A N 10
ATOM 12807 C CA . THR A 1 74 ? -0.175 2.915 -8.657 1.00 0.00 74 THR A CA 10
ATOM 12808 C C . THR A 1 74 ? -0.838 3.123 -7.296 1.00 0.00 74 THR A C 10
ATOM 12809 O O . THR A 1 74 ? -0.934 2.194 -6.496 1.00 0.00 74 THR A O 10
ATOM 12820 N N . ASP A 1 75 ? -1.288 4.348 -7.040 1.00 0.00 75 ASP A N 10
ATOM 12821 C CA . ASP A 1 75 ? -1.925 4.687 -5.777 1.00 0.00 75 ASP A CA 10
ATOM 12822 C C . ASP A 1 75 ? -3.444 4.483 -5.838 1.00 0.00 75 ASP A C 10
ATOM 12823 O O . ASP A 1 75 ? -4.158 4.807 -4.889 1.00 0.00 75 ASP A O 10
ATOM 12832 N N . LYS A 1 76 ? -3.932 3.950 -6.959 1.00 0.00 76 LYS A N 10
ATOM 12833 C CA . LYS A 1 76 ? -5.361 3.696 -7.141 1.00 0.00 76 LYS A CA 10
ATOM 12834 C C . LYS A 1 76 ? -5.583 2.243 -7.557 1.00 0.00 76 LYS A C 10
ATOM 12835 O O . LYS A 1 76 ? -6.365 1.951 -8.462 1.00 0.00 76 LYS A O 10
ATOM 12854 N N . MET A 1 77 ? -4.882 1.339 -6.879 1.00 0.00 77 MET A N 10
ATOM 12855 C CA . MET A 1 77 ? -4.944 -0.090 -7.192 1.00 0.00 77 MET A CA 10
ATOM 12856 C C . MET A 1 77 ? -6.017 -0.872 -6.426 1.00 0.00 77 MET A C 10
ATOM 12857 O O . MET A 1 77 ? -6.497 -1.892 -6.923 1.00 0.00 77 MET A O 10
ATOM 12871 N N . LYS A 1 78 ? -6.431 -0.406 -5.251 1.00 0.00 78 LYS A N 10
ATOM 12872 C CA . LYS A 1 78 ? -7.412 -1.163 -4.468 1.00 0.00 78 LYS A CA 10
ATOM 12873 C C . LYS A 1 78 ? -8.687 -1.388 -5.267 1.00 0.00 78 LYS A C 10
ATOM 12874 O O . LYS A 1 78 ? -9.013 -2.521 -5.626 1.00 0.00 78 LYS A O 10
ATOM 12893 N N . PHE A 1 79 ? -9.402 -0.313 -5.553 1.00 0.00 79 PHE A N 10
ATOM 12894 C CA . PHE A 1 79 ? -10.633 -0.409 -6.318 1.00 0.00 79 PHE A CA 10
ATOM 12895 C C . PHE A 1 79 ? -10.389 -0.941 -7.734 1.00 0.00 79 PHE A C 10
ATOM 12896 O O . PHE A 1 79 ? -11.341 -1.241 -8.453 1.00 0.00 79 PHE A O 10
ATOM 12913 N N . GLU A 1 80 ? -9.123 -1.047 -8.140 1.00 0.00 80 GLU A N 10
ATOM 12914 C CA . GLU A 1 80 ? -8.800 -1.520 -9.483 1.00 0.00 80 GLU A CA 10
ATOM 12915 C C . GLU A 1 80 ? -8.629 -3.036 -9.530 1.00 0.00 80 GLU A C 10
ATOM 12916 O O . GLU A 1 80 ? -8.950 -3.672 -10.534 1.00 0.00 80 GLU A O 10
ATOM 12928 N N . GLU A 1 81 ? -8.125 -3.612 -8.445 1.00 0.00 81 GLU A N 10
ATOM 12929 C CA . GLU A 1 81 ? -7.901 -5.044 -8.383 1.00 0.00 81 GLU A CA 10
ATOM 12930 C C . GLU A 1 81 ? -9.121 -5.724 -7.799 1.00 0.00 81 GLU A C 10
ATOM 12931 O O . GLU A 1 81 ? -9.756 -6.561 -8.437 1.00 0.00 81 GLU A O 10
ATOM 12943 N N . LEU A 1 82 ? -9.437 -5.336 -6.566 1.00 0.00 82 LEU A N 10
ATOM 12944 C CA . LEU A 1 82 ? -10.580 -5.866 -5.846 1.00 0.00 82 LEU A CA 10
ATOM 12945 C C . LEU A 1 82 ? -10.345 -7.308 -5.399 1.00 0.00 82 LEU A C 10
ATOM 12946 O O . LEU A 1 82 ? -11.103 -7.839 -4.586 1.00 0.00 82 LEU A O 10
ATOM 12962 N N . LYS A 1 83 ? -9.292 -7.935 -5.916 1.00 0.00 83 LYS A N 10
ATOM 12963 C CA . LYS A 1 83 ? -8.981 -9.314 -5.574 1.00 0.00 83 LYS A CA 10
ATOM 12964 C C . LYS A 1 83 ? -7.770 -9.384 -4.652 1.00 0.00 83 LYS A C 10
ATOM 12965 O O . LYS A 1 83 ? -6.992 -10.335 -4.705 1.00 0.00 83 LYS A O 10
ATOM 12984 N N . ILE A 1 84 ? -7.617 -8.371 -3.805 1.00 0.00 84 ILE A N 10
ATOM 12985 C CA . ILE A 1 84 ? -6.501 -8.318 -2.875 1.00 0.00 84 ILE A CA 10
ATOM 12986 C C . ILE A 1 84 ? -6.959 -8.331 -1.410 1.00 0.00 84 ILE A C 10
ATOM 12987 O O . ILE A 1 84 ? -6.379 -7.634 -0.578 1.00 0.00 84 ILE A O 10
ATOM 13003 N N . PRO A 1 85 ? -7.998 -9.121 -1.063 1.00 0.00 85 PRO A N 10
ATOM 13004 C CA . PRO A 1 85 ? -8.498 -9.201 0.313 1.00 0.00 85 PRO A CA 10
ATOM 13005 C C . PRO A 1 85 ? -7.639 -10.108 1.190 1.00 0.00 85 PRO A C 10
ATOM 13006 O O . PRO A 1 85 ? -7.943 -11.287 1.365 1.00 0.00 85 PRO A O 10
ATOM 13017 N N . LYS A 1 86 ? -6.563 -9.550 1.739 1.00 0.00 86 LYS A N 10
ATOM 13018 C CA . LYS A 1 86 ? -5.658 -10.311 2.596 1.00 0.00 86 LYS A CA 10
ATOM 13019 C C . LYS A 1 86 ? -4.963 -11.427 1.816 1.00 0.00 86 LYS A C 10
ATOM 13020 O O . LYS A 1 86 ? -4.346 -12.314 2.407 1.00 0.00 86 LYS A O 10
ATOM 13039 N N . ASP A 1 87 ? -5.064 -11.382 0.489 1.00 0.00 87 ASP A N 10
ATOM 13040 C CA . ASP A 1 87 ? -4.446 -12.392 -0.359 1.00 0.00 87 ASP A CA 10
ATOM 13041 C C . ASP A 1 87 ? -3.328 -11.788 -1.203 1.00 0.00 87 ASP A C 10
ATOM 13042 O O . ASP A 1 87 ? -2.398 -12.487 -1.608 1.00 0.00 87 ASP A O 10
ATOM 13051 N N . TYR A 1 88 ? -3.423 -10.489 -1.469 1.00 0.00 88 TYR A N 10
ATOM 13052 C CA . TYR A 1 88 ? -2.417 -9.799 -2.267 1.00 0.00 88 TYR A CA 10
ATOM 13053 C C . TYR A 1 88 ? -1.619 -8.815 -1.422 1.00 0.00 88 TYR A C 10
ATOM 13054 O O . TYR A 1 88 ? -2.138 -8.208 -0.475 1.00 0.00 88 TYR A O 10
ATOM 13072 N N . VAL A 1 89 ? -0.354 -8.646 -1.786 1.00 0.00 89 VAL A N 10
ATOM 13073 C CA . VAL A 1 89 ? 0.531 -7.760 -1.056 1.00 0.00 89 VAL A CA 10
ATOM 13074 C C . VAL A 1 89 ? 1.404 -6.936 -1.989 1.00 0.00 89 VAL A C 10
ATOM 13075 O O . VAL A 1 89 ? 1.934 -7.444 -2.977 1.00 0.00 89 VAL A O 10
ATOM 13088 N N . VAL A 1 90 ? 1.546 -5.658 -1.665 1.00 0.00 90 VAL A N 10
ATOM 13089 C CA . VAL A 1 90 ? 2.372 -4.764 -2.454 1.00 0.00 90 VAL A CA 10
ATOM 13090 C C . VAL A 1 90 ? 3.733 -4.611 -1.806 1.00 0.00 90 VAL A C 10
ATOM 13091 O O . VAL A 1 90 ? 3.861 -4.657 -0.579 1.00 0.00 90 VAL A O 10
ATOM 13104 N N . GLN A 1 91 ? 4.748 -4.425 -2.629 1.00 0.00 91 GLN A N 10
ATOM 13105 C CA . GLN A 1 91 ? 6.094 -4.273 -2.129 1.00 0.00 91 GLN A CA 10
ATOM 13106 C C . GLN A 1 91 ? 6.372 -2.807 -1.885 1.00 0.00 91 GLN A C 10
ATOM 13107 O O . GLN A 1 91 ? 5.843 -1.940 -2.578 1.00 0.00 91 GLN A O 10
ATOM 13121 N N . VAL A 1 92 ? 7.198 -2.533 -0.901 1.00 0.00 92 VAL A N 10
ATOM 13122 C CA . VAL A 1 92 ? 7.508 -1.164 -0.543 1.00 0.00 92 VAL A CA 10
ATOM 13123 C C . VAL A 1 92 ? 8.980 -1.000 -0.190 1.00 0.00 92 VAL A C 10
ATOM 13124 O O . VAL A 1 92 ? 9.571 -1.861 0.460 1.00 0.00 92 VAL A O 10
ATOM 13137 N N . ILE A 1 93 ? 9.568 0.110 -0.622 1.00 0.00 93 ILE A N 10
ATOM 13138 C CA . ILE A 1 93 ? 10.964 0.386 -0.334 1.00 0.00 93 ILE A CA 10
ATOM 13139 C C . ILE A 1 93 ? 11.104 1.718 0.385 1.00 0.00 93 ILE A C 10
ATOM 13140 O O . ILE A 1 93 ? 10.672 2.762 -0.107 1.00 0.00 93 ILE A O 10
ATOM 13156 N N . VAL A 1 94 ? 11.700 1.654 1.559 1.00 0.00 94 VAL A N 10
ATOM 13157 C CA . VAL A 1 94 ? 11.929 2.832 2.391 1.00 0.00 94 VAL A CA 10
ATOM 13158 C C . VAL A 1 94 ? 13.406 2.959 2.751 1.00 0.00 94 VAL A C 10
ATOM 13159 O O . VAL A 1 94 ? 13.877 2.349 3.711 1.00 0.00 94 VAL A O 10
ATOM 13172 N N . SER A 1 95 ? 14.130 3.756 1.974 1.00 0.00 95 SER A N 10
ATOM 13173 C CA . SER A 1 95 ? 15.553 3.967 2.207 1.00 0.00 95 SER A CA 10
ATOM 13174 C C . SER A 1 95 ? 15.842 5.435 2.505 1.00 0.00 95 SER A C 10
ATOM 13175 O O . SER A 1 95 ? 16.920 5.942 2.194 1.00 0.00 95 SER A O 10
ATOM 13183 N N . GLN A 1 96 ? 14.869 6.113 3.106 1.00 0.00 96 GLN A N 10
ATOM 13184 C CA . GLN A 1 96 ? 15.014 7.523 3.446 1.00 0.00 96 GLN A CA 10
ATOM 13185 C C . GLN A 1 96 ? 15.004 7.718 4.962 1.00 0.00 96 GLN A C 10
ATOM 13186 O O . GLN A 1 96 ? 13.970 8.042 5.547 1.00 0.00 96 GLN A O 10
ATOM 13200 N N . PRO A 1 97 ? 16.163 7.520 5.617 1.00 0.00 97 PRO A N 10
ATOM 13201 C CA . PRO A 1 97 ? 16.289 7.672 7.070 1.00 0.00 97 PRO A CA 10
ATOM 13202 C C . PRO A 1 97 ? 15.729 9.000 7.571 1.00 0.00 97 PRO A C 10
ATOM 13203 O O . PRO A 1 97 ? 14.878 9.030 8.459 1.00 0.00 97 PRO A O 10
ATOM 13214 N N . VAL A 1 98 ? 16.216 10.096 6.998 1.00 0.00 98 VAL A N 10
ATOM 13215 C CA . VAL A 1 98 ? 15.763 11.426 7.388 1.00 0.00 98 VAL A CA 10
ATOM 13216 C C . VAL A 1 98 ? 15.720 12.367 6.188 1.00 0.00 98 VAL A C 10
ATOM 13217 O O . VAL A 1 98 ? 16.098 13.535 6.286 1.00 0.00 98 VAL A O 10
ATOM 13230 N N . GLN A 1 99 ? 15.255 11.850 5.056 1.00 0.00 99 GLN A N 10
ATOM 13231 C CA . GLN A 1 99 ? 15.162 12.642 3.836 1.00 0.00 99 GLN A CA 10
ATOM 13232 C C . GLN A 1 99 ? 13.876 12.326 3.078 1.00 0.00 99 GLN A C 10
ATOM 13233 O O . GLN A 1 99 ? 13.150 11.395 3.428 1.00 0.00 99 GLN A O 10
ATOM 13247 N N . ASN A 1 100 ? 13.599 13.107 2.039 1.00 0.00 100 ASN A N 10
ATOM 13248 C CA . ASN A 1 100 ? 12.400 12.911 1.232 1.00 0.00 100 ASN A CA 10
ATOM 13249 C C . ASN A 1 100 ? 12.724 12.134 -0.040 1.00 0.00 100 ASN A C 10
ATOM 13250 O O . ASN A 1 100 ? 13.078 12.776 -1.051 1.00 0.00 100 ASN A O 10
ATOM 13261 N N . GLY A 1 21 ? -21.372 -4.693 4.462 1.00 0.00 21 GLY A N 11
ATOM 13262 C CA . GLY A 1 21 ? -20.940 -3.999 3.218 1.00 0.00 21 GLY A CA 11
ATOM 13263 C C . GLY A 1 21 ? -19.705 -4.626 2.603 1.00 0.00 21 GLY A C 11
ATOM 13264 O O . GLY A 1 21 ? -19.222 -5.656 3.075 1.00 0.00 21 GLY A O 11
ATOM 13268 N N . TYR A 1 22 ? -19.191 -4.004 1.547 1.00 0.00 22 TYR A N 11
ATOM 13269 C CA . TYR A 1 22 ? -18.004 -4.507 0.866 1.00 0.00 22 TYR A CA 11
ATOM 13270 C C . TYR A 1 22 ? -16.775 -3.681 1.232 1.00 0.00 22 TYR A C 11
ATOM 13271 O O . TYR A 1 22 ? -16.740 -2.470 1.014 1.00 0.00 22 TYR A O 11
ATOM 13289 N N . GLU A 1 23 ? -15.769 -4.346 1.791 1.00 0.00 23 GLU A N 11
ATOM 13290 C CA . GLU A 1 23 ? -14.536 -3.674 2.189 1.00 0.00 23 GLU A CA 11
ATOM 13291 C C . GLU A 1 23 ? -13.322 -4.361 1.572 1.00 0.00 23 GLU A C 11
ATOM 13292 O O . GLU A 1 23 ? -13.332 -5.571 1.341 1.00 0.00 23 GLU A O 11
ATOM 13304 N N . CYS A 1 24 ? -12.277 -3.582 1.307 1.00 0.00 24 CYS A N 11
ATOM 13305 C CA . CYS A 1 24 ? -11.056 -4.117 0.718 1.00 0.00 24 CYS A CA 11
ATOM 13306 C C . CYS A 1 24 ? -9.896 -4.021 1.707 1.00 0.00 24 CYS A C 11
ATOM 13307 O O . CYS A 1 24 ? -9.994 -3.340 2.729 1.00 0.00 24 CYS A O 11
ATOM 13315 N N . GLN A 1 25 ? -8.798 -4.705 1.398 1.00 0.00 25 GLN A N 11
ATOM 13316 C CA . GLN A 1 25 ? -7.626 -4.707 2.262 1.00 0.00 25 GLN A CA 11
ATOM 13317 C C . GLN A 1 25 ? -6.433 -5.313 1.533 1.00 0.00 25 GLN A C 11
ATOM 13318 O O . GLN A 1 25 ? -6.538 -6.384 0.933 1.00 0.00 25 GLN A O 11
ATOM 13332 N N . LEU A 1 26 ? -5.301 -4.625 1.588 1.00 0.00 26 LEU A N 11
ATOM 13333 C CA . LEU A 1 26 ? -4.088 -5.093 0.915 1.00 0.00 26 LEU A CA 11
ATOM 13334 C C . LEU A 1 26 ? -2.900 -5.125 1.872 1.00 0.00 26 LEU A C 11
ATOM 13335 O O . LEU A 1 26 ? -2.755 -4.250 2.726 1.00 0.00 26 LEU A O 11
ATOM 13351 N N . ARG A 1 27 ? -2.049 -6.141 1.722 1.00 0.00 27 ARG A N 11
ATOM 13352 C CA . ARG A 1 27 ? -0.878 -6.291 2.576 1.00 0.00 27 ARG A CA 11
ATOM 13353 C C . ARG A 1 27 ? 0.306 -5.493 2.031 1.00 0.00 27 ARG A C 11
ATOM 13354 O O . ARG A 1 27 ? 0.456 -5.336 0.822 1.00 0.00 27 ARG A O 11
ATOM 13375 N N . LEU A 1 28 ? 1.144 -4.990 2.934 1.00 0.00 28 LEU A N 11
ATOM 13376 C CA . LEU A 1 28 ? 2.329 -4.228 2.544 1.00 0.00 28 LEU A CA 11
ATOM 13377 C C . LEU A 1 28 ? 3.586 -4.921 3.037 1.00 0.00 28 LEU A C 11
ATOM 13378 O O . LEU A 1 28 ? 3.558 -5.617 4.048 1.00 0.00 28 LEU A O 11
ATOM 13394 N N . ARG A 1 29 ? 4.682 -4.724 2.316 1.00 0.00 29 ARG A N 11
ATOM 13395 C CA . ARG A 1 29 ? 5.967 -5.308 2.699 1.00 0.00 29 ARG A CA 11
ATOM 13396 C C . ARG A 1 29 ? 7.056 -4.241 2.650 1.00 0.00 29 ARG A C 11
ATOM 13397 O O . ARG A 1 29 ? 7.578 -3.931 1.577 1.00 0.00 29 ARG A O 11
ATOM 13418 N N . LEU A 1 30 ? 7.415 -3.692 3.814 1.00 0.00 30 LEU A N 11
ATOM 13419 C CA . LEU A 1 30 ? 8.415 -2.633 3.866 1.00 0.00 30 LEU A CA 11
ATOM 13420 C C . LEU A 1 30 ? 9.829 -3.186 3.960 1.00 0.00 30 LEU A C 11
ATOM 13421 O O . LEU A 1 30 ? 10.076 -4.210 4.596 1.00 0.00 30 LEU A O 11
ATOM 13437 N N . SER A 1 31 ? 10.754 -2.474 3.315 1.00 0.00 31 SER A N 11
ATOM 13438 C CA . SER A 1 31 ? 12.160 -2.855 3.292 1.00 0.00 31 SER A CA 11
ATOM 13439 C C . SER A 1 31 ? 12.715 -3.033 4.701 1.00 0.00 31 SER A C 11
ATOM 13440 O O . SER A 1 31 ? 13.756 -3.663 4.886 1.00 0.00 31 SER A O 11
ATOM 13448 N N . THR A 1 32 ? 12.026 -2.477 5.696 1.00 0.00 32 THR A N 11
ATOM 13449 C CA . THR A 1 32 ? 12.468 -2.606 7.075 1.00 0.00 32 THR A CA 11
ATOM 13450 C C . THR A 1 32 ? 11.826 -3.827 7.722 1.00 0.00 32 THR A C 11
ATOM 13451 O O . THR A 1 32 ? 11.894 -4.011 8.936 1.00 0.00 32 THR A O 11
ATOM 13462 N N . GLY A 1 33 ? 11.200 -4.660 6.892 1.00 0.00 33 GLY A N 11
ATOM 13463 C CA . GLY A 1 33 ? 10.541 -5.843 7.389 1.00 0.00 33 GLY A CA 11
ATOM 13464 C C . GLY A 1 33 ? 9.190 -5.493 7.953 1.00 0.00 33 GLY A C 11
ATOM 13465 O O . GLY A 1 33 ? 8.763 -6.053 8.963 1.00 0.00 33 GLY A O 11
ATOM 13469 N N . LYS A 1 34 ? 8.509 -4.558 7.294 1.00 0.00 34 LYS A N 11
ATOM 13470 C CA . LYS A 1 34 ? 7.209 -4.115 7.758 1.00 0.00 34 LYS A CA 11
ATOM 13471 C C . LYS A 1 34 ? 6.092 -4.648 6.876 1.00 0.00 34 LYS A C 11
ATOM 13472 O O . LYS A 1 34 ? 5.730 -4.044 5.870 1.00 0.00 34 LYS A O 11
ATOM 13491 N N . ASP A 1 35 ? 5.546 -5.791 7.271 1.00 0.00 35 ASP A N 11
ATOM 13492 C CA . ASP A 1 35 ? 4.467 -6.417 6.531 1.00 0.00 35 ASP A CA 11
ATOM 13493 C C . ASP A 1 35 ? 3.155 -6.256 7.280 1.00 0.00 35 ASP A C 11
ATOM 13494 O O . ASP A 1 35 ? 2.917 -6.910 8.294 1.00 0.00 35 ASP A O 11
ATOM 13503 N N . LEU A 1 36 ? 2.309 -5.378 6.768 1.00 0.00 36 LEU A N 11
ATOM 13504 C CA . LEU A 1 36 ? 1.018 -5.112 7.385 1.00 0.00 36 LEU A CA 11
ATOM 13505 C C . LEU A 1 36 ? -0.033 -4.820 6.326 1.00 0.00 36 LEU A C 11
ATOM 13506 O O . LEU A 1 36 ? 0.267 -4.248 5.279 1.00 0.00 36 LEU A O 11
ATOM 13522 N N . LYS A 1 37 ? -1.264 -5.215 6.609 1.00 0.00 37 LYS A N 11
ATOM 13523 C CA . LYS A 1 37 ? -2.362 -5.003 5.682 1.00 0.00 37 LYS A CA 11
ATOM 13524 C C . LYS A 1 37 ? -3.287 -3.896 6.168 1.00 0.00 37 LYS A C 11
ATOM 13525 O O . LYS A 1 37 ? -3.815 -3.950 7.279 1.00 0.00 37 LYS A O 11
ATOM 13544 N N . LEU A 1 38 ? -3.475 -2.893 5.321 1.00 0.00 38 LEU A N 11
ATOM 13545 C CA . LEU A 1 38 ? -4.344 -1.773 5.641 1.00 0.00 38 LEU A CA 11
ATOM 13546 C C . LEU A 1 38 ? -5.719 -1.978 5.010 1.00 0.00 38 LEU A C 11
ATOM 13547 O O . LEU A 1 38 ? -5.846 -2.612 3.957 1.00 0.00 38 LEU A O 11
ATOM 13563 N N . VAL A 1 39 ? -6.742 -1.434 5.663 1.00 0.00 39 VAL A N 11
ATOM 13564 C CA . VAL A 1 39 ? -8.107 -1.536 5.168 1.00 0.00 39 VAL A CA 11
ATOM 13565 C C . VAL A 1 39 ? -8.379 -0.458 4.124 1.00 0.00 39 VAL A C 11
ATOM 13566 O O . VAL A 1 39 ? -8.345 0.735 4.421 1.00 0.00 39 VAL A O 11
ATOM 13579 N N . VAL A 1 40 ? -8.645 -0.891 2.899 1.00 0.00 40 VAL A N 11
ATOM 13580 C CA . VAL A 1 40 ? -8.920 0.025 1.801 1.00 0.00 40 VAL A CA 11
ATOM 13581 C C . VAL A 1 40 ? -10.289 -0.260 1.200 1.00 0.00 40 VAL A C 11
ATOM 13582 O O . VAL A 1 40 ? -10.902 -1.286 1.493 1.00 0.00 40 VAL A O 11
ATOM 13595 N N . ARG A 1 41 ? -10.747 0.629 0.329 1.00 0.00 41 ARG A N 11
ATOM 13596 C CA . ARG A 1 41 ? -12.051 0.473 -0.291 1.00 0.00 41 ARG A CA 11
ATOM 13597 C C . ARG A 1 41 ? -12.137 1.225 -1.617 1.00 0.00 41 ARG A C 11
ATOM 13598 O O . ARG A 1 41 ? -12.452 2.410 -1.637 1.00 0.00 41 ARG A O 11
ATOM 13619 N N . SER A 1 42 ? -11.840 0.515 -2.706 1.00 0.00 42 SER A N 11
ATOM 13620 C CA . SER A 1 42 ? -11.884 1.047 -4.080 1.00 0.00 42 SER A CA 11
ATOM 13621 C C . SER A 1 42 ? -11.306 2.460 -4.232 1.00 0.00 42 SER A C 11
ATOM 13622 O O . SER A 1 42 ? -10.503 2.706 -5.132 1.00 0.00 42 SER A O 11
ATOM 13630 N N . THR A 1 43 ? -11.702 3.381 -3.367 1.00 0.00 43 THR A N 11
ATOM 13631 C CA . THR A 1 43 ? -11.193 4.741 -3.419 1.00 0.00 43 THR A CA 11
ATOM 13632 C C . THR A 1 43 ? -9.958 4.882 -2.538 1.00 0.00 43 THR A C 11
ATOM 13633 O O . THR A 1 43 ? -9.263 5.896 -2.586 1.00 0.00 43 THR A O 11
ATOM 13644 N N . ASP A 1 44 ? -9.687 3.857 -1.733 1.00 0.00 44 ASP A N 11
ATOM 13645 C CA . ASP A 1 44 ? -8.533 3.875 -0.844 1.00 0.00 44 ASP A CA 11
ATOM 13646 C C . ASP A 1 44 ? -7.343 3.142 -1.473 1.00 0.00 44 ASP A C 11
ATOM 13647 O O . ASP A 1 44 ? -6.552 2.509 -0.775 1.00 0.00 44 ASP A O 11
ATOM 13656 N N . THR A 1 45 ? -7.227 3.240 -2.798 1.00 0.00 45 THR A N 11
ATOM 13657 C CA . THR A 1 45 ? -6.138 2.597 -3.536 1.00 0.00 45 THR A CA 11
ATOM 13658 C C . THR A 1 45 ? -4.775 2.992 -2.976 1.00 0.00 45 THR A C 11
ATOM 13659 O O . THR A 1 45 ? -4.690 3.865 -2.122 1.00 0.00 45 THR A O 11
ATOM 13670 N N . VAL A 1 46 ? -3.721 2.350 -3.476 1.00 0.00 46 VAL A N 11
ATOM 13671 C CA . VAL A 1 46 ? -2.340 2.605 -3.041 1.00 0.00 46 VAL A CA 11
ATOM 13672 C C . VAL A 1 46 ? -2.099 4.051 -2.578 1.00 0.00 46 VAL A C 11
ATOM 13673 O O . VAL A 1 46 ? -1.262 4.287 -1.713 1.00 0.00 46 VAL A O 11
ATOM 13686 N N . PHE A 1 47 ? -2.815 5.013 -3.150 1.00 0.00 47 PHE A N 11
ATOM 13687 C CA . PHE A 1 47 ? -2.660 6.409 -2.746 1.00 0.00 47 PHE A CA 11
ATOM 13688 C C . PHE A 1 47 ? -3.126 6.571 -1.317 1.00 0.00 47 PHE A C 11
ATOM 13689 O O . PHE A 1 47 ? -2.349 6.942 -0.439 1.00 0.00 47 PHE A O 11
ATOM 13706 N N . HIS A 1 48 ? -4.400 6.304 -1.078 1.00 0.00 48 HIS A N 11
ATOM 13707 C CA . HIS A 1 48 ? -4.914 6.369 0.273 1.00 0.00 48 HIS A CA 11
ATOM 13708 C C . HIS A 1 48 ? -4.237 5.274 1.070 1.00 0.00 48 HIS A C 11
ATOM 13709 O O . HIS A 1 48 ? -3.873 5.455 2.230 1.00 0.00 48 HIS A O 11
ATOM 13724 N N . MET A 1 49 ? -4.080 4.117 0.428 1.00 0.00 49 MET A N 11
ATOM 13725 C CA . MET A 1 49 ? -3.385 3.009 1.043 1.00 0.00 49 MET A CA 11
ATOM 13726 C C . MET A 1 49 ? -2.064 3.531 1.582 1.00 0.00 49 MET A C 11
ATOM 13727 O O . MET A 1 49 ? -1.629 3.182 2.677 1.00 0.00 49 MET A O 11
ATOM 13741 N N . LYS A 1 50 ? -1.454 4.398 0.774 1.00 0.00 50 LYS A N 11
ATOM 13742 C CA . LYS A 1 50 ? -0.199 5.043 1.110 1.00 0.00 50 LYS A CA 11
ATOM 13743 C C . LYS A 1 50 ? -0.449 6.075 2.196 1.00 0.00 50 LYS A C 11
ATOM 13744 O O . LYS A 1 50 ? 0.387 6.288 3.074 1.00 0.00 50 LYS A O 11
ATOM 13763 N N . ARG A 1 51 ? -1.612 6.723 2.125 1.00 0.00 51 ARG A N 11
ATOM 13764 C CA . ARG A 1 51 ? -1.981 7.716 3.121 1.00 0.00 51 ARG A CA 11
ATOM 13765 C C . ARG A 1 51 ? -1.879 7.097 4.515 1.00 0.00 51 ARG A C 11
ATOM 13766 O O . ARG A 1 51 ? -1.107 7.543 5.373 1.00 0.00 51 ARG A O 11
ATOM 13787 N N . ARG A 1 52 ? -2.649 6.039 4.715 1.00 0.00 52 ARG A N 11
ATOM 13788 C CA . ARG A 1 52 ? -2.653 5.324 5.978 1.00 0.00 52 ARG A CA 11
ATOM 13789 C C . ARG A 1 52 ? -1.349 4.552 6.136 1.00 0.00 52 ARG A C 11
ATOM 13790 O O . ARG A 1 52 ? -0.948 4.220 7.249 1.00 0.00 52 ARG A O 11
ATOM 13811 N N . LEU A 1 53 ? -0.692 4.260 5.009 1.00 0.00 53 LEU A N 11
ATOM 13812 C CA . LEU A 1 53 ? 0.583 3.553 5.035 1.00 0.00 53 LEU A CA 11
ATOM 13813 C C . LEU A 1 53 ? 1.547 4.300 5.942 1.00 0.00 53 LEU A C 11
ATOM 13814 O O . LEU A 1 53 ? 2.134 3.722 6.856 1.00 0.00 53 LEU A O 11
ATOM 13830 N N . HIS A 1 54 ? 1.698 5.594 5.685 1.00 0.00 54 HIS A N 11
ATOM 13831 C CA . HIS A 1 54 ? 2.554 6.432 6.497 1.00 0.00 54 HIS A CA 11
ATOM 13832 C C . HIS A 1 54 ? 2.000 6.498 7.914 1.00 0.00 54 HIS A C 11
ATOM 13833 O O . HIS A 1 54 ? 2.739 6.402 8.892 1.00 0.00 54 HIS A O 11
ATOM 13848 N N . ALA A 1 55 ? 0.681 6.665 8.007 1.00 0.00 55 ALA A N 11
ATOM 13849 C CA . ALA A 1 55 ? 0.011 6.739 9.299 1.00 0.00 55 ALA A CA 11
ATOM 13850 C C . ALA A 1 55 ? 0.313 5.516 10.168 1.00 0.00 55 ALA A C 11
ATOM 13851 O O . ALA A 1 55 ? 0.500 5.640 11.378 1.00 0.00 55 ALA A O 11
ATOM 13858 N N . ALA A 1 56 ? 0.359 4.336 9.550 1.00 0.00 56 ALA A N 11
ATOM 13859 C CA . ALA A 1 56 ? 0.625 3.102 10.282 1.00 0.00 56 ALA A CA 11
ATOM 13860 C C . ALA A 1 56 ? 2.099 2.953 10.660 1.00 0.00 56 ALA A C 11
ATOM 13861 O O . ALA A 1 56 ? 2.429 2.781 11.833 1.00 0.00 56 ALA A O 11
ATOM 13868 N N . GLU A 1 57 ? 2.982 3.021 9.668 1.00 0.00 57 GLU A N 11
ATOM 13869 C CA . GLU A 1 57 ? 4.418 2.862 9.913 1.00 0.00 57 GLU A CA 11
ATOM 13870 C C . GLU A 1 57 ? 5.113 4.190 10.211 1.00 0.00 57 GLU A C 11
ATOM 13871 O O . GLU A 1 57 ? 5.764 4.336 11.246 1.00 0.00 57 GLU A O 11
ATOM 13883 N N . GLY A 1 58 ? 4.976 5.156 9.309 1.00 0.00 58 GLY A N 11
ATOM 13884 C CA . GLY A 1 58 ? 5.620 6.445 9.504 1.00 0.00 58 GLY A CA 11
ATOM 13885 C C . GLY A 1 58 ? 6.252 6.987 8.233 1.00 0.00 58 GLY A C 11
ATOM 13886 O O . GLY A 1 58 ? 6.765 8.106 8.219 1.00 0.00 58 GLY A O 11
ATOM 13890 N N . VAL A 1 59 ? 6.216 6.196 7.162 1.00 0.00 59 VAL A N 11
ATOM 13891 C CA . VAL A 1 59 ? 6.775 6.601 5.883 1.00 0.00 59 VAL A CA 11
ATOM 13892 C C . VAL A 1 59 ? 5.721 7.336 5.059 1.00 0.00 59 VAL A C 11
ATOM 13893 O O . VAL A 1 59 ? 4.883 6.708 4.427 1.00 0.00 59 VAL A O 11
ATOM 13906 N N . GLU A 1 60 ? 5.746 8.668 5.113 1.00 0.00 60 GLU A N 11
ATOM 13907 C CA . GLU A 1 60 ? 4.792 9.490 4.363 1.00 0.00 60 GLU A CA 11
ATOM 13908 C C . GLU A 1 60 ? 5.404 10.148 3.114 1.00 0.00 60 GLU A C 11
ATOM 13909 O O . GLU A 1 60 ? 4.708 10.321 2.113 1.00 0.00 60 GLU A O 11
ATOM 13921 N N . PRO A 1 61 ? 6.697 10.544 3.132 1.00 0.00 61 PRO A N 11
ATOM 13922 C CA . PRO A 1 61 ? 7.328 11.180 1.968 1.00 0.00 61 PRO A CA 11
ATOM 13923 C C . PRO A 1 61 ? 7.415 10.234 0.775 1.00 0.00 61 PRO A C 11
ATOM 13924 O O . PRO A 1 61 ? 6.623 9.299 0.655 1.00 0.00 61 PRO A O 11
ATOM 13935 N N . GLY A 1 62 ? 8.382 10.478 -0.107 1.00 0.00 62 GLY A N 11
ATOM 13936 C CA . GLY A 1 62 ? 8.556 9.624 -1.268 1.00 0.00 62 GLY A CA 11
ATOM 13937 C C . GLY A 1 62 ? 9.091 8.248 -0.904 1.00 0.00 62 GLY A C 11
ATOM 13938 O O . GLY A 1 62 ? 9.270 7.395 -1.773 1.00 0.00 62 GLY A O 11
ATOM 13942 N N . SER A 1 63 ? 9.346 8.032 0.387 1.00 0.00 63 SER A N 11
ATOM 13943 C CA . SER A 1 63 ? 9.859 6.757 0.872 1.00 0.00 63 SER A CA 11
ATOM 13944 C C . SER A 1 63 ? 8.842 5.626 0.705 1.00 0.00 63 SER A C 11
ATOM 13945 O O . SER A 1 63 ? 9.138 4.475 1.018 1.00 0.00 63 SER A O 11
ATOM 13953 N N . GLN A 1 64 ? 7.644 5.943 0.222 1.00 0.00 64 GLN A N 11
ATOM 13954 C CA . GLN A 1 64 ? 6.621 4.923 0.014 1.00 0.00 64 GLN A CA 11
ATOM 13955 C C . GLN A 1 64 ? 6.582 4.490 -1.449 1.00 0.00 64 GLN A C 11
ATOM 13956 O O . GLN A 1 64 ? 5.626 4.783 -2.167 1.00 0.00 64 GLN A O 11
ATOM 13970 N N . ARG A 1 65 ? 7.625 3.790 -1.888 1.00 0.00 65 ARG A N 11
ATOM 13971 C CA . ARG A 1 65 ? 7.694 3.314 -3.267 1.00 0.00 65 ARG A CA 11
ATOM 13972 C C . ARG A 1 65 ? 6.874 2.039 -3.432 1.00 0.00 65 ARG A C 11
ATOM 13973 O O . ARG A 1 65 ? 7.350 0.947 -3.131 1.00 0.00 65 ARG A O 11
ATOM 13994 N N . TRP A 1 66 ? 5.647 2.192 -3.924 1.00 0.00 66 TRP A N 11
ATOM 13995 C CA . TRP A 1 66 ? 4.741 1.057 -4.117 1.00 0.00 66 TRP A CA 11
ATOM 13996 C C . TRP A 1 66 ? 5.154 0.219 -5.324 1.00 0.00 66 TRP A C 11
ATOM 13997 O O . TRP A 1 66 ? 5.388 0.748 -6.410 1.00 0.00 66 TRP A O 11
ATOM 14018 N N . PHE A 1 67 ? 5.210 -1.094 -5.129 1.00 0.00 67 PHE A N 11
ATOM 14019 C CA . PHE A 1 67 ? 5.599 -2.014 -6.191 1.00 0.00 67 PHE A CA 11
ATOM 14020 C C . PHE A 1 67 ? 5.056 -3.418 -5.937 1.00 0.00 67 PHE A C 11
ATOM 14021 O O . PHE A 1 67 ? 5.339 -4.024 -4.906 1.00 0.00 67 PHE A O 11
ATOM 14038 N N . PHE A 1 68 ? 4.277 -3.931 -6.884 1.00 0.00 68 PHE A N 11
ATOM 14039 C CA . PHE A 1 68 ? 3.706 -5.269 -6.766 1.00 0.00 68 PHE A CA 11
ATOM 14040 C C . PHE A 1 68 ? 4.358 -6.225 -7.760 1.00 0.00 68 PHE A C 11
ATOM 14041 O O . PHE A 1 68 ? 4.207 -6.073 -8.972 1.00 0.00 68 PHE A O 11
ATOM 14058 N N . SER A 1 69 ? 5.084 -7.209 -7.239 1.00 0.00 69 SER A N 11
ATOM 14059 C CA . SER A 1 69 ? 5.761 -8.192 -8.080 1.00 0.00 69 SER A CA 11
ATOM 14060 C C . SER A 1 69 ? 6.833 -7.539 -8.952 1.00 0.00 69 SER A C 11
ATOM 14061 O O . SER A 1 69 ? 7.342 -8.156 -9.887 1.00 0.00 69 SER A O 11
ATOM 14069 N N . GLY A 1 70 ? 7.176 -6.290 -8.642 1.00 0.00 70 GLY A N 11
ATOM 14070 C CA . GLY A 1 70 ? 8.192 -5.589 -9.409 1.00 0.00 70 GLY A CA 11
ATOM 14071 C C . GLY A 1 70 ? 7.619 -4.500 -10.297 1.00 0.00 70 GLY A C 11
ATOM 14072 O O . GLY A 1 70 ? 8.329 -3.940 -11.133 1.00 0.00 70 GLY A O 11
ATOM 14076 N N . ARG A 1 71 ? 6.338 -4.195 -10.118 1.00 0.00 71 ARG A N 11
ATOM 14077 C CA . ARG A 1 71 ? 5.682 -3.160 -10.909 1.00 0.00 71 ARG A CA 11
ATOM 14078 C C . ARG A 1 71 ? 5.213 -2.022 -10.006 1.00 0.00 71 ARG A C 11
ATOM 14079 O O . ARG A 1 71 ? 4.582 -2.266 -8.980 1.00 0.00 71 ARG A O 11
ATOM 14100 N N . PRO A 1 72 ? 5.496 -0.761 -10.382 1.00 0.00 72 PRO A N 11
ATOM 14101 C CA . PRO A 1 72 ? 5.100 0.402 -9.580 1.00 0.00 72 PRO A CA 11
ATOM 14102 C C . PRO A 1 72 ? 3.592 0.611 -9.586 1.00 0.00 72 PRO A C 11
ATOM 14103 O O . PRO A 1 72 ? 2.990 0.832 -10.637 1.00 0.00 72 PRO A O 11
ATOM 14114 N N . LEU A 1 73 ? 2.983 0.542 -8.405 1.00 0.00 73 LEU A N 11
ATOM 14115 C CA . LEU A 1 73 ? 1.537 0.709 -8.290 1.00 0.00 73 LEU A CA 11
ATOM 14116 C C . LEU A 1 73 ? 1.124 2.175 -8.382 1.00 0.00 73 LEU A C 11
ATOM 14117 O O . LEU A 1 73 ? 1.945 3.079 -8.231 1.00 0.00 73 LEU A O 11
ATOM 14132 N N . THR A 1 74 ? -0.165 2.394 -8.635 1.00 0.00 74 THR A N 11
ATOM 14133 C CA . THR A 1 74 ? -0.711 3.740 -8.755 1.00 0.00 74 THR A CA 11
ATOM 14134 C C . THR A 1 74 ? -1.877 3.954 -7.789 1.00 0.00 74 THR A C 11
ATOM 14135 O O . THR A 1 74 ? -2.164 3.110 -6.947 1.00 0.00 74 THR A O 11
ATOM 14146 N N . ASP A 1 75 ? -2.546 5.091 -7.933 1.00 0.00 75 ASP A N 11
ATOM 14147 C CA . ASP A 1 75 ? -3.676 5.455 -7.082 1.00 0.00 75 ASP A CA 11
ATOM 14148 C C . ASP A 1 75 ? -4.990 4.913 -7.639 1.00 0.00 75 ASP A C 11
ATOM 14149 O O . ASP A 1 75 ? -6.031 5.564 -7.544 1.00 0.00 75 ASP A O 11
ATOM 14158 N N . LYS A 1 76 ? -4.935 3.722 -8.215 1.00 0.00 76 LYS A N 11
ATOM 14159 C CA . LYS A 1 76 ? -6.114 3.087 -8.786 1.00 0.00 76 LYS A CA 11
ATOM 14160 C C . LYS A 1 76 ? -5.951 1.575 -8.781 1.00 0.00 76 LYS A C 11
ATOM 14161 O O . LYS A 1 76 ? -6.540 0.871 -9.600 1.00 0.00 76 LYS A O 11
ATOM 14180 N N . MET A 1 77 ? -5.142 1.085 -7.848 1.00 0.00 77 MET A N 11
ATOM 14181 C CA . MET A 1 77 ? -4.881 -0.344 -7.740 1.00 0.00 77 MET A CA 11
ATOM 14182 C C . MET A 1 77 ? -5.957 -1.085 -6.944 1.00 0.00 77 MET A C 11
ATOM 14183 O O . MET A 1 77 ? -6.429 -2.142 -7.364 1.00 0.00 77 MET A O 11
ATOM 14197 N N . LYS A 1 78 ? -6.398 -0.507 -5.833 1.00 0.00 78 LYS A N 11
ATOM 14198 C CA . LYS A 1 78 ? -7.371 -1.185 -4.985 1.00 0.00 78 LYS A CA 11
ATOM 14199 C C . LYS A 1 78 ? -8.643 -1.540 -5.737 1.00 0.00 78 LYS A C 11
ATOM 14200 O O . LYS A 1 78 ? -9.021 -2.710 -5.817 1.00 0.00 78 LYS A O 11
ATOM 14219 N N . PHE A 1 79 ? -9.294 -0.534 -6.292 1.00 0.00 79 PHE A N 11
ATOM 14220 C CA . PHE A 1 79 ? -10.531 -0.750 -7.019 1.00 0.00 79 PHE A CA 11
ATOM 14221 C C . PHE A 1 79 ? -10.324 -1.557 -8.303 1.00 0.00 79 PHE A C 11
ATOM 14222 O O . PHE A 1 79 ? -11.282 -2.119 -8.832 1.00 0.00 79 PHE A O 11
ATOM 14239 N N . GLU A 1 80 ? -9.093 -1.616 -8.818 1.00 0.00 80 GLU A N 11
ATOM 14240 C CA . GLU A 1 80 ? -8.850 -2.352 -10.060 1.00 0.00 80 GLU A CA 11
ATOM 14241 C C . GLU A 1 80 ? -8.461 -3.801 -9.793 1.00 0.00 80 GLU A C 11
ATOM 14242 O O . GLU A 1 80 ? -8.535 -4.647 -10.685 1.00 0.00 80 GLU A O 11
ATOM 14254 N N . GLU A 1 81 ? -8.049 -4.085 -8.566 1.00 0.00 81 GLU A N 11
ATOM 14255 C CA . GLU A 1 81 ? -7.646 -5.425 -8.193 1.00 0.00 81 GLU A CA 11
ATOM 14256 C C . GLU A 1 81 ? -8.846 -6.165 -7.637 1.00 0.00 81 GLU A C 11
ATOM 14257 O O . GLU A 1 81 ? -9.333 -7.129 -8.226 1.00 0.00 81 GLU A O 11
ATOM 14269 N N . LEU A 1 82 ? -9.317 -5.683 -6.490 1.00 0.00 82 LEU A N 11
ATOM 14270 C CA . LEU A 1 82 ? -10.474 -6.246 -5.812 1.00 0.00 82 LEU A CA 11
ATOM 14271 C C . LEU A 1 82 ? -10.159 -7.597 -5.178 1.00 0.00 82 LEU A C 11
ATOM 14272 O O . LEU A 1 82 ? -10.900 -8.068 -4.315 1.00 0.00 82 LEU A O 11
ATOM 14288 N N . LYS A 1 83 ? -9.061 -8.218 -5.599 1.00 0.00 83 LYS A N 11
ATOM 14289 C CA . LYS A 1 83 ? -8.676 -9.517 -5.071 1.00 0.00 83 LYS A CA 11
ATOM 14290 C C . LYS A 1 83 ? -7.523 -9.380 -4.085 1.00 0.00 83 LYS A C 11
ATOM 14291 O O . LYS A 1 83 ? -6.676 -10.264 -3.981 1.00 0.00 83 LYS A O 11
ATOM 14310 N N . ILE A 1 84 ? -7.492 -8.262 -3.374 1.00 0.00 84 ILE A N 11
ATOM 14311 C CA . ILE A 1 84 ? -6.441 -8.004 -2.400 1.00 0.00 84 ILE A CA 11
ATOM 14312 C C . ILE A 1 84 ? -6.755 -8.566 -1.007 1.00 0.00 84 ILE A C 11
ATOM 14313 O O . ILE A 1 84 ? -5.834 -8.821 -0.231 1.00 0.00 84 ILE A O 11
ATOM 14329 N N . PRO A 1 85 ? -8.043 -8.769 -0.654 1.00 0.00 85 PRO A N 11
ATOM 14330 C CA . PRO A 1 85 ? -8.420 -9.298 0.664 1.00 0.00 85 PRO A CA 11
ATOM 14331 C C . PRO A 1 85 ? -7.573 -10.496 1.095 1.00 0.00 85 PRO A C 11
ATOM 14332 O O . PRO A 1 85 ? -7.909 -11.644 0.809 1.00 0.00 85 PRO A O 11
ATOM 14343 N N . LYS A 1 86 ? -6.471 -10.212 1.789 1.00 0.00 86 LYS A N 11
ATOM 14344 C CA . LYS A 1 86 ? -5.572 -11.257 2.276 1.00 0.00 86 LYS A CA 11
ATOM 14345 C C . LYS A 1 86 ? -5.033 -12.121 1.138 1.00 0.00 86 LYS A C 11
ATOM 14346 O O . LYS A 1 86 ? -4.539 -13.224 1.372 1.00 0.00 86 LYS A O 11
ATOM 14365 N N . ASP A 1 87 ? -5.125 -11.624 -0.091 1.00 0.00 87 ASP A N 11
ATOM 14366 C CA . ASP A 1 87 ? -4.644 -12.371 -1.248 1.00 0.00 87 ASP A CA 11
ATOM 14367 C C . ASP A 1 87 ? -3.456 -11.677 -1.911 1.00 0.00 87 ASP A C 11
ATOM 14368 O O . ASP A 1 87 ? -2.511 -12.334 -2.349 1.00 0.00 87 ASP A O 11
ATOM 14377 N N . TYR A 1 88 ? -3.505 -10.349 -1.985 1.00 0.00 88 TYR A N 11
ATOM 14378 C CA . TYR A 1 88 ? -2.429 -9.583 -2.608 1.00 0.00 88 TYR A CA 11
ATOM 14379 C C . TYR A 1 88 ? -1.640 -8.774 -1.581 1.00 0.00 88 TYR A C 11
ATOM 14380 O O . TYR A 1 88 ? -2.143 -8.447 -0.504 1.00 0.00 88 TYR A O 11
ATOM 14398 N N . VAL A 1 89 ? -0.397 -8.459 -1.932 1.00 0.00 89 VAL A N 11
ATOM 14399 C CA . VAL A 1 89 ? 0.483 -7.687 -1.064 1.00 0.00 89 VAL A CA 11
ATOM 14400 C C . VAL A 1 89 ? 1.377 -6.764 -1.886 1.00 0.00 89 VAL A C 11
ATOM 14401 O O . VAL A 1 89 ? 2.133 -7.221 -2.742 1.00 0.00 89 VAL A O 11
ATOM 14414 N N . VAL A 1 90 ? 1.287 -5.463 -1.626 1.00 0.00 90 VAL A N 11
ATOM 14415 C CA . VAL A 1 90 ? 2.100 -4.494 -2.344 1.00 0.00 90 VAL A CA 11
ATOM 14416 C C . VAL A 1 90 ? 3.443 -4.317 -1.668 1.00 0.00 90 VAL A C 11
ATOM 14417 O O . VAL A 1 90 ? 3.533 -4.241 -0.441 1.00 0.00 90 VAL A O 11
ATOM 14430 N N . GLN A 1 91 ? 4.488 -4.251 -2.474 1.00 0.00 91 GLN A N 11
ATOM 14431 C CA . GLN A 1 91 ? 5.822 -4.064 -1.951 1.00 0.00 91 GLN A CA 11
ATOM 14432 C C . GLN A 1 91 ? 6.114 -2.580 -1.859 1.00 0.00 91 GLN A C 11
ATOM 14433 O O . GLN A 1 91 ? 5.555 -1.784 -2.612 1.00 0.00 91 GLN A O 11
ATOM 14447 N N . VAL A 1 92 ? 6.982 -2.206 -0.943 1.00 0.00 92 VAL A N 11
ATOM 14448 C CA . VAL A 1 92 ? 7.308 -0.805 -0.752 1.00 0.00 92 VAL A CA 11
ATOM 14449 C C . VAL A 1 92 ? 8.802 -0.598 -0.562 1.00 0.00 92 VAL A C 11
ATOM 14450 O O . VAL A 1 92 ? 9.506 -1.487 -0.084 1.00 0.00 92 VAL A O 11
ATOM 14463 N N . ILE A 1 93 ? 9.281 0.581 -0.938 1.00 0.00 93 ILE A N 11
ATOM 14464 C CA . ILE A 1 93 ? 10.691 0.906 -0.782 1.00 0.00 93 ILE A CA 11
ATOM 14465 C C . ILE A 1 93 ? 10.871 2.227 -0.045 1.00 0.00 93 ILE A C 11
ATOM 14466 O O . ILE A 1 93 ? 10.475 3.288 -0.535 1.00 0.00 93 ILE A O 11
ATOM 14482 N N . VAL A 1 94 ? 11.469 2.138 1.133 1.00 0.00 94 VAL A N 11
ATOM 14483 C CA . VAL A 1 94 ? 11.743 3.301 1.979 1.00 0.00 94 VAL A CA 11
ATOM 14484 C C . VAL A 1 94 ? 13.194 3.260 2.455 1.00 0.00 94 VAL A C 11
ATOM 14485 O O . VAL A 1 94 ? 13.510 2.619 3.458 1.00 0.00 94 VAL A O 11
ATOM 14498 N N . SER A 1 95 ? 14.069 3.944 1.729 1.00 0.00 95 SER A N 11
ATOM 14499 C CA . SER A 1 95 ? 15.487 3.971 2.069 1.00 0.00 95 SER A CA 11
ATOM 14500 C C . SER A 1 95 ? 15.869 5.272 2.769 1.00 0.00 95 SER A C 11
ATOM 14501 O O . SER A 1 95 ? 16.973 5.783 2.585 1.00 0.00 95 SER A O 11
ATOM 14509 N N . GLN A 1 96 ? 14.954 5.801 3.574 1.00 0.00 96 GLN A N 11
ATOM 14510 C CA . GLN A 1 96 ? 15.208 7.041 4.300 1.00 0.00 96 GLN A CA 11
ATOM 14511 C C . GLN A 1 96 ? 14.891 6.875 5.785 1.00 0.00 96 GLN A C 11
ATOM 14512 O O . GLN A 1 96 ? 13.910 7.428 6.283 1.00 0.00 96 GLN A O 11
ATOM 14526 N N . PRO A 1 97 ? 15.721 6.107 6.513 1.00 0.00 97 PRO A N 11
ATOM 14527 C CA . PRO A 1 97 ? 15.524 5.876 7.947 1.00 0.00 97 PRO A CA 11
ATOM 14528 C C . PRO A 1 97 ? 15.324 7.178 8.718 1.00 0.00 97 PRO A C 11
ATOM 14529 O O . PRO A 1 97 ? 14.712 7.193 9.785 1.00 0.00 97 PRO A O 11
ATOM 14540 N N . VAL A 1 98 ? 15.847 8.269 8.166 1.00 0.00 98 VAL A N 11
ATOM 14541 C CA . VAL A 1 98 ? 15.727 9.578 8.796 1.00 0.00 98 VAL A CA 11
ATOM 14542 C C . VAL A 1 98 ? 15.643 10.686 7.747 1.00 0.00 98 VAL A C 11
ATOM 14543 O O . VAL A 1 98 ? 14.861 11.626 7.886 1.00 0.00 98 VAL A O 11
ATOM 14556 N N . GLN A 1 99 ? 16.453 10.566 6.698 1.00 0.00 99 GLN A N 11
ATOM 14557 C CA . GLN A 1 99 ? 16.477 11.557 5.626 1.00 0.00 99 GLN A CA 11
ATOM 14558 C C . GLN A 1 99 ? 17.523 11.193 4.576 1.00 0.00 99 GLN A C 11
ATOM 14559 O O . GLN A 1 99 ? 17.244 11.203 3.378 1.00 0.00 99 GLN A O 11
ATOM 14573 N N . ASN A 1 100 ? 18.727 10.871 5.038 1.00 0.00 100 ASN A N 11
ATOM 14574 C CA . ASN A 1 100 ? 19.819 10.503 4.142 1.00 0.00 100 ASN A CA 11
ATOM 14575 C C . ASN A 1 100 ? 20.101 11.618 3.139 1.00 0.00 100 ASN A C 11
ATOM 14576 O O . ASN A 1 100 ? 19.485 11.604 2.051 1.00 0.00 100 ASN A O 11
ATOM 14587 N N . GLY A 1 21 ? -18.785 -7.071 -1.103 1.00 0.00 21 GLY A N 12
ATOM 14588 C CA . GLY A 1 21 ? -18.091 -6.274 -2.151 1.00 0.00 21 GLY A CA 12
ATOM 14589 C C . GLY A 1 21 ? -18.044 -4.793 -1.824 1.00 0.00 21 GLY A C 12
ATOM 14590 O O . GLY A 1 21 ? -18.082 -3.951 -2.722 1.00 0.00 21 GLY A O 12
ATOM 14594 N N . TYR A 1 22 ? -17.963 -4.473 -0.536 1.00 0.00 22 TYR A N 12
ATOM 14595 C CA . TYR A 1 22 ? -17.911 -3.083 -0.096 1.00 0.00 22 TYR A CA 12
ATOM 14596 C C . TYR A 1 22 ? -16.768 -2.868 0.890 1.00 0.00 22 TYR A C 12
ATOM 14597 O O . TYR A 1 22 ? -16.872 -2.051 1.806 1.00 0.00 22 TYR A O 12
ATOM 14615 N N . GLU A 1 23 ? -15.679 -3.603 0.697 1.00 0.00 23 GLU A N 12
ATOM 14616 C CA . GLU A 1 23 ? -14.517 -3.491 1.571 1.00 0.00 23 GLU A CA 12
ATOM 14617 C C . GLU A 1 23 ? -13.273 -4.064 0.903 1.00 0.00 23 GLU A C 12
ATOM 14618 O O . GLU A 1 23 ? -13.356 -5.008 0.118 1.00 0.00 23 GLU A O 12
ATOM 14630 N N . CYS A 1 24 ? -12.120 -3.486 1.221 1.00 0.00 24 CYS A N 12
ATOM 14631 C CA . CYS A 1 24 ? -10.854 -3.937 0.655 1.00 0.00 24 CYS A CA 12
ATOM 14632 C C . CYS A 1 24 ? -9.766 -3.961 1.725 1.00 0.00 24 CYS A C 12
ATOM 14633 O O . CYS A 1 24 ? -9.820 -3.205 2.692 1.00 0.00 24 CYS A O 12
ATOM 14641 N N . GLN A 1 25 ? -8.785 -4.838 1.548 1.00 0.00 25 GLN A N 12
ATOM 14642 C CA . GLN A 1 25 ? -7.684 -4.966 2.496 1.00 0.00 25 GLN A CA 12
ATOM 14643 C C . GLN A 1 25 ? -6.490 -5.632 1.824 1.00 0.00 25 GLN A C 12
ATOM 14644 O O . GLN A 1 25 ? -6.607 -6.731 1.283 1.00 0.00 25 GLN A O 12
ATOM 14658 N N . LEU A 1 26 ? -5.340 -4.969 1.864 1.00 0.00 26 LEU A N 12
ATOM 14659 C CA . LEU A 1 26 ? -4.135 -5.505 1.235 1.00 0.00 26 LEU A CA 12
ATOM 14660 C C . LEU A 1 26 ? -2.958 -5.536 2.198 1.00 0.00 26 LEU A C 12
ATOM 14661 O O . LEU A 1 26 ? -2.879 -4.734 3.129 1.00 0.00 26 LEU A O 12
ATOM 14677 N N . ARG A 1 27 ? -2.037 -6.468 1.954 1.00 0.00 27 ARG A N 12
ATOM 14678 C CA . ARG A 1 27 ? -0.853 -6.612 2.789 1.00 0.00 27 ARG A CA 12
ATOM 14679 C C . ARG A 1 27 ? 0.282 -5.732 2.266 1.00 0.00 27 ARG A C 12
ATOM 14680 O O . ARG A 1 27 ? 0.529 -5.678 1.062 1.00 0.00 27 ARG A O 12
ATOM 14701 N N . LEU A 1 28 ? 0.969 -5.051 3.176 1.00 0.00 28 LEU A N 12
ATOM 14702 C CA . LEU A 1 28 ? 2.084 -4.182 2.803 1.00 0.00 28 LEU A CA 12
ATOM 14703 C C . LEU A 1 28 ? 3.382 -4.682 3.388 1.00 0.00 28 LEU A C 12
ATOM 14704 O O . LEU A 1 28 ? 3.517 -4.752 4.602 1.00 0.00 28 LEU A O 12
ATOM 14720 N N . ARG A 1 29 ? 4.342 -5.004 2.539 1.00 0.00 29 ARG A N 12
ATOM 14721 C CA . ARG A 1 29 ? 5.630 -5.468 3.021 1.00 0.00 29 ARG A CA 12
ATOM 14722 C C . ARG A 1 29 ? 6.682 -4.383 2.807 1.00 0.00 29 ARG A C 12
ATOM 14723 O O . ARG A 1 29 ? 7.153 -4.174 1.689 1.00 0.00 29 ARG A O 12
ATOM 14744 N N . LEU A 1 30 ? 7.048 -3.690 3.885 1.00 0.00 30 LEU A N 12
ATOM 14745 C CA . LEU A 1 30 ? 8.014 -2.602 3.790 1.00 0.00 30 LEU A CA 12
ATOM 14746 C C . LEU A 1 30 ? 9.445 -3.111 3.900 1.00 0.00 30 LEU A C 12
ATOM 14747 O O . LEU A 1 30 ? 9.720 -4.112 4.561 1.00 0.00 30 LEU A O 12
ATOM 14763 N N . SER A 1 31 ? 10.353 -2.395 3.234 1.00 0.00 31 SER A N 12
ATOM 14764 C CA . SER A 1 31 ? 11.769 -2.745 3.217 1.00 0.00 31 SER A CA 12
ATOM 14765 C C . SER A 1 31 ? 12.327 -2.911 4.626 1.00 0.00 31 SER A C 12
ATOM 14766 O O . SER A 1 31 ? 13.364 -3.547 4.815 1.00 0.00 31 SER A O 12
ATOM 14774 N N . THR A 1 32 ? 11.646 -2.339 5.616 1.00 0.00 32 THR A N 12
ATOM 14775 C CA . THR A 1 32 ? 12.095 -2.452 6.995 1.00 0.00 32 THR A CA 12
ATOM 14776 C C . THR A 1 32 ? 11.506 -3.698 7.647 1.00 0.00 32 THR A C 12
ATOM 14777 O O . THR A 1 32 ? 11.621 -3.893 8.857 1.00 0.00 32 THR A O 12
ATOM 14788 N N . GLY A 1 33 ? 10.875 -4.540 6.832 1.00 0.00 33 GLY A N 12
ATOM 14789 C CA . GLY A 1 33 ? 10.264 -5.744 7.339 1.00 0.00 33 GLY A CA 12
ATOM 14790 C C . GLY A 1 33 ? 8.915 -5.434 7.929 1.00 0.00 33 GLY A C 12
ATOM 14791 O O . GLY A 1 33 ? 8.536 -5.980 8.966 1.00 0.00 33 GLY A O 12
ATOM 14795 N N . LYS A 1 34 ? 8.184 -4.547 7.261 1.00 0.00 34 LYS A N 12
ATOM 14796 C CA . LYS A 1 34 ? 6.881 -4.133 7.743 1.00 0.00 34 LYS A CA 12
ATOM 14797 C C . LYS A 1 34 ? 5.766 -4.711 6.886 1.00 0.00 34 LYS A C 12
ATOM 14798 O O . LYS A 1 34 ? 5.351 -4.104 5.906 1.00 0.00 34 LYS A O 12
ATOM 14817 N N . ASP A 1 35 ? 5.286 -5.888 7.258 1.00 0.00 35 ASP A N 12
ATOM 14818 C CA . ASP A 1 35 ? 4.208 -6.531 6.521 1.00 0.00 35 ASP A CA 12
ATOM 14819 C C . ASP A 1 35 ? 2.910 -6.461 7.317 1.00 0.00 35 ASP A C 12
ATOM 14820 O O . ASP A 1 35 ? 2.616 -7.336 8.130 1.00 0.00 35 ASP A O 12
ATOM 14829 N N . LEU A 1 36 ? 2.141 -5.409 7.073 1.00 0.00 36 LEU A N 12
ATOM 14830 C CA . LEU A 1 36 ? 0.878 -5.206 7.762 1.00 0.00 36 LEU A CA 12
ATOM 14831 C C . LEU A 1 36 ? -0.222 -4.935 6.752 1.00 0.00 36 LEU A C 12
ATOM 14832 O O . LEU A 1 36 ? -0.092 -4.062 5.892 1.00 0.00 36 LEU A O 12
ATOM 14848 N N . LYS A 1 37 ? -1.297 -5.695 6.850 1.00 0.00 37 LYS A N 12
ATOM 14849 C CA . LYS A 1 37 ? -2.416 -5.546 5.940 1.00 0.00 37 LYS A CA 12
ATOM 14850 C C . LYS A 1 37 ? -3.310 -4.382 6.360 1.00 0.00 37 LYS A C 12
ATOM 14851 O O . LYS A 1 37 ? -4.033 -4.455 7.353 1.00 0.00 37 LYS A O 12
ATOM 14870 N N . LEU A 1 38 ? -3.231 -3.301 5.590 1.00 0.00 38 LEU A N 12
ATOM 14871 C CA . LEU A 1 38 ? -4.013 -2.100 5.854 1.00 0.00 38 LEU A CA 12
ATOM 14872 C C . LEU A 1 38 ? -5.389 -2.199 5.200 1.00 0.00 38 LEU A C 12
ATOM 14873 O O . LEU A 1 38 ? -5.528 -2.725 4.092 1.00 0.00 38 LEU A O 12
ATOM 14889 N N . VAL A 1 39 ? -6.402 -1.695 5.900 1.00 0.00 39 VAL A N 12
ATOM 14890 C CA . VAL A 1 39 ? -7.766 -1.710 5.394 1.00 0.00 39 VAL A CA 12
ATOM 14891 C C . VAL A 1 39 ? -7.989 -0.577 4.397 1.00 0.00 39 VAL A C 12
ATOM 14892 O O . VAL A 1 39 ? -7.380 0.486 4.506 1.00 0.00 39 VAL A O 12
ATOM 14905 N N . VAL A 1 40 ? -8.873 -0.813 3.436 1.00 0.00 40 VAL A N 12
ATOM 14906 C CA . VAL A 1 40 ? -9.180 0.174 2.411 1.00 0.00 40 VAL A CA 12
ATOM 14907 C C . VAL A 1 40 ? -10.526 -0.130 1.772 1.00 0.00 40 VAL A C 12
ATOM 14908 O O . VAL A 1 40 ? -11.086 -1.209 1.970 1.00 0.00 40 VAL A O 12
ATOM 14921 N N . ARG A 1 41 ? -11.035 0.809 0.991 1.00 0.00 41 ARG A N 12
ATOM 14922 C CA . ARG A 1 41 ? -12.313 0.628 0.336 1.00 0.00 41 ARG A CA 12
ATOM 14923 C C . ARG A 1 41 ? -12.372 1.402 -0.980 1.00 0.00 41 ARG A C 12
ATOM 14924 O O . ARG A 1 41 ? -12.585 2.609 -0.988 1.00 0.00 41 ARG A O 12
ATOM 14945 N N . SER A 1 42 ? -12.140 0.684 -2.079 1.00 0.00 42 SER A N 12
ATOM 14946 C CA . SER A 1 42 ? -12.167 1.226 -3.447 1.00 0.00 42 SER A CA 12
ATOM 14947 C C . SER A 1 42 ? -11.556 2.627 -3.592 1.00 0.00 42 SER A C 12
ATOM 14948 O O . SER A 1 42 ? -10.749 2.857 -4.492 1.00 0.00 42 SER A O 12
ATOM 14956 N N . THR A 1 43 ? -11.928 3.556 -2.723 1.00 0.00 43 THR A N 12
ATOM 14957 C CA . THR A 1 43 ? -11.388 4.906 -2.775 1.00 0.00 43 THR A CA 12
ATOM 14958 C C . THR A 1 43 ? -10.071 4.993 -2.012 1.00 0.00 43 THR A C 12
ATOM 14959 O O . THR A 1 43 ? -9.331 5.967 -2.146 1.00 0.00 43 THR A O 12
ATOM 14970 N N . ASP A 1 44 ? -9.780 3.970 -1.210 1.00 0.00 44 ASP A N 12
ATOM 14971 C CA . ASP A 1 44 ? -8.550 3.949 -0.433 1.00 0.00 44 ASP A CA 12
ATOM 14972 C C . ASP A 1 44 ? -7.456 3.154 -1.148 1.00 0.00 44 ASP A C 12
ATOM 14973 O O . ASP A 1 44 ? -6.731 2.375 -0.527 1.00 0.00 44 ASP A O 12
ATOM 14982 N N . THR A 1 45 ? -7.348 3.359 -2.458 1.00 0.00 45 THR A N 12
ATOM 14983 C CA . THR A 1 45 ? -6.343 2.680 -3.274 1.00 0.00 45 THR A CA 12
ATOM 14984 C C . THR A 1 45 ? -4.935 2.975 -2.769 1.00 0.00 45 THR A C 12
ATOM 14985 O O . THR A 1 45 ? -4.754 3.832 -1.913 1.00 0.00 45 THR A O 12
ATOM 14996 N N . VAL A 1 46 ? -3.953 2.260 -3.311 1.00 0.00 46 VAL A N 12
ATOM 14997 C CA . VAL A 1 46 ? -2.542 2.411 -2.935 1.00 0.00 46 VAL A CA 12
ATOM 14998 C C . VAL A 1 46 ? -2.194 3.827 -2.447 1.00 0.00 46 VAL A C 12
ATOM 14999 O O . VAL A 1 46 ? -1.325 3.989 -1.597 1.00 0.00 46 VAL A O 12
ATOM 15012 N N . PHE A 1 47 ? -2.854 4.848 -2.990 1.00 0.00 47 PHE A N 12
ATOM 15013 C CA . PHE A 1 47 ? -2.608 6.224 -2.557 1.00 0.00 47 PHE A CA 12
ATOM 15014 C C . PHE A 1 47 ? -3.038 6.383 -1.114 1.00 0.00 47 PHE A C 12
ATOM 15015 O O . PHE A 1 47 ? -2.200 6.543 -0.227 1.00 0.00 47 PHE A O 12
ATOM 15032 N N . HIS A 1 48 ? -4.341 6.345 -0.867 1.00 0.00 48 HIS A N 12
ATOM 15033 C CA . HIS A 1 48 ? -4.829 6.428 0.498 1.00 0.00 48 HIS A CA 12
ATOM 15034 C C . HIS A 1 48 ? -4.182 5.305 1.283 1.00 0.00 48 HIS A C 12
ATOM 15035 O O . HIS A 1 48 ? -3.795 5.464 2.439 1.00 0.00 48 HIS A O 12
ATOM 15050 N N . MET A 1 49 ? -4.084 4.151 0.628 1.00 0.00 49 MET A N 12
ATOM 15051 C CA . MET A 1 49 ? -3.424 2.998 1.203 1.00 0.00 49 MET A CA 12
ATOM 15052 C C . MET A 1 49 ? -2.089 3.456 1.762 1.00 0.00 49 MET A C 12
ATOM 15053 O O . MET A 1 49 ? -1.715 3.139 2.891 1.00 0.00 49 MET A O 12
ATOM 15067 N N . LYS A 1 50 ? -1.381 4.217 0.933 1.00 0.00 50 LYS A N 12
ATOM 15068 C CA . LYS A 1 50 ? -0.096 4.784 1.306 1.00 0.00 50 LYS A CA 12
ATOM 15069 C C . LYS A 1 50 ? -0.316 5.835 2.382 1.00 0.00 50 LYS A C 12
ATOM 15070 O O . LYS A 1 50 ? 0.515 6.017 3.272 1.00 0.00 50 LYS A O 12
ATOM 15089 N N . ARG A 1 51 ? -1.453 6.528 2.290 1.00 0.00 51 ARG A N 12
ATOM 15090 C CA . ARG A 1 51 ? -1.805 7.545 3.265 1.00 0.00 51 ARG A CA 12
ATOM 15091 C C . ARG A 1 51 ? -1.788 6.933 4.664 1.00 0.00 51 ARG A C 12
ATOM 15092 O O . ARG A 1 51 ? -1.200 7.469 5.607 1.00 0.00 51 ARG A O 12
ATOM 15113 N N . ARG A 1 52 ? -2.428 5.778 4.775 1.00 0.00 52 ARG A N 12
ATOM 15114 C CA . ARG A 1 52 ? -2.490 5.053 6.030 1.00 0.00 52 ARG A CA 12
ATOM 15115 C C . ARG A 1 52 ? -1.227 4.218 6.204 1.00 0.00 52 ARG A C 12
ATOM 15116 O O . ARG A 1 52 ? -0.891 3.804 7.311 1.00 0.00 52 ARG A O 12
ATOM 15137 N N . LEU A 1 53 ? -0.536 3.966 5.090 1.00 0.00 53 LEU A N 12
ATOM 15138 C CA . LEU A 1 53 ? 0.710 3.216 5.116 1.00 0.00 53 LEU A CA 12
ATOM 15139 C C . LEU A 1 53 ? 1.706 3.951 5.995 1.00 0.00 53 LEU A C 12
ATOM 15140 O O . LEU A 1 53 ? 2.498 3.339 6.714 1.00 0.00 53 LEU A O 12
ATOM 15156 N N . HIS A 1 54 ? 1.656 5.278 5.926 1.00 0.00 54 HIS A N 12
ATOM 15157 C CA . HIS A 1 54 ? 2.516 6.117 6.732 1.00 0.00 54 HIS A CA 12
ATOM 15158 C C . HIS A 1 54 ? 1.904 6.287 8.114 1.00 0.00 54 HIS A C 12
ATOM 15159 O O . HIS A 1 54 ? 2.603 6.236 9.126 1.00 0.00 54 HIS A O 12
ATOM 15174 N N . ALA A 1 55 ? 0.590 6.491 8.146 1.00 0.00 55 ALA A N 12
ATOM 15175 C CA . ALA A 1 55 ? -0.118 6.646 9.408 1.00 0.00 55 ALA A CA 12
ATOM 15176 C C . ALA A 1 55 ? 0.014 5.387 10.261 1.00 0.00 55 ALA A C 12
ATOM 15177 O O . ALA A 1 55 ? -0.045 5.450 11.489 1.00 0.00 55 ALA A O 12
ATOM 15184 N N . ALA A 1 56 ? 0.194 4.241 9.602 1.00 0.00 56 ALA A N 12
ATOM 15185 C CA . ALA A 1 56 ? 0.332 2.971 10.302 1.00 0.00 56 ALA A CA 12
ATOM 15186 C C . ALA A 1 56 ? 1.761 2.742 10.794 1.00 0.00 56 ALA A C 12
ATOM 15187 O O . ALA A 1 56 ? 2.002 2.670 11.999 1.00 0.00 56 ALA A O 12
ATOM 15194 N N . GLU A 1 57 ? 2.706 2.627 9.863 1.00 0.00 57 GLU A N 12
ATOM 15195 C CA . GLU A 1 57 ? 4.100 2.381 10.225 1.00 0.00 57 GLU A CA 12
ATOM 15196 C C . GLU A 1 57 ? 4.884 3.679 10.428 1.00 0.00 57 GLU A C 12
ATOM 15197 O O . GLU A 1 57 ? 5.714 3.768 11.332 1.00 0.00 57 GLU A O 12
ATOM 15209 N N . GLY A 1 58 ? 4.624 4.687 9.594 1.00 0.00 58 GLY A N 12
ATOM 15210 C CA . GLY A 1 58 ? 5.333 5.947 9.728 1.00 0.00 58 GLY A CA 12
ATOM 15211 C C . GLY A 1 58 ? 6.075 6.350 8.465 1.00 0.00 58 GLY A C 12
ATOM 15212 O O . GLY A 1 58 ? 6.874 7.287 8.484 1.00 0.00 58 GLY A O 12
ATOM 15216 N N . VAL A 1 59 ? 5.816 5.648 7.365 1.00 0.00 59 VAL A N 12
ATOM 15217 C CA . VAL A 1 59 ? 6.462 5.956 6.098 1.00 0.00 59 VAL A CA 12
ATOM 15218 C C . VAL A 1 59 ? 5.643 6.983 5.322 1.00 0.00 59 VAL A C 12
ATOM 15219 O O . VAL A 1 59 ? 4.921 6.645 4.390 1.00 0.00 59 VAL A O 12
ATOM 15232 N N . GLU A 1 60 ? 5.746 8.240 5.736 1.00 0.00 60 GLU A N 12
ATOM 15233 C CA . GLU A 1 60 ? 5.014 9.324 5.091 1.00 0.00 60 GLU A CA 12
ATOM 15234 C C . GLU A 1 60 ? 5.828 10.049 4.007 1.00 0.00 60 GLU A C 12
ATOM 15235 O O . GLU A 1 60 ? 5.250 10.546 3.042 1.00 0.00 60 GLU A O 12
ATOM 15247 N N . PRO A 1 61 ? 7.171 10.135 4.132 1.00 0.00 61 PRO A N 12
ATOM 15248 C CA . PRO A 1 61 ? 7.995 10.828 3.136 1.00 0.00 61 PRO A CA 12
ATOM 15249 C C . PRO A 1 61 ? 8.189 10.005 1.865 1.00 0.00 61 PRO A C 12
ATOM 15250 O O . PRO A 1 61 ? 7.402 9.103 1.575 1.00 0.00 61 PRO A O 12
ATOM 15261 N N . GLY A 1 62 ? 9.238 10.317 1.107 1.00 0.00 62 GLY A N 12
ATOM 15262 C CA . GLY A 1 62 ? 9.513 9.588 -0.121 1.00 0.00 62 GLY A CA 12
ATOM 15263 C C . GLY A 1 62 ? 9.796 8.111 0.111 1.00 0.00 62 GLY A C 12
ATOM 15264 O O . GLY A 1 62 ? 10.042 7.367 -0.839 1.00 0.00 62 GLY A O 12
ATOM 15268 N N . SER A 1 63 ? 9.756 7.681 1.370 1.00 0.00 63 SER A N 12
ATOM 15269 C CA . SER A 1 63 ? 10.007 6.288 1.718 1.00 0.00 63 SER A CA 12
ATOM 15270 C C . SER A 1 63 ? 8.842 5.376 1.325 1.00 0.00 63 SER A C 12
ATOM 15271 O O . SER A 1 63 ? 8.848 4.189 1.644 1.00 0.00 63 SER A O 12
ATOM 15279 N N . GLN A 1 64 ? 7.842 5.926 0.641 1.00 0.00 64 GLN A N 12
ATOM 15280 C CA . GLN A 1 64 ? 6.694 5.134 0.215 1.00 0.00 64 GLN A CA 12
ATOM 15281 C C . GLN A 1 64 ? 6.843 4.682 -1.233 1.00 0.00 64 GLN A C 12
ATOM 15282 O O . GLN A 1 64 ? 6.215 5.240 -2.130 1.00 0.00 64 GLN A O 12
ATOM 15296 N N . ARG A 1 65 ? 7.686 3.681 -1.463 1.00 0.00 65 ARG A N 12
ATOM 15297 C CA . ARG A 1 65 ? 7.879 3.154 -2.808 1.00 0.00 65 ARG A CA 12
ATOM 15298 C C . ARG A 1 65 ? 6.924 1.991 -3.048 1.00 0.00 65 ARG A C 12
ATOM 15299 O O . ARG A 1 65 ? 7.238 0.845 -2.737 1.00 0.00 65 ARG A O 12
ATOM 15320 N N . TRP A 1 66 ? 5.757 2.313 -3.600 1.00 0.00 66 TRP A N 12
ATOM 15321 C CA . TRP A 1 66 ? 4.703 1.332 -3.875 1.00 0.00 66 TRP A CA 12
ATOM 15322 C C . TRP A 1 66 ? 5.010 0.472 -5.105 1.00 0.00 66 TRP A C 12
ATOM 15323 O O . TRP A 1 66 ? 5.219 0.987 -6.205 1.00 0.00 66 TRP A O 12
ATOM 15344 N N . PHE A 1 67 ? 4.986 -0.847 -4.920 1.00 0.00 67 PHE A N 12
ATOM 15345 C CA . PHE A 1 67 ? 5.271 -1.776 -6.008 1.00 0.00 67 PHE A CA 12
ATOM 15346 C C . PHE A 1 67 ? 4.575 -3.117 -5.791 1.00 0.00 67 PHE A C 12
ATOM 15347 O O . PHE A 1 67 ? 4.650 -3.699 -4.712 1.00 0.00 67 PHE A O 12
ATOM 15364 N N . PHE A 1 68 ? 3.905 -3.600 -6.830 1.00 0.00 68 PHE A N 12
ATOM 15365 C CA . PHE A 1 68 ? 3.203 -4.877 -6.772 1.00 0.00 68 PHE A CA 12
ATOM 15366 C C . PHE A 1 68 ? 3.919 -5.915 -7.627 1.00 0.00 68 PHE A C 12
ATOM 15367 O O . PHE A 1 68 ? 3.981 -5.787 -8.851 1.00 0.00 68 PHE A O 12
ATOM 15384 N N . SER A 1 69 ? 4.460 -6.940 -6.979 1.00 0.00 69 SER A N 12
ATOM 15385 C CA . SER A 1 69 ? 5.180 -7.995 -7.684 1.00 0.00 69 SER A CA 12
ATOM 15386 C C . SER A 1 69 ? 6.442 -7.449 -8.352 1.00 0.00 69 SER A C 12
ATOM 15387 O O . SER A 1 69 ? 7.066 -8.128 -9.168 1.00 0.00 69 SER A O 12
ATOM 15395 N N . GLY A 1 70 ? 6.815 -6.218 -8.003 1.00 0.00 70 GLY A N 12
ATOM 15396 C CA . GLY A 1 70 ? 8.001 -5.610 -8.577 1.00 0.00 70 GLY A CA 12
ATOM 15397 C C . GLY A 1 70 ? 7.683 -4.420 -9.462 1.00 0.00 70 GLY A C 12
ATOM 15398 O O . GLY A 1 70 ? 8.548 -3.583 -9.718 1.00 0.00 70 GLY A O 12
ATOM 15402 N N . ARG A 1 71 ? 6.443 -4.343 -9.930 1.00 0.00 71 ARG A N 12
ATOM 15403 C CA . ARG A 1 71 ? 6.020 -3.244 -10.786 1.00 0.00 71 ARG A CA 12
ATOM 15404 C C . ARG A 1 71 ? 5.497 -2.086 -9.941 1.00 0.00 71 ARG A C 12
ATOM 15405 O O . ARG A 1 71 ? 4.905 -2.302 -8.887 1.00 0.00 71 ARG A O 12
ATOM 15426 N N . PRO A 1 72 ? 5.706 -0.840 -10.395 1.00 0.00 72 PRO A N 12
ATOM 15427 C CA . PRO A 1 72 ? 5.247 0.346 -9.665 1.00 0.00 72 PRO A CA 12
ATOM 15428 C C . PRO A 1 72 ? 3.730 0.471 -9.682 1.00 0.00 72 PRO A C 12
ATOM 15429 O O . PRO A 1 72 ? 3.127 0.669 -10.736 1.00 0.00 72 PRO A O 12
ATOM 15440 N N . LEU A 1 73 ? 3.114 0.355 -8.508 1.00 0.00 73 LEU A N 12
ATOM 15441 C CA . LEU A 1 73 ? 1.658 0.445 -8.405 1.00 0.00 73 LEU A CA 12
ATOM 15442 C C . LEU A 1 73 ? 1.166 1.870 -8.654 1.00 0.00 73 LEU A C 12
ATOM 15443 O O . LEU A 1 73 ? 1.950 2.814 -8.703 1.00 0.00 73 LEU A O 12
ATOM 15458 N N . THR A 1 74 ? -0.148 2.015 -8.787 1.00 0.00 74 THR A N 12
ATOM 15459 C CA . THR A 1 74 ? -0.757 3.321 -9.016 1.00 0.00 74 THR A CA 12
ATOM 15460 C C . THR A 1 74 ? -1.627 3.736 -7.833 1.00 0.00 74 THR A C 12
ATOM 15461 O O . THR A 1 74 ? -1.796 2.986 -6.877 1.00 0.00 74 THR A O 12
ATOM 15472 N N . ASP A 1 75 ? -2.178 4.940 -7.921 1.00 0.00 75 ASP A N 12
ATOM 15473 C CA . ASP A 1 75 ? -3.031 5.503 -6.878 1.00 0.00 75 ASP A CA 12
ATOM 15474 C C . ASP A 1 75 ? -4.499 5.160 -7.110 1.00 0.00 75 ASP A C 12
ATOM 15475 O O . ASP A 1 75 ? -5.389 5.913 -6.716 1.00 0.00 75 ASP A O 12
ATOM 15484 N N . LYS A 1 76 ? -4.744 4.030 -7.756 1.00 0.00 76 LYS A N 12
ATOM 15485 C CA . LYS A 1 76 ? -6.101 3.591 -8.045 1.00 0.00 76 LYS A CA 12
ATOM 15486 C C . LYS A 1 76 ? -6.135 2.085 -8.245 1.00 0.00 76 LYS A C 12
ATOM 15487 O O . LYS A 1 76 ? -6.902 1.570 -9.058 1.00 0.00 76 LYS A O 12
ATOM 15506 N N . MET A 1 77 ? -5.294 1.384 -7.494 1.00 0.00 77 MET A N 12
ATOM 15507 C CA . MET A 1 77 ? -5.204 -0.066 -7.600 1.00 0.00 77 MET A CA 12
ATOM 15508 C C . MET A 1 77 ? -6.271 -0.802 -6.791 1.00 0.00 77 MET A C 12
ATOM 15509 O O . MET A 1 77 ? -6.775 -1.833 -7.238 1.00 0.00 77 MET A O 12
ATOM 15523 N N . LYS A 1 78 ? -6.682 -0.260 -5.647 1.00 0.00 78 LYS A N 12
ATOM 15524 C CA . LYS A 1 78 ? -7.651 -0.973 -4.819 1.00 0.00 78 LYS A CA 12
ATOM 15525 C C . LYS A 1 78 ? -8.922 -1.271 -5.594 1.00 0.00 78 LYS A C 12
ATOM 15526 O O . LYS A 1 78 ? -9.213 -2.431 -5.896 1.00 0.00 78 LYS A O 12
ATOM 15545 N N . PHE A 1 79 ? -9.674 -0.237 -5.920 1.00 0.00 79 PHE A N 12
ATOM 15546 C CA . PHE A 1 79 ? -10.907 -0.416 -6.667 1.00 0.00 79 PHE A CA 12
ATOM 15547 C C . PHE A 1 79 ? -10.642 -0.946 -8.080 1.00 0.00 79 PHE A C 12
ATOM 15548 O O . PHE A 1 79 ? -11.576 -1.350 -8.771 1.00 0.00 79 PHE A O 12
ATOM 15565 N N . GLU A 1 80 ? -9.381 -0.932 -8.518 1.00 0.00 80 GLU A N 12
ATOM 15566 C CA . GLU A 1 80 ? -9.049 -1.395 -9.865 1.00 0.00 80 GLU A CA 12
ATOM 15567 C C . GLU A 1 80 ? -8.696 -2.878 -9.892 1.00 0.00 80 GLU A C 12
ATOM 15568 O O . GLU A 1 80 ? -8.896 -3.553 -10.903 1.00 0.00 80 GLU A O 12
ATOM 15580 N N . GLU A 1 81 ? -8.170 -3.383 -8.784 1.00 0.00 81 GLU A N 12
ATOM 15581 C CA . GLU A 1 81 ? -7.764 -4.774 -8.702 1.00 0.00 81 GLU A CA 12
ATOM 15582 C C . GLU A 1 81 ? -8.904 -5.618 -8.175 1.00 0.00 81 GLU A C 12
ATOM 15583 O O . GLU A 1 81 ? -9.400 -6.518 -8.853 1.00 0.00 81 GLU A O 12
ATOM 15595 N N . LEU A 1 82 ? -9.322 -5.305 -6.955 1.00 0.00 82 LEU A N 12
ATOM 15596 C CA . LEU A 1 82 ? -10.400 -6.026 -6.306 1.00 0.00 82 LEU A CA 12
ATOM 15597 C C . LEU A 1 82 ? -10.002 -7.477 -6.040 1.00 0.00 82 LEU A C 12
ATOM 15598 O O . LEU A 1 82 ? -10.824 -8.281 -5.601 1.00 0.00 82 LEU A O 12
ATOM 15614 N N . LYS A 1 83 ? -8.734 -7.806 -6.296 1.00 0.00 83 LYS A N 12
ATOM 15615 C CA . LYS A 1 83 ? -8.240 -9.161 -6.096 1.00 0.00 83 LYS A CA 12
ATOM 15616 C C . LYS A 1 83 ? -7.379 -9.257 -4.836 1.00 0.00 83 LYS A C 12
ATOM 15617 O O . LYS A 1 83 ? -6.905 -10.336 -4.485 1.00 0.00 83 LYS A O 12
ATOM 15636 N N . ILE A 1 84 ? -7.175 -8.127 -4.166 1.00 0.00 84 ILE A N 12
ATOM 15637 C CA . ILE A 1 84 ? -6.368 -8.086 -2.957 1.00 0.00 84 ILE A CA 12
ATOM 15638 C C . ILE A 1 84 ? -7.236 -7.944 -1.706 1.00 0.00 84 ILE A C 12
ATOM 15639 O O . ILE A 1 84 ? -7.260 -6.885 -1.077 1.00 0.00 84 ILE A O 12
ATOM 15655 N N . PRO A 1 85 ? -7.972 -9.007 -1.327 1.00 0.00 85 PRO A N 12
ATOM 15656 C CA . PRO A 1 85 ? -8.827 -8.987 -0.138 1.00 0.00 85 PRO A CA 12
ATOM 15657 C C . PRO A 1 85 ? -8.020 -9.110 1.149 1.00 0.00 85 PRO A C 12
ATOM 15658 O O . PRO A 1 85 ? -8.440 -8.640 2.206 1.00 0.00 85 PRO A O 12
ATOM 15669 N N . LYS A 1 86 ? -6.856 -9.748 1.048 1.00 0.00 86 LYS A N 12
ATOM 15670 C CA . LYS A 1 86 ? -5.976 -9.943 2.198 1.00 0.00 86 LYS A CA 12
ATOM 15671 C C . LYS A 1 86 ? -4.766 -10.795 1.820 1.00 0.00 86 LYS A C 12
ATOM 15672 O O . LYS A 1 86 ? -3.692 -10.654 2.404 1.00 0.00 86 LYS A O 12
ATOM 15691 N N . ASP A 1 87 ? -4.946 -11.678 0.842 1.00 0.00 87 ASP A N 12
ATOM 15692 C CA . ASP A 1 87 ? -3.868 -12.550 0.391 1.00 0.00 87 ASP A CA 12
ATOM 15693 C C . ASP A 1 87 ? -2.786 -11.757 -0.338 1.00 0.00 87 ASP A C 12
ATOM 15694 O O . ASP A 1 87 ? -1.618 -11.784 0.050 1.00 0.00 87 ASP A O 12
ATOM 15703 N N . TYR A 1 88 ? -3.179 -11.051 -1.395 1.00 0.00 88 TYR A N 12
ATOM 15704 C CA . TYR A 1 88 ? -2.237 -10.257 -2.175 1.00 0.00 88 TYR A CA 12
ATOM 15705 C C . TYR A 1 88 ? -1.523 -9.233 -1.298 1.00 0.00 88 TYR A C 12
ATOM 15706 O O . TYR A 1 88 ? -2.060 -8.773 -0.286 1.00 0.00 88 TYR A O 12
ATOM 15724 N N . VAL A 1 89 ? -0.309 -8.874 -1.700 1.00 0.00 89 VAL A N 12
ATOM 15725 C CA . VAL A 1 89 ? 0.500 -7.930 -0.939 1.00 0.00 89 VAL A CA 12
ATOM 15726 C C . VAL A 1 89 ? 1.286 -6.989 -1.844 1.00 0.00 89 VAL A C 12
ATOM 15727 O O . VAL A 1 89 ? 1.884 -7.414 -2.831 1.00 0.00 89 VAL A O 12
ATOM 15740 N N . VAL A 1 90 ? 1.279 -5.703 -1.497 1.00 0.00 90 VAL A N 12
ATOM 15741 C CA . VAL A 1 90 ? 2.025 -4.711 -2.257 1.00 0.00 90 VAL A CA 12
ATOM 15742 C C . VAL A 1 90 ? 3.392 -4.512 -1.632 1.00 0.00 90 VAL A C 12
ATOM 15743 O O . VAL A 1 90 ? 3.510 -4.228 -0.438 1.00 0.00 90 VAL A O 12
ATOM 15756 N N . GLN A 1 91 ? 4.426 -4.672 -2.443 1.00 0.00 91 GLN A N 12
ATOM 15757 C CA . GLN A 1 91 ? 5.782 -4.528 -1.964 1.00 0.00 91 GLN A CA 12
ATOM 15758 C C . GLN A 1 91 ? 6.213 -3.076 -2.015 1.00 0.00 91 GLN A C 12
ATOM 15759 O O . GLN A 1 91 ? 6.291 -2.470 -3.085 1.00 0.00 91 GLN A O 12
ATOM 15773 N N . VAL A 1 92 ? 6.485 -2.528 -0.847 1.00 0.00 92 VAL A N 12
ATOM 15774 C CA . VAL A 1 92 ? 6.902 -1.145 -0.729 1.00 0.00 92 VAL A CA 12
ATOM 15775 C C . VAL A 1 92 ? 8.389 -1.053 -0.404 1.00 0.00 92 VAL A C 12
ATOM 15776 O O . VAL A 1 92 ? 9.022 -2.055 -0.072 1.00 0.00 92 VAL A O 12
ATOM 15789 N N . ILE A 1 93 ? 8.944 0.149 -0.494 1.00 0.00 93 ILE A N 12
ATOM 15790 C CA . ILE A 1 93 ? 10.350 0.355 -0.174 1.00 0.00 93 ILE A CA 12
ATOM 15791 C C . ILE A 1 93 ? 10.540 1.634 0.632 1.00 0.00 93 ILE A C 12
ATOM 15792 O O . ILE A 1 93 ? 10.153 2.723 0.204 1.00 0.00 93 ILE A O 12
ATOM 15808 N N . VAL A 1 94 ? 11.135 1.475 1.804 1.00 0.00 94 VAL A N 12
ATOM 15809 C CA . VAL A 1 94 ? 11.408 2.588 2.712 1.00 0.00 94 VAL A CA 12
ATOM 15810 C C . VAL A 1 94 ? 12.808 2.459 3.306 1.00 0.00 94 VAL A C 12
ATOM 15811 O O . VAL A 1 94 ? 13.023 1.706 4.256 1.00 0.00 94 VAL A O 12
ATOM 15824 N N . SER A 1 95 ? 13.754 3.199 2.740 1.00 0.00 95 SER A N 12
ATOM 15825 C CA . SER A 1 95 ? 15.132 3.167 3.212 1.00 0.00 95 SER A CA 12
ATOM 15826 C C . SER A 1 95 ? 15.727 4.572 3.249 1.00 0.00 95 SER A C 12
ATOM 15827 O O . SER A 1 95 ? 16.738 4.847 2.603 1.00 0.00 95 SER A O 12
ATOM 15835 N N . GLN A 1 96 ? 15.090 5.458 4.008 1.00 0.00 96 GLN A N 12
ATOM 15836 C CA . GLN A 1 96 ? 15.556 6.835 4.133 1.00 0.00 96 GLN A CA 12
ATOM 15837 C C . GLN A 1 96 ? 16.571 6.969 5.270 1.00 0.00 96 GLN A C 12
ATOM 15838 O O . GLN A 1 96 ? 16.212 6.884 6.443 1.00 0.00 96 GLN A O 12
ATOM 15852 N N . PRO A 1 97 ? 17.859 7.175 4.936 1.00 0.00 97 PRO A N 12
ATOM 15853 C CA . PRO A 1 97 ? 18.915 7.323 5.940 1.00 0.00 97 PRO A CA 12
ATOM 15854 C C . PRO A 1 97 ? 18.878 8.690 6.614 1.00 0.00 97 PRO A C 12
ATOM 15855 O O . PRO A 1 97 ? 19.278 8.836 7.769 1.00 0.00 97 PRO A O 12
ATOM 15866 N N . VAL A 1 98 ? 18.395 9.688 5.881 1.00 0.00 98 VAL A N 12
ATOM 15867 C CA . VAL A 1 98 ? 18.300 11.045 6.402 1.00 0.00 98 VAL A CA 12
ATOM 15868 C C . VAL A 1 98 ? 17.387 11.899 5.526 1.00 0.00 98 VAL A C 12
ATOM 15869 O O . VAL A 1 98 ? 17.642 13.082 5.308 1.00 0.00 98 VAL A O 12
ATOM 15882 N N . GLN A 1 99 ? 16.319 11.284 5.022 1.00 0.00 99 GLN A N 12
ATOM 15883 C CA . GLN A 1 99 ? 15.364 11.982 4.169 1.00 0.00 99 GLN A CA 12
ATOM 15884 C C . GLN A 1 99 ? 16.021 12.428 2.867 1.00 0.00 99 GLN A C 12
ATOM 15885 O O . GLN A 1 99 ? 16.760 13.413 2.838 1.00 0.00 99 GLN A O 12
ATOM 15899 N N . ASN A 1 100 ? 15.747 11.697 1.792 1.00 0.00 100 ASN A N 12
ATOM 15900 C CA . ASN A 1 100 ? 16.311 12.016 0.486 1.00 0.00 100 ASN A CA 12
ATOM 15901 C C . ASN A 1 100 ? 15.662 13.268 -0.095 1.00 0.00 100 ASN A C 12
ATOM 15902 O O . ASN A 1 100 ? 16.179 14.376 0.164 1.00 0.00 100 ASN A O 12
ATOM 15913 N N . GLY A 1 21 ? -18.788 -4.756 6.311 1.00 0.00 21 GLY A N 13
ATOM 15914 C CA . GLY A 1 21 ? -19.885 -4.249 5.441 1.00 0.00 21 GLY A CA 13
ATOM 15915 C C . GLY A 1 21 ? -19.371 -3.688 4.130 1.00 0.00 21 GLY A C 13
ATOM 15916 O O . GLY A 1 21 ? -19.327 -2.472 3.942 1.00 0.00 21 GLY A O 13
ATOM 15920 N N . TYR A 1 22 ? -18.981 -4.577 3.222 1.00 0.00 22 TYR A N 13
ATOM 15921 C CA . TYR A 1 22 ? -18.467 -4.163 1.921 1.00 0.00 22 TYR A CA 13
ATOM 15922 C C . TYR A 1 22 ? -17.223 -3.294 2.083 1.00 0.00 22 TYR A C 13
ATOM 15923 O O . TYR A 1 22 ? -17.248 -2.096 1.798 1.00 0.00 22 TYR A O 13
ATOM 15941 N N . GLU A 1 23 ? -16.137 -3.906 2.545 1.00 0.00 23 GLU A N 13
ATOM 15942 C CA . GLU A 1 23 ? -14.884 -3.189 2.749 1.00 0.00 23 GLU A CA 13
ATOM 15943 C C . GLU A 1 23 ? -13.730 -3.887 2.035 1.00 0.00 23 GLU A C 13
ATOM 15944 O O . GLU A 1 23 ? -13.876 -5.003 1.539 1.00 0.00 23 GLU A O 13
ATOM 15956 N N . CYS A 1 24 ? -12.583 -3.216 1.988 1.00 0.00 24 CYS A N 13
ATOM 15957 C CA . CYS A 1 24 ? -11.398 -3.766 1.338 1.00 0.00 24 CYS A CA 13
ATOM 15958 C C . CYS A 1 24 ? -10.188 -3.653 2.263 1.00 0.00 24 CYS A C 13
ATOM 15959 O O . CYS A 1 24 ? -10.139 -2.780 3.129 1.00 0.00 24 CYS A O 13
ATOM 15967 N N . GLN A 1 25 ? -9.215 -4.539 2.079 1.00 0.00 25 GLN A N 13
ATOM 15968 C CA . GLN A 1 25 ? -8.017 -4.542 2.904 1.00 0.00 25 GLN A CA 13
ATOM 15969 C C . GLN A 1 25 ? -6.962 -5.454 2.297 1.00 0.00 25 GLN A C 13
ATOM 15970 O O . GLN A 1 25 ? -7.257 -6.578 1.893 1.00 0.00 25 GLN A O 13
ATOM 15984 N N . LEU A 1 26 ? -5.735 -4.964 2.235 1.00 0.00 26 LEU A N 13
ATOM 15985 C CA . LEU A 1 26 ? -4.634 -5.741 1.666 1.00 0.00 26 LEU A CA 13
ATOM 15986 C C . LEU A 1 26 ? -3.381 -5.639 2.523 1.00 0.00 26 LEU A C 13
ATOM 15987 O O . LEU A 1 26 ? -3.294 -4.799 3.419 1.00 0.00 26 LEU A O 13
ATOM 16003 N N . ARG A 1 27 ? -2.398 -6.486 2.225 1.00 0.00 27 ARG A N 13
ATOM 16004 C CA . ARG A 1 27 ? -1.154 -6.495 2.980 1.00 0.00 27 ARG A CA 13
ATOM 16005 C C . ARG A 1 27 ? -0.076 -5.666 2.290 1.00 0.00 27 ARG A C 13
ATOM 16006 O O . ARG A 1 27 ? -0.138 -5.422 1.086 1.00 0.00 27 ARG A O 13
ATOM 16027 N N . LEU A 1 28 ? 0.905 -5.222 3.068 1.00 0.00 28 LEU A N 13
ATOM 16028 C CA . LEU A 1 28 ? 2.015 -4.436 2.540 1.00 0.00 28 LEU A CA 13
ATOM 16029 C C . LEU A 1 28 ? 3.339 -5.040 2.979 1.00 0.00 28 LEU A C 13
ATOM 16030 O O . LEU A 1 28 ? 3.390 -5.798 3.943 1.00 0.00 28 LEU A O 13
ATOM 16046 N N . ARG A 1 29 ? 4.402 -4.696 2.269 1.00 0.00 29 ARG A N 13
ATOM 16047 C CA . ARG A 1 29 ? 5.741 -5.170 2.597 1.00 0.00 29 ARG A CA 13
ATOM 16048 C C . ARG A 1 29 ? 6.709 -3.994 2.551 1.00 0.00 29 ARG A C 13
ATOM 16049 O O . ARG A 1 29 ? 7.223 -3.641 1.493 1.00 0.00 29 ARG A O 13
ATOM 16070 N N . LEU A 1 30 ? 6.950 -3.389 3.707 1.00 0.00 30 LEU A N 13
ATOM 16071 C CA . LEU A 1 30 ? 7.821 -2.222 3.784 1.00 0.00 30 LEU A CA 13
ATOM 16072 C C . LEU A 1 30 ? 9.212 -2.562 4.300 1.00 0.00 30 LEU A C 13
ATOM 16073 O O . LEU A 1 30 ? 9.467 -3.673 4.747 1.00 0.00 30 LEU A O 13
ATOM 16089 N N . SER A 1 31 ? 10.113 -1.578 4.222 1.00 0.00 31 SER A N 13
ATOM 16090 C CA . SER A 1 31 ? 11.498 -1.742 4.674 1.00 0.00 31 SER A CA 13
ATOM 16091 C C . SER A 1 31 ? 12.142 -2.997 4.085 1.00 0.00 31 SER A C 13
ATOM 16092 O O . SER A 1 31 ? 13.281 -3.321 4.410 1.00 0.00 31 SER A O 13
ATOM 16100 N N . THR A 1 32 ? 11.397 -3.689 3.225 1.00 0.00 32 THR A N 13
ATOM 16101 C CA . THR A 1 32 ? 11.852 -4.917 2.570 1.00 0.00 32 THR A CA 13
ATOM 16102 C C . THR A 1 32 ? 11.530 -6.121 3.441 1.00 0.00 32 THR A C 13
ATOM 16103 O O . THR A 1 32 ? 12.082 -7.206 3.252 1.00 0.00 32 THR A O 13
ATOM 16114 N N . GLY A 1 33 ? 10.630 -5.919 4.399 1.00 0.00 33 GLY A N 13
ATOM 16115 C CA . GLY A 1 33 ? 10.240 -6.994 5.287 1.00 0.00 33 GLY A CA 13
ATOM 16116 C C . GLY A 1 33 ? 9.291 -6.509 6.356 1.00 0.00 33 GLY A C 13
ATOM 16117 O O . GLY A 1 33 ? 9.288 -7.014 7.479 1.00 0.00 33 GLY A O 13
ATOM 16121 N N . LYS A 1 34 ? 8.485 -5.519 5.999 1.00 0.00 34 LYS A N 13
ATOM 16122 C CA . LYS A 1 34 ? 7.530 -4.938 6.917 1.00 0.00 34 LYS A CA 13
ATOM 16123 C C . LYS A 1 34 ? 6.113 -5.236 6.444 1.00 0.00 34 LYS A C 13
ATOM 16124 O O . LYS A 1 34 ? 5.485 -4.424 5.770 1.00 0.00 34 LYS A O 13
ATOM 16143 N N . ASP A 1 35 ? 5.612 -6.407 6.807 1.00 0.00 35 ASP A N 13
ATOM 16144 C CA . ASP A 1 35 ? 4.295 -6.829 6.394 1.00 0.00 35 ASP A CA 13
ATOM 16145 C C . ASP A 1 35 ? 3.235 -6.391 7.384 1.00 0.00 35 ASP A C 13
ATOM 16146 O O . ASP A 1 35 ? 3.238 -6.773 8.554 1.00 0.00 35 ASP A O 13
ATOM 16155 N N . LEU A 1 36 ? 2.335 -5.580 6.876 1.00 0.00 36 LEU A N 13
ATOM 16156 C CA . LEU A 1 36 ? 1.223 -5.052 7.645 1.00 0.00 36 LEU A CA 13
ATOM 16157 C C . LEU A 1 36 ? 0.102 -4.701 6.686 1.00 0.00 36 LEU A C 13
ATOM 16158 O O . LEU A 1 36 ? 0.330 -4.042 5.672 1.00 0.00 36 LEU A O 13
ATOM 16174 N N . LYS A 1 37 ? -1.103 -5.146 6.995 1.00 0.00 37 LYS A N 13
ATOM 16175 C CA . LYS A 1 37 ? -2.232 -4.900 6.117 1.00 0.00 37 LYS A CA 13
ATOM 16176 C C . LYS A 1 37 ? -3.035 -3.671 6.532 1.00 0.00 37 LYS A C 13
ATOM 16177 O O . LYS A 1 37 ? -3.396 -3.505 7.696 1.00 0.00 37 LYS A O 13
ATOM 16196 N N . LEU A 1 38 ? -3.304 -2.811 5.553 1.00 0.00 38 LEU A N 13
ATOM 16197 C CA . LEU A 1 38 ? -4.073 -1.596 5.778 1.00 0.00 38 LEU A CA 13
ATOM 16198 C C . LEU A 1 38 ? -5.470 -1.741 5.173 1.00 0.00 38 LEU A C 13
ATOM 16199 O O . LEU A 1 38 ? -5.649 -2.412 4.150 1.00 0.00 38 LEU A O 13
ATOM 16215 N N . VAL A 1 39 ? -6.453 -1.120 5.818 1.00 0.00 39 VAL A N 13
ATOM 16216 C CA . VAL A 1 39 ? -7.830 -1.171 5.347 1.00 0.00 39 VAL A CA 13
ATOM 16217 C C . VAL A 1 39 ? -8.090 -0.094 4.296 1.00 0.00 39 VAL A C 13
ATOM 16218 O O . VAL A 1 39 ? -7.747 1.072 4.487 1.00 0.00 39 VAL A O 13
ATOM 16231 N N . VAL A 1 40 ? -8.695 -0.500 3.187 1.00 0.00 40 VAL A N 13
ATOM 16232 C CA . VAL A 1 40 ? -9.006 0.416 2.097 1.00 0.00 40 VAL A CA 13
ATOM 16233 C C . VAL A 1 40 ? -10.411 0.158 1.565 1.00 0.00 40 VAL A C 13
ATOM 16234 O O . VAL A 1 40 ? -11.030 -0.852 1.895 1.00 0.00 40 VAL A O 13
ATOM 16247 N N . ARG A 1 41 ? -10.912 1.067 0.734 1.00 0.00 41 ARG A N 13
ATOM 16248 C CA . ARG A 1 41 ? -12.243 0.925 0.169 1.00 0.00 41 ARG A CA 13
ATOM 16249 C C . ARG A 1 41 ? -12.384 1.722 -1.124 1.00 0.00 41 ARG A C 13
ATOM 16250 O O . ARG A 1 41 ? -12.559 2.936 -1.089 1.00 0.00 41 ARG A O 13
ATOM 16271 N N . SER A 1 42 ? -12.280 1.015 -2.251 1.00 0.00 42 SER A N 13
ATOM 16272 C CA . SER A 1 42 ? -12.409 1.576 -3.604 1.00 0.00 42 SER A CA 13
ATOM 16273 C C . SER A 1 42 ? -11.730 2.936 -3.801 1.00 0.00 42 SER A C 13
ATOM 16274 O O . SER A 1 42 ? -11.005 3.128 -4.777 1.00 0.00 42 SER A O 13
ATOM 16282 N N . THR A 1 43 ? -11.955 3.871 -2.894 1.00 0.00 43 THR A N 13
ATOM 16283 C CA . THR A 1 43 ? -11.341 5.184 -2.993 1.00 0.00 43 THR A CA 13
ATOM 16284 C C . THR A 1 43 ? -10.025 5.228 -2.229 1.00 0.00 43 THR A C 13
ATOM 16285 O O . THR A 1 43 ? -9.267 6.190 -2.345 1.00 0.00 43 THR A O 13
ATOM 16296 N N . ASP A 1 44 ? -9.752 4.185 -1.445 1.00 0.00 44 ASP A N 13
ATOM 16297 C CA . ASP A 1 44 ? -8.519 4.135 -0.665 1.00 0.00 44 ASP A CA 13
ATOM 16298 C C . ASP A 1 44 ? -7.434 3.317 -1.370 1.00 0.00 44 ASP A C 13
ATOM 16299 O O . ASP A 1 44 ? -6.693 2.571 -0.732 1.00 0.00 44 ASP A O 13
ATOM 16308 N N . THR A 1 45 ? -7.349 3.465 -2.688 1.00 0.00 45 THR A N 13
ATOM 16309 C CA . THR A 1 45 ? -6.350 2.755 -3.486 1.00 0.00 45 THR A CA 13
ATOM 16310 C C . THR A 1 45 ? -4.936 3.067 -3.005 1.00 0.00 45 THR A C 13
ATOM 16311 O O . THR A 1 45 ? -4.744 3.969 -2.201 1.00 0.00 45 THR A O 13
ATOM 16322 N N . VAL A 1 46 ? -3.957 2.317 -3.516 1.00 0.00 46 VAL A N 13
ATOM 16323 C CA . VAL A 1 46 ? -2.540 2.483 -3.157 1.00 0.00 46 VAL A CA 13
ATOM 16324 C C . VAL A 1 46 ? -2.180 3.924 -2.758 1.00 0.00 46 VAL A C 13
ATOM 16325 O O . VAL A 1 46 ? -1.299 4.137 -1.928 1.00 0.00 46 VAL A O 13
ATOM 16338 N N . PHE A 1 47 ? -2.850 4.902 -3.356 1.00 0.00 47 PHE A N 13
ATOM 16339 C CA . PHE A 1 47 ? -2.602 6.305 -3.030 1.00 0.00 47 PHE A CA 13
ATOM 16340 C C . PHE A 1 47 ? -3.009 6.569 -1.595 1.00 0.00 47 PHE A C 13
ATOM 16341 O O . PHE A 1 47 ? -2.174 6.918 -0.762 1.00 0.00 47 PHE A O 13
ATOM 16358 N N . HIS A 1 48 ? -4.291 6.415 -1.299 1.00 0.00 48 HIS A N 13
ATOM 16359 C CA . HIS A 1 48 ? -4.746 6.585 0.065 1.00 0.00 48 HIS A CA 13
ATOM 16360 C C . HIS A 1 48 ? -4.102 5.494 0.897 1.00 0.00 48 HIS A C 13
ATOM 16361 O O . HIS A 1 48 ? -3.681 5.715 2.027 1.00 0.00 48 HIS A O 13
ATOM 16376 N N . MET A 1 49 ? -4.047 4.296 0.318 1.00 0.00 49 MET A N 13
ATOM 16377 C CA . MET A 1 49 ? -3.387 3.173 0.953 1.00 0.00 49 MET A CA 13
ATOM 16378 C C . MET A 1 49 ? -2.033 3.651 1.446 1.00 0.00 49 MET A C 13
ATOM 16379 O O . MET A 1 49 ? -1.606 3.357 2.561 1.00 0.00 49 MET A O 13
ATOM 16393 N N . LYS A 1 50 ? -1.382 4.414 0.573 1.00 0.00 50 LYS A N 13
ATOM 16394 C CA . LYS A 1 50 ? -0.088 4.999 0.853 1.00 0.00 50 LYS A CA 13
ATOM 16395 C C . LYS A 1 50 ? -0.263 6.107 1.877 1.00 0.00 50 LYS A C 13
ATOM 16396 O O . LYS A 1 50 ? 0.582 6.305 2.751 1.00 0.00 50 LYS A O 13
ATOM 16415 N N . ARG A 1 51 ? -1.376 6.833 1.759 1.00 0.00 51 ARG A N 13
ATOM 16416 C CA . ARG A 1 51 ? -1.6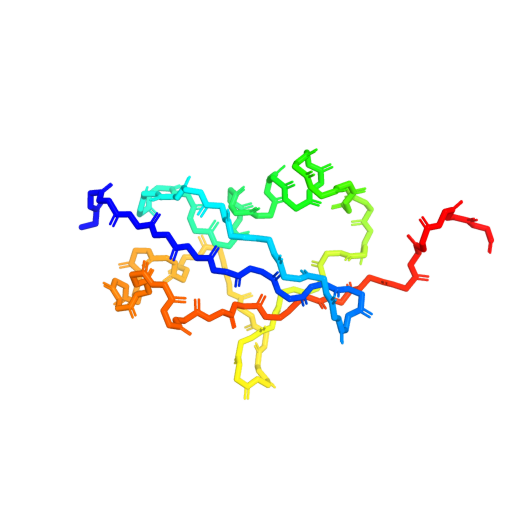82 7.902 2.694 1.00 0.00 51 ARG A CA 13
ATOM 16417 C C . ARG A 1 51 ? -1.679 7.343 4.115 1.00 0.00 51 ARG A C 13
ATOM 16418 O O . ARG A 1 51 ? -0.855 7.719 4.960 1.00 0.00 51 ARG A O 13
ATOM 16439 N N . ARG A 1 52 ? -2.605 6.424 4.360 1.00 0.00 52 ARG A N 13
ATOM 16440 C CA . ARG A 1 52 ? -2.715 5.777 5.651 1.00 0.00 52 ARG A CA 13
ATOM 16441 C C . ARG A 1 52 ? -1.445 4.994 5.958 1.00 0.00 52 ARG A C 13
ATOM 16442 O O . ARG A 1 52 ? -1.162 4.699 7.116 1.00 0.00 52 ARG A O 13
ATOM 16463 N N . LEU A 1 53 ? -0.683 4.641 4.917 1.00 0.00 53 LEU A N 13
ATOM 16464 C CA . LEU A 1 53 ? 0.567 3.915 5.118 1.00 0.00 53 LEU A CA 13
ATOM 16465 C C . LEU A 1 53 ? 1.479 4.718 6.035 1.00 0.00 53 LEU A C 13
ATOM 16466 O O . LEU A 1 53 ? 1.908 4.232 7.078 1.00 0.00 53 LEU A O 13
ATOM 16482 N N . HIS A 1 54 ? 1.773 5.953 5.639 1.00 0.00 54 HIS A N 13
ATOM 16483 C CA . HIS A 1 54 ? 2.598 6.832 6.454 1.00 0.00 54 HIS A CA 13
ATOM 16484 C C . HIS A 1 54 ? 1.941 7.029 7.814 1.00 0.00 54 HIS A C 13
ATOM 16485 O O . HIS A 1 54 ? 2.618 7.114 8.839 1.00 0.00 54 HIS A O 13
ATOM 16500 N N . ALA A 1 55 ? 0.612 7.101 7.807 1.00 0.00 55 ALA A N 13
ATOM 16501 C CA . ALA A 1 55 ? -0.150 7.284 9.037 1.00 0.00 55 ALA A CA 13
ATOM 16502 C C . ALA A 1 55 ? 0.008 6.097 9.990 1.00 0.00 55 ALA A C 13
ATOM 16503 O O . ALA A 1 55 ? 0.120 6.282 11.203 1.00 0.00 55 ALA A O 13
ATOM 16510 N N . ALA A 1 56 ? 0.015 4.882 9.445 1.00 0.00 56 ALA A N 13
ATOM 16511 C CA . ALA A 1 56 ? 0.141 3.679 10.262 1.00 0.00 56 ALA A CA 13
ATOM 16512 C C . ALA A 1 56 ? 1.597 3.265 10.460 1.00 0.00 56 ALA A C 13
ATOM 16513 O O . ALA A 1 56 ? 2.005 2.913 11.566 1.00 0.00 56 ALA A O 13
ATOM 16520 N N . GLU A 1 57 ? 2.377 3.308 9.386 1.00 0.00 57 GLU A N 13
ATOM 16521 C CA . GLU A 1 57 ? 3.781 2.917 9.447 1.00 0.00 57 GLU A CA 13
ATOM 16522 C C . GLU A 1 57 ? 4.670 4.108 9.789 1.00 0.00 57 GLU A C 13
ATOM 16523 O O . GLU A 1 57 ? 5.303 4.139 10.844 1.00 0.00 57 GLU A O 13
ATOM 16535 N N . GLY A 1 58 ? 4.713 5.086 8.892 1.00 0.00 58 GLY A N 13
ATOM 16536 C CA . GLY A 1 58 ? 5.529 6.265 9.121 1.00 0.00 58 GLY A CA 13
ATOM 16537 C C . GLY A 1 58 ? 6.300 6.693 7.886 1.00 0.00 58 GLY A C 13
ATOM 16538 O O . GLY A 1 58 ? 6.905 7.765 7.868 1.00 0.00 58 GLY A O 13
ATOM 16542 N N . VAL A 1 59 ? 6.286 5.854 6.852 1.00 0.00 59 VAL A N 13
ATOM 16543 C CA . VAL A 1 59 ? 6.984 6.154 5.615 1.00 0.00 59 VAL A CA 13
ATOM 16544 C C . VAL A 1 59 ? 6.089 6.916 4.638 1.00 0.00 59 VAL A C 13
ATOM 16545 O O . VAL A 1 59 ? 5.205 6.338 4.006 1.00 0.00 59 VAL A O 13
ATOM 16558 N N . GLU A 1 60 ? 6.325 8.219 4.531 1.00 0.00 60 GLU A N 13
ATOM 16559 C CA . GLU A 1 60 ? 5.565 9.076 3.627 1.00 0.00 60 GLU A CA 13
ATOM 16560 C C . GLU A 1 60 ? 5.893 8.746 2.174 1.00 0.00 60 GLU A C 13
ATOM 16561 O O . GLU A 1 60 ? 6.912 8.121 1.895 1.00 0.00 60 GLU A O 13
ATOM 16573 N N . PRO A 1 61 ? 5.024 9.155 1.229 1.00 0.00 61 PRO A N 13
ATOM 16574 C CA . PRO A 1 61 ? 5.212 8.912 -0.200 1.00 0.00 61 PRO A CA 13
ATOM 16575 C C . PRO A 1 61 ? 6.675 8.982 -0.636 1.00 0.00 61 PRO A C 13
ATOM 16576 O O . PRO A 1 61 ? 7.195 8.051 -1.252 1.00 0.00 61 PRO A O 13
ATOM 16587 N N . GLY A 1 62 ? 7.334 10.089 -0.312 1.00 0.00 62 GLY A N 13
ATOM 16588 C CA . GLY A 1 62 ? 8.725 10.261 -0.686 1.00 0.00 62 GLY A CA 13
ATOM 16589 C C . GLY A 1 62 ? 9.619 9.147 -0.174 1.00 0.00 62 GLY A C 13
ATOM 16590 O O . GLY A 1 62 ? 10.666 8.867 -0.760 1.00 0.00 62 GLY A O 13
ATOM 16594 N N . SER A 1 63 ? 9.210 8.509 0.918 1.00 0.00 63 SER A N 13
ATOM 16595 C CA . SER A 1 63 ? 9.986 7.430 1.508 1.00 0.00 63 SER A CA 13
ATOM 16596 C C . SER A 1 63 ? 9.395 6.087 1.123 1.00 0.00 63 SER A C 13
ATOM 16597 O O . SER A 1 63 ? 10.109 5.101 0.965 1.00 0.00 63 SER A O 13
ATOM 16605 N N . GLN A 1 64 ? 8.084 6.063 0.953 1.00 0.00 64 GLN A N 13
ATOM 16606 C CA . GLN A 1 64 ? 7.388 4.838 0.613 1.00 0.00 64 GLN A CA 13
ATOM 16607 C C . GLN A 1 64 ? 7.104 4.752 -0.884 1.00 0.00 64 GLN A C 13
ATOM 16608 O O . GLN A 1 64 ? 6.364 5.563 -1.440 1.00 0.00 64 GLN A O 13
ATOM 16622 N N . ARG A 1 65 ? 7.726 3.775 -1.535 1.00 0.00 65 ARG A N 13
ATOM 16623 C CA . ARG A 1 65 ? 7.527 3.560 -2.962 1.00 0.00 65 ARG A CA 13
ATOM 16624 C C . ARG A 1 65 ? 6.721 2.284 -3.192 1.00 0.00 65 ARG A C 13
ATOM 16625 O O . ARG A 1 65 ? 7.105 1.209 -2.734 1.00 0.00 65 ARG A O 13
ATOM 16646 N N . TRP A 1 66 ? 5.605 2.425 -3.908 1.00 0.00 66 TRP A N 13
ATOM 16647 C CA . TRP A 1 66 ? 4.700 1.306 -4.195 1.00 0.00 66 TRP A CA 13
ATOM 16648 C C . TRP A 1 66 ? 5.306 0.295 -5.168 1.00 0.00 66 TRP A C 13
ATOM 16649 O O . TRP A 1 66 ? 5.686 0.642 -6.284 1.00 0.00 66 TRP A O 13
ATOM 16670 N N . PHE A 1 67 ? 5.361 -0.971 -4.749 1.00 0.00 67 PHE A N 13
ATOM 16671 C CA . PHE A 1 67 ? 5.914 -2.027 -5.593 1.00 0.00 67 PHE A CA 13
ATOM 16672 C C . PHE A 1 67 ? 5.201 -3.359 -5.374 1.00 0.00 67 PHE A C 13
ATOM 16673 O O . PHE A 1 67 ? 5.320 -3.974 -4.315 1.00 0.00 67 PHE A O 13
ATOM 16690 N N . PHE A 1 68 ? 4.464 -3.800 -6.389 1.00 0.00 68 PHE A N 13
ATOM 16691 C CA . PHE A 1 68 ? 3.743 -5.065 -6.325 1.00 0.00 68 PHE A CA 13
ATOM 16692 C C . PHE A 1 68 ? 4.416 -6.112 -7.207 1.00 0.00 68 PHE A C 13
ATOM 16693 O O . PHE A 1 68 ? 4.437 -5.984 -8.432 1.00 0.00 68 PHE A O 13
ATOM 16710 N N . SER A 1 69 ? 4.969 -7.142 -6.578 1.00 0.00 69 SER A N 13
ATOM 16711 C CA . SER A 1 69 ? 5.642 -8.215 -7.305 1.00 0.00 69 SER A CA 13
ATOM 16712 C C . SER A 1 69 ? 6.871 -7.700 -8.056 1.00 0.00 69 SER A C 13
ATOM 16713 O O . SER A 1 69 ? 7.418 -8.397 -8.910 1.00 0.00 69 SER A O 13
ATOM 16721 N N . GLY A 1 70 ? 7.301 -6.481 -7.738 1.00 0.00 70 GLY A N 13
ATOM 16722 C CA . GLY A 1 70 ? 8.464 -5.913 -8.396 1.00 0.00 70 GLY A CA 13
ATOM 16723 C C . GLY A 1 70 ? 8.105 -4.855 -9.424 1.00 0.00 70 GLY A C 13
ATOM 16724 O O . GLY A 1 70 ? 8.941 -4.467 -10.241 1.00 0.00 70 GLY A O 13
ATOM 16728 N N . ARG A 1 71 ? 6.861 -4.387 -9.388 1.00 0.00 71 ARG A N 13
ATOM 16729 C CA . ARG A 1 71 ? 6.399 -3.367 -10.324 1.00 0.00 71 ARG A CA 13
ATOM 16730 C C . ARG A 1 71 ? 5.790 -2.189 -9.567 1.00 0.00 71 ARG A C 13
ATOM 16731 O O . ARG A 1 71 ? 5.200 -2.372 -8.507 1.00 0.00 71 ARG A O 13
ATOM 16752 N N . PRO A 1 72 ? 5.908 -0.966 -10.110 1.00 0.00 72 PRO A N 13
ATOM 16753 C CA . PRO A 1 72 ? 5.364 0.234 -9.464 1.00 0.00 72 PRO A CA 13
ATOM 16754 C C . PRO A 1 72 ? 3.840 0.241 -9.476 1.00 0.00 72 PRO A C 13
ATOM 16755 O O . PRO A 1 72 ? 3.220 0.304 -10.537 1.00 0.00 72 PRO A O 13
ATOM 16766 N N . LEU A 1 73 ? 3.238 0.179 -8.289 1.00 0.00 73 LEU A N 13
ATOM 16767 C CA . LEU A 1 73 ? 1.779 0.158 -8.183 1.00 0.00 73 LEU A CA 13
ATOM 16768 C C . LEU A 1 73 ? 1.179 1.556 -8.353 1.00 0.00 73 LEU A C 13
ATOM 16769 O O . LEU A 1 73 ? 1.682 2.536 -7.808 1.00 0.00 73 LEU A O 13
ATOM 16784 N N . THR A 1 74 ? 0.087 1.631 -9.114 1.00 0.00 74 THR A N 13
ATOM 16785 C CA . THR A 1 74 ? -0.591 2.900 -9.388 1.00 0.00 74 THR A CA 13
ATOM 16786 C C . THR A 1 74 ? -1.286 3.459 -8.147 1.00 0.00 74 THR A C 13
ATOM 16787 O O . THR A 1 74 ? -1.434 2.773 -7.139 1.00 0.00 74 THR A O 13
ATOM 16798 N N . ASP A 1 75 ? -1.703 4.721 -8.241 1.00 0.00 75 ASP A N 13
ATOM 16799 C CA . ASP A 1 75 ? -2.392 5.412 -7.157 1.00 0.00 75 ASP A CA 13
ATOM 16800 C C . ASP A 1 75 ? -3.887 5.087 -7.151 1.00 0.00 75 ASP A C 13
ATOM 16801 O O . ASP A 1 75 ? -4.649 5.650 -6.365 1.00 0.00 75 ASP A O 13
ATOM 16810 N N . LYS A 1 76 ? -4.298 4.185 -8.038 1.00 0.00 76 LYS A N 13
ATOM 16811 C CA . LYS A 1 76 ? -5.693 3.771 -8.142 1.00 0.00 76 LYS A CA 13
ATOM 16812 C C . LYS A 1 76 ? -5.757 2.275 -8.421 1.00 0.00 76 LYS A C 13
ATOM 16813 O O . LYS A 1 76 ? -6.499 1.820 -9.291 1.00 0.00 76 LYS A O 13
ATOM 16832 N N . MET A 1 77 ? -4.967 1.519 -7.668 1.00 0.00 77 MET A N 13
ATOM 16833 C CA . MET A 1 77 ? -4.877 0.076 -7.847 1.00 0.00 77 MET A CA 13
ATOM 16834 C C . MET A 1 77 ? -5.870 -0.730 -7.005 1.00 0.00 77 MET A C 13
ATOM 16835 O O . MET A 1 77 ? -6.307 -1.797 -7.436 1.00 0.00 77 MET A O 13
ATOM 16849 N N . LYS A 1 78 ? -6.289 -0.219 -5.848 1.00 0.00 78 LYS A N 13
ATOM 16850 C CA . LYS A 1 78 ? -7.180 -1.004 -4.995 1.00 0.00 78 LYS A CA 13
ATOM 16851 C C . LYS A 1 78 ? -8.442 -1.399 -5.745 1.00 0.00 78 LYS A C 13
ATOM 16852 O O . LYS A 1 78 ? -8.629 -2.569 -6.078 1.00 0.00 78 LYS A O 13
ATOM 16871 N N . PHE A 1 79 ? -9.304 -0.435 -6.016 1.00 0.00 79 PHE A N 13
ATOM 16872 C CA . PHE A 1 79 ? -10.528 -0.710 -6.750 1.00 0.00 79 PHE A CA 13
ATOM 16873 C C . PHE A 1 79 ? -10.243 -1.153 -8.189 1.00 0.00 79 PHE A C 13
ATOM 16874 O O . PHE A 1 79 ? -11.154 -1.586 -8.893 1.00 0.00 79 PHE A O 13
ATOM 16891 N N . GLU A 1 80 ? -8.988 -1.041 -8.634 1.00 0.00 80 GLU A N 13
ATOM 16892 C CA . GLU A 1 80 ? -8.642 -1.407 -10.007 1.00 0.00 80 GLU A CA 13
ATOM 16893 C C . GLU A 1 80 ? -8.223 -2.869 -10.128 1.00 0.00 80 GLU A C 13
ATOM 16894 O O . GLU A 1 80 ? -8.519 -3.524 -11.128 1.00 0.00 80 GLU A O 13
ATOM 16906 N N . GLU A 1 81 ? -7.538 -3.378 -9.113 1.00 0.00 81 GLU A N 13
ATOM 16907 C CA . GLU A 1 81 ? -7.067 -4.751 -9.130 1.00 0.00 81 GLU A CA 13
ATOM 16908 C C . GLU A 1 81 ? -8.099 -5.643 -8.482 1.00 0.00 81 GLU A C 13
ATOM 16909 O O . GLU A 1 81 ? -8.541 -6.636 -9.056 1.00 0.00 81 GLU A O 13
ATOM 16921 N N . LEU A 1 82 ? -8.473 -5.260 -7.264 1.00 0.00 82 LEU A N 13
ATOM 16922 C CA . LEU A 1 82 ? -9.462 -5.982 -6.485 1.00 0.00 82 LEU A CA 13
ATOM 16923 C C . LEU A 1 82 ? -8.897 -7.294 -5.948 1.00 0.00 82 LEU A C 13
ATOM 16924 O O . LEU A 1 82 ? -9.506 -7.934 -5.091 1.00 0.00 82 LEU A O 13
ATOM 16940 N N . LYS A 1 83 ? -7.733 -7.692 -6.452 1.00 0.00 83 LYS A N 13
ATOM 16941 C CA . LYS A 1 83 ? -7.089 -8.915 -6.009 1.00 0.00 83 LYS A CA 13
ATOM 16942 C C . LYS A 1 83 ? -5.984 -8.576 -5.016 1.00 0.00 83 LYS A C 13
ATOM 16943 O O . LYS A 1 83 ? -4.852 -9.031 -5.148 1.00 0.00 83 LYS A O 13
ATOM 16962 N N . ILE A 1 84 ? -6.326 -7.750 -4.034 1.00 0.00 84 ILE A N 13
ATOM 16963 C CA . ILE A 1 84 ? -5.375 -7.326 -3.016 1.00 0.00 84 ILE A CA 13
ATOM 16964 C C . ILE A 1 84 ? -5.603 -8.012 -1.660 1.00 0.00 84 ILE A C 13
ATOM 16965 O O . ILE A 1 84 ? -4.650 -8.190 -0.901 1.00 0.00 84 ILE A O 13
ATOM 16981 N N . PRO A 1 85 ? -6.851 -8.399 -1.307 1.00 0.00 85 PRO A N 13
ATOM 16982 C CA . PRO A 1 85 ? -7.113 -9.072 -0.033 1.00 0.00 85 PRO A CA 13
ATOM 16983 C C . PRO A 1 85 ? -6.433 -10.434 0.035 1.00 0.00 85 PRO A C 13
ATOM 16984 O O . PRO A 1 85 ? -5.475 -10.699 -0.691 1.00 0.00 85 PRO A O 13
ATOM 16995 N N . LYS A 1 86 ? -6.935 -11.295 0.911 1.00 0.00 86 LYS A N 13
ATOM 16996 C CA . LYS A 1 86 ? -6.386 -12.634 1.074 1.00 0.00 86 LYS A CA 13
ATOM 16997 C C . LYS A 1 86 ? -4.886 -12.595 1.387 1.00 0.00 86 LYS A C 13
ATOM 16998 O O . LYS A 1 86 ? -4.493 -12.250 2.501 1.00 0.00 86 LYS A O 13
ATOM 17017 N N . ASP A 1 87 ? -4.047 -12.947 0.408 1.00 0.00 87 ASP A N 13
ATOM 17018 C CA . ASP A 1 87 ? -2.603 -12.966 0.616 1.00 0.00 87 ASP A CA 13
ATOM 17019 C C . ASP A 1 87 ? -1.866 -11.928 -0.232 1.00 0.00 87 ASP A C 13
ATOM 17020 O O . ASP A 1 87 ? -0.652 -11.772 -0.095 1.00 0.00 87 ASP A O 13
ATOM 17029 N N . TYR A 1 88 ? -2.576 -11.217 -1.107 1.00 0.00 88 TYR A N 13
ATOM 17030 C CA . TYR A 1 88 ? -1.925 -10.226 -1.955 1.00 0.00 88 TYR A CA 13
ATOM 17031 C C . TYR A 1 88 ? -1.354 -9.084 -1.118 1.00 0.00 88 TYR A C 13
ATOM 17032 O O . TYR A 1 88 ? -2.018 -8.555 -0.219 1.00 0.00 88 TYR A O 13
ATOM 17050 N N . VAL A 1 89 ? -0.115 -8.707 -1.422 1.00 0.00 89 VAL A N 13
ATOM 17051 C CA . VAL A 1 89 ? 0.565 -7.654 -0.679 1.00 0.00 89 VAL A CA 13
ATOM 17052 C C . VAL A 1 89 ? 1.369 -6.732 -1.588 1.00 0.00 89 VAL A C 13
ATOM 17053 O O . VAL A 1 89 ? 2.070 -7.186 -2.493 1.00 0.00 89 VAL A O 13
ATOM 17066 N N . VAL A 1 90 ? 1.259 -5.432 -1.334 1.00 0.00 90 VAL A N 13
ATOM 17067 C CA . VAL A 1 90 ? 2.001 -4.438 -2.095 1.00 0.00 90 VAL A CA 13
ATOM 17068 C C . VAL A 1 90 ? 3.288 -4.109 -1.365 1.00 0.00 90 VAL A C 13
ATOM 17069 O O . VAL A 1 90 ? 3.265 -3.541 -0.272 1.00 0.00 90 VAL A O 13
ATOM 17082 N N . GLN A 1 91 ? 4.412 -4.464 -1.968 1.00 0.00 91 GLN A N 13
ATOM 17083 C CA . GLN A 1 91 ? 5.694 -4.228 -1.343 1.00 0.00 91 GLN A CA 13
ATOM 17084 C C . GLN A 1 91 ? 6.164 -2.804 -1.572 1.00 0.00 91 GLN A C 13
ATOM 17085 O O . GLN A 1 91 ? 6.237 -2.336 -2.705 1.00 0.00 91 GLN A O 13
ATOM 17099 N N . VAL A 1 92 ? 6.465 -2.113 -0.484 1.00 0.00 92 VAL A N 13
ATOM 17100 C CA . VAL A 1 92 ? 6.944 -0.749 -0.567 1.00 0.00 92 VAL A CA 13
ATOM 17101 C C . VAL A 1 92 ? 8.430 -0.698 -0.230 1.00 0.00 92 VAL A C 13
ATOM 17102 O O . VAL A 1 92 ? 8.974 -1.645 0.336 1.00 0.00 92 VAL A O 13
ATOM 17115 N N . ILE A 1 93 ? 9.088 0.402 -0.574 1.00 0.00 93 ILE A N 13
ATOM 17116 C CA . ILE A 1 93 ? 10.506 0.537 -0.285 1.00 0.00 93 ILE A CA 13
ATOM 17117 C C . ILE A 1 93 ? 10.866 1.954 0.141 1.00 0.00 93 ILE A C 13
ATOM 17118 O O . ILE A 1 93 ? 10.518 2.932 -0.525 1.00 0.00 93 ILE A O 13
ATOM 17134 N N . VAL A 1 94 ? 11.545 2.042 1.279 1.00 0.00 94 VAL A N 13
ATOM 17135 C CA . VAL A 1 94 ? 11.997 3.316 1.834 1.00 0.00 94 VAL A CA 13
ATOM 17136 C C . VAL A 1 94 ? 13.490 3.263 2.152 1.00 0.00 94 VAL A C 13
ATOM 17137 O O . VAL A 1 94 ? 13.895 2.757 3.199 1.00 0.00 94 VAL A O 13
ATOM 17150 N N . SER A 1 95 ? 14.301 3.786 1.240 1.00 0.00 95 SER A N 13
ATOM 17151 C CA . SER A 1 95 ? 15.748 3.807 1.422 1.00 0.00 95 SER A CA 13
ATOM 17152 C C . SER A 1 95 ? 16.230 5.223 1.718 1.00 0.00 95 SER A C 13
ATOM 17153 O O . SER A 1 95 ? 17.280 5.649 1.235 1.00 0.00 95 SER A O 13
ATOM 17161 N N . GLN A 1 96 ? 15.452 5.948 2.516 1.00 0.00 96 GLN A N 13
ATOM 17162 C CA . GLN A 1 96 ? 15.789 7.320 2.878 1.00 0.00 96 GLN A CA 13
ATOM 17163 C C . GLN A 1 96 ? 16.061 7.436 4.375 1.00 0.00 96 GLN A C 13
ATOM 17164 O O . GLN A 1 96 ? 15.170 7.784 5.151 1.00 0.00 96 GLN A O 13
ATOM 17178 N N . PRO A 1 97 ? 17.303 7.146 4.800 1.00 0.00 97 PRO A N 13
ATOM 17179 C CA . PRO A 1 97 ? 17.692 7.224 6.211 1.00 0.00 97 PRO A CA 13
ATOM 17180 C C . PRO A 1 97 ? 17.367 8.582 6.827 1.00 0.00 97 PRO A C 13
ATOM 17181 O O . PRO A 1 97 ? 17.181 8.695 8.039 1.00 0.00 97 PRO A O 13
ATOM 17192 N N . VAL A 1 98 ? 17.302 9.609 5.986 1.00 0.00 98 VAL A N 13
ATOM 17193 C CA . VAL A 1 98 ? 17.002 10.959 6.451 1.00 0.00 98 VAL A CA 13
ATOM 17194 C C . VAL A 1 98 ? 15.498 11.214 6.477 1.00 0.00 98 VAL A C 13
ATOM 17195 O O . VAL A 1 98 ? 15.015 12.040 7.253 1.00 0.00 98 VAL A O 13
ATOM 17208 N N . GLN A 1 99 ? 14.759 10.503 5.629 1.00 0.00 99 GLN A N 13
ATOM 17209 C CA . GLN A 1 99 ? 13.309 10.661 5.566 1.00 0.00 99 GLN A CA 13
ATOM 17210 C C . GLN A 1 99 ? 12.608 9.591 6.400 1.00 0.00 99 GLN A C 13
ATOM 17211 O O . GLN A 1 99 ? 11.557 9.079 6.015 1.00 0.00 99 GLN A O 13
ATOM 17225 N N . ASN A 1 100 ? 13.197 9.260 7.546 1.00 0.00 100 ASN A N 13
ATOM 17226 C CA . ASN A 1 100 ? 12.628 8.251 8.432 1.00 0.00 100 ASN A CA 13
ATOM 17227 C C . ASN A 1 100 ? 12.545 6.897 7.734 1.00 0.00 100 ASN A C 13
ATOM 17228 O O . ASN A 1 100 ? 11.501 6.621 7.106 1.00 0.00 100 ASN A O 13
ATOM 17239 N N . GLY A 1 21 ? -16.975 -1.459 7.144 1.00 0.00 21 GLY A N 14
ATOM 17240 C CA . GLY A 1 21 ? -16.357 -2.713 7.658 1.00 0.00 21 GLY A CA 14
ATOM 17241 C C . GLY A 1 21 ? -15.099 -3.092 6.903 1.00 0.00 21 GLY A C 14
ATOM 17242 O O . GLY A 1 21 ? -14.366 -2.223 6.428 1.00 0.00 21 GLY A O 14
ATOM 17246 N N . TYR A 1 22 ? -14.847 -4.391 6.790 1.00 0.00 22 TYR A N 14
ATOM 17247 C CA . TYR A 1 22 ? -13.669 -4.885 6.087 1.00 0.00 22 TYR A CA 14
ATOM 17248 C C . TYR A 1 22 ? -14.019 -5.285 4.657 1.00 0.00 22 TYR A C 14
ATOM 17249 O O . TYR A 1 22 ? -14.395 -6.429 4.397 1.00 0.00 22 TYR A O 14
ATOM 17267 N N . GLU A 1 23 ? -13.890 -4.338 3.733 1.00 0.00 23 GLU A N 14
ATOM 17268 C CA . GLU A 1 23 ? -14.194 -4.592 2.330 1.00 0.00 23 GLU A CA 14
ATOM 17269 C C . GLU A 1 23 ? -12.944 -5.014 1.562 1.00 0.00 23 GLU A C 14
ATOM 17270 O O . GLU A 1 23 ? -12.772 -6.189 1.239 1.00 0.00 23 GLU A O 14
ATOM 17282 N N . CYS A 1 24 ? -12.073 -4.051 1.274 1.00 0.00 24 CYS A N 14
ATOM 17283 C CA . CYS A 1 24 ? -10.842 -4.331 0.545 1.00 0.00 24 CYS A CA 14
ATOM 17284 C C . CYS A 1 24 ? -9.625 -4.127 1.442 1.00 0.00 24 CYS A C 14
ATOM 17285 O O . CYS A 1 24 ? -9.223 -2.999 1.706 1.00 0.00 24 CYS A O 14
ATOM 17293 N N . GLN A 1 25 ? -9.050 -5.227 1.916 1.00 0.00 25 GLN A N 14
ATOM 17294 C CA . GLN A 1 25 ? -7.884 -5.175 2.787 1.00 0.00 25 GLN A CA 14
ATOM 17295 C C . GLN A 1 25 ? -6.650 -5.653 2.035 1.00 0.00 25 GLN A C 14
ATOM 17296 O O . GLN A 1 25 ? -6.453 -6.853 1.841 1.00 0.00 25 GLN A O 14
ATOM 17310 N N . LEU A 1 26 ? -5.824 -4.707 1.617 1.00 0.00 26 LEU A N 14
ATOM 17311 C CA . LEU A 1 26 ? -4.612 -5.031 0.868 1.00 0.00 26 LEU A CA 14
ATOM 17312 C C . LEU A 1 26 ? -3.408 -5.166 1.794 1.00 0.00 26 LEU A C 14
ATOM 17313 O O . LEU A 1 26 ? -3.233 -4.372 2.719 1.00 0.00 26 LEU A O 14
ATOM 17329 N N . ARG A 1 27 ? -2.576 -6.174 1.530 1.00 0.00 27 ARG A N 14
ATOM 17330 C CA . ARG A 1 27 ? -1.395 -6.428 2.346 1.00 0.00 27 ARG A CA 14
ATOM 17331 C C . ARG A 1 27 ? -0.184 -5.651 1.827 1.00 0.00 27 ARG A C 14
ATOM 17332 O O . ARG A 1 27 ? 0.047 -5.575 0.622 1.00 0.00 27 ARG A O 14
ATOM 17353 N N . LEU A 1 28 ? 0.589 -5.076 2.740 1.00 0.00 28 LEU A N 14
ATOM 17354 C CA . LEU A 1 28 ? 1.778 -4.315 2.365 1.00 0.00 28 LEU A CA 14
ATOM 17355 C C . LEU A 1 28 ? 3.042 -5.018 2.828 1.00 0.00 28 LEU A C 14
ATOM 17356 O O . LEU A 1 28 ? 3.022 -5.750 3.814 1.00 0.00 28 LEU A O 14
ATOM 17372 N N . ARG A 1 29 ? 4.138 -4.782 2.110 1.00 0.00 29 ARG A N 14
ATOM 17373 C CA . ARG A 1 29 ? 5.429 -5.371 2.456 1.00 0.00 29 ARG A CA 14
ATOM 17374 C C . ARG A 1 29 ? 6.537 -4.340 2.267 1.00 0.00 29 ARG A C 14
ATOM 17375 O O . ARG A 1 29 ? 7.057 -4.166 1.165 1.00 0.00 29 ARG A O 14
ATOM 17396 N N . LEU A 1 30 ? 6.898 -3.666 3.354 1.00 0.00 30 LEU A N 14
ATOM 17397 C CA . LEU A 1 30 ? 7.918 -2.623 3.318 1.00 0.00 30 LEU A CA 14
ATOM 17398 C C . LEU A 1 30 ? 9.325 -3.198 3.401 1.00 0.00 30 LEU A C 14
ATOM 17399 O O . LEU A 1 30 ? 9.556 -4.239 4.018 1.00 0.00 30 LEU A O 14
ATOM 17415 N N . SER A 1 31 ? 10.257 -2.473 2.794 1.00 0.00 31 SER A N 14
ATOM 17416 C CA . SER A 1 31 ? 11.662 -2.871 2.744 1.00 0.00 31 SER A CA 14
ATOM 17417 C C . SER A 1 31 ? 12.254 -3.010 4.138 1.00 0.00 31 SER A C 14
ATOM 17418 O O . SER A 1 31 ? 13.272 -3.676 4.321 1.00 0.00 31 SER A O 14
ATOM 17426 N N . THR A 1 32 ? 11.622 -2.378 5.120 1.00 0.00 32 THR A N 14
ATOM 17427 C C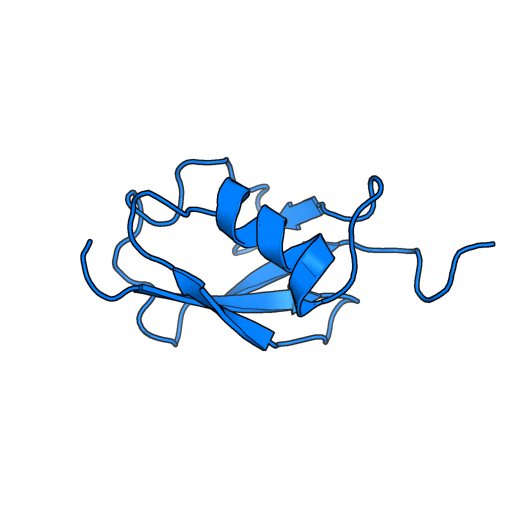A . THR A 1 32 ? 12.102 -2.458 6.491 1.00 0.00 32 THR A CA 14
ATOM 17428 C C . THR A 1 32 ? 11.391 -3.582 7.226 1.00 0.00 32 THR A C 14
ATOM 17429 O O . THR A 1 32 ? 11.344 -3.605 8.456 1.00 0.00 32 THR A O 14
ATOM 17440 N N . GLY A 1 33 ? 10.835 -4.516 6.458 1.00 0.00 33 GLY A N 14
ATOM 17441 C CA . GLY A 1 33 ? 10.116 -5.617 7.044 1.00 0.00 33 GLY A CA 14
ATOM 17442 C C . GLY A 1 33 ? 8.801 -5.139 7.592 1.00 0.00 33 GLY A C 14
ATOM 17443 O O . GLY A 1 33 ? 8.340 -5.610 8.632 1.00 0.00 33 GLY A O 14
ATOM 17447 N N . LYS A 1 34 ? 8.191 -4.190 6.884 1.00 0.00 34 LYS A N 14
ATOM 17448 C CA . LYS A 1 34 ? 6.931 -3.627 7.328 1.00 0.00 34 LYS A CA 14
ATOM 17449 C C . LYS A 1 34 ? 5.771 -4.170 6.512 1.00 0.00 34 LYS A C 14
ATOM 17450 O O . LYS A 1 34 ? 5.320 -3.554 5.547 1.00 0.00 34 LYS A O 14
ATOM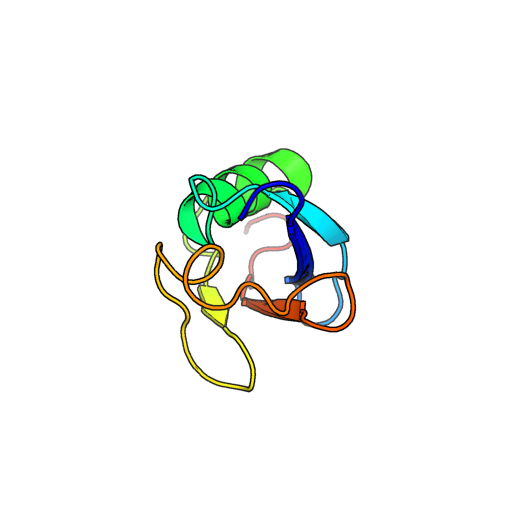 17469 N N . ASP A 1 35 ? 5.294 -5.338 6.926 1.00 0.00 35 ASP A N 14
ATOM 17470 C CA . ASP A 1 35 ? 4.195 -6.005 6.265 1.00 0.00 35 ASP A CA 14
ATOM 17471 C C . ASP A 1 35 ? 2.924 -5.831 7.076 1.00 0.00 35 ASP A C 14
ATOM 17472 O O . ASP A 1 35 ? 2.781 -6.386 8.165 1.00 0.00 35 ASP A O 14
ATOM 17481 N N . LEU A 1 36 ? 2.007 -5.055 6.530 1.00 0.00 36 LEU A N 14
ATOM 17482 C CA . LEU A 1 36 ? 0.744 -4.776 7.201 1.00 0.00 36 LEU A CA 14
ATOM 17483 C C . LEU A 1 36 ? -0.373 -4.571 6.188 1.00 0.00 36 LEU A C 14
ATOM 17484 O O . LEU A 1 36 ? -0.260 -3.753 5.277 1.00 0.00 36 LEU A O 14
ATOM 17500 N N . LYS A 1 37 ? -1.452 -5.320 6.356 1.00 0.00 37 LYS A N 14
ATOM 17501 C CA . LYS A 1 37 ? -2.593 -5.224 5.460 1.00 0.00 37 LYS A CA 14
ATOM 17502 C C . LYS A 1 37 ? -3.520 -4.090 5.887 1.00 0.00 37 LYS A C 14
ATOM 17503 O O . LYS A 1 37 ? -4.272 -4.214 6.853 1.00 0.00 37 LYS A O 14
ATOM 17522 N N . LEU A 1 38 ? -3.452 -2.984 5.153 1.00 0.00 38 LEU A N 14
ATOM 17523 C CA . LEU A 1 38 ? -4.268 -1.813 5.443 1.00 0.00 38 LEU A CA 14
ATOM 17524 C C . LEU A 1 38 ? -5.636 -1.916 4.762 1.00 0.00 38 LEU A C 14
ATOM 17525 O O . LEU A 1 38 ? -5.760 -2.446 3.652 1.00 0.00 38 LEU A O 14
ATOM 17541 N N . VAL A 1 39 ? -6.657 -1.411 5.451 1.00 0.00 39 VAL A N 14
ATOM 17542 C CA . VAL A 1 39 ? -8.022 -1.422 4.939 1.00 0.00 39 VAL A CA 14
ATOM 17543 C C . VAL A 1 39 ? -8.204 -0.375 3.842 1.00 0.00 39 VAL A C 14
ATOM 17544 O O . VAL A 1 39 ? -7.656 0.724 3.923 1.00 0.00 39 VAL A O 14
ATOM 17557 N N . VAL A 1 40 ? -8.979 -0.726 2.822 1.00 0.00 40 VAL A N 14
ATOM 17558 C CA . VAL A 1 40 ? -9.241 0.179 1.710 1.00 0.00 40 VAL A CA 14
ATOM 17559 C C . VAL A 1 40 ? -10.556 -0.172 1.023 1.00 0.00 40 VAL A C 14
ATOM 17560 O O . VAL A 1 40 ? -11.125 -1.240 1.258 1.00 0.00 40 VAL A O 14
ATOM 17573 N N . ARG A 1 41 ? -11.042 0.735 0.182 1.00 0.00 41 ARG A N 14
ATOM 17574 C CA . ARG A 1 41 ? -12.284 0.522 -0.539 1.00 0.00 41 ARG A CA 14
ATOM 17575 C C . ARG A 1 41 ? -12.321 1.344 -1.825 1.00 0.00 41 ARG A C 14
ATOM 17576 O O . ARG A 1 41 ? -12.530 2.551 -1.784 1.00 0.00 41 ARG A O 14
ATOM 17597 N N . SER A 1 42 ? -12.090 0.663 -2.948 1.00 0.00 42 SER A N 14
ATOM 17598 C CA . SER A 1 42 ? -12.097 1.248 -4.299 1.00 0.00 42 SER A CA 14
ATOM 17599 C C . SER A 1 42 ? -11.489 2.654 -4.397 1.00 0.00 42 SER A C 14
ATOM 17600 O O . SER A 1 42 ? -10.667 2.912 -5.277 1.00 0.00 42 SER A O 14
ATOM 17608 N N . THR A 1 43 ? -11.875 3.559 -3.511 1.00 0.00 43 THR A N 14
ATOM 17609 C CA . THR A 1 43 ? -11.339 4.910 -3.530 1.00 0.00 43 THR A CA 14
ATOM 17610 C C . THR A 1 43 ? -10.083 5.018 -2.675 1.00 0.00 43 THR A C 14
ATOM 17611 O O . THR A 1 43 ? -9.381 6.027 -2.720 1.00 0.00 43 THR A O 14
ATOM 17622 N N . ASP A 1 44 ? -9.800 3.977 -1.894 1.00 0.00 44 ASP A N 14
ATOM 17623 C CA . ASP A 1 44 ? -8.623 3.983 -1.032 1.00 0.00 44 ASP A CA 14
ATOM 17624 C C . ASP A 1 44 ? -7.445 3.250 -1.678 1.00 0.00 44 ASP A C 14
ATOM 17625 O O . ASP A 1 44 ? -6.734 2.497 -1.014 1.00 0.00 44 ASP A O 14
ATOM 17634 N N . THR A 1 45 ? -7.245 3.475 -2.973 1.00 0.00 45 THR A N 14
ATOM 17635 C CA . THR A 1 45 ? -6.147 2.843 -3.703 1.00 0.00 45 THR A CA 14
ATOM 17636 C C . THR A 1 45 ? -4.802 3.193 -3.084 1.00 0.00 45 THR A C 14
ATOM 17637 O O . THR A 1 45 ? -4.734 4.024 -2.187 1.00 0.00 45 THR A O 14
ATOM 17648 N N . VAL A 1 46 ? -3.742 2.553 -3.575 1.00 0.00 46 VAL A N 14
ATOM 17649 C CA . VAL A 1 46 ? -2.373 2.773 -3.092 1.00 0.00 46 VAL A CA 14
ATOM 17650 C C . VAL A 1 46 ? -2.142 4.200 -2.561 1.00 0.00 46 VAL A C 14
ATOM 17651 O O . VAL A 1 46 ? -1.322 4.402 -1.670 1.00 0.00 46 VAL A O 14
ATOM 17664 N N . PHE A 1 47 ? -2.855 5.181 -3.109 1.00 0.00 47 PHE A N 14
ATOM 17665 C CA . PHE A 1 47 ? -2.731 6.566 -2.650 1.00 0.00 47 PHE A CA 14
ATOM 17666 C C . PHE A 1 47 ? -3.258 6.678 -1.233 1.00 0.00 47 PHE A C 14
ATOM 17667 O O . PHE A 1 47 ? -2.516 7.018 -0.314 1.00 0.00 47 PHE A O 14
ATOM 17684 N N . HIS A 1 48 ? -4.544 6.417 -1.046 1.00 0.00 48 HIS A N 14
ATOM 17685 C CA . HIS A 1 48 ? -5.096 6.437 0.294 1.00 0.00 48 HIS A CA 14
ATOM 17686 C C . HIS A 1 48 ? -4.403 5.341 1.073 1.00 0.00 48 HIS A C 14
ATOM 17687 O O . HIS A 1 48 ? -4.061 5.498 2.245 1.00 0.00 48 HIS A O 14
ATOM 17702 N N . MET A 1 49 ? -4.207 4.209 0.399 1.00 0.00 49 MET A N 14
ATOM 17703 C CA . MET A 1 49 ? -3.476 3.103 0.978 1.00 0.00 49 MET A CA 14
ATOM 17704 C C . MET A 1 49 ? -2.173 3.664 1.532 1.00 0.00 49 MET A C 14
ATOM 17705 O O . MET A 1 49 ? -1.704 3.279 2.601 1.00 0.00 49 MET A O 14
ATOM 17719 N N . LYS A 1 50 ? -1.619 4.601 0.760 1.00 0.00 50 LYS A N 14
ATOM 17720 C CA . LYS A 1 50 ? -0.397 5.306 1.110 1.00 0.00 50 LYS A CA 14
ATOM 17721 C C . LYS A 1 50 ? -0.689 6.256 2.256 1.00 0.00 50 LYS A C 14
ATOM 17722 O O . LYS A 1 50 ? 0.123 6.431 3.165 1.00 0.00 50 LYS A O 14
ATOM 17741 N N . ARG A 1 51 ? -1.870 6.870 2.200 1.00 0.00 51 ARG A N 14
ATOM 17742 C CA . ARG A 1 51 ? -2.295 7.799 3.229 1.00 0.00 51 ARG A CA 14
ATOM 17743 C C . ARG A 1 51 ? -2.248 7.124 4.599 1.00 0.00 51 ARG A C 14
ATOM 17744 O O . ARG A 1 51 ? -1.606 7.607 5.537 1.00 0.00 51 ARG A O 14
ATOM 17765 N N . ARG A 1 52 ? -2.916 5.983 4.692 1.00 0.00 52 ARG A N 14
ATOM 17766 C CA . ARG A 1 52 ? -2.971 5.227 5.933 1.00 0.00 52 ARG A CA 14
ATOM 17767 C C . ARG A 1 52 ? -1.685 4.437 6.151 1.00 0.00 52 ARG A C 14
ATOM 17768 O O . ARG A 1 52 ? -1.362 4.076 7.280 1.00 0.00 52 ARG A O 14
ATOM 17789 N N . LEU A 1 53 ? -0.953 4.152 5.070 1.00 0.00 53 LEU A N 14
ATOM 17790 C CA . LEU A 1 53 ? 0.306 3.425 5.196 1.00 0.00 53 LEU A CA 14
ATOM 17791 C C . LEU A 1 53 ? 1.279 4.240 6.036 1.00 0.00 53 LEU A C 14
ATOM 17792 O O . LEU A 1 53 ? 1.885 3.725 6.975 1.00 0.00 53 LEU A O 14
ATOM 17808 N N . HIS A 1 54 ? 1.423 5.516 5.691 1.00 0.00 54 HIS A N 14
ATOM 17809 C CA . HIS A 1 54 ? 2.290 6.403 6.440 1.00 0.00 54 HIS A CA 14
ATOM 17810 C C . HIS A 1 54 ? 1.737 6.581 7.848 1.00 0.00 54 HIS A C 14
ATOM 17811 O O . HIS A 1 54 ? 2.477 6.545 8.831 1.00 0.00 54 HIS A O 14
ATOM 17826 N N . ALA A 1 55 ? 0.420 6.772 7.931 1.00 0.00 55 ALA A N 14
ATOM 17827 C CA . ALA A 1 55 ? -0.243 6.940 9.215 1.00 0.00 55 ALA A CA 14
ATOM 17828 C C . ALA A 1 55 ? -0.067 5.702 10.091 1.00 0.00 55 ALA A C 14
ATOM 17829 O O . ALA A 1 55 ? 0.046 5.809 11.313 1.00 0.00 55 ALA A O 14
ATOM 17836 N N . ALA A 1 56 ? -0.044 4.526 9.465 1.00 0.00 56 ALA A N 14
ATOM 17837 C CA . ALA A 1 56 ? 0.115 3.277 10.198 1.00 0.00 56 ALA A CA 14
ATOM 17838 C C . ALA A 1 56 ? 1.536 3.105 10.730 1.00 0.00 56 ALA A C 14
ATOM 17839 O O . ALA A 1 56 ? 1.752 3.072 11.942 1.00 0.00 56 ALA A O 14
ATOM 17846 N N . GLU A 1 57 ? 2.502 2.993 9.822 1.00 0.00 57 GLU A N 14
ATOM 17847 C CA . GLU A 1 57 ? 3.896 2.802 10.214 1.00 0.00 57 GLU A CA 14
ATOM 17848 C C . GLU A 1 57 ? 4.634 4.130 10.392 1.00 0.00 57 GLU A C 14
ATOM 17849 O O . GLU A 1 57 ? 5.273 4.356 11.420 1.00 0.00 57 GLU A O 14
ATOM 17861 N N . GLY A 1 58 ? 4.548 5.008 9.393 1.00 0.00 58 GLY A N 14
ATOM 17862 C CA . GLY A 1 58 ? 5.228 6.289 9.482 1.00 0.00 58 GLY A CA 14
ATOM 17863 C C . GLY A 1 58 ? 5.890 6.707 8.177 1.00 0.00 58 GLY A C 14
ATOM 17864 O O . GLY A 1 58 ? 6.498 7.775 8.102 1.00 0.00 58 GLY A O 14
ATOM 17868 N N . VAL A 1 59 ? 5.775 5.871 7.147 1.00 0.00 59 VAL A N 14
ATOM 17869 C CA . VAL A 1 59 ? 6.356 6.169 5.849 1.00 0.00 59 VAL A CA 14
ATOM 17870 C C . VAL A 1 59 ? 5.360 6.948 4.994 1.00 0.00 59 VAL A C 14
ATOM 17871 O O . VAL A 1 59 ? 4.411 6.379 4.464 1.00 0.00 59 VAL A O 14
ATOM 17884 N N . GLU A 1 60 ? 5.570 8.259 4.889 1.00 0.00 60 GLU A N 14
ATOM 17885 C CA . GLU A 1 60 ? 4.684 9.122 4.111 1.00 0.00 60 GLU A CA 14
ATOM 17886 C C . GLU A 1 60 ? 5.308 9.573 2.784 1.00 0.00 60 GLU A C 14
ATOM 17887 O O . GLU A 1 60 ? 4.740 9.314 1.723 1.00 0.00 60 GLU A O 14
ATOM 17899 N N . PRO A 1 61 ? 6.467 10.262 2.810 1.00 0.00 61 PRO A N 14
ATOM 17900 C CA . PRO A 1 61 ? 7.121 10.741 1.584 1.00 0.00 61 PRO A CA 14
ATOM 17901 C C . PRO A 1 61 ? 7.342 9.630 0.560 1.00 0.00 61 PRO A C 14
ATOM 17902 O O . PRO A 1 61 ? 6.732 8.566 0.642 1.00 0.00 61 PRO A O 14
ATOM 17913 N N . GLY A 1 62 ? 8.226 9.882 -0.402 1.00 0.00 62 GLY A N 14
ATOM 17914 C CA . GLY A 1 62 ? 8.514 8.892 -1.425 1.00 0.00 62 GLY A CA 14
ATOM 17915 C C . GLY A 1 62 ? 8.978 7.560 -0.853 1.00 0.00 62 GLY A C 14
ATOM 17916 O O . GLY A 1 62 ? 9.117 6.580 -1.586 1.00 0.00 62 GLY A O 14
ATOM 17920 N N . SER A 1 63 ? 9.214 7.520 0.457 1.00 0.00 63 SER A N 14
ATOM 17921 C CA . SER A 1 63 ? 9.659 6.303 1.122 1.00 0.00 63 SER A CA 14
ATOM 17922 C C . SER A 1 63 ? 8.708 5.135 0.860 1.00 0.00 63 SER A C 14
ATOM 17923 O O . SER A 1 63 ? 9.069 3.978 1.067 1.00 0.00 63 SER A O 14
ATOM 17931 N N . GLN A 1 64 ? 7.492 5.436 0.411 1.00 0.00 64 GLN A N 14
ATOM 17932 C CA . GLN A 1 64 ? 6.516 4.392 0.121 1.00 0.00 64 GLN A CA 14
ATOM 17933 C C . GLN A 1 64 ? 6.560 3.988 -1.352 1.00 0.00 64 GLN A C 14
ATOM 17934 O O . GLN A 1 64 ? 5.630 4.279 -2.106 1.00 0.00 64 GLN A O 14
ATOM 17948 N N . ARG A 1 65 ? 7.631 3.320 -1.769 1.00 0.00 65 ARG A N 14
ATOM 17949 C CA . ARG A 1 65 ? 7.741 2.884 -3.156 1.00 0.00 65 ARG A CA 14
ATOM 17950 C C . ARG A 1 65 ? 7.072 1.522 -3.326 1.00 0.00 65 ARG A C 14
ATOM 17951 O O . ARG A 1 65 ? 7.687 0.480 -3.099 1.00 0.00 65 ARG A O 14
ATOM 17972 N N . TRP A 1 66 ? 5.803 1.554 -3.728 1.00 0.00 66 TRP A N 14
ATOM 17973 C CA . TRP A 1 66 ? 4.999 0.343 -3.909 1.00 0.00 66 TRP A CA 14
ATOM 17974 C C . TRP A 1 66 ? 5.465 -0.479 -5.112 1.00 0.00 66 TRP A C 14
ATOM 17975 O O . TRP A 1 66 ? 5.811 0.069 -6.158 1.00 0.00 66 TRP A O 14
ATOM 17996 N N . PHE A 1 67 ? 5.418 -1.801 -4.964 1.00 0.00 67 PHE A N 14
ATOM 17997 C CA . PHE A 1 67 ? 5.837 -2.722 -6.020 1.00 0.00 67 PHE A CA 14
ATOM 17998 C C . PHE A 1 67 ? 5.108 -4.058 -5.901 1.00 0.00 67 PHE A C 14
ATOM 17999 O O . PHE A 1 67 ? 5.190 -4.729 -4.874 1.00 0.00 67 PHE A O 14
ATOM 18016 N N . PHE A 1 68 ? 4.402 -4.442 -6.959 1.00 0.00 68 PHE A N 14
ATOM 18017 C CA . PHE A 1 68 ? 3.667 -5.701 -6.975 1.00 0.00 68 PHE A CA 14
ATOM 18018 C C . PHE A 1 68 ? 4.187 -6.617 -8.079 1.00 0.00 68 PHE A C 14
ATOM 18019 O O . PHE A 1 68 ? 3.981 -6.357 -9.264 1.00 0.00 68 PHE A O 14
ATOM 18036 N N . SER A 1 69 ? 4.866 -7.688 -7.680 1.00 0.00 69 SER A N 14
ATOM 18037 C CA . SER A 1 69 ? 5.417 -8.647 -8.634 1.00 0.00 69 SER A CA 14
ATOM 18038 C C . SER A 1 69 ? 6.480 -8.006 -9.527 1.00 0.00 69 SER A C 14
ATOM 18039 O O . SER A 1 69 ? 6.860 -8.573 -10.552 1.00 0.00 69 SER A O 14
ATOM 18047 N N . GLY A 1 70 ? 6.956 -6.825 -9.139 1.00 0.00 70 GLY A N 14
ATOM 18048 C CA . GLY A 1 70 ? 7.972 -6.145 -9.923 1.00 0.00 70 GLY A CA 14
ATOM 18049 C C . GLY A 1 70 ? 7.439 -4.933 -10.665 1.00 0.00 70 GLY A C 14
ATOM 18050 O O . GLY A 1 70 ? 8.133 -4.360 -11.506 1.00 0.00 70 GLY A O 14
ATOM 18054 N N . ARG A 1 71 ? 6.206 -4.539 -10.361 1.00 0.00 71 ARG A N 14
ATOM 18055 C CA . ARG A 1 71 ? 5.591 -3.385 -11.008 1.00 0.00 71 ARG A CA 14
ATOM 18056 C C . ARG A 1 71 ? 5.249 -2.309 -9.978 1.00 0.00 71 ARG A C 14
ATOM 18057 O O . ARG A 1 71 ? 4.661 -2.609 -8.945 1.00 0.00 71 ARG A O 14
ATOM 18078 N N . PRO A 1 72 ? 5.606 -1.038 -10.241 1.00 0.00 72 PRO A N 14
ATOM 18079 C CA . PRO A 1 72 ? 5.321 0.062 -9.315 1.00 0.00 72 PRO A CA 14
ATOM 18080 C C . PRO A 1 72 ? 3.829 0.371 -9.250 1.00 0.00 72 PRO A C 14
ATOM 18081 O O . PRO A 1 72 ? 3.204 0.646 -10.275 1.00 0.00 72 PRO A O 14
ATOM 18092 N N . LEU A 1 73 ? 3.254 0.328 -8.048 1.00 0.00 73 LEU A N 14
ATOM 18093 C CA . LEU A 1 73 ? 1.824 0.603 -7.898 1.00 0.00 73 LEU A CA 14
ATOM 18094 C C . LEU A 1 73 ? 1.539 2.103 -7.913 1.00 0.00 73 LEU A C 14
ATOM 18095 O O . LEU A 1 73 ? 2.249 2.890 -7.288 1.00 0.00 73 LEU A O 14
ATOM 18110 N N . THR A 1 74 ? 0.489 2.485 -8.639 1.00 0.00 74 THR A N 14
ATOM 18111 C CA . THR A 1 74 ? 0.088 3.882 -8.752 1.00 0.00 74 THR A CA 14
ATOM 18112 C C . THR A 1 74 ? -0.910 4.266 -7.662 1.00 0.00 74 THR A C 14
ATOM 18113 O O . THR A 1 74 ? -1.130 3.518 -6.715 1.00 0.00 74 THR A O 14
ATOM 18124 N N . ASP A 1 75 ? -1.506 5.442 -7.812 1.00 0.00 75 ASP A N 14
ATOM 18125 C CA . ASP A 1 75 ? -2.475 5.970 -6.859 1.00 0.00 75 ASP A CA 14
ATOM 18126 C C . ASP A 1 75 ? -3.896 5.555 -7.227 1.00 0.00 75 ASP A C 14
ATOM 18127 O O . ASP A 1 75 ? -4.854 6.276 -6.948 1.00 0.00 75 ASP A O 14
ATOM 18136 N N . LYS A 1 76 ? -4.024 4.387 -7.842 1.00 0.00 76 LYS A N 14
ATOM 18137 C CA . LYS A 1 76 ? -5.319 3.881 -8.272 1.00 0.00 76 LYS A CA 14
ATOM 18138 C C . LYS A 1 76 ? -5.250 2.378 -8.506 1.00 0.00 76 LYS A C 14
ATOM 18139 O O . LYS A 1 76 ? -5.914 1.845 -9.393 1.00 0.00 76 LYS A O 14
ATOM 18158 N N . MET A 1 77 ? -4.438 1.702 -7.704 1.00 0.00 77 MET A N 14
ATOM 18159 C CA . MET A 1 77 ? -4.254 0.262 -7.849 1.00 0.00 77 MET A CA 14
ATOM 18160 C C . MET A 1 77 ? -5.289 -0.579 -7.101 1.00 0.00 77 MET A C 14
ATOM 18161 O O . MET A 1 77 ? -5.648 -1.659 -7.570 1.00 0.00 77 MET A O 14
ATOM 18175 N N . LYS A 1 78 ? -5.815 -0.093 -5.980 1.00 0.00 78 LYS A N 14
ATOM 18176 C CA . LYS A 1 78 ? -6.769 -0.903 -5.225 1.00 0.00 78 LYS A CA 14
ATOM 18177 C C . LYS A 1 78 ? -7.960 -1.271 -6.097 1.00 0.00 78 LYS A C 14
ATOM 18178 O O . LYS A 1 78 ? -8.119 -2.430 -6.485 1.00 0.00 78 LYS A O 14
ATOM 18197 N N . PHE A 1 79 ? -8.791 -0.290 -6.413 1.00 0.00 79 PHE A N 14
ATOM 18198 C CA . PHE A 1 79 ? -9.946 -0.526 -7.265 1.00 0.00 79 PHE A CA 14
ATOM 18199 C C . PHE A 1 79 ? -9.541 -1.050 -8.647 1.00 0.00 79 PHE A C 14
ATOM 18200 O O . PHE A 1 79 ? -10.399 -1.461 -9.426 1.00 0.00 79 PHE A O 14
ATOM 18217 N N . GLU A 1 80 ? -8.242 -1.026 -8.964 1.00 0.00 80 GLU A N 14
ATOM 18218 C CA . GLU A 1 80 ? -7.777 -1.493 -10.269 1.00 0.00 80 GLU A CA 14
ATOM 18219 C C . GLU A 1 80 ? -7.439 -2.980 -10.249 1.00 0.00 80 GLU A C 14
ATOM 18220 O O . GLU A 1 80 ? -7.471 -3.645 -11.284 1.00 0.00 80 GLU A O 14
ATOM 18232 N N . GLU A 1 81 ? -7.114 -3.499 -9.071 1.00 0.00 81 GLU A N 14
ATOM 18233 C CA . GLU A 1 81 ? -6.763 -4.900 -8.929 1.00 0.00 81 GLU A CA 14
ATOM 18234 C C . GLU A 1 81 ? -8.009 -5.693 -8.595 1.00 0.00 81 GLU A C 14
ATOM 18235 O O . GLU A 1 81 ? -8.406 -6.601 -9.323 1.00 0.00 81 GLU A O 14
ATOM 18247 N N . LEU A 1 82 ? -8.622 -5.320 -7.474 1.00 0.00 82 LEU A N 14
ATOM 18248 C CA . LEU A 1 82 ? -9.840 -5.952 -6.999 1.00 0.00 82 LEU A CA 14
ATOM 18249 C C . LEU A 1 82 ? -9.578 -7.364 -6.482 1.00 0.00 82 LEU A C 14
ATOM 18250 O O . LEU A 1 82 ? -10.471 -7.997 -5.920 1.00 0.00 82 LEU A O 14
ATOM 18266 N N . LYS A 1 83 ? -8.354 -7.854 -6.665 1.00 0.00 83 LYS A N 14
ATOM 18267 C CA . LYS A 1 83 ? -7.997 -9.191 -6.216 1.00 0.00 83 LYS A CA 14
ATOM 18268 C C . LYS A 1 83 ? -7.169 -9.120 -4.939 1.00 0.00 83 LYS A C 14
ATOM 18269 O O . LYS A 1 83 ? -6.180 -9.835 -4.789 1.00 0.00 83 LYS A O 14
ATOM 18288 N N . ILE A 1 84 ? -7.582 -8.258 -4.016 1.00 0.00 84 ILE A N 14
ATOM 18289 C CA . ILE A 1 84 ? -6.870 -8.092 -2.756 1.00 0.00 84 ILE A CA 14
ATOM 18290 C C . ILE A 1 84 ? -7.728 -8.486 -1.550 1.00 0.00 84 ILE A C 14
ATOM 18291 O O . ILE A 1 84 ? -7.783 -7.757 -0.559 1.00 0.00 84 ILE A O 14
ATOM 18307 N N . PRO A 1 85 ? -8.410 -9.646 -1.609 1.00 0.00 85 PRO A N 14
ATOM 18308 C CA . PRO A 1 85 ? -9.245 -10.117 -0.502 1.00 0.00 85 PRO A CA 14
ATOM 18309 C C . PRO A 1 85 ? -8.401 -10.646 0.651 1.00 0.00 85 PRO A C 14
ATOM 18310 O O . PRO A 1 85 ? -8.493 -11.818 1.017 1.00 0.00 85 PRO A O 14
ATOM 18321 N N . LYS A 1 86 ? -7.574 -9.771 1.220 1.00 0.00 86 LYS A N 14
ATOM 18322 C CA . LYS A 1 86 ? -6.698 -10.147 2.324 1.00 0.00 86 LYS A CA 14
ATOM 18323 C C . LYS A 1 86 ? -5.632 -11.138 1.860 1.00 0.00 86 LYS A C 14
ATOM 18324 O O . LYS A 1 86 ? -4.997 -11.807 2.677 1.00 0.00 86 LYS A O 14
ATOM 18343 N N . ASP A 1 87 ? -5.437 -11.230 0.545 1.00 0.00 87 ASP A N 14
ATOM 18344 C CA . ASP A 1 87 ? -4.448 -12.142 -0.022 1.00 0.00 87 ASP A CA 14
ATOM 18345 C C . ASP A 1 87 ? -3.314 -11.379 -0.702 1.00 0.00 87 ASP A C 14
ATOM 18346 O O . ASP A 1 87 ? -2.175 -11.398 -0.236 1.00 0.00 87 ASP A O 14
ATOM 18355 N N . TYR A 1 88 ? -3.631 -10.706 -1.808 1.00 0.00 88 TYR A N 14
ATOM 18356 C CA . TYR A 1 88 ? -2.634 -9.944 -2.555 1.00 0.00 88 TYR A CA 14
ATOM 18357 C C . TYR A 1 88 ? -1.882 -8.974 -1.651 1.00 0.00 88 TYR A C 14
ATOM 18358 O O . TYR A 1 88 ? -2.419 -8.480 -0.656 1.00 0.00 88 TYR A O 14
ATOM 18376 N N . VAL A 1 89 ? -0.636 -8.700 -2.016 1.00 0.00 89 VAL A N 14
ATOM 18377 C CA . VAL A 1 89 ? 0.205 -7.807 -1.236 1.00 0.00 89 VAL A CA 14
ATOM 18378 C C . VAL A 1 89 ? 1.095 -6.944 -2.127 1.00 0.00 89 VAL A C 14
ATOM 18379 O O . VAL A 1 89 ? 1.704 -7.439 -3.075 1.00 0.00 89 VAL A O 14
ATOM 18392 N N . VAL A 1 90 ? 1.168 -5.651 -1.816 1.00 0.00 90 VAL A N 14
ATOM 18393 C CA . VAL A 1 90 ? 2.009 -4.737 -2.577 1.00 0.00 90 VAL A CA 14
ATOM 18394 C C . VAL A 1 90 ? 3.339 -4.538 -1.869 1.00 0.00 90 VAL A C 14
ATOM 18395 O O . VAL A 1 90 ? 3.403 -3.947 -0.790 1.00 0.00 90 VAL A O 14
ATOM 18408 N N . GLN A 1 91 ? 4.402 -5.046 -2.481 1.00 0.00 91 GLN A N 14
ATOM 18409 C CA . GLN A 1 91 ? 5.728 -4.934 -1.903 1.00 0.00 91 GLN A CA 14
ATOM 18410 C C . GLN A 1 91 ? 6.252 -3.513 -2.028 1.00 0.00 91 GLN A C 14
ATOM 18411 O O . GLN A 1 91 ? 6.554 -3.044 -3.122 1.00 0.00 91 GLN A O 14
ATOM 18425 N N . VAL A 1 92 ? 6.354 -2.833 -0.897 1.00 0.00 92 VAL A N 14
ATOM 18426 C CA . VAL A 1 92 ? 6.834 -1.464 -0.870 1.00 0.00 92 VAL A CA 14
ATOM 18427 C C . VAL A 1 92 ? 8.238 -1.389 -0.274 1.00 0.00 92 VAL A C 14
ATOM 18428 O O . VAL A 1 92 ? 8.685 -2.323 0.393 1.00 0.00 92 VAL A O 14
ATOM 18441 N N . ILE A 1 93 ? 8.937 -0.283 -0.522 1.00 0.00 93 ILE A N 14
ATOM 18442 C CA . ILE A 1 93 ? 10.284 -0.112 -0.011 1.00 0.00 93 ILE A CA 14
ATOM 18443 C C . ILE A 1 93 ? 10.544 1.326 0.435 1.00 0.00 93 ILE A C 14
ATOM 18444 O O . ILE A 1 93 ? 10.258 2.282 -0.288 1.00 0.00 93 ILE A O 14
ATOM 18460 N N . VAL A 1 94 ? 11.067 1.453 1.649 1.00 0.00 94 VAL A N 14
ATOM 18461 C CA . VAL A 1 94 ? 11.404 2.750 2.233 1.00 0.00 94 VAL A CA 14
ATOM 18462 C C . VAL A 1 94 ? 12.904 2.833 2.497 1.00 0.00 94 VAL A C 14
ATOM 18463 O O . VAL A 1 94 ? 13.387 2.400 3.543 1.00 0.00 94 VAL A O 14
ATOM 18476 N N . SER A 1 95 ? 13.634 3.393 1.540 1.00 0.00 95 SER A N 14
ATOM 18477 C CA . SER A 1 95 ? 15.080 3.531 1.662 1.00 0.00 95 SER A CA 14
ATOM 18478 C C . SER A 1 95 ? 15.458 4.903 2.214 1.00 0.00 95 SER A C 14
ATOM 18479 O O . SER A 1 95 ? 16.450 5.498 1.795 1.00 0.00 95 SER A O 14
ATOM 18487 N N . GLN A 1 96 ? 14.661 5.401 3.155 1.00 0.00 96 GLN A N 14
ATOM 18488 C CA . GLN A 1 96 ? 14.916 6.701 3.762 1.00 0.00 96 GLN A CA 14
ATOM 18489 C C . GLN A 1 96 ? 14.744 6.637 5.278 1.00 0.00 96 GLN A C 14
ATOM 18490 O O . GLN A 1 96 ? 13.751 7.123 5.819 1.00 0.00 96 GLN A O 14
ATOM 18504 N N . PRO A 1 97 ? 15.715 6.032 5.984 1.00 0.00 97 PRO A N 14
ATOM 18505 C CA . PRO A 1 97 ? 15.668 5.904 7.443 1.00 0.00 97 PRO A CA 14
ATOM 18506 C C . PRO A 1 97 ? 15.890 7.238 8.148 1.00 0.00 97 PRO A C 14
ATOM 18507 O O . PRO A 1 97 ? 15.252 7.530 9.161 1.00 0.00 97 PRO A O 14
ATOM 18518 N N . VAL A 1 98 ? 16.797 8.045 7.607 1.00 0.00 98 VAL A N 14
ATOM 18519 C CA . VAL A 1 98 ? 17.103 9.348 8.186 1.00 0.00 98 VAL A CA 14
ATOM 18520 C C . VAL A 1 98 ? 17.409 10.371 7.093 1.00 0.00 98 VAL A C 14
ATOM 18521 O O . VAL A 1 98 ? 18.306 11.201 7.236 1.00 0.00 98 VAL A O 14
ATOM 18534 N N . GLN A 1 99 ? 16.657 10.303 6.001 1.00 0.00 99 GLN A N 14
ATOM 18535 C CA . GLN A 1 99 ? 16.845 11.221 4.884 1.00 0.00 99 GLN A CA 14
ATOM 18536 C C . GLN A 1 99 ? 15.906 12.418 5.000 1.00 0.00 99 GLN A C 14
ATOM 18537 O O . GLN A 1 99 ? 14.785 12.390 4.494 1.00 0.00 99 GLN A O 14
ATOM 18551 N N . ASN A 1 100 ? 16.372 13.466 5.671 1.00 0.00 100 ASN A N 14
ATOM 18552 C CA . ASN A 1 100 ? 15.573 14.672 5.854 1.00 0.00 100 ASN A CA 14
ATOM 18553 C C . ASN A 1 100 ? 15.737 15.621 4.669 1.00 0.00 100 ASN A C 14
ATOM 18554 O O . ASN A 1 100 ? 14.867 15.599 3.772 1.00 0.00 100 ASN A O 14
ATOM 18565 N N . GLY A 1 21 ? -16.294 -3.767 -3.943 1.00 0.00 21 GLY A N 15
ATOM 18566 C CA . GLY A 1 21 ? -15.183 -3.194 -3.133 1.00 0.00 21 GLY A CA 15
ATOM 18567 C C . GLY A 1 21 ? -15.667 -2.596 -1.826 1.00 0.00 21 GLY A C 15
ATOM 18568 O O . GLY A 1 21 ? -15.644 -1.379 -1.647 1.00 0.00 21 GLY A O 15
ATOM 18572 N N . TYR A 1 22 ? -16.108 -3.454 -0.912 1.00 0.00 22 TYR A N 15
ATOM 18573 C CA . TYR A 1 22 ? -16.599 -3.004 0.385 1.00 0.00 22 TYR A CA 15
ATOM 18574 C C . TYR A 1 22 ? -15.541 -3.206 1.465 1.00 0.00 22 TYR A C 15
ATOM 18575 O O . TYR A 1 22 ? -15.085 -2.247 2.088 1.00 0.00 22 TYR A O 15
ATOM 18593 N N . GLU A 1 23 ? -15.155 -4.460 1.681 1.00 0.00 23 GLU A N 15
ATOM 18594 C CA . GLU A 1 23 ? -14.148 -4.789 2.683 1.00 0.00 23 GLU A CA 15
ATOM 18595 C C . GLU A 1 23 ? -12.862 -5.270 2.018 1.00 0.00 23 GLU A C 15
ATOM 18596 O O . GLU A 1 23 ? -12.743 -6.437 1.645 1.00 0.00 23 GLU A O 15
ATOM 18608 N N . CYS A 1 24 ? -11.901 -4.363 1.875 1.00 0.00 24 CYS A N 15
ATOM 18609 C CA . CYS A 1 24 ? -10.624 -4.691 1.250 1.00 0.00 24 CYS A CA 15
ATOM 18610 C C . CYS A 1 24 ? -9.477 -4.551 2.252 1.00 0.00 24 CYS A C 15
ATOM 18611 O O . CYS A 1 24 ? -9.382 -3.554 2.968 1.00 0.00 24 CYS A O 15
ATOM 18619 N N . GLN A 1 25 ? -8.609 -5.560 2.296 1.00 0.00 25 GLN A N 15
ATOM 18620 C CA . GLN A 1 25 ? -7.469 -5.563 3.208 1.00 0.00 25 GLN A CA 15
ATOM 18621 C C . GLN A 1 25 ? -6.186 -5.857 2.441 1.00 0.00 25 GLN A C 15
ATOM 18622 O O . GLN A 1 25 ? -5.958 -6.982 1.999 1.00 0.00 25 GLN A O 15
ATOM 18636 N N . LEU A 1 26 ? -5.348 -4.842 2.297 1.00 0.00 26 LEU A N 15
ATOM 18637 C CA . LEU A 1 26 ? -4.096 -4.980 1.555 1.00 0.00 26 LEU A CA 15
ATOM 18638 C C . LEU A 1 26 ? -2.886 -5.008 2.481 1.00 0.00 26 LEU A C 15
ATOM 18639 O O . LEU A 1 26 ? -2.762 -4.176 3.378 1.00 0.00 26 LEU A O 15
ATOM 18655 N N . ARG A 1 27 ? -1.991 -5.973 2.254 1.00 0.00 27 ARG A N 15
ATOM 18656 C CA . ARG A 1 27 ? -0.784 -6.092 3.063 1.00 0.00 27 ARG A CA 15
ATOM 18657 C C . ARG A 1 27 ? 0.355 -5.294 2.431 1.00 0.00 27 ARG A C 15
ATOM 18658 O O . ARG A 1 27 ? 0.642 -5.448 1.245 1.00 0.00 27 ARG A O 15
ATOM 18679 N N . LEU A 1 28 ? 1.002 -4.439 3.214 1.00 0.00 28 LEU A N 15
ATOM 18680 C CA . LEU A 1 28 ? 2.096 -3.624 2.691 1.00 0.00 28 LEU A CA 15
ATOM 18681 C C . LEU A 1 28 ? 3.455 -4.149 3.134 1.00 0.00 28 LEU A C 15
ATOM 18682 O O . LEU A 1 28 ? 3.699 -4.313 4.323 1.00 0.00 28 LEU A O 15
ATOM 18698 N N . ARG A 1 29 ? 4.343 -4.383 2.175 1.00 0.00 29 ARG A N 15
ATOM 18699 C CA . ARG A 1 29 ? 5.689 -4.857 2.481 1.00 0.00 29 ARG A CA 15
ATOM 18700 C C . ARG A 1 29 ? 6.685 -3.709 2.328 1.00 0.00 29 ARG A C 15
ATOM 18701 O O . ARG A 1 29 ? 7.189 -3.457 1.234 1.00 0.00 29 ARG A O 15
ATOM 18722 N N . LEU A 1 30 ? 6.966 -3.013 3.428 1.00 0.00 30 LEU A N 15
ATOM 18723 C CA . LEU A 1 30 ? 7.883 -1.875 3.394 1.00 0.00 30 LEU A CA 15
ATOM 18724 C C . LEU A 1 30 ? 9.280 -2.244 3.868 1.00 0.00 30 LEU A C 15
ATOM 18725 O O . LEU A 1 30 ? 9.517 -3.350 4.335 1.00 0.00 30 LEU A O 15
ATOM 18741 N N . SER A 1 31 ? 10.207 -1.290 3.746 1.00 0.00 31 SER A N 15
ATOM 18742 C CA . SER A 1 31 ? 11.595 -1.494 4.164 1.00 0.00 31 SER A CA 15
ATOM 18743 C C . SER A 1 31 ? 12.157 -2.809 3.625 1.00 0.00 31 SER A C 15
ATOM 18744 O O . SER A 1 31 ? 13.255 -3.223 3.997 1.00 0.00 31 SER A O 15
ATOM 18752 N N . THR A 1 32 ? 11.391 -3.460 2.754 1.00 0.00 32 THR A N 15
ATOM 18753 C CA . THR A 1 32 ? 11.789 -4.732 2.160 1.00 0.00 32 THR A CA 15
ATOM 18754 C C . THR A 1 32 ? 11.485 -5.876 3.119 1.00 0.00 32 THR A C 15
ATOM 18755 O O . THR A 1 32 ? 11.984 -6.990 2.959 1.00 0.00 32 THR A O 15
ATOM 18766 N N . GLY A 1 33 ? 10.655 -5.589 4.120 1.00 0.00 33 GLY A N 15
ATOM 18767 C CA . GLY A 1 33 ? 10.289 -6.595 5.098 1.00 0.00 33 GLY A CA 15
ATOM 18768 C C . GLY A 1 33 ? 9.420 -6.013 6.187 1.00 0.00 33 GLY A C 15
ATOM 18769 O O . GLY A 1 33 ? 9.492 -6.424 7.345 1.00 0.00 33 GLY A O 15
ATOM 18773 N N . LYS A 1 34 ? 8.594 -5.048 5.804 1.00 0.00 34 LYS A N 15
ATOM 18774 C CA . LYS A 1 34 ? 7.709 -4.375 6.734 1.00 0.00 34 LYS A CA 15
ATOM 18775 C C . LYS A 1 34 ? 6.258 -4.616 6.333 1.00 0.00 34 LYS A C 15
ATOM 18776 O O . LYS A 1 34 ? 5.618 -3.766 5.720 1.00 0.00 34 LYS A O 15
ATOM 18795 N N . ASP A 1 35 ? 5.746 -5.787 6.691 1.00 0.00 35 ASP A N 15
ATOM 18796 C CA . ASP A 1 35 ? 4.392 -6.171 6.347 1.00 0.00 35 ASP A CA 15
ATOM 18797 C C . ASP A 1 35 ? 3.391 -5.702 7.383 1.00 0.00 35 ASP A C 15
ATOM 18798 O O . ASP A 1 35 ? 3.363 -6.170 8.521 1.00 0.00 35 ASP A O 15
ATOM 18807 N N . LEU A 1 36 ? 2.576 -4.769 6.950 1.00 0.00 36 LEU A N 15
ATOM 18808 C CA . LEU A 1 36 ? 1.520 -4.200 7.760 1.00 0.00 36 LEU A CA 15
ATOM 18809 C C . LEU A 1 36 ? 0.349 -3.912 6.841 1.00 0.00 36 LEU A C 15
ATOM 18810 O O . LEU A 1 36 ? 0.418 -3.026 5.990 1.00 0.00 36 LEU A O 15
ATOM 18826 N N . LYS A 1 37 ? -0.707 -4.690 6.984 1.00 0.00 37 LYS A N 15
ATOM 18827 C CA . LYS A 1 37 ? -1.867 -4.540 6.128 1.00 0.00 37 LYS A CA 15
ATOM 18828 C C . LYS A 1 37 ? -2.834 -3.473 6.629 1.00 0.00 37 LYS A C 15
ATOM 18829 O O . LYS A 1 37 ? -3.186 -3.429 7.808 1.00 0.00 37 LYS A O 15
ATOM 18848 N N . LEU A 1 38 ? -3.256 -2.613 5.710 1.00 0.00 38 LEU A N 15
ATOM 18849 C CA . LEU A 1 38 ? -4.196 -1.548 6.024 1.00 0.00 38 LEU A CA 15
ATOM 18850 C C . LEU A 1 38 ? -5.587 -1.901 5.504 1.00 0.00 38 LEU A C 15
ATOM 18851 O O . LEU A 1 38 ? -5.729 -2.528 4.448 1.00 0.00 38 LEU A O 15
ATOM 18867 N N . VAL A 1 39 ? -6.609 -1.503 6.255 1.00 0.00 39 VAL A N 15
ATOM 18868 C CA . VAL A 1 39 ? -7.987 -1.744 5.856 1.00 0.00 39 VAL A CA 15
ATOM 18869 C C . VAL A 1 39 ? -8.428 -0.669 4.870 1.00 0.00 39 VAL A C 15
ATOM 18870 O O . VAL A 1 39 ? -8.558 0.501 5.230 1.00 0.00 39 VAL A O 15
ATOM 18883 N N . VAL A 1 40 ? -8.649 -1.069 3.625 1.00 0.00 40 VAL A N 15
ATOM 18884 C CA . VAL A 1 40 ? -9.042 -0.134 2.585 1.00 0.00 40 VAL A CA 15
ATOM 18885 C C . VAL A 1 40 ? -10.369 -0.527 1.959 1.00 0.00 40 VAL A C 15
ATOM 18886 O O . VAL A 1 40 ? -10.867 -1.633 2.171 1.00 0.00 40 VAL A O 15
ATOM 18899 N N . ARG A 1 41 ? -10.927 0.383 1.175 1.00 0.00 41 ARG A N 15
ATOM 18900 C CA . ARG A 1 41 ? -12.196 0.143 0.515 1.00 0.00 41 ARG A CA 15
ATOM 18901 C C . ARG A 1 41 ? -12.292 0.938 -0.784 1.00 0.00 41 ARG A C 15
ATOM 18902 O O . ARG A 1 41 ? -12.538 2.138 -0.760 1.00 0.00 41 ARG A O 15
ATOM 18923 N N . SER A 1 42 ? -12.069 0.239 -1.900 1.00 0.00 42 SER A N 15
ATOM 18924 C CA . SER A 1 42 ? -12.117 0.794 -3.267 1.00 0.00 42 SER A CA 15
ATOM 18925 C C . SER A 1 42 ? -11.755 2.285 -3.378 1.00 0.00 42 SER A C 15
ATOM 18926 O O . SER A 1 42 ? -10.953 2.660 -4.232 1.00 0.00 42 SER A O 15
ATOM 18934 N N . THR A 1 43 ? -12.331 3.129 -2.531 1.00 0.00 43 THR A N 15
ATOM 18935 C CA . THR A 1 43 ? -12.033 4.555 -2.561 1.00 0.00 43 THR A CA 15
ATOM 18936 C C . THR A 1 43 ? -10.648 4.843 -1.989 1.00 0.00 43 THR A C 15
ATOM 18937 O O . THR A 1 43 ? -10.117 5.942 -2.151 1.00 0.00 43 THR A O 15
ATOM 18948 N N . ASP A 1 44 ? -10.066 3.851 -1.322 1.00 0.00 44 ASP A N 15
ATOM 18949 C CA . ASP A 1 44 ? -8.748 3.999 -0.729 1.00 0.00 44 ASP A CA 15
ATOM 18950 C C . ASP A 1 44 ? -7.650 3.823 -1.777 1.00 0.00 44 ASP A C 15
ATOM 18951 O O . ASP A 1 44 ? -7.032 4.797 -2.204 1.00 0.00 44 ASP A O 15
ATOM 18960 N N . THR A 1 45 ? -7.408 2.577 -2.181 1.00 0.00 45 THR A N 15
ATOM 18961 C CA . THR A 1 45 ? -6.390 2.273 -3.185 1.00 0.00 45 THR A CA 15
ATOM 18962 C C . THR A 1 45 ? -5.010 2.763 -2.769 1.00 0.00 45 THR A C 15
ATOM 18963 O O . THR A 1 45 ? -4.890 3.661 -1.945 1.00 0.00 45 THR A O 15
ATOM 18974 N N . VAL A 1 46 ? -3.982 2.161 -3.351 1.00 0.00 46 VAL A N 15
ATOM 18975 C CA . VAL A 1 46 ? -2.583 2.499 -3.074 1.00 0.00 46 VAL A CA 15
ATOM 18976 C C . VAL A 1 46 ? -2.382 3.970 -2.662 1.00 0.00 46 VAL A C 15
ATOM 18977 O O . VAL A 1 46 ? -1.480 4.277 -1.886 1.00 0.00 46 VAL A O 15
ATOM 18990 N N . PHE A 1 47 ? -3.205 4.875 -3.187 1.00 0.00 47 PHE A N 15
ATOM 18991 C CA . PHE A 1 47 ? -3.108 6.290 -2.825 1.00 0.00 47 PHE A CA 15
ATOM 18992 C C . PHE A 1 47 ? -3.464 6.459 -1.361 1.00 0.00 47 PHE A C 15
ATOM 18993 O O . PHE A 1 47 ? -2.602 6.762 -0.539 1.00 0.00 47 PHE A O 15
ATOM 19010 N N . HIS A 1 48 ? -4.735 6.272 -1.025 1.00 0.00 48 HIS A N 15
ATOM 19011 C CA . HIS A 1 48 ? -5.137 6.357 0.367 1.00 0.00 48 HIS A CA 15
ATOM 19012 C C . HIS A 1 48 ? -4.313 5.346 1.139 1.00 0.00 48 HIS A C 15
ATOM 19013 O O . HIS A 1 48 ? -3.854 5.604 2.249 1.00 0.00 48 HIS A O 15
ATOM 19028 N N . MET A 1 49 ? -4.146 4.174 0.530 1.00 0.00 49 MET A N 15
ATOM 19029 C CA . MET A 1 49 ? -3.305 3.137 1.099 1.00 0.00 49 MET A CA 15
ATOM 19030 C C . MET A 1 49 ? -2.012 3.789 1.552 1.00 0.00 49 MET A C 15
ATOM 19031 O O . MET A 1 49 ? -1.555 3.611 2.680 1.00 0.00 49 MET A O 15
ATOM 19045 N N . LYS A 1 50 ? -1.454 4.575 0.633 1.00 0.00 50 LYS A N 15
ATOM 19046 C CA . LYS A 1 50 ? -0.229 5.315 0.870 1.00 0.00 50 LYS A CA 15
ATOM 19047 C C . LYS A 1 50 ? -0.480 6.354 1.945 1.00 0.00 50 LYS A C 15
ATOM 19048 O O . LYS A 1 50 ? 0.394 6.637 2.764 1.00 0.00 50 LYS A O 15
ATOM 19067 N N . ARG A 1 51 ? -1.684 6.929 1.932 1.00 0.00 51 ARG A N 15
ATOM 19068 C CA . ARG A 1 51 ? -2.053 7.918 2.931 1.00 0.00 51 ARG A CA 15
ATOM 19069 C C . ARG A 1 51 ? -1.679 7.384 4.311 1.00 0.00 51 ARG A C 15
ATOM 19070 O O . ARG A 1 51 ? -1.242 8.116 5.203 1.00 0.00 51 ARG A O 15
ATOM 19091 N N . ARG A 1 52 ? -1.839 6.075 4.459 1.00 0.00 52 ARG A N 15
ATOM 19092 C CA . ARG A 1 52 ? -1.513 5.402 5.699 1.00 0.00 52 ARG A CA 15
ATOM 19093 C C . ARG A 1 52 ? -0.046 5.001 5.705 1.00 0.00 52 ARG A C 15
ATOM 19094 O O . ARG A 1 52 ? 0.585 4.955 6.757 1.00 0.00 52 ARG A O 15
ATOM 19115 N N . LEU A 1 53 ? 0.508 4.704 4.528 1.00 0.00 53 LEU A N 15
ATOM 19116 C CA . LEU A 1 53 ? 1.922 4.350 4.450 1.00 0.00 53 LEU A CA 15
ATOM 19117 C C . LEU A 1 53 ? 2.735 5.395 5.204 1.00 0.00 53 LEU A C 15
ATOM 19118 O O . LEU A 1 53 ? 3.780 5.099 5.779 1.00 0.00 53 LEU A O 15
ATOM 19134 N N . HIS A 1 54 ? 2.242 6.630 5.179 1.00 0.00 54 HIS A N 15
ATOM 19135 C CA . HIS A 1 54 ? 2.879 7.723 5.888 1.00 0.00 54 HIS A CA 15
ATOM 19136 C C . HIS A 1 54 ? 2.303 7.835 7.299 1.00 0.00 54 HIS A C 15
ATOM 19137 O O . HIS A 1 54 ? 3.025 8.114 8.255 1.00 0.00 54 HIS A O 15
ATOM 19152 N N . ALA A 1 55 ? 0.990 7.618 7.418 1.00 0.00 55 ALA A N 15
ATOM 19153 C CA . ALA A 1 55 ? 0.319 7.693 8.713 1.00 0.00 55 ALA A CA 15
ATOM 19154 C C . ALA A 1 55 ? 0.532 6.430 9.555 1.00 0.00 55 ALA A C 15
ATOM 19155 O O . ALA A 1 55 ? 1.129 6.489 10.630 1.00 0.00 55 ALA A O 15
ATOM 19162 N N . ALA A 1 56 ? 0.044 5.291 9.064 1.00 0.00 56 ALA A N 15
ATOM 19163 C CA . ALA A 1 56 ? 0.165 4.028 9.786 1.00 0.00 56 ALA A CA 15
ATOM 19164 C C . ALA A 1 56 ? 1.613 3.552 9.895 1.00 0.00 56 ALA A C 15
ATOM 19165 O O . ALA A 1 56 ? 2.053 3.135 10.966 1.00 0.00 56 ALA A O 15
ATOM 19172 N N . GLU A 1 57 ? 2.353 3.613 8.792 1.00 0.00 57 GLU A N 15
ATOM 19173 C CA . GLU A 1 57 ? 3.742 3.158 8.792 1.00 0.00 57 GLU A CA 15
ATOM 19174 C C . GLU A 1 57 ? 4.704 4.286 9.155 1.00 0.00 57 GLU A C 15
ATOM 19175 O O . GLU A 1 57 ? 5.532 4.135 10.054 1.00 0.00 57 GLU A O 15
ATOM 19187 N N . GLY A 1 58 ? 4.598 5.416 8.458 1.00 0.00 58 GLY A N 15
ATOM 19188 C CA . GLY A 1 58 ? 5.479 6.536 8.742 1.00 0.00 58 GLY A CA 15
ATOM 19189 C C . GLY A 1 58 ? 6.233 7.033 7.520 1.00 0.00 58 GLY A C 15
ATOM 19190 O O . GLY A 1 58 ? 7.059 7.939 7.625 1.00 0.00 58 GLY A O 15
ATOM 19194 N N . VAL A 1 59 ? 5.954 6.447 6.359 1.00 0.00 59 VAL A N 15
ATOM 19195 C CA . VAL A 1 59 ? 6.612 6.850 5.125 1.00 0.00 59 VAL A CA 15
ATOM 19196 C C . VAL A 1 59 ? 5.835 7.972 4.444 1.00 0.00 59 VAL A C 15
ATOM 19197 O O . VAL A 1 59 ? 4.946 7.720 3.632 1.00 0.00 59 VAL A O 15
ATOM 19210 N N . GLU A 1 60 ? 6.172 9.210 4.791 1.00 0.00 60 GLU A N 15
ATOM 19211 C CA . GLU A 1 60 ? 5.501 10.376 4.219 1.00 0.00 60 GLU A CA 15
ATOM 19212 C C . GLU A 1 60 ? 6.281 11.019 3.059 1.00 0.00 60 GLU A C 15
ATOM 19213 O O . GLU A 1 60 ? 5.668 11.488 2.100 1.00 0.00 60 GLU A O 15
ATOM 19225 N N . PRO A 1 61 ? 7.632 11.059 3.109 1.00 0.00 61 PRO A N 15
ATOM 19226 C CA . PRO A 1 61 ? 8.434 11.672 2.040 1.00 0.00 61 PRO A CA 15
ATOM 19227 C C . PRO A 1 61 ? 8.375 10.873 0.740 1.00 0.00 61 PRO A C 15
ATOM 19228 O O . PRO A 1 61 ? 7.393 10.180 0.473 1.00 0.00 61 PRO A O 15
ATOM 19239 N N . GLY A 1 62 ? 9.431 10.972 -0.067 1.00 0.00 62 GLY A N 15
ATOM 19240 C CA . GLY A 1 62 ? 9.479 10.241 -1.321 1.00 0.00 62 GLY A CA 15
ATOM 19241 C C . GLY A 1 62 ? 9.813 8.771 -1.126 1.00 0.00 62 GLY A C 15
ATOM 19242 O O . GLY A 1 62 ? 10.128 8.066 -2.085 1.00 0.00 62 GLY A O 15
ATOM 19246 N N . SER A 1 63 ? 9.741 8.309 0.121 1.00 0.00 63 SER A N 15
ATOM 19247 C CA . SER A 1 63 ? 10.029 6.921 0.455 1.00 0.00 63 SER A CA 15
ATOM 19248 C C . SER A 1 63 ? 8.802 6.034 0.261 1.00 0.00 63 SER A C 15
ATOM 19249 O O . SER A 1 63 ? 8.755 4.914 0.766 1.00 0.00 63 SER A O 15
ATOM 19257 N N . GLN A 1 64 ? 7.810 6.530 -0.472 1.00 0.00 64 GLN A N 15
ATOM 19258 C CA . GLN A 1 64 ? 6.591 5.771 -0.706 1.00 0.00 64 GLN A CA 15
ATOM 19259 C C . GLN A 1 64 ? 6.521 5.254 -2.141 1.00 0.00 64 GLN A C 15
ATOM 19260 O O . GLN A 1 64 ? 5.704 5.719 -2.936 1.00 0.00 64 GLN A O 15
ATOM 19274 N N . ARG A 1 65 ? 7.380 4.294 -2.473 1.00 0.00 65 ARG A N 15
ATOM 19275 C CA . ARG A 1 65 ? 7.380 3.717 -3.814 1.00 0.00 65 ARG A CA 15
ATOM 19276 C C . ARG A 1 65 ? 6.528 2.451 -3.845 1.00 0.00 65 ARG A C 15
ATOM 19277 O O . ARG A 1 65 ? 6.974 1.383 -3.429 1.00 0.00 65 ARG A O 15
ATOM 19298 N N . TRP A 1 66 ? 5.303 2.582 -4.349 1.00 0.00 66 TRP A N 15
ATOM 19299 C CA . TRP A 1 66 ? 4.367 1.456 -4.419 1.00 0.00 66 TRP A CA 15
ATOM 19300 C C . TRP A 1 66 ? 4.790 0.447 -5.482 1.00 0.00 66 TRP A C 15
ATOM 19301 O O . TRP A 1 66 ? 5.067 0.814 -6.623 1.00 0.00 66 TRP A O 15
ATOM 19322 N N . PHE A 1 67 ? 4.819 -0.828 -5.104 1.00 0.00 67 PHE A N 15
ATOM 19323 C CA . PHE A 1 67 ? 5.207 -1.891 -6.026 1.00 0.00 67 PHE A CA 15
ATOM 19324 C C . PHE A 1 67 ? 4.517 -3.208 -5.687 1.00 0.00 67 PHE A C 15
ATOM 19325 O O . PHE A 1 67 ? 4.544 -3.656 -4.544 1.00 0.00 67 PHE A O 15
ATOM 19342 N N . PHE A 1 68 ? 3.904 -3.823 -6.691 1.00 0.00 68 PHE A N 15
ATOM 19343 C CA . PHE A 1 68 ? 3.219 -5.097 -6.508 1.00 0.00 68 PHE A CA 15
ATOM 19344 C C . PHE A 1 68 ? 3.663 -6.101 -7.567 1.00 0.00 68 PHE A C 15
ATOM 19345 O O . PHE A 1 68 ? 3.558 -5.841 -8.765 1.00 0.00 68 PHE A O 15
ATOM 19362 N N . SER A 1 69 ? 4.165 -7.246 -7.115 1.00 0.00 69 SER A N 15
ATOM 19363 C CA . SER A 1 69 ? 4.628 -8.297 -8.019 1.00 0.00 69 SER A CA 15
ATOM 19364 C C . SER A 1 69 ? 5.869 -7.861 -8.801 1.00 0.00 69 SER A C 15
ATOM 19365 O O . SER A 1 69 ? 6.331 -8.577 -9.689 1.00 0.00 69 SER A O 15
ATOM 19373 N N . GLY A 1 70 ? 6.408 -6.687 -8.471 1.00 0.00 70 GLY A N 15
ATOM 19374 C CA . GLY A 1 70 ? 7.591 -6.200 -9.158 1.00 0.00 70 GLY A CA 15
ATOM 19375 C C . GLY A 1 70 ? 7.301 -5.034 -10.087 1.00 0.00 70 GLY A C 15
ATOM 19376 O O . GLY A 1 70 ? 8.165 -4.625 -10.863 1.00 0.00 70 GLY A O 15
ATOM 19380 N N . ARG A 1 71 ? 6.088 -4.495 -10.011 1.00 0.00 71 ARG A N 15
ATOM 19381 C CA . ARG A 1 71 ? 5.698 -3.370 -10.853 1.00 0.00 71 ARG A CA 15
ATOM 19382 C C . ARG A 1 71 ? 5.127 -2.235 -10.008 1.00 0.00 71 ARG A C 15
ATOM 19383 O O . ARG A 1 71 ? 4.496 -2.478 -8.980 1.00 0.00 71 ARG A O 15
ATOM 19404 N N . PRO A 1 72 ? 5.334 -0.977 -10.435 1.00 0.00 72 PRO A N 15
ATOM 19405 C CA . PRO A 1 72 ? 4.838 0.193 -9.703 1.00 0.00 72 PRO A CA 15
ATOM 19406 C C . PRO A 1 72 ? 3.320 0.307 -9.763 1.00 0.00 72 PRO A C 15
ATOM 19407 O O . PRO A 1 72 ? 2.735 0.358 -10.845 1.00 0.00 72 PRO A O 15
ATOM 19418 N N . LEU A 1 73 ? 2.683 0.349 -8.594 1.00 0.00 73 LEU A N 15
ATOM 19419 C CA . LEU A 1 73 ? 1.226 0.446 -8.529 1.00 0.00 73 LEU A CA 15
ATOM 19420 C C . LEU A 1 73 ? 0.743 1.886 -8.680 1.00 0.00 73 LEU A C 15
ATOM 19421 O O . LEU A 1 73 ? 1.509 2.834 -8.511 1.00 0.00 73 LEU A O 15
ATOM 19436 N N . THR A 1 74 ? -0.542 2.034 -9.004 1.00 0.00 74 THR A N 15
ATOM 19437 C CA . THR A 1 74 ? -1.150 3.349 -9.176 1.00 0.00 74 THR A CA 15
ATOM 19438 C C . THR A 1 74 ? -2.100 3.664 -8.024 1.00 0.00 74 THR A C 15
ATOM 19439 O O . THR A 1 74 ? -2.194 2.908 -7.063 1.00 0.00 74 THR A O 15
ATOM 19450 N N . ASP A 1 75 ? -2.810 4.779 -8.142 1.00 0.00 75 ASP A N 15
ATOM 19451 C CA . ASP A 1 75 ? -3.746 5.224 -7.113 1.00 0.00 75 ASP A CA 15
ATOM 19452 C C . ASP A 1 75 ? -5.151 4.674 -7.341 1.00 0.00 75 ASP A C 15
ATOM 19453 O O . ASP A 1 75 ? -6.133 5.258 -6.883 1.00 0.00 75 ASP A O 15
ATOM 19462 N N . LYS A 1 76 ? -5.245 3.551 -8.042 1.00 0.00 76 LYS A N 15
ATOM 19463 C CA . LYS A 1 76 ? -6.537 2.939 -8.332 1.00 0.00 76 LYS A CA 15
ATOM 19464 C C . LYS A 1 76 ? -6.414 1.423 -8.393 1.00 0.00 76 LYS A C 15
ATOM 19465 O O . LYS A 1 76 ? -7.138 0.761 -9.134 1.00 0.00 76 LYS A O 15
ATOM 19484 N N . MET A 1 77 ? -5.499 0.879 -7.605 1.00 0.00 77 MET A N 15
ATOM 19485 C CA . MET A 1 77 ? -5.264 -0.561 -7.592 1.00 0.00 77 MET A CA 15
ATOM 19486 C C . MET A 1 77 ? -6.248 -1.331 -6.708 1.00 0.00 77 MET A C 15
ATOM 19487 O O . MET A 1 77 ? -6.705 -2.408 -7.091 1.00 0.00 77 MET A O 15
ATOM 19501 N N . LYS A 1 78 ? -6.630 -0.770 -5.564 1.00 0.00 78 LYS A N 15
ATOM 19502 C CA . LYS A 1 78 ? -7.517 -1.491 -4.652 1.00 0.00 78 LYS A CA 15
ATOM 19503 C C . LYS A 1 78 ? -8.820 -1.877 -5.334 1.00 0.00 78 LYS A C 15
ATOM 19504 O O . LYS A 1 78 ? -9.103 -3.063 -5.527 1.00 0.00 78 LYS A O 15
ATOM 19523 N N . PHE A 1 79 ? -9.609 -0.879 -5.697 1.00 0.00 79 PHE A N 15
ATOM 19524 C CA . PHE A 1 79 ? -10.880 -1.125 -6.355 1.00 0.00 79 PHE A CA 15
ATOM 19525 C C . PHE A 1 79 ? -10.694 -1.827 -7.703 1.00 0.00 79 PHE A C 15
ATOM 19526 O O . PHE A 1 79 ? -11.657 -2.336 -8.273 1.00 0.00 79 PHE A O 15
ATOM 19543 N N . GLU A 1 80 ? -9.462 -1.849 -8.221 1.00 0.00 80 GLU A N 15
ATOM 19544 C CA . GLU A 1 80 ? -9.200 -2.482 -9.512 1.00 0.00 80 GLU A CA 15
ATOM 19545 C C . GLU A 1 80 ? -8.831 -3.953 -9.355 1.00 0.00 80 GLU A C 15
ATOM 19546 O O . GLU A 1 80 ? -8.976 -4.740 -10.291 1.00 0.00 80 GLU A O 15
ATOM 19558 N N . GLU A 1 81 ? -8.355 -4.322 -8.172 1.00 0.00 81 GLU A N 15
ATOM 19559 C CA . GLU A 1 81 ? -7.962 -5.694 -7.908 1.00 0.00 81 GLU A CA 15
ATOM 19560 C C . GLU A 1 81 ? -9.140 -6.451 -7.329 1.00 0.00 81 GLU A C 15
ATOM 19561 O O . GLU A 1 81 ? -9.677 -7.370 -7.944 1.00 0.00 81 GLU A O 15
ATOM 19573 N N . LEU A 1 82 ? -9.539 -6.033 -6.131 1.00 0.00 82 LEU A N 15
ATOM 19574 C CA . LEU A 1 82 ? -10.658 -6.633 -5.426 1.00 0.00 82 LEU A CA 15
ATOM 19575 C C . LEU A 1 82 ? -10.326 -8.042 -4.941 1.00 0.00 82 LEU A C 15
ATOM 19576 O O . LEU A 1 82 ? -11.107 -8.650 -4.208 1.00 0.00 82 LEU A O 15
ATOM 19592 N N . LYS A 1 83 ? -9.166 -8.559 -5.342 1.00 0.00 83 LYS A N 15
ATOM 19593 C CA . LYS A 1 83 ? -8.751 -9.895 -4.947 1.00 0.00 83 LYS A CA 15
ATOM 19594 C C . LYS A 1 83 ? -7.666 -9.827 -3.879 1.00 0.00 83 LYS A C 15
ATOM 19595 O O . LYS A 1 83 ? -6.839 -10.730 -3.765 1.00 0.00 83 LYS A O 15
ATOM 19614 N N . ILE A 1 84 ? -7.677 -8.753 -3.098 1.00 0.00 84 ILE A N 15
ATOM 19615 C CA . ILE A 1 84 ? -6.691 -8.562 -2.047 1.00 0.00 84 ILE A CA 15
ATOM 19616 C C . ILE A 1 84 ? -7.312 -8.700 -0.655 1.00 0.00 84 ILE A C 15
ATOM 19617 O O . ILE A 1 84 ? -7.305 -7.756 0.132 1.00 0.00 84 ILE A O 15
ATOM 19633 N N . PRO A 1 85 ? -7.856 -9.886 -0.327 1.00 0.00 85 PRO A N 15
ATOM 19634 C CA . PRO A 1 85 ? -8.467 -10.133 0.982 1.00 0.00 85 PRO A CA 15
ATOM 19635 C C . PRO A 1 85 ? -7.422 -10.203 2.089 1.00 0.00 85 PRO A C 15
ATOM 19636 O O . PRO A 1 85 ? -7.698 -9.872 3.242 1.00 0.00 85 PRO A O 15
ATOM 19647 N N . LYS A 1 86 ? -6.219 -10.637 1.724 1.00 0.00 86 LYS A N 15
ATOM 19648 C CA . LYS A 1 86 ? -5.120 -10.758 2.676 1.00 0.00 86 LYS A CA 15
ATOM 19649 C C . LYS A 1 86 ? -3.874 -11.317 1.994 1.00 0.00 86 LYS A C 15
ATOM 19650 O O . LYS A 1 86 ? -2.752 -10.923 2.309 1.00 0.00 86 LYS A O 15
ATOM 19669 N N . ASP A 1 87 ? -4.081 -12.237 1.058 1.00 0.00 87 ASP A N 15
ATOM 19670 C CA . ASP A 1 87 ? -2.977 -12.856 0.333 1.00 0.00 87 ASP A CA 15
ATOM 19671 C C . ASP A 1 87 ? -2.199 -11.824 -0.480 1.00 0.00 87 ASP A C 15
ATOM 19672 O O . ASP A 1 87 ? -0.974 -11.900 -0.582 1.00 0.00 87 ASP A O 15
ATOM 19681 N N . TYR A 1 88 ? -2.911 -10.862 -1.059 1.00 0.00 88 TYR A N 15
ATOM 19682 C CA . TYR A 1 88 ? -2.274 -9.826 -1.865 1.00 0.00 88 TYR A CA 15
ATOM 19683 C C . TYR A 1 88 ? -1.536 -8.818 -0.989 1.00 0.00 88 TYR A C 15
ATOM 19684 O O . TYR A 1 88 ? -2.096 -8.263 -0.038 1.00 0.00 88 TYR A O 15
ATOM 19702 N N . VAL A 1 89 ? -0.273 -8.584 -1.326 1.00 0.00 89 VAL A N 15
ATOM 19703 C CA . VAL A 1 89 ? 0.561 -7.663 -0.572 1.00 0.00 89 VAL A CA 15
ATOM 19704 C C . VAL A 1 89 ? 1.367 -6.752 -1.495 1.00 0.00 89 VAL A C 15
ATOM 19705 O O . VAL A 1 89 ? 2.148 -7.225 -2.320 1.00 0.00 89 VAL A O 15
ATOM 19718 N N . VAL A 1 90 ? 1.169 -5.444 -1.353 1.00 0.00 90 VAL A N 15
ATOM 19719 C CA . VAL A 1 90 ? 1.895 -4.475 -2.165 1.00 0.00 90 VAL A CA 15
ATOM 19720 C C . VAL A 1 90 ? 3.195 -4.082 -1.483 1.00 0.00 90 VAL A C 15
ATOM 19721 O O . VAL A 1 90 ? 3.193 -3.587 -0.356 1.00 0.00 90 VAL A O 15
ATOM 19734 N N . GLN A 1 91 ? 4.305 -4.306 -2.174 1.00 0.00 91 GLN A N 15
ATOM 19735 C CA . GLN A 1 91 ? 5.612 -3.991 -1.629 1.00 0.00 91 GLN A CA 15
ATOM 19736 C C . GLN A 1 91 ? 5.997 -2.554 -1.941 1.00 0.00 91 GLN A C 15
ATOM 19737 O O . GLN A 1 91 ? 5.946 -2.122 -3.092 1.00 0.00 91 GLN A O 15
ATOM 19751 N N . VAL A 1 92 ? 6.378 -1.817 -0.908 1.00 0.00 92 VAL A N 15
ATOM 19752 C CA . VAL A 1 92 ? 6.776 -0.428 -1.069 1.00 0.00 92 VAL A CA 15
ATOM 19753 C C . VAL A 1 92 ? 8.286 -0.281 -0.917 1.00 0.00 92 VAL A C 15
ATOM 19754 O O . VAL A 1 92 ? 8.966 -1.205 -0.472 1.00 0.00 92 VAL A O 15
ATOM 19767 N N . ILE A 1 93 ? 8.804 0.889 -1.270 1.00 0.00 93 ILE A N 15
ATOM 19768 C CA . ILE A 1 93 ? 10.229 1.148 -1.155 1.00 0.00 93 ILE A CA 15
ATOM 19769 C C . ILE A 1 93 ? 10.470 2.428 -0.370 1.00 0.00 93 ILE A C 15
ATOM 19770 O O . ILE A 1 93 ? 10.000 3.505 -0.747 1.00 0.00 93 ILE A O 15
ATOM 19786 N N . VAL A 1 94 ? 11.196 2.281 0.727 1.00 0.00 94 VAL A N 15
ATOM 19787 C CA . VAL A 1 94 ? 11.536 3.394 1.609 1.00 0.00 94 VAL A CA 15
ATOM 19788 C C . VAL A 1 94 ? 12.968 3.249 2.121 1.00 0.00 94 VAL A C 15
ATOM 19789 O O . VAL A 1 94 ? 13.248 2.414 2.981 1.00 0.00 94 VAL A O 15
ATOM 19802 N N . SER A 1 95 ? 13.869 4.066 1.586 1.00 0.00 95 SER A N 15
ATOM 19803 C CA . SER A 1 95 ? 15.270 4.025 1.989 1.00 0.00 95 SER A CA 15
ATOM 19804 C C . SER A 1 95 ? 15.561 5.055 3.078 1.00 0.00 95 SER A C 15
ATOM 19805 O O . SER A 1 95 ? 16.693 5.517 3.219 1.00 0.00 95 SER A O 15
ATOM 19813 N N . GLN A 1 96 ? 14.536 5.410 3.847 1.00 0.00 96 GLN A N 15
ATOM 19814 C CA . GLN A 1 96 ? 14.687 6.384 4.922 1.00 0.00 96 GLN A CA 15
ATOM 19815 C C . GLN A 1 96 ? 14.094 5.853 6.225 1.00 0.00 96 GLN A C 15
ATOM 19816 O O . GLN A 1 96 ? 12.949 6.154 6.562 1.00 0.00 96 GLN A O 15
ATOM 19830 N N . PRO A 1 97 ? 14.871 5.053 6.976 1.00 0.00 97 PRO A N 15
ATOM 19831 C CA . PRO A 1 97 ? 14.416 4.479 8.248 1.00 0.00 97 PRO A CA 15
ATOM 19832 C C . PRO A 1 97 ? 14.191 5.546 9.314 1.00 0.00 97 PRO A C 15
ATOM 19833 O O . PRO A 1 97 ? 13.230 5.479 10.080 1.00 0.00 97 PRO A O 15
ATOM 19844 N N . VAL A 1 98 ? 15.084 6.529 9.357 1.00 0.00 98 VAL A N 15
ATOM 19845 C CA . VAL A 1 98 ? 14.982 7.611 10.329 1.00 0.00 98 VAL A CA 15
ATOM 19846 C C . VAL A 1 98 ? 15.552 8.911 9.769 1.00 0.00 98 VAL A C 15
ATOM 19847 O O . VAL A 1 98 ? 15.989 9.782 10.521 1.00 0.00 98 VAL A O 15
ATOM 19860 N N . GLN A 1 99 ? 15.543 9.036 8.445 1.00 0.00 99 GLN A N 15
ATOM 19861 C CA . GLN A 1 99 ? 16.059 10.230 7.786 1.00 0.00 99 GLN A CA 15
ATOM 19862 C C . GLN A 1 99 ? 17.538 10.431 8.103 1.00 0.00 99 GLN A C 15
ATOM 19863 O O . GLN A 1 99 ? 18.035 9.956 9.123 1.00 0.00 99 GLN A O 15
ATOM 19877 N N . ASN A 1 100 ? 18.236 11.139 7.220 1.00 0.00 100 ASN A N 15
ATOM 19878 C CA . ASN A 1 100 ? 19.658 11.404 7.406 1.00 0.00 100 ASN A CA 15
ATOM 19879 C C . ASN A 1 100 ? 20.448 10.102 7.485 1.00 0.00 100 ASN A C 15
ATOM 19880 O O . ASN A 1 100 ? 20.895 9.616 6.424 1.00 0.00 100 ASN A O 15
#

InterPro domains:
  IPR000626 Ubiquitin-like domain [PF00240] (156-224)
  IPR000626 Ubiquitin-like domain [PS50053] (152-225)
  IPR029071 Ubiquitin-like domain superfamily [SSF54236] (106-224)
  IPR032752 DC-UbP/UBTD2, N-terminal domain [PF16455] (29-132)
  IPR038169 DC-UbP/UBTD2, N-terminal domain superfamily [G3DSA:1.20.225.20] (46-123)
  IPR039869 Ubiquitin domain-containing protein 1/2 [PTHR13609] (1-224)

Solvent-accessible surface area: 5270 Å² total; per-residue (Å²): 53,194,157,10,61,0,65,2,85,3,74,113,53,73,53,56,72,24,114,4,116,12,80,32,2,1,81,73,0,55,120,116,2,62,54,56,43,46,13,131,64,70,9,14,141,71,55,44,104,55,169,70,23,68,79,91,36,2,107,113,62,67,120,5,81,116,107,66,44,1,59,1,53,19,89,82,118,125,119,193

Nearest PDB structures (foldseek):
  1ttn-assembly1_A  TM=9.110E-01  e=2.459E-14  Homo sapiens
  3vdz-assembly2_B  TM=8.005E-01  e=6.429E-06  unclassified
  8seb-assembly1_B  TM=7.677E-01  e=3.323E-05  Homo sapiens
  6mdh-assembly1_A  TM=7.798E-01  e=7.310E-05  Myotis davidii
  5d2m-assembly1_E  TM=7.742E-01  e=9.507E-05  Homo sapiens

GO terms:
  GO:0005515 protein binding (F, IPI)

Secondary structure (DSSP, 8-state):
--SEEEEEEETTTEEEEEEE-TTSHHHHHHHHIIIII---STT-EEEETTEE--TTSHHHH---SSS-EEEEE---SS--

Radius of gyration: 11.48 Å; Cα contacts (8 Å, |Δi|>4): 165; chains: 1; bounding box: 36×24×21 Å

CATH classification: 3.10.20.90

Organism: Homo sapiens (NCBI:txid9606)

Sequence (80 aa):
GYECQLRLRLSTGKDLKLVVRSTDTVFHMKRRLHAAEGVEPGSQRWFFSGRPLTDKMKFEELKIPKDYVVQVIVSQPVQNGYECQLRLRLSTGKDLKLVVRSTDTVFHMKRRLHAAEGVEPGSQRWFFSGRPLTDKMKFEELKIPKDYVVQVIVSQPVQNGYECQLRLRLSTGKDLKLVVRSTDTVFHMKRRLHAAEGVEPGSQRWFFSGRPLTDKMKFEELKIPKDYVVQVIVSQPVQNGYECQLRLRLSTGKDLKLVVRSTDTVFHMKRRLHAAEGVEPGSQRWFFSGRPLTDKMKFEELKIPKDYVVQVIVSQPVQNGYECQLRLRLSTGKDLKLVVRSTDTVFHMKRRLHAAEGVEPGSQRWFFSGRPLTDKMKFEELKIPKDYVVQVIVSQPVQNGYECQLRLRLSTGKDLKLVVRSTDTVFHMKRRLHAAEGVEPGSQRWFFSGRPLTDKMKFEELKIPKDYVVQVIVSQPVQNGYECQLRLRLSTGKDLKLVVRSTDTVFHMKRRLHAAEGVEPGSQRWFFSGRPLTDKMKFEELKIPKDYVVQVIVSQPVQNGYECQLRLRLSTGKDLKLVVRSTDTVFHMKRRLHAAEGVEPGSQRWFFSGRPLTDKMKFEELKIPKDYVVQVIVSQPVQNGYECQLRLRLSTGKDLKLVVRSTDTVFHMKRRLHAAEGVEPGSQRWFFSGRPLTDKMKFEELKIPKDYVVQVIVSQPVQNGYECQLRLRLSTGKDLKLVVRSTDTVFHMKRRLHAAEGVEPGSQRWFFSGRPLTDKMKFEELKIPKDYVVQVIVSQPVQNGYECQLRLRLSTGKDLKLVVRSTDTVFHMKRRLHAAEGVEPGSQRWFFSGRPLTDKMKFEELKIPKDYVVQVIVSQPVQNGYECQLRLRLSTGKDLKLVVRSTDTVFHMKRRLHAAEGVEPGSQRWFFSGRPLTDKMKFEELKIPKDYVVQVIVSQPVQNGYECQLRLRLSTGKDLKLVVRSTDTVFHMKRRLHAAEGVEPGSQRWFFSGRPLTDKMKFEELKIPKDYVVQVIVSQPVQNGYECQLRLRLSTGKDLKLVVRSTDTVFHMKRRLHAAEGVEPGSQRWFFSGRPLTDKMKFEELKIPKDYVVQVIVSQPVQNGYECQLRLRLSTGKDLKLVVRSTDTVFHMKRRLHAAEGVEPGSQRWFFSGRPLTDKMKFEELKIPKDYVVQVIVSQPVQN

Foldseek 3Di:
DAWAWEWEQEPVRDTDIDTDDQQCALNVVVVCVCVVVNPDPPQFQKAFPHHTDDRRVGNVPVPHRPPGYIYTGGPCPPHD